Protein AF-0000000065783404 (afdb_homodimer)

pLDDT: mean 97.27, std 7.36, range [25.34, 99.0]

InterPro domains:
  IPR004636 Acetylornithine/Succinylornithine transaminase family [MF_01107] (13-390)
  IPR004636 Acetylornithine/Succinylornithine transaminase family [TIGR00707] (14-387)
  IPR005814 Aminotransferase class-III [PF00202] (21-384)
  IPR005814 Aminotransferase class-III [PIRSF000521] (29-388)
  IPR005814 Aminotransferase class-III [cd00610] (14-383)
  IPR015421 Pyridoxal phosphate-dependent transferase, major domain [G3DSA:3.40.640.10] (57-297)
  IPR015422 Pyridoxal phosphate-dependent transferase, small domain [G3DSA:3.90.1150.10] (25-379)
  IPR015424 Pyridoxal phosphate-dependent transferase [SSF53383] (15-388)
  IPR049704 Aminotransferases class-III pyridoxal-phosphate attachment site [PS00600] (214-252)
  IPR050103 Class-III Pyridoxal-phosphate-dependent Aminotransferase [PTHR11986] (2-390)

Structure (mmCIF, N/CA/C/O backbone):
data_AF-0000000065783404-model_v1
#
loop_
_entity.id
_entity.type
_entity.pdbx_description
1 polymer 'Acetylornithine aminotransferase'
#
loop_
_atom_site.group_PDB
_atom_site.id
_atom_site.type_symbol
_atom_site.label_atom_id
_atom_site.label_alt_id
_atom_site.label_comp_id
_atom_site.label_asym_id
_atom_site.label_entity_id
_atom_site.label_seq_id
_atom_site.pdbx_PDB_ins_code
_atom_site.Cartn_x
_atom_site.Cartn_y
_atom_site.Cartn_z
_atom_site.occupancy
_atom_site.B_iso_or_equiv
_atom_site.auth_seq_id
_atom_site.auth_comp_id
_atom_site.auth_asym_id
_atom_site.auth_atom_id
_atom_site.pdbx_PDB_model_num
ATOM 1 N N . MET A 1 1 ? 21.812 1.948 -21.391 1 88.81 1 MET A N 1
ATOM 2 C CA . MET A 1 1 ? 21.922 1.255 -20.094 1 88.81 1 MET A CA 1
ATOM 3 C C . MET A 1 1 ? 21.859 -0.256 -20.297 1 88.81 1 MET A C 1
ATOM 5 O O . MET A 1 1 ? 20.984 -0.761 -21 1 88.81 1 MET A O 1
ATOM 9 N N . SER A 1 2 ? 22.844 -0.973 -19.828 1 96.5 2 SER A N 1
ATOM 10 C CA . SER A 1 2 ? 22.938 -2.42 -20 1 96.5 2 SER A CA 1
ATOM 11 C C . SER A 1 2 ? 22.375 -3.158 -18.797 1 96.5 2 SER A C 1
ATOM 13 O O . SER A 1 2 ? 22.094 -2.547 -17.766 1 96.5 2 SER A O 1
ATOM 15 N N . ASN A 1 3 ? 22.188 -4.441 -19 1 98.06 3 ASN A N 1
ATOM 16 C CA . ASN A 1 3 ? 21.812 -5.293 -17.875 1 98.06 3 ASN A CA 1
ATOM 17 C C . ASN A 1 3 ? 22.797 -5.168 -16.719 1 98.06 3 ASN A C 1
ATOM 19 O O . ASN A 1 3 ? 22.406 -5.039 -15.562 1 98.06 3 ASN A O 1
ATOM 23 N N . GLU A 1 4 ? 24.062 -5.152 -17.062 1 97.88 4 GLU A N 1
ATOM 24 C CA . GLU A 1 4 ? 25.125 -5.078 -16.062 1 97.88 4 GLU A CA 1
ATOM 25 C C . GLU A 1 4 ? 25.062 -3.758 -15.305 1 97.88 4 GLU A C 1
ATOM 27 O O . GLU A 1 4 ? 25.125 -3.742 -14.07 1 97.88 4 GLU A O 1
ATOM 32 N N . GLU A 1 5 ? 24.906 -2.705 -15.969 1 98.12 5 GLU A N 1
ATOM 33 C CA . GLU A 1 5 ? 24.906 -1.375 -15.359 1 98.12 5 GLU A CA 1
ATOM 34 C C . GLU A 1 5 ? 23.719 -1.201 -14.414 1 98.12 5 GLU A C 1
ATOM 36 O O . GLU A 1 5 ? 23.875 -0.729 -13.289 1 98.12 5 GLU A O 1
ATOM 41 N N . LEU A 1 6 ? 22.547 -1.568 -14.828 1 98.31 6 LEU A N 1
ATOM 42 C CA . LEU A 1 6 ? 21.359 -1.394 -14.008 1 98.31 6 LEU A CA 1
ATOM 43 C C . LEU A 1 6 ? 21.406 -2.2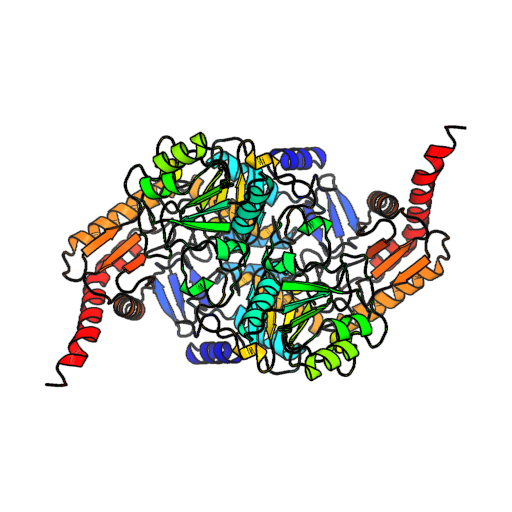99 -12.781 1 98.31 6 LEU A C 1
ATOM 45 O O . LEU A 1 6 ? 20.938 -1.916 -11.711 1 98.31 6 LEU A O 1
ATOM 49 N N . THR A 1 7 ? 21.984 -3.49 -12.93 1 98.5 7 THR A N 1
ATOM 50 C CA . THR A 1 7 ? 22.141 -4.406 -11.805 1 98.5 7 THR A CA 1
ATOM 51 C C . THR A 1 7 ? 23.078 -3.814 -10.758 1 98.5 7 THR A C 1
ATOM 53 O O . THR A 1 7 ? 22.797 -3.875 -9.555 1 98.5 7 THR A O 1
ATOM 56 N N . GLU A 1 8 ? 24.141 -3.184 -11.203 1 98.31 8 GLU A N 1
ATOM 57 C CA . GLU A 1 8 ? 25.094 -2.555 -10.297 1 98.31 8 GLU A CA 1
ATOM 58 C C . GLU A 1 8 ? 24.453 -1.383 -9.555 1 98.31 8 GLU A C 1
ATOM 60 O O . GLU A 1 8 ? 24.688 -1.196 -8.359 1 98.31 8 GLU A O 1
ATOM 65 N N . ARG A 1 9 ? 23.734 -0.661 -10.289 1 98.38 9 ARG A N 1
ATOM 66 C CA . ARG A 1 9 ? 23.031 0.474 -9.688 1 98.38 9 ARG A CA 1
ATOM 67 C C . ARG A 1 9 ? 22.016 0.008 -8.648 1 98.38 9 ARG A C 1
ATOM 69 O O . ARG A 1 9 ? 21.891 0.613 -7.582 1 98.38 9 ARG A O 1
ATOM 76 N N . TRP A 1 10 ? 21.344 -1.089 -8.922 1 98.31 10 TRP A N 1
ATOM 77 C CA . TRP A 1 10 ? 20.438 -1.686 -7.957 1 98.31 10 TRP A CA 1
ATOM 78 C C . TRP A 1 10 ? 21.172 -2.102 -6.688 1 98.31 10 TRP A C 1
ATOM 80 O O . TRP A 1 10 ? 20.75 -1.756 -5.578 1 98.31 10 TRP A O 1
ATOM 90 N N . GLN A 1 11 ? 22.234 -2.777 -6.816 1 98 11 GLN A N 1
ATOM 91 C CA . GLN A 1 11 ? 23.016 -3.289 -5.691 1 98 11 GLN A CA 1
ATOM 92 C C . GLN A 1 11 ? 23.547 -2.15 -4.828 1 98 11 GLN A C 1
ATOM 94 O O . GLN A 1 11 ? 23.703 -2.307 -3.615 1 98 11 GLN A O 1
ATOM 99 N N . GLY A 1 12 ? 23.672 -0.974 -5.426 1 97.88 12 GLY A N 1
ATOM 100 C CA . GLY A 1 12 ? 24.281 0.149 -4.73 1 97.88 12 GLY A CA 1
ATOM 101 C C . GLY A 1 12 ? 23.281 0.995 -3.971 1 97.88 12 GLY A C 1
ATOM 102 O O . GLY A 1 12 ? 23.656 1.738 -3.061 1 97.88 12 GLY A O 1
ATOM 103 N N . THR A 1 13 ? 21.938 0.778 -4.277 1 98.31 13 THR A N 1
ATOM 104 C CA . THR A 1 13 ? 21.047 1.797 -3.748 1 98.31 13 THR A CA 1
ATOM 105 C C . THR A 1 13 ? 19.844 1.153 -3.047 1 98.31 13 THR A C 1
ATOM 107 O O . THR A 1 13 ? 19.234 1.765 -2.172 1 98.31 13 THR A O 1
ATOM 110 N N . LEU A 1 14 ? 19.5 -0.01 -3.414 1 98.56 14 LEU A N 1
ATOM 111 C CA . LEU A 1 14 ? 18.344 -0.651 -2.807 1 98.56 14 LEU A CA 1
ATOM 112 C C . LEU A 1 14 ? 18.766 -1.578 -1.672 1 98.56 14 LEU A C 1
ATOM 114 O O . LEU A 1 14 ? 19.875 -2.125 -1.688 1 98.56 14 LEU A O 1
ATOM 118 N N . MET A 1 15 ? 17.922 -1.775 -0.7 1 98.38 15 MET A N 1
ATOM 119 C CA . MET A 1 15 ? 18.172 -2.709 0.396 1 98.38 15 MET A CA 1
ATOM 120 C C . MET A 1 15 ? 18.203 -4.145 -0.113 1 98.38 15 MET A C 1
ATOM 122 O O . MET A 1 15 ? 17.656 -4.453 -1.169 1 98.38 15 MET A O 1
ATOM 126 N N . ASN A 1 16 ? 18.75 -5.066 0.642 1 98.19 16 ASN A N 1
ATOM 127 C CA . ASN A 1 16 ? 19.047 -6.426 0.193 1 98.19 16 ASN A CA 1
ATOM 128 C C . ASN A 1 16 ? 17.906 -7.383 0.517 1 98.19 16 ASN A C 1
ATOM 130 O O . ASN A 1 16 ? 18.094 -8.602 0.515 1 98.19 16 ASN A O 1
ATOM 134 N N . ASN A 1 17 ? 16.734 -6.887 0.836 1 97.38 17 ASN A N 1
ATOM 135 C CA . ASN A 1 17 ? 15.617 -7.707 1.289 1 97.38 17 ASN A CA 1
ATOM 136 C C . ASN A 1 17 ? 15.156 -8.68 0.205 1 97.38 17 ASN A C 1
ATOM 138 O O . ASN A 1 17 ? 14.609 -9.742 0.508 1 97.38 17 ASN A O 1
ATOM 142 N N . TYR A 1 18 ? 15.484 -8.406 -1.097 1 96.69 18 TYR A N 1
ATOM 143 C CA . TYR A 1 18 ? 15.109 -9.297 -2.188 1 96.69 18 TYR A CA 1
ATOM 144 C C . TYR A 1 18 ? 16.328 -10.023 -2.744 1 96.69 18 TYR A C 1
ATOM 146 O O . TYR A 1 18 ? 16.203 -10.891 -3.613 1 96.69 18 TYR A O 1
ATOM 154 N N . GLY A 1 19 ? 17.516 -9.648 -2.344 1 97.12 19 GLY A N 1
ATOM 155 C CA . GLY A 1 19 ? 18.719 -9.992 -3.102 1 97.12 19 GLY A CA 1
ATOM 156 C C . GLY A 1 19 ? 18.797 -9.273 -4.434 1 97.12 19 GLY A C 1
ATOM 157 O O . GLY A 1 19 ? 18.156 -8.25 -4.637 1 97.12 19 GLY A O 1
ATOM 158 N N . THR A 1 20 ? 19.688 -9.766 -5.281 1 97.12 20 THR A N 1
ATOM 159 C CA . THR A 1 20 ? 19.766 -9.172 -6.609 1 97.12 20 THR A CA 1
ATOM 160 C C . THR A 1 20 ? 18.781 -9.844 -7.566 1 97.12 20 THR A C 1
ATOM 162 O O . THR A 1 20 ? 18.875 -11.047 -7.809 1 97.12 20 THR A O 1
ATOM 165 N N . PRO A 1 21 ? 17.891 -9.094 -8.148 1 96.31 21 PRO A N 1
ATOM 166 C CA . PRO A 1 21 ? 16.938 -9.688 -9.086 1 96.31 21 PRO A CA 1
ATOM 167 C C . PRO A 1 21 ? 17.609 -10.227 -10.344 1 96.31 21 PRO A C 1
ATOM 169 O O . PRO A 1 21 ? 18.734 -9.844 -10.664 1 96.31 21 PRO A O 1
ATOM 172 N N . ARG A 1 22 ? 17 -11.008 -11.055 1 93.19 22 ARG A N 1
ATOM 173 C CA . ARG A 1 22 ? 17.562 -11.867 -12.094 1 93.19 22 ARG A CA 1
ATOM 174 C C . ARG A 1 22 ? 17.969 -11.055 -13.312 1 93.19 22 ARG A C 1
ATOM 176 O O . ARG A 1 22 ? 18.969 -11.367 -13.961 1 93.19 22 ARG A O 1
ATOM 183 N N . LEU A 1 23 ? 17 -10.109 -13.656 1 94.94 23 LEU A N 1
ATOM 184 C CA . LEU A 1 23 ? 17.141 -9.469 -14.961 1 94.94 23 LEU A CA 1
ATOM 185 C C . LEU A 1 23 ? 16.516 -8.078 -14.961 1 94.94 23 LEU A C 1
ATOM 187 O O . LEU A 1 23 ? 15.445 -7.875 -14.383 1 94.94 23 LEU A O 1
ATOM 191 N N . PRO A 1 24 ? 17.234 -7.117 -15.578 1 98.19 24 PRO A N 1
ATOM 192 C CA . PRO A 1 24 ? 16.609 -5.816 -15.836 1 98.19 24 PRO A CA 1
ATOM 193 C C . PRO A 1 24 ? 15.641 -5.848 -17.016 1 98.19 24 PRO A C 1
ATOM 195 O O . PRO A 1 24 ? 16.016 -6.281 -18.109 1 98.19 24 PRO A O 1
ATOM 198 N N . LEU A 1 25 ? 14.422 -5.395 -16.781 1 98.75 25 LEU A N 1
ATOM 199 C CA . LEU A 1 25 ? 13.414 -5.273 -17.844 1 98.75 25 LEU A CA 1
ATOM 200 C C . LEU A 1 25 ? 13.094 -3.811 -18.125 1 98.75 25 LEU A C 1
ATOM 202 O O . LEU A 1 25 ? 12.883 -3.027 -17.188 1 98.75 25 LEU A O 1
ATOM 206 N N . VAL A 1 26 ? 12.961 -3.41 -19.453 1 98.25 26 VAL A N 1
ATOM 207 C CA . VAL A 1 26 ? 12.852 -1.987 -19.766 1 98.25 26 VAL A CA 1
ATOM 208 C C . VAL A 1 26 ? 11.602 -1.734 -20.594 1 98.25 26 VAL A C 1
ATOM 210 O O . VAL A 1 26 ? 11.164 -0.591 -20.734 1 98.25 26 VAL A O 1
ATOM 213 N N . ARG A 1 27 ? 11.031 -2.852 -21.125 1 98.44 27 ARG A N 1
ATOM 214 C CA . ARG A 1 27 ? 9.852 -2.691 -21.969 1 98.44 27 ARG A CA 1
ATOM 215 C C . ARG A 1 27 ? 8.961 -3.932 -21.906 1 98.44 27 ARG A C 1
ATOM 217 O O . ARG A 1 27 ? 9.461 -5.051 -21.781 1 98.44 27 ARG A O 1
ATOM 224 N N . GLY A 1 28 ? 7.617 -3.721 -21.969 1 98.62 28 GLY A N 1
ATOM 225 C CA . GLY A 1 28 ? 6.648 -4.801 -22.078 1 98.62 28 GLY A CA 1
ATOM 226 C C . GLY A 1 28 ? 5.512 -4.484 -23.031 1 98.62 28 GLY A C 1
ATOM 227 O O . GLY A 1 28 ? 5.082 -3.334 -23.141 1 98.62 28 GLY A O 1
ATOM 228 N N . GLU A 1 29 ? 5.012 -5.5 -23.719 1 98.38 29 GLU A N 1
ATOM 229 C CA . GLU A 1 29 ? 3.875 -5.41 -24.625 1 98.38 29 GLU A CA 1
ATOM 230 C C . GLU A 1 29 ? 3.148 -6.746 -24.734 1 98.38 29 GLU A C 1
ATOM 232 O O . GLU A 1 29 ? 3.729 -7.742 -25.172 1 98.38 29 GLU A O 1
ATOM 237 N N . GLY A 1 30 ? 1.93 -6.719 -24.312 1 98 30 GLY A N 1
ATOM 238 C CA . GLY A 1 30 ? 1.223 -7.988 -24.312 1 98 30 GLY A CA 1
ATOM 239 C C . GLY A 1 30 ? 1.892 -9.047 -23.453 1 98 30 GLY A C 1
ATOM 240 O O . GLY A 1 30 ? 2.162 -8.805 -22.266 1 98 30 GLY A O 1
ATOM 241 N N . ALA A 1 31 ? 2.27 -10.141 -24.109 1 98.56 31 ALA A N 1
ATOM 242 C CA . ALA A 1 31 ? 2.885 -11.25 -23.375 1 98.56 31 ALA A CA 1
ATOM 243 C C . ALA A 1 31 ? 4.406 -11.188 -23.469 1 98.56 31 ALA A C 1
ATOM 245 O O . ALA A 1 31 ? 5.098 -12.133 -23.094 1 98.56 31 ALA A O 1
ATOM 246 N N . ARG A 1 32 ? 4.965 -10.016 -23.875 1 98.75 32 ARG A N 1
ATOM 247 C CA . ARG A 1 32 ? 6.395 -9.945 -24.156 1 98.75 32 ARG A CA 1
ATOM 248 C C . ARG A 1 32 ? 7.074 -8.898 -23.281 1 98.75 32 ARG A C 1
ATOM 250 O O . ARG A 1 32 ? 6.473 -7.875 -22.953 1 98.75 32 ARG A O 1
ATOM 257 N N . LEU A 1 33 ? 8.32 -9.195 -22.953 1 98.81 33 LEU A N 1
ATOM 258 C CA . LEU A 1 33 ? 9.211 -8.312 -22.203 1 98.81 33 LEU A CA 1
ATOM 259 C C . LEU A 1 33 ? 10.562 -8.195 -22.906 1 98.81 33 LEU A C 1
ATOM 261 O O . LEU A 1 33 ? 10.992 -9.125 -23.594 1 98.81 33 LEU A O 1
ATOM 265 N N . TRP A 1 34 ? 11.219 -7.094 -22.672 1 98.81 34 TRP A N 1
ATOM 266 C CA . TRP A 1 34 ? 12.57 -6.879 -23.188 1 98.81 34 TRP A CA 1
ATOM 267 C C . TRP A 1 34 ? 13.5 -6.422 -22.062 1 98.81 34 TRP A C 1
ATOM 269 O O . TRP A 1 34 ? 13.125 -5.594 -21.234 1 98.81 34 TRP A O 1
ATOM 279 N N . ASP A 1 35 ? 14.719 -7 -22.062 1 98.56 35 ASP A N 1
ATOM 280 C CA . ASP A 1 35 ? 15.695 -6.562 -21.062 1 98.56 35 ASP A CA 1
ATOM 281 C C . ASP A 1 35 ? 16.531 -5.398 -21.609 1 98.56 35 ASP A C 1
ATOM 283 O O . ASP A 1 35 ? 16.281 -4.902 -22.703 1 98.56 35 ASP A O 1
ATOM 287 N N . ALA A 1 36 ? 17.438 -4.938 -20.844 1 98.19 36 ALA A N 1
ATOM 288 C CA . ALA A 1 36 ? 18.188 -3.732 -21.156 1 98.19 36 ALA A CA 1
ATOM 289 C C . ALA A 1 36 ? 19.172 -3.984 -22.297 1 98.19 36 ALA A C 1
ATOM 291 O O . ALA A 1 36 ? 19.641 -3.043 -22.938 1 98.19 36 ALA A O 1
ATOM 292 N N . ASP A 1 37 ? 19.469 -5.242 -22.625 1 98.44 37 ASP A N 1
ATOM 293 C CA . ASP A 1 37 ? 20.359 -5.582 -23.734 1 98.44 37 ASP A CA 1
ATOM 294 C C . ASP A 1 37 ? 19.578 -5.855 -25.016 1 98.44 37 ASP A C 1
ATOM 296 O O . ASP A 1 37 ? 20.172 -6.152 -26.047 1 98.44 37 ASP A O 1
ATOM 300 N N . GLY A 1 38 ? 18.266 -5.91 -24.953 1 98.25 38 GLY A N 1
ATOM 301 C CA . GLY A 1 38 ? 17.438 -6 -26.141 1 98.25 38 GLY A CA 1
ATOM 302 C C . GLY A 1 38 ? 16.859 -7.387 -26.375 1 98.25 38 GLY A C 1
ATOM 303 O O . GLY A 1 38 ? 16.141 -7.613 -27.344 1 98.25 38 GLY A O 1
ATOM 304 N N . LYS A 1 39 ? 17.109 -8.336 -25.5 1 98.44 39 LYS A N 1
ATOM 305 C CA . LYS A 1 39 ? 16.562 -9.68 -25.641 1 98.44 39 LYS A CA 1
ATOM 306 C C . LYS A 1 39 ? 15.086 -9.711 -25.281 1 98.44 39 LYS A C 1
ATOM 308 O O . LYS A 1 39 ? 14.664 -9.07 -24.312 1 98.44 39 LYS A O 1
ATOM 313 N N . GLU A 1 40 ? 14.367 -10.477 -26.062 1 98.56 40 GLU A N 1
ATOM 314 C CA . GLU A 1 40 ? 12.93 -10.625 -25.875 1 98.56 40 GLU A CA 1
ATOM 315 C C . GLU A 1 40 ? 12.602 -11.883 -25.078 1 98.56 40 GLU A C 1
ATOM 317 O O . GLU A 1 40 ? 13.258 -12.914 -25.25 1 98.56 40 GLU A O 1
ATOM 322 N N . TYR A 1 41 ? 11.508 -11.773 -24.219 1 98.88 41 TYR A N 1
ATOM 323 C CA . TYR A 1 41 ? 11.031 -12.906 -23.422 1 98.88 41 TYR A CA 1
ATOM 324 C C . TYR A 1 41 ? 9.516 -13.023 -23.5 1 98.88 41 TYR A C 1
ATOM 326 O O . TYR A 1 41 ? 8.805 -12.023 -23.469 1 98.88 41 TYR A O 1
ATOM 334 N N . LEU A 1 42 ? 9.039 -14.273 -23.562 1 98.88 42 LEU A N 1
ATOM 335 C CA . LEU A 1 42 ? 7.641 -14.547 -23.266 1 98.88 42 LEU A CA 1
ATOM 336 C C . LEU A 1 42 ? 7.414 -14.602 -21.75 1 98.88 42 LEU A C 1
ATOM 338 O O . LEU A 1 42 ? 8.188 -15.219 -21.031 1 98.88 42 LEU A O 1
ATOM 342 N N . ASP A 1 43 ? 6.375 -13.945 -21.281 1 98.81 43 ASP A N 1
ATOM 343 C CA . ASP A 1 43 ? 6.168 -13.766 -19.844 1 98.81 43 ASP A CA 1
ATOM 344 C C . ASP A 1 43 ? 5.141 -14.758 -19.312 1 98.81 43 ASP A C 1
ATOM 346 O O . ASP A 1 43 ? 3.943 -14.625 -19.562 1 98.81 43 ASP A O 1
ATOM 350 N N . PHE A 1 44 ? 5.582 -15.727 -18.516 1 98.94 44 PHE A N 1
ATOM 351 C CA . PHE A 1 44 ? 4.703 -16.656 -17.812 1 98.94 44 PHE A CA 1
ATOM 352 C C . PHE A 1 44 ? 4.781 -16.438 -16.297 1 98.94 44 PHE A C 1
ATOM 354 O O . PHE A 1 44 ? 4.375 -17.297 -15.523 1 98.94 44 PHE A O 1
ATOM 361 N N . VAL A 1 45 ? 5.316 -15.258 -15.898 1 98.62 45 VAL A N 1
ATOM 362 C CA . VAL A 1 45 ? 5.398 -14.867 -14.5 1 98.62 45 VAL A CA 1
ATOM 363 C C . VAL A 1 45 ? 4.281 -13.883 -14.172 1 98.62 45 VAL A C 1
ATOM 365 O O . VAL A 1 45 ? 3.734 -13.898 -13.062 1 98.62 45 VAL A O 1
ATOM 368 N N . GLY A 1 46 ? 3.994 -12.938 -15.125 1 98.12 46 GLY A N 1
ATOM 369 C CA . GLY A 1 46 ? 2.938 -11.953 -14.961 1 98.12 46 GLY A CA 1
ATOM 370 C C . GLY A 1 46 ? 3.146 -11.039 -13.766 1 98.12 46 GLY A C 1
ATOM 371 O O . GLY A 1 46 ? 2.188 -10.68 -13.086 1 98.12 46 GLY A O 1
ATOM 372 N N . GLY A 1 47 ? 4.383 -10.781 -13.383 1 98.12 47 GLY A N 1
ATOM 373 C CA . GLY A 1 47 ? 4.645 -10 -12.188 1 98.12 47 GLY A CA 1
ATOM 374 C C . GLY A 1 47 ? 4.227 -10.695 -10.914 1 98.12 47 GLY A C 1
ATOM 375 O O . GLY A 1 47 ? 3.879 -10.047 -9.922 1 98.12 47 GLY A O 1
ATOM 376 N N . ILE A 1 48 ? 4.137 -12 -10.914 1 97.94 48 ILE A N 1
ATOM 377 C CA . ILE A 1 48 ? 3.607 -12.875 -9.875 1 97.94 48 ILE A CA 1
ATOM 378 C C . ILE A 1 48 ? 2.09 -12.719 -9.797 1 97.94 48 ILE A C 1
ATOM 380 O O . ILE A 1 48 ? 1.551 -12.336 -8.758 1 97.94 48 ILE A O 1
ATOM 384 N N . ALA A 1 49 ? 1.452 -12.945 -10.836 1 98.25 49 ALA A N 1
ATOM 385 C CA . ALA A 1 49 ? 0.003 -13 -11.008 1 98.25 49 ALA A CA 1
ATOM 386 C C . ALA A 1 49 ? -0.61 -11.602 -10.938 1 98.25 49 ALA A C 1
ATOM 388 O O . ALA A 1 49 ? -1.771 -11.445 -10.555 1 98.25 49 ALA A O 1
ATOM 389 N N . VAL A 1 50 ? 0.13 -10.562 -11.359 1 98.75 50 VAL A N 1
ATOM 390 C CA . VAL A 1 50 ? -0.33 -9.188 -11.219 1 98.75 50 VAL A CA 1
ATOM 391 C C . VAL A 1 50 ? -0.869 -8.68 -12.555 1 98.75 50 VAL A C 1
ATOM 393 O O . VAL A 1 50 ? -1.908 -8.016 -12.609 1 98.75 50 VAL A O 1
ATOM 396 N N . ASN A 1 51 ? -0.163 -9 -13.648 1 98.69 51 ASN A N 1
ATOM 397 C CA . ASN A 1 51 ? -0.485 -8.438 -14.961 1 98.69 51 ASN A CA 1
ATOM 398 C C . ASN A 1 51 ? -1.575 -9.242 -15.664 1 98.69 51 ASN A C 1
ATOM 400 O O . ASN A 1 51 ? -1.316 -9.898 -16.672 1 98.69 51 ASN A O 1
ATOM 404 N N . ALA A 1 52 ? -2.76 -9.039 -15.227 1 98.62 52 ALA A N 1
ATOM 405 C CA . ALA A 1 52 ? -3.904 -9.836 -15.656 1 98.62 52 ALA A CA 1
ATOM 406 C C . ALA A 1 52 ? -4.141 -9.68 -17.156 1 98.62 52 ALA A C 1
ATOM 408 O O . ALA A 1 52 ? -4.598 -10.617 -17.828 1 98.62 52 ALA A O 1
ATOM 409 N N . LEU A 1 53 ? -3.777 -8.461 -17.719 1 98.81 53 LEU A N 1
ATOM 410 C CA . LEU A 1 53 ? -4.047 -8.203 -19.125 1 98.81 53 LEU A CA 1
ATOM 411 C C . LEU A 1 53 ? -2.748 -8.078 -19.922 1 98.81 53 LEU A C 1
ATOM 413 O O . LEU A 1 53 ? -2.746 -7.586 -21.047 1 98.81 53 LEU A O 1
ATOM 417 N N . GLY A 1 54 ? -1.636 -8.445 -19.297 1 98.62 54 GLY A N 1
ATOM 418 C CA . GLY A 1 54 ? -0.339 -8.273 -19.922 1 98.62 54 GLY A CA 1
ATOM 419 C C . GLY A 1 54 ? 0.229 -6.879 -19.766 1 98.62 54 GLY A C 1
ATOM 420 O O . GLY A 1 54 ? -0.141 -6.16 -18.828 1 98.62 54 GLY A O 1
ATOM 421 N N . HIS A 1 55 ? 1.189 -6.594 -20.625 1 98.62 55 HIS A N 1
ATOM 422 C CA . HIS A 1 55 ? 1.941 -5.355 -20.484 1 98.62 55 HIS A CA 1
ATOM 423 C C . HIS A 1 55 ? 1.421 -4.281 -21.438 1 98.62 55 HIS A C 1
ATOM 425 O O . HIS A 1 55 ? 1.078 -4.582 -22.578 1 98.62 55 HIS A O 1
ATOM 431 N N . ALA A 1 56 ? 1.308 -3.09 -20.891 1 98.56 56 ALA A N 1
ATOM 432 C CA . ALA A 1 56 ? 0.949 -1.911 -21.672 1 98.56 56 ALA A CA 1
ATOM 433 C C . ALA A 1 56 ? -0.379 -2.115 -22.391 1 98.56 56 ALA A C 1
ATOM 435 O O . ALA A 1 56 ? -0.521 -1.745 -23.562 1 98.56 56 ALA A O 1
ATOM 436 N N . HIS A 1 57 ? -1.286 -2.758 -21.75 1 98.75 57 HIS A N 1
ATOM 437 C CA . HIS A 1 57 ? -2.59 -2.961 -22.375 1 98.75 57 HIS A CA 1
ATOM 438 C C . HIS A 1 57 ? -3.293 -1.632 -22.625 1 98.75 57 HIS A C 1
ATOM 440 O O . HIS A 1 57 ? -3.387 -0.793 -21.734 1 98.75 57 HIS A O 1
ATOM 446 N N . PRO A 1 58 ? -3.879 -1.412 -23.75 1 98.69 58 PRO A N 1
ATOM 447 C CA . PRO A 1 58 ? -4.418 -0.1 -24.109 1 98.69 58 PRO A CA 1
ATOM 448 C C . PRO A 1 58 ? -5.523 0.365 -23.156 1 98.69 58 PRO A C 1
ATOM 450 O O . PRO A 1 58 ? -5.609 1.554 -22.844 1 98.69 58 PRO A O 1
ATOM 453 N N . ALA A 1 59 ? -6.383 -0.505 -22.672 1 98.81 59 ALA A N 1
ATOM 454 C CA . ALA A 1 59 ? -7.477 -0.125 -21.781 1 98.81 59 ALA A CA 1
ATOM 455 C C . ALA A 1 59 ? -6.945 0.404 -20.453 1 98.81 59 ALA A C 1
ATOM 457 O O . ALA A 1 59 ? -7.484 1.363 -19.891 1 98.81 59 ALA A O 1
ATOM 458 N N . VAL A 1 60 ? -5.898 -0.194 -19.969 1 98.88 60 VAL A N 1
ATOM 459 C CA . VAL A 1 60 ? -5.305 0.225 -18.703 1 98.88 60 VAL A CA 1
ATOM 460 C C . VAL A 1 60 ? -4.547 1.536 -18.906 1 98.88 60 VAL A C 1
ATOM 462 O O . VAL A 1 60 ? -4.66 2.455 -18.078 1 98.88 60 VAL A O 1
ATOM 465 N N . VAL A 1 61 ? -3.777 1.61 -20 1 98.88 61 VAL A N 1
ATOM 466 C CA . VAL A 1 61 ? -3.01 2.812 -20.312 1 98.88 61 VAL A CA 1
ATOM 467 C C . VAL A 1 61 ? -3.947 4.012 -20.422 1 98.88 61 VAL A C 1
ATOM 469 O O . VAL A 1 61 ? -3.682 5.07 -19.844 1 98.88 61 VAL A O 1
ATOM 472 N N . ASP A 1 62 ? -5.047 3.812 -21.031 1 98.88 62 ASP A N 1
ATOM 473 C CA . ASP A 1 62 ? -6.012 4.887 -21.234 1 98.88 62 ASP A CA 1
ATOM 474 C C . ASP A 1 62 ? -6.645 5.305 -19.906 1 98.88 62 ASP A C 1
ATOM 476 O O . ASP A 1 62 ? -6.742 6.496 -19.609 1 98.88 62 ASP A O 1
ATOM 480 N N . ALA A 1 63 ? -7.07 4.375 -19.094 1 98.88 63 ALA A N 1
ATOM 481 C CA . ALA A 1 63 ? -7.738 4.645 -17.828 1 98.88 63 ALA A CA 1
ATOM 482 C C . ALA A 1 63 ? -6.816 5.406 -16.875 1 98.88 63 ALA A C 1
ATOM 484 O O . ALA A 1 63 ? -7.223 6.391 -16.25 1 98.88 63 ALA A O 1
ATOM 485 N N . VAL A 1 64 ? -5.574 4.957 -16.797 1 98.88 64 VAL A N 1
ATOM 486 C CA . VAL A 1 64 ? -4.594 5.551 -15.898 1 98.88 64 VAL A CA 1
ATOM 487 C C . VAL A 1 64 ? -4.25 6.965 -16.359 1 98.88 64 VAL A C 1
ATOM 489 O O . VAL A 1 64 ? -4.234 7.902 -15.562 1 98.88 64 VAL A O 1
ATOM 492 N N . SER A 1 65 ? -4.043 7.113 -17.672 1 98.88 65 SER A N 1
ATOM 493 C CA . SER A 1 65 ? -3.631 8.398 -18.219 1 98.88 65 SER A CA 1
ATOM 494 C C . SER A 1 65 ? -4.734 9.438 -18.094 1 98.88 65 SER A C 1
ATOM 496 O O . SER A 1 65 ? -4.469 10.586 -17.719 1 98.88 65 SER A O 1
ATOM 498 N N . ARG A 1 66 ? -5.949 9.055 -18.297 1 98.75 66 ARG A N 1
ATOM 499 C CA . ARG A 1 66 ? -7.074 9.977 -18.188 1 98.75 66 ARG A CA 1
ATOM 500 C C . ARG A 1 66 ? -7.309 10.375 -16.734 1 98.75 66 ARG A C 1
ATOM 502 O O . ARG A 1 66 ? -7.527 11.555 -16.438 1 98.75 66 ARG A O 1
ATOM 509 N N . GLN A 1 67 ? -7.223 9.453 -15.852 1 98.81 67 GLN A N 1
ATOM 510 C CA . GLN A 1 67 ? -7.555 9.719 -14.453 1 98.81 67 GLN A CA 1
ATOM 511 C C . GLN A 1 67 ? -6.504 10.617 -13.805 1 98.81 67 GLN A C 1
ATOM 513 O O . GLN A 1 67 ? -6.844 11.539 -13.062 1 98.81 67 GLN A O 1
ATOM 518 N N . ILE A 1 68 ? -5.191 10.344 -14.062 1 98.81 68 ILE A N 1
ATOM 519 C CA . ILE A 1 68 ? -4.125 11.117 -13.438 1 98.81 68 ILE A CA 1
ATOM 520 C C . ILE A 1 68 ? -4.176 12.562 -13.93 1 98.81 68 ILE A C 1
ATOM 522 O O . ILE A 1 68 ? -3.764 13.484 -13.211 1 98.81 68 ILE A O 1
ATOM 526 N N . ALA A 1 69 ? -4.766 12.758 -15.102 1 98.62 69 ALA A N 1
ATOM 527 C CA . ALA A 1 69 ? -4.852 14.094 -15.695 1 98.62 69 ALA A CA 1
ATOM 528 C C . ALA A 1 69 ? -6.086 14.836 -15.195 1 98.62 69 ALA A C 1
ATOM 530 O O . ALA A 1 69 ? -6.203 16.047 -15.375 1 98.62 69 ALA A O 1
ATOM 531 N N . SER A 1 70 ? -6.973 14.117 -14.477 1 98.19 70 SER A N 1
ATOM 532 C CA . SER A 1 70 ? -8.219 14.734 -14.031 1 98.19 70 SER A CA 1
ATOM 533 C C . SER A 1 70 ? -8.234 14.906 -12.516 1 98.19 70 SER A C 1
ATOM 535 O O . SER A 1 70 ? -8.594 15.969 -12.008 1 98.19 70 SER A O 1
ATOM 537 N N . LEU A 1 71 ? -7.93 13.852 -11.797 1 97.75 71 LEU A N 1
ATOM 538 C CA . LEU A 1 71 ? -7.965 13.82 -10.336 1 97.75 71 LEU A CA 1
ATOM 539 C C . LEU A 1 71 ? -7.137 12.656 -9.805 1 97.75 71 LEU A C 1
ATOM 541 O O . LEU A 1 71 ? -7.578 11.5 -9.836 1 97.75 71 LEU A O 1
ATOM 545 N N . GLY A 1 72 ? -6.016 12.984 -9.203 1 97.5 72 GLY A N 1
ATOM 546 C CA . GLY A 1 72 ? -5.066 11.961 -8.797 1 97.5 72 GLY A CA 1
ATOM 547 C C . GLY A 1 72 ? -5.355 11.391 -7.418 1 97.5 72 GLY A C 1
ATOM 548 O O . GLY A 1 72 ? -5.398 10.172 -7.242 1 97.5 72 GLY A O 1
ATOM 549 N N . HIS A 1 73 ? -5.543 12.25 -6.406 1 98.44 73 HIS A N 1
ATOM 550 C CA . HIS A 1 73 ? -5.727 11.844 -5.016 1 98.44 73 HIS A CA 1
ATOM 551 C C . HIS A 1 73 ? -6.57 12.859 -4.254 1 98.44 73 HIS A C 1
ATOM 553 O O . HIS A 1 73 ? -6.383 14.07 -4.41 1 98.44 73 HIS A O 1
ATOM 559 N N . VAL A 1 74 ? -7.52 12.289 -3.383 1 97.5 74 VAL A N 1
ATOM 560 C CA . VAL A 1 74 ? -8.383 13.219 -2.66 1 97.5 74 VAL A CA 1
ATOM 561 C C . VAL A 1 74 ? -8.453 12.812 -1.188 1 97.5 74 VAL A C 1
ATOM 563 O O . VAL A 1 74 ? -9.219 13.406 -0.415 1 97.5 74 VAL A O 1
ATOM 566 N N . SER A 1 75 ? -7.773 11.789 -0.75 1 95.75 75 SER A N 1
ATOM 567 C CA . SER A 1 75 ? -7.781 11.242 0.603 1 95.75 75 SER A CA 1
ATOM 568 C C . SER A 1 75 ? -9.125 10.602 0.931 1 95.75 75 SER A C 1
ATOM 570 O O . SER A 1 75 ? -9.922 10.32 0.033 1 95.75 75 SER A O 1
ATOM 572 N N . ASN A 1 76 ? -9.32 10.273 2.195 1 94.5 76 ASN A N 1
ATOM 573 C CA . ASN A 1 76 ? -10.57 9.695 2.668 1 94.5 76 ASN A CA 1
ATOM 574 C C . ASN A 1 76 ? -11.5 10.766 3.24 1 94.5 76 ASN A C 1
ATOM 576 O O . ASN A 1 76 ? -12.547 10.445 3.803 1 94.5 76 ASN A O 1
ATOM 580 N N . LEU A 1 77 ? -11.094 12.023 3.057 1 97.06 77 LEU A N 1
ATOM 581 C CA . LEU A 1 77 ? -11.922 13.141 3.498 1 97.06 77 LEU A CA 1
ATOM 582 C C . LEU A 1 77 ? -12.969 13.492 2.447 1 97.06 77 LEU A C 1
ATOM 584 O O . LEU A 1 77 ? -13.961 14.156 2.752 1 97.06 77 LEU A O 1
ATOM 588 N N . PHE A 1 78 ? -12.68 13.008 1.201 1 98.5 78 PHE A N 1
ATOM 589 C CA . PHE A 1 78 ? -13.562 13.297 0.08 1 98.5 78 PHE A CA 1
ATOM 590 C C . PHE A 1 78 ? -13.867 12.031 -0.714 1 98.5 78 PHE A C 1
ATOM 592 O O . PHE A 1 78 ? -13.273 10.977 -0.462 1 98.5 78 PHE A O 1
ATOM 599 N N . ILE A 1 79 ? -14.867 12.141 -1.672 1 98.31 79 ILE A N 1
ATOM 600 C CA . ILE A 1 79 ? -15.273 11.023 -2.516 1 98.31 79 ILE A CA 1
ATOM 601 C C . ILE A 1 79 ? -14.781 11.25 -3.943 1 98.31 79 ILE A C 1
ATOM 603 O O . ILE A 1 79 ? -14.867 12.359 -4.469 1 98.31 79 ILE A O 1
ATOM 607 N N . ALA A 1 80 ? -14.188 10.289 -4.5 1 98.38 80 ALA A N 1
ATOM 608 C CA . ALA A 1 80 ? -13.961 10.219 -5.941 1 98.38 80 ALA A CA 1
ATOM 609 C C . ALA A 1 80 ? -14.805 9.117 -6.578 1 98.38 80 ALA A C 1
ATOM 611 O O . ALA A 1 80 ? -15.148 8.133 -5.922 1 98.38 80 ALA A O 1
ATOM 612 N N . GLU A 1 81 ? -15.07 9.188 -7.777 1 98.56 81 GLU A N 1
ATOM 613 C CA . GLU A 1 81 ? -16 8.281 -8.438 1 98.56 81 GLU A CA 1
ATOM 614 C C . GLU A 1 81 ? -15.367 6.914 -8.672 1 98.56 81 GLU A C 1
ATOM 616 O O . GLU A 1 81 ? -16.016 5.883 -8.492 1 98.56 81 GLU A O 1
ATOM 621 N N . PRO A 1 82 ? -14.102 6.809 -9 1 98.81 82 PRO A N 1
ATOM 622 C CA . PRO A 1 82 ? -13.562 5.512 -9.414 1 98.81 82 PRO A CA 1
ATOM 623 C C . PRO A 1 82 ? -13.625 4.461 -8.312 1 98.81 82 PRO A C 1
ATOM 625 O O . PRO A 1 82 ? -14.008 3.316 -8.57 1 98.81 82 PRO A O 1
ATOM 628 N N . PRO A 1 83 ? -13.352 4.812 -7.043 1 98.81 83 PRO A N 1
ATOM 629 C CA . PRO A 1 83 ? -13.492 3.773 -6.02 1 98.81 83 PRO A CA 1
ATOM 630 C C . PRO A 1 83 ? -14.938 3.324 -5.824 1 98.81 83 PRO A C 1
ATOM 632 O O . PRO A 1 83 ? -15.188 2.148 -5.547 1 98.81 83 PRO A O 1
ATOM 635 N N . VAL A 1 84 ? -15.867 4.203 -5.992 1 98.81 84 VAL A N 1
ATOM 636 C CA . VAL A 1 84 ? -17.281 3.852 -5.879 1 98.81 84 VAL A CA 1
ATOM 637 C C . VAL A 1 84 ? -17.672 2.904 -7.012 1 98.81 84 VAL A C 1
ATOM 639 O O . VAL A 1 84 ? -18.266 1.848 -6.77 1 98.81 84 VAL A O 1
ATOM 642 N N . ALA A 1 85 ? -17.266 3.258 -8.203 1 98.88 85 ALA A N 1
ATOM 643 C CA . ALA A 1 85 ? -17.594 2.451 -9.375 1 98.88 85 ALA A CA 1
ATOM 644 C C . ALA A 1 85 ? -16.938 1.076 -9.297 1 98.88 85 ALA A C 1
ATOM 646 O O . ALA A 1 85 ? -17.531 0.069 -9.672 1 98.88 85 ALA A O 1
ATOM 647 N N . LEU A 1 86 ? -15.727 1.023 -8.828 1 98.94 86 LEU A N 1
ATOM 648 C CA . LEU A 1 86 ? -15.023 -0.251 -8.711 1 98.94 86 LEU A CA 1
ATOM 649 C C . LEU A 1 86 ? -15.688 -1.144 -7.672 1 98.94 86 LEU A C 1
ATOM 651 O O . LEU A 1 86 ? -15.82 -2.354 -7.871 1 98.94 86 LEU A O 1
ATOM 655 N N . ALA A 1 87 ? -16.062 -0.555 -6.539 1 98.94 87 ALA A N 1
ATOM 656 C CA . ALA A 1 87 ? -16.75 -1.318 -5.508 1 98.94 87 ALA A CA 1
ATOM 657 C C . ALA A 1 87 ? -18.047 -1.914 -6.051 1 98.94 87 ALA A C 1
ATOM 659 O O . ALA A 1 87 ? -18.344 -3.092 -5.828 1 98.94 87 ALA A O 1
ATOM 660 N N . GLU A 1 88 ? -18.781 -1.104 -6.781 1 98.88 88 GLU A N 1
ATOM 661 C CA . GLU A 1 88 ? -20.016 -1.566 -7.383 1 98.88 88 GLU A CA 1
ATOM 662 C C . GLU A 1 88 ? -19.766 -2.723 -8.344 1 98.88 88 GLU A C 1
ATOM 664 O O . GLU A 1 88 ? -20.5 -3.715 -8.336 1 98.88 88 GLU A O 1
ATOM 669 N N . ARG A 1 89 ? -18.75 -2.596 -9.156 1 98.88 89 ARG A N 1
ATOM 670 C CA . ARG A 1 89 ? -18.438 -3.633 -10.133 1 98.88 89 ARG A CA 1
ATOM 671 C C . ARG A 1 89 ? -18.031 -4.93 -9.445 1 98.88 89 ARG A C 1
ATOM 673 O O . ARG A 1 89 ? -18.422 -6.016 -9.867 1 98.88 89 ARG A O 1
ATOM 680 N N . LEU A 1 90 ? -17.25 -4.844 -8.391 1 98.94 90 LEU A N 1
ATOM 681 C CA . LEU A 1 90 ? -16.844 -6.023 -7.629 1 98.94 90 LEU A CA 1
ATOM 682 C C . LEU A 1 90 ? -18.062 -6.734 -7.047 1 98.94 90 LEU A C 1
ATOM 684 O O . LEU A 1 90 ? -18.203 -7.949 -7.188 1 98.94 90 LEU A O 1
ATOM 688 N N . LEU A 1 91 ? -18.922 -5.957 -6.441 1 98.81 91 LEU A N 1
ATOM 689 C CA . LEU A 1 91 ? -20.078 -6.547 -5.789 1 98.81 91 LEU A CA 1
ATOM 690 C C . LEU A 1 91 ? -21.016 -7.184 -6.816 1 98.81 91 LEU A C 1
ATOM 692 O O . LEU A 1 91 ? -21.641 -8.211 -6.543 1 98.81 91 LEU A O 1
ATOM 696 N N . GLN A 1 92 ? -21.062 -6.605 -7.977 1 98.69 92 GLN A N 1
ATOM 697 C CA . GLN A 1 92 ? -21.812 -7.219 -9.062 1 98.69 92 GLN A CA 1
ATOM 698 C C . GLN A 1 92 ? -21.266 -8.602 -9.406 1 98.69 92 GLN A C 1
ATOM 700 O O . GLN A 1 92 ? -22.031 -9.555 -9.578 1 98.69 92 GLN A O 1
ATOM 705 N N . HIS A 1 93 ? -19.969 -8.75 -9.453 1 98.69 93 HIS A N 1
ATOM 706 C CA . HIS A 1 93 ? -19.359 -10.023 -9.828 1 98.69 93 HIS A CA 1
ATOM 707 C C . HIS A 1 93 ? -19.422 -11.023 -8.68 1 98.69 93 HIS A C 1
ATOM 709 O O . HIS A 1 93 ? -19.438 -12.234 -8.906 1 98.69 93 HIS A O 1
ATOM 715 N N . PHE A 1 94 ? -19.516 -10.5 -7.453 1 98.38 94 PHE A N 1
ATOM 716 C CA . PHE A 1 94 ? -19.75 -11.391 -6.32 1 98.38 94 PHE A CA 1
ATOM 717 C C . PHE A 1 94 ? -21.188 -11.898 -6.32 1 98.38 94 PHE A C 1
ATOM 719 O O . PHE A 1 94 ? -21.453 -13 -5.832 1 98.38 94 PHE A O 1
ATOM 726 N N . GLY A 1 95 ? -22.125 -11.07 -6.793 1 97.31 95 GLY A N 1
ATOM 727 C CA . GLY A 1 95 ? -23.531 -11.438 -6.879 1 97.31 95 GLY A CA 1
ATOM 728 C C . GLY A 1 95 ? -24.25 -11.414 -5.539 1 97.31 95 GLY A C 1
ATOM 729 O O . GLY A 1 95 ? -25.203 -12.148 -5.324 1 97.31 95 GLY A O 1
ATOM 730 N N . ARG A 1 96 ? -23.719 -10.68 -4.578 1 95.19 96 ARG A N 1
ATOM 731 C CA . ARG A 1 96 ? -24.266 -10.57 -3.234 1 95.19 96 ARG A CA 1
ATOM 732 C C . ARG A 1 96 ? -24.031 -9.172 -2.66 1 95.19 96 ARG A C 1
ATOM 734 O O . ARG A 1 96 ? -23.094 -8.484 -3.055 1 95.19 96 ARG A O 1
ATOM 741 N N . ASP A 1 97 ? -24.906 -8.797 -1.68 1 97.44 97 ASP A N 1
ATOM 742 C CA . ASP A 1 97 ? -24.703 -7.535 -0.975 1 97.44 97 ASP A CA 1
ATOM 743 C C . ASP A 1 97 ? -23.469 -7.598 -0.069 1 97.44 97 ASP A C 1
ATOM 745 O O . ASP A 1 97 ? -23.234 -8.609 0.592 1 97.44 97 ASP A O 1
ATOM 749 N N . GLY A 1 98 ? -22.688 -6.551 -0.144 1 98.62 98 GLY A N 1
ATOM 750 C CA . GLY A 1 98 ? -21.484 -6.441 0.672 1 98.62 98 GLY A CA 1
ATOM 751 C C . GLY A 1 98 ? -20.906 -5.039 0.699 1 98.62 98 GLY A C 1
ATOM 752 O O . GLY A 1 98 ? -21.547 -4.098 0.215 1 98.62 98 GLY A O 1
ATOM 753 N N . LYS A 1 99 ? -19.812 -4.902 1.397 1 98.88 99 LYS A N 1
ATOM 754 C CA . LYS A 1 99 ? -19.078 -3.645 1.481 1 98.88 99 LYS A CA 1
ATOM 755 C C . LYS A 1 99 ? -17.609 -3.85 1.176 1 98.88 99 LYS A C 1
ATOM 757 O O . LYS A 1 99 ? -17.047 -4.91 1.469 1 98.88 99 LYS A O 1
ATOM 762 N N . VAL A 1 100 ? -17.016 -2.787 0.595 1 98.94 100 VAL A N 1
ATOM 763 C CA . VAL A 1 100 ? -15.625 -2.895 0.155 1 98.94 100 VAL A CA 1
ATOM 764 C C . VAL A 1 100 ? -14.766 -1.882 0.906 1 98.94 100 VAL A C 1
ATOM 766 O O . VAL A 1 100 ? -15.141 -0.714 1.033 1 98.94 100 VAL A O 1
ATOM 769 N N . TYR A 1 101 ? -13.664 -2.301 1.445 1 98.88 101 TYR A N 1
ATOM 770 C CA . TYR A 1 101 ? -12.555 -1.466 1.883 1 98.88 101 TYR A CA 1
ATOM 771 C C . TYR A 1 101 ? -11.359 -1.604 0.939 1 98.88 101 TYR A C 1
ATOM 773 O O . TYR A 1 101 ? -10.836 -2.701 0.754 1 98.88 101 TYR A O 1
ATOM 781 N N . PHE A 1 102 ? -10.914 -0.458 0.325 1 98.88 102 PHE A N 1
ATOM 782 C CA . PHE A 1 102 ? -9.766 -0.486 -0.573 1 98.88 102 PHE A CA 1
ATOM 783 C C . PHE A 1 102 ? -8.484 -0.143 0.176 1 98.88 102 PHE A C 1
ATOM 785 O O . PHE A 1 102 ? -8.484 0.711 1.065 1 98.88 102 PHE A O 1
ATOM 792 N N . CYS A 1 103 ? -7.441 -0.834 -0.22 1 98.75 103 CYS A N 1
ATOM 793 C CA . CYS A 1 103 ? -6.094 -0.607 0.291 1 98.75 103 CYS A CA 1
ATOM 794 C C . CYS A 1 103 ? -5.062 -0.716 -0.825 1 98.75 103 CYS A C 1
ATOM 796 O O . CYS A 1 103 ? -5.387 -0.512 -1.996 1 98.75 103 CYS A O 1
ATOM 798 N N . ASN A 1 104 ? -3.738 -1.049 -0.49 1 98.69 104 ASN A N 1
ATOM 799 C CA . ASN A 1 104 ? -2.699 -0.865 -1.498 1 98.69 104 ASN A CA 1
ATOM 800 C C . ASN A 1 104 ? -2.025 -2.188 -1.854 1 98.69 104 ASN A C 1
ATOM 802 O O . ASN A 1 104 ? -1.211 -2.244 -2.777 1 98.69 104 ASN A O 1
ATOM 806 N N . SER A 1 105 ? -2.34 -3.262 -1.083 1 98.62 105 SER A N 1
ATOM 807 C CA . SER A 1 105 ? -1.666 -4.543 -1.277 1 98.62 105 SER A CA 1
ATOM 808 C C . SER A 1 105 ? -2.461 -5.688 -0.657 1 98.62 105 SER A C 1
ATOM 810 O O . SER A 1 105 ? -3.449 -5.453 0.044 1 98.62 105 SER A O 1
ATOM 812 N N . GLY A 1 106 ? -2.014 -6.906 -0.951 1 98.75 106 GLY A N 1
ATOM 813 C CA . GLY A 1 106 ? -2.598 -8.062 -0.29 1 98.75 106 GLY A CA 1
ATOM 814 C C . GLY A 1 106 ? -2.373 -8.07 1.21 1 98.75 106 GLY A C 1
ATOM 815 O O . GLY A 1 106 ? -3.262 -8.445 1.976 1 98.75 106 GLY A O 1
ATOM 816 N N . ALA A 1 107 ? -1.18 -7.629 1.619 1 98.81 107 ALA A N 1
ATOM 817 C CA . ALA A 1 107 ? -0.876 -7.547 3.045 1 98.81 107 ALA A CA 1
ATOM 818 C C . ALA A 1 107 ? -1.842 -6.602 3.758 1 98.81 107 ALA A C 1
ATOM 820 O O . ALA A 1 107 ? -2.375 -6.938 4.82 1 98.81 107 ALA A O 1
ATOM 821 N N . GLU A 1 108 ? -2.109 -5.496 3.156 1 98.81 108 GLU A N 1
ATOM 822 C CA . GLU A 1 108 ? -3.018 -4.539 3.779 1 98.81 108 GLU A CA 1
ATOM 823 C C . GLU A 1 108 ? -4.457 -5.047 3.754 1 98.81 108 GLU A C 1
ATOM 825 O O . GLU A 1 108 ? -5.23 -4.781 4.676 1 98.81 108 GLU A O 1
ATOM 830 N N . ALA A 1 109 ? -4.801 -5.773 2.725 1 98.94 109 ALA A N 1
ATOM 831 C CA . ALA A 1 109 ? -6.129 -6.379 2.691 1 98.94 109 ALA A CA 1
ATOM 832 C C . ALA A 1 109 ? -6.305 -7.383 3.828 1 98.94 109 ALA A C 1
ATOM 834 O O . ALA A 1 109 ? -7.344 -7.402 4.492 1 98.94 109 ALA A O 1
ATOM 835 N N . ASN A 1 110 ? -5.27 -8.141 4.074 1 98.94 110 ASN A N 1
ATOM 836 C CA . ASN A 1 110 ? -5.328 -9.141 5.137 1 98.94 110 ASN A CA 1
ATOM 837 C C . ASN A 1 110 ? -5.219 -8.5 6.516 1 98.94 110 ASN A C 1
ATOM 839 O O . ASN A 1 110 ? -5.781 -9.008 7.488 1 98.94 110 ASN A O 1
ATOM 843 N N . GLU A 1 111 ? -4.527 -7.336 6.609 1 98.88 111 GLU A N 1
ATOM 844 C CA . GLU A 1 111 ? -4.602 -6.531 7.824 1 98.88 111 GLU A CA 1
ATOM 845 C C . GLU A 1 111 ? -6.039 -6.102 8.117 1 98.88 111 GLU A C 1
ATOM 847 O O . GLU A 1 111 ? -6.469 -6.098 9.273 1 98.88 111 GLU A O 1
ATOM 852 N N . GLY A 1 112 ? -6.758 -5.734 7.051 1 98.81 112 GLY A N 1
ATOM 853 C CA . GLY A 1 112 ? -8.172 -5.426 7.211 1 98.81 112 GLY A CA 1
ATOM 854 C C . GLY A 1 112 ? -8.984 -6.598 7.738 1 98.81 112 GLY A C 1
ATOM 855 O O . GLY A 1 112 ? -9.789 -6.438 8.656 1 98.81 112 GLY A O 1
ATOM 856 N N . ALA A 1 113 ? -8.734 -7.785 7.215 1 98.94 113 ALA A N 1
ATOM 857 C CA . ALA A 1 113 ? -9.43 -8.984 7.668 1 98.94 113 ALA A CA 1
ATOM 858 C C . ALA A 1 113 ? -9.086 -9.305 9.125 1 98.94 113 ALA A C 1
ATOM 860 O O . ALA A 1 113 ? -9.969 -9.648 9.914 1 98.94 113 ALA A O 1
ATOM 861 N N . PHE A 1 114 ? -7.84 -9.188 9.453 1 98.81 114 PHE A N 1
ATOM 862 C CA . PHE A 1 114 ? -7.379 -9.414 10.82 1 98.81 114 PHE A CA 1
ATOM 863 C C . PHE A 1 114 ? -8.133 -8.523 11.797 1 98.81 114 PHE A C 1
ATOM 865 O O . PHE A 1 114 ? -8.625 -8.992 12.82 1 98.81 114 PHE A O 1
ATOM 872 N N . LYS A 1 115 ? -8.25 -7.312 11.477 1 98.62 115 LYS A N 1
ATOM 873 C CA . LYS A 1 115 ? -8.875 -6.348 12.383 1 98.62 115 LYS A CA 1
ATOM 874 C C . LYS A 1 115 ? -10.391 -6.539 12.438 1 98.62 115 LYS A C 1
ATOM 876 O O . LYS A 1 115 ? -11.008 -6.32 13.477 1 98.62 115 LYS A O 1
ATOM 881 N N . ILE A 1 116 ? -10.984 -6.934 11.344 1 98.81 116 ILE A N 1
ATOM 882 C CA . ILE A 1 116 ? -12.383 -7.332 11.367 1 98.81 116 ILE A CA 1
ATOM 883 C C . ILE A 1 116 ? -12.57 -8.492 12.344 1 98.81 116 ILE A C 1
ATOM 885 O O . ILE A 1 116 ? -13.523 -8.5 13.133 1 98.81 116 ILE A O 1
ATOM 889 N N . GLY A 1 117 ? -11.641 -9.43 12.32 1 98.62 117 GLY A N 1
ATOM 890 C CA . GLY A 1 117 ? -11.672 -10.523 13.273 1 98.62 117 GLY A CA 1
ATOM 891 C C . GLY A 1 117 ? -11.641 -10.055 14.719 1 98.62 117 GLY A C 1
ATOM 892 O O . GLY A 1 117 ? -12.422 -10.516 15.547 1 98.62 117 GLY A O 1
ATOM 893 N N . ARG A 1 118 ? -10.766 -9.133 15.016 1 98.25 118 ARG A N 1
ATOM 894 C CA . ARG A 1 118 ? -10.656 -8.609 16.375 1 98.25 118 ARG A CA 1
ATOM 895 C C . ARG A 1 118 ? -11.961 -7.961 16.828 1 98.25 118 ARG A C 1
ATOM 897 O O . ARG A 1 118 ? -12.328 -8.039 18 1 98.25 118 ARG A O 1
ATOM 904 N N . LEU A 1 119 ? -12.664 -7.395 15.938 1 98.5 119 LEU A N 1
ATOM 905 C CA . LEU A 1 119 ? -13.867 -6.637 16.25 1 98.5 119 LEU A CA 1
ATOM 906 C C . LEU A 1 119 ? -15.039 -7.57 16.547 1 98.5 119 LEU A C 1
ATOM 908 O O . LEU A 1 119 ? -16.094 -7.125 16.969 1 98.5 119 LEU A O 1
ATOM 912 N N . THR A 1 120 ? -14.844 -8.867 16.328 1 98.06 120 THR A N 1
ATOM 913 C CA . THR A 1 120 ? -15.852 -9.836 16.719 1 98.06 120 THR A CA 1
ATOM 914 C C . THR A 1 120 ? -15.883 -10 18.25 1 98.06 120 THR A C 1
ATOM 916 O O . THR A 1 120 ? -16.844 -10.523 18.797 1 98.06 120 THR A O 1
ATOM 919 N N . GLY A 1 121 ? -14.75 -9.625 18.891 1 97.25 121 GLY A N 1
ATOM 920 C CA . GLY A 1 121 ? -14.609 -9.805 20.328 1 97.25 121 GLY A CA 1
ATOM 921 C C . GLY A 1 121 ? -13.945 -11.117 20.703 1 97.25 121 GLY A C 1
ATOM 922 O O . GLY A 1 121 ? -13.688 -11.367 21.875 1 97.25 121 GLY A O 1
ATOM 923 N N . ARG A 1 122 ? -13.672 -11.922 19.688 1 96.94 122 ARG A N 1
ATOM 924 C CA . ARG A 1 122 ? -13 -13.203 19.891 1 96.94 122 ARG A CA 1
ATOM 925 C C . ARG A 1 122 ? -11.508 -13.094 19.594 1 96.94 122 ARG A C 1
ATOM 927 O O . ARG A 1 122 ? -11.109 -12.469 18.609 1 96.94 122 ARG A O 1
ATOM 934 N N . PRO A 1 123 ? -10.656 -13.695 20.297 1 93 123 PRO A N 1
ATOM 935 C CA . PRO A 1 123 ? -9.219 -13.414 20.203 1 93 123 PRO A CA 1
ATOM 936 C C . PRO A 1 123 ? -8.5 -14.352 19.234 1 93 123 PRO A C 1
ATOM 938 O O . PRO A 1 123 ? -7.484 -13.977 18.641 1 93 123 PRO A O 1
ATOM 941 N N . HIS A 1 124 ? -9.016 -15.547 19.062 1 97.94 124 HIS A N 1
ATOM 942 C CA . HIS A 1 124 ? -8.273 -16.609 18.391 1 97.94 124 HIS A CA 1
ATOM 943 C C . HIS A 1 124 ? -8.492 -16.578 16.891 1 97.94 124 HIS A C 1
ATOM 945 O O . HIS A 1 124 ? -9.602 -16.281 16.422 1 97.94 124 HIS A O 1
ATOM 951 N N . MET A 1 125 ? -7.434 -16.812 16.141 1 98.69 125 MET A N 1
ATOM 952 C CA . MET A 1 125 ? -7.527 -16.953 14.695 1 98.69 125 MET A CA 1
ATOM 953 C C . MET A 1 125 ? -6.863 -18.25 14.242 1 98.69 125 MET A C 1
ATOM 955 O O . MET A 1 125 ? -5.953 -18.75 14.906 1 98.69 125 MET A O 1
ATOM 959 N N . VAL A 1 126 ? -7.359 -18.797 13.133 1 98.94 126 VAL A N 1
ATOM 960 C CA . VAL A 1 126 ? -6.809 -20.016 12.578 1 98.94 126 VAL A CA 1
ATOM 961 C C . VAL A 1 126 ? -6.387 -19.797 11.133 1 98.94 126 VAL A C 1
ATOM 963 O O . VAL A 1 126 ? -7.129 -19.188 10.352 1 98.94 126 VAL A O 1
ATOM 966 N N . ALA A 1 127 ? -5.168 -20.188 10.797 1 98.94 127 ALA A N 1
ATOM 967 C CA . ALA A 1 127 ? -4.613 -20.188 9.445 1 98.94 127 ALA A CA 1
ATOM 968 C C . ALA A 1 127 ? -4.016 -21.547 9.094 1 98.94 127 ALA A C 1
ATOM 970 O O . ALA A 1 127 ? -4.234 -22.531 9.797 1 98.94 127 ALA A O 1
ATOM 971 N N . THR A 1 128 ? -3.383 -21.625 7.914 1 98.94 128 THR A N 1
ATOM 972 C CA . THR A 1 128 ? -2.908 -22.938 7.484 1 98.94 128 THR A CA 1
ATOM 973 C C . THR A 1 128 ? -1.399 -22.922 7.258 1 98.94 128 THR A C 1
ATOM 975 O O . THR A 1 128 ? -0.838 -21.891 6.863 1 98.94 128 THR A O 1
ATOM 978 N N . ARG A 1 129 ? -0.761 -24.094 7.465 1 98.81 129 ARG A N 1
ATOM 979 C CA . ARG A 1 129 ? 0.656 -24.25 7.156 1 98.81 129 ARG A CA 1
ATOM 980 C C . ARG A 1 129 ? 0.912 -24.094 5.66 1 98.81 129 ARG A C 1
ATOM 982 O O . ARG A 1 129 ? 0.121 -24.562 4.836 1 98.81 129 ARG A O 1
ATOM 989 N N . GLY A 1 130 ? 1.975 -23.328 5.332 1 98.62 130 GLY A N 1
ATOM 990 C CA . GLY A 1 130 ? 2.334 -23.094 3.943 1 98.62 130 GLY A CA 1
ATOM 991 C C . GLY A 1 130 ? 1.685 -21.859 3.355 1 98.62 130 GLY A C 1
ATOM 992 O O . GLY A 1 130 ? 2.1 -21.375 2.299 1 98.62 130 GLY A O 1
ATOM 993 N N . GLY A 1 131 ? 0.682 -21.328 4.059 1 98.81 131 GLY A N 1
ATOM 994 C CA . GLY A 1 131 ? -0.021 -20.141 3.564 1 98.81 131 GLY A CA 1
ATOM 995 C C . GLY A 1 131 ? 0.83 -18.891 3.582 1 98.81 131 GLY A C 1
ATOM 996 O O . GLY A 1 131 ? 1.742 -18.766 4.398 1 98.81 131 GLY A O 1
ATOM 997 N N . PHE A 1 132 ? 0.545 -17.969 2.662 1 98.69 132 PHE A N 1
ATOM 998 C CA . PHE A 1 132 ? 1.189 -16.656 2.6 1 98.69 132 PHE A CA 1
ATOM 999 C C . PHE A 1 132 ? 0.15 -15.539 2.559 1 98.69 132 PHE A C 1
ATOM 1001 O O . PHE A 1 132 ? -0.623 -15.438 1.604 1 98.69 132 PHE A O 1
ATOM 1008 N N . HIS A 1 133 ? 0.197 -14.633 3.564 1 98.88 133 HIS A N 1
ATOM 1009 C CA . HIS A 1 133 ? -0.831 -13.602 3.695 1 98.88 133 HIS A CA 1
ATOM 1010 C C . HIS A 1 133 ? -0.211 -12.211 3.787 1 98.88 133 HIS A C 1
ATOM 1012 O O . HIS A 1 133 ? -0.923 -11.227 3.963 1 98.88 133 HIS A O 1
ATOM 1018 N N . GLY A 1 134 ? 1.105 -12.148 3.676 1 98.56 134 GLY A N 1
ATOM 1019 C CA . GLY A 1 134 ? 1.795 -10.867 3.711 1 98.56 134 GLY A CA 1
ATOM 1020 C C . GLY A 1 134 ? 2.904 -10.82 4.742 1 98.56 134 GLY A C 1
ATOM 1021 O O . GLY A 1 134 ? 3.131 -11.789 5.469 1 98.56 134 GLY A O 1
ATOM 1022 N N . ARG A 1 135 ? 3.592 -9.68 4.793 1 98.5 135 ARG A N 1
ATOM 1023 C CA . ARG A 1 135 ? 4.785 -9.586 5.629 1 98.5 135 ARG A CA 1
ATOM 1024 C C . ARG A 1 135 ? 4.648 -8.469 6.652 1 98.5 135 ARG A C 1
ATOM 1026 O O . ARG A 1 135 ? 5.551 -8.242 7.465 1 98.5 135 ARG A O 1
ATOM 1033 N N . THR A 1 136 ? 3.566 -7.668 6.66 1 98.62 136 THR A N 1
ATOM 1034 C CA . THR A 1 136 ? 3.297 -6.785 7.789 1 98.62 136 THR A CA 1
ATOM 1035 C C . THR A 1 136 ? 2.971 -7.594 9.039 1 98.62 136 THR A C 1
ATOM 1037 O O . THR A 1 136 ? 2.504 -8.734 8.945 1 98.62 136 THR A O 1
ATOM 1040 N N . MET A 1 137 ? 3.096 -7.086 10.133 1 98.56 137 MET A N 1
ATOM 1041 C CA . MET A 1 137 ? 3.102 -7.871 11.367 1 98.56 137 MET A CA 1
ATOM 1042 C C . MET A 1 137 ? 1.782 -8.617 11.539 1 98.56 137 MET A C 1
ATOM 1044 O O . MET A 1 137 ? 1.77 -9.773 11.953 1 98.56 137 MET A O 1
ATOM 1048 N N . GLY A 1 138 ? 0.658 -7.984 11.266 1 98.62 138 GLY A N 1
ATOM 1049 C CA . GLY A 1 138 ? -0.622 -8.672 11.336 1 98.62 138 GLY A CA 1
ATOM 1050 C C . GLY A 1 138 ? -0.77 -9.758 10.281 1 98.62 138 GLY A C 1
ATOM 1051 O O . GLY A 1 138 ? -1.138 -10.891 10.602 1 98.62 138 GLY A O 1
ATOM 1052 N N . ALA A 1 139 ? -0.42 -9.445 9.07 1 98.81 139 ALA A N 1
ATOM 1053 C CA . ALA A 1 139 ? -0.474 -10.414 7.977 1 98.81 139 ALA A CA 1
ATOM 1054 C C . ALA A 1 139 ? 0.524 -11.547 8.195 1 98.81 139 ALA A C 1
ATOM 1056 O O . ALA A 1 139 ? 0.231 -12.711 7.902 1 98.81 139 ALA A O 1
ATOM 1057 N N . LEU A 1 140 ? 1.659 -11.211 8.742 1 98.75 140 LEU A N 1
ATOM 1058 C CA . LEU A 1 140 ? 2.711 -12.188 8.992 1 98.75 140 LEU A CA 1
ATOM 1059 C C . LEU A 1 140 ? 2.271 -13.203 10.047 1 98.75 140 LEU A C 1
ATOM 1061 O O . LEU A 1 140 ? 2.629 -14.375 9.961 1 98.75 140 LEU A O 1
ATOM 1065 N N . ALA A 1 141 ? 1.489 -12.758 10.977 1 98.69 141 ALA A N 1
ATOM 1066 C CA . ALA A 1 141 ? 0.966 -13.656 12 1 98.69 141 ALA A CA 1
ATOM 1067 C C . ALA A 1 141 ? 0.075 -14.734 11.383 1 98.69 141 ALA A C 1
ATOM 1069 O O . ALA A 1 141 ? 0.001 -15.852 11.891 1 98.69 141 ALA A O 1
ATOM 1070 N N . LEU A 1 142 ? -0.546 -14.406 10.266 1 98.88 142 LEU A N 1
ATOM 1071 C CA . LEU A 1 142 ? -1.44 -15.328 9.57 1 98.88 142 LEU A CA 1
ATOM 1072 C C . LEU A 1 142 ? -0.667 -16.203 8.586 1 98.88 142 LEU A C 1
ATOM 1074 O O . LEU A 1 142 ? -1.135 -17.266 8.195 1 98.88 142 LEU A O 1
ATOM 1078 N N . THR A 1 143 ? 0.508 -15.734 8.164 1 98.81 143 THR A N 1
ATOM 1079 C CA . THR A 1 143 ? 1.357 -16.469 7.238 1 98.81 143 THR A CA 1
ATOM 1080 C C . THR A 1 143 ? 1.9 -17.734 7.895 1 98.81 143 THR A C 1
ATOM 1082 O O . THR A 1 143 ? 2.479 -17.688 8.984 1 98.81 143 THR A O 1
ATOM 1085 N N . GLY A 1 144 ? 1.712 -18.922 7.246 1 98.69 144 GLY A N 1
ATOM 1086 C CA . GLY A 1 144 ? 2.084 -20.203 7.824 1 98.69 144 GLY A CA 1
ATOM 1087 C C . GLY A 1 144 ? 3.43 -20.703 7.336 1 98.69 144 GLY A C 1
ATOM 1088 O O . GLY A 1 144 ? 3.553 -21.859 6.934 1 98.69 144 GLY A O 1
ATOM 1089 N N . GLN A 1 145 ? 4.41 -19.828 7.285 1 98.06 145 GLN A N 1
ATOM 1090 C CA . GLN A 1 145 ? 5.785 -20.125 6.895 1 98.06 145 GLN A CA 1
ATOM 1091 C C . GLN A 1 145 ? 6.766 -19.703 7.977 1 98.06 145 GLN A C 1
ATOM 1093 O O . GLN A 1 145 ? 7.254 -18.562 7.973 1 98.06 145 GLN A O 1
ATOM 1098 N N . PRO A 1 146 ? 7.195 -20.562 8.875 1 97.44 146 PRO A N 1
ATOM 1099 C CA . PRO A 1 146 ? 7.977 -20.234 10.062 1 97.44 146 PRO A CA 1
ATOM 1100 C C . PRO A 1 146 ? 9.258 -19.469 9.734 1 97.44 146 PRO A C 1
ATOM 1102 O O . PRO A 1 146 ? 9.656 -18.578 10.492 1 97.44 146 PRO A O 1
ATOM 1105 N N . GLY A 1 147 ? 9.867 -19.797 8.617 1 96.94 147 GLY A N 1
ATOM 1106 C CA . GLY A 1 147 ? 11.078 -19.094 8.234 1 96.94 147 GLY A CA 1
ATOM 1107 C C . GLY A 1 147 ? 10.891 -17.594 8.086 1 96.94 147 GLY A C 1
ATOM 1108 O O . GLY A 1 147 ? 11.812 -16.812 8.344 1 96.94 147 GLY A O 1
ATOM 1109 N N . LYS A 1 148 ? 9.695 -17.156 7.773 1 97.5 148 LYS A N 1
ATOM 1110 C CA . LYS A 1 148 ? 9.398 -15.734 7.602 1 97.5 148 LYS A CA 1
ATOM 1111 C C . LYS A 1 148 ? 8.977 -15.102 8.922 1 97.5 148 LYS A C 1
ATOM 1113 O O . LYS A 1 148 ? 9.109 -13.891 9.109 1 97.5 148 LYS A O 1
ATOM 1118 N N . GLN A 1 149 ? 8.523 -15.891 9.891 1 97.5 149 GLN A N 1
ATOM 1119 C CA . GLN A 1 149 ? 7.988 -15.391 11.148 1 97.5 149 GLN A CA 1
ATOM 1120 C C . GLN A 1 149 ? 9.094 -15.242 12.195 1 97.5 149 GLN A C 1
ATOM 1122 O O . GLN A 1 149 ? 9.164 -14.234 12.891 1 97.5 149 GLN A O 1
ATOM 1127 N N . GLU A 1 150 ? 9.984 -16.125 12.25 1 97.5 150 GLU A N 1
ATOM 1128 C CA . GLU A 1 150 ? 10.859 -16.375 13.391 1 97.5 150 GLU A CA 1
ATOM 1129 C C . GLU A 1 150 ? 11.711 -15.141 13.711 1 97.5 150 GLU A C 1
ATOM 1131 O O . GLU A 1 150 ? 11.828 -14.75 14.867 1 97.5 150 GLU A O 1
ATOM 1136 N N . PRO A 1 151 ? 12.188 -14.445 12.727 1 97 151 PRO A N 1
ATOM 1137 C CA . PRO A 1 151 ? 13.062 -13.312 13.031 1 97 151 PRO A CA 1
ATOM 1138 C C . PRO A 1 151 ? 12.305 -12.133 13.633 1 97 151 PRO A C 1
ATOM 1140 O O . PRO A 1 151 ? 12.922 -11.195 14.148 1 97 151 PRO A O 1
ATOM 1143 N N . PHE A 1 152 ? 10.969 -12.234 13.711 1 97.62 152 PHE A N 1
ATOM 1144 C CA . PHE A 1 152 ? 10.219 -11.023 14.031 1 97.62 152 PHE A CA 1
ATOM 1145 C C . PHE A 1 152 ? 9.289 -11.258 15.219 1 97.62 152 PHE A C 1
ATOM 1147 O O . PHE A 1 152 ? 8.414 -10.438 15.5 1 97.62 152 PHE A O 1
ATOM 1154 N N . LEU A 1 153 ? 9.398 -12.352 15.898 1 95.38 153 LEU A N 1
ATOM 1155 C CA . LEU A 1 153 ? 8.602 -12.648 17.078 1 95.38 153 LEU A CA 1
ATOM 1156 C C . LEU A 1 153 ? 8.867 -11.633 18.188 1 95.38 153 LEU A C 1
ATOM 1158 O O . LEU A 1 153 ? 9.969 -11.086 18.281 1 95.38 153 LEU A O 1
ATOM 1162 N N . PRO A 1 154 ? 7.895 -11.312 18.984 1 95.5 154 PRO A N 1
ATOM 1163 C CA . PRO A 1 154 ? 6.527 -11.844 18.969 1 95.5 154 PRO A CA 1
ATOM 1164 C C . PRO A 1 154 ? 5.629 -11.141 17.953 1 95.5 154 PRO A C 1
ATOM 1166 O O . PRO A 1 154 ? 5.758 -9.93 17.75 1 95.5 154 PRO A O 1
ATOM 1169 N N . LEU A 1 155 ? 4.793 -11.875 17.344 1 96.62 155 LEU A N 1
ATOM 1170 C CA . LEU A 1 155 ? 3.766 -11.383 16.438 1 96.62 155 LEU A CA 1
ATOM 1171 C C . LEU A 1 155 ? 2.443 -11.18 17.172 1 96.62 155 LEU A C 1
ATOM 1173 O O . LEU A 1 155 ? 2.279 -11.641 18.297 1 96.62 155 LEU A O 1
ATOM 1177 N N . PRO A 1 156 ? 1.486 -10.422 16.562 1 94.56 156 PRO A N 1
ATOM 1178 C CA . PRO A 1 156 ? 0.181 -10.328 17.219 1 94.56 156 PRO A CA 1
ATOM 1179 C C . PRO A 1 156 ? -0.527 -11.672 17.312 1 94.56 156 PRO A C 1
ATOM 1181 O O . PRO A 1 156 ? -0.65 -12.391 16.312 1 94.56 156 PRO A O 1
ATOM 1184 N N . GLY A 1 157 ? -0.825 -12.109 18.5 1 86 157 GLY A N 1
ATOM 1185 C CA . GLY A 1 157 ? -1.502 -13.367 18.781 1 86 157 GLY A CA 1
ATOM 1186 C C . GLY A 1 157 ? -2.986 -13.195 19.047 1 86 157 GLY A C 1
ATOM 1187 O O . GLY A 1 157 ? -3.498 -12.078 19.047 1 86 157 GLY A O 1
ATOM 1188 N N . ASP A 1 158 ? -3.596 -14.367 19.094 1 90.5 158 ASP A N 1
ATOM 1189 C CA . ASP A 1 158 ? -3.254 -15.789 19.094 1 90.5 158 ASP A CA 1
ATOM 1190 C C . ASP A 1 158 ? -3.629 -16.438 17.766 1 90.5 158 ASP A C 1
ATOM 1192 O O . ASP A 1 158 ? -4.805 -16.484 17.391 1 90.5 158 ASP A O 1
ATOM 1196 N N . VAL A 1 159 ? -2.652 -17.031 17.016 1 98 159 VAL A N 1
ATOM 1197 C CA . VAL A 1 159 ? -2.906 -17.656 15.711 1 98 159 VAL A CA 1
ATOM 1198 C C . VAL A 1 159 ? -2.424 -19.109 15.727 1 98 159 VAL A C 1
ATOM 1200 O O . VAL A 1 159 ? -1.275 -19.375 16.078 1 98 159 VAL A O 1
ATOM 1203 N N . THR A 1 160 ? -3.344 -20.016 15.43 1 98.69 160 THR A N 1
ATOM 1204 C CA . THR A 1 160 ? -3.008 -21.422 15.242 1 98.69 160 THR A CA 1
ATOM 1205 C C . THR A 1 160 ? -2.904 -21.766 13.766 1 98.69 160 THR A C 1
ATOM 1207 O O . THR A 1 160 ? -3.781 -21.406 12.977 1 98.69 160 THR A O 1
ATOM 1210 N N . HIS A 1 161 ? -1.832 -22.484 13.391 1 98.81 161 HIS A N 1
ATOM 1211 C CA . HIS A 1 161 ? -1.679 -22.969 12.023 1 98.81 161 HIS A CA 1
ATOM 1212 C C . HIS A 1 161 ? -1.908 -24.469 11.945 1 98.81 161 HIS A C 1
ATOM 1214 O O . HIS A 1 161 ? -1.21 -25.25 12.609 1 98.81 161 HIS A O 1
ATOM 1220 N N . VAL A 1 162 ? -2.834 -24.891 11.117 1 98.94 162 VAL A N 1
ATOM 1221 C CA . VAL A 1 162 ? -3.162 -26.312 10.961 1 98.94 162 VAL A CA 1
ATOM 1222 C C . VAL A 1 162 ? -2.732 -26.781 9.578 1 98.94 162 VAL A C 1
ATOM 1224 O O . VAL A 1 162 ? -2.486 -25.969 8.68 1 98.94 162 VAL A O 1
ATOM 1227 N N . PRO A 1 163 ? -2.621 -28.109 9.336 1 98.88 163 PRO A N 1
ATOM 1228 C CA . PRO A 1 163 ? -2.262 -28.594 8 1 98.88 163 PRO A CA 1
ATOM 1229 C C . PRO A 1 163 ? -3.271 -28.188 6.934 1 98.88 163 PRO A C 1
ATOM 1231 O O . PRO A 1 163 ? -4.48 -28.328 7.133 1 98.88 163 PRO A O 1
ATOM 1234 N N . TYR A 1 164 ? -2.777 -27.75 5.863 1 98.88 164 TYR A N 1
ATOM 1235 C CA . TYR A 1 164 ? -3.609 -27.344 4.734 1 98.88 164 TYR A CA 1
ATOM 1236 C C . TYR A 1 164 ? -4.324 -28.547 4.125 1 98.88 164 TYR A C 1
ATOM 1238 O O . TYR A 1 164 ? -3.709 -29.594 3.898 1 98.88 164 TYR A O 1
ATOM 1246 N N . GLY A 1 165 ? -5.617 -28.391 3.963 1 98.69 165 GLY A N 1
ATOM 1247 C CA . GLY A 1 165 ? -6.379 -29.438 3.314 1 98.69 165 GLY A CA 1
ATOM 1248 C C . GLY A 1 165 ? -6.852 -30.516 4.277 1 98.69 165 GLY A C 1
ATOM 1249 O O . GLY A 1 165 ? -7.324 -31.578 3.854 1 98.69 165 GLY A O 1
ATOM 1250 N N . ASP A 1 166 ? -6.797 -30.312 5.59 1 98.75 166 ASP A N 1
ATOM 1251 C CA . ASP A 1 166 ? -7.188 -31.281 6.605 1 98.75 166 ASP A CA 1
ATOM 1252 C C . ASP A 1 166 ? -8.414 -30.797 7.387 1 98.75 166 ASP A C 1
ATOM 1254 O O . ASP A 1 166 ? -8.273 -30.141 8.414 1 98.75 166 ASP A O 1
ATOM 1258 N N . PRO A 1 167 ? -9.562 -31.266 7 1 98.44 167 PRO A N 1
ATOM 1259 C CA . PRO A 1 167 ? -10.773 -30.766 7.668 1 98.44 167 PRO A CA 1
ATOM 1260 C C . PRO A 1 167 ? -10.844 -31.188 9.133 1 98.44 167 PRO A C 1
ATOM 1262 O O . PRO A 1 167 ? -11.422 -30.469 9.961 1 98.44 167 PRO A O 1
ATOM 1265 N N . GLN A 1 168 ? -10.25 -32.281 9.5 1 98.62 168 GLN A N 1
ATOM 1266 C CA . GLN A 1 168 ? -10.273 -32.75 10.883 1 98.62 168 GLN A CA 1
ATOM 1267 C C . GLN A 1 168 ? -9.406 -31.844 11.766 1 98.62 168 GLN A C 1
ATOM 1269 O O . GLN A 1 168 ? -9.812 -31.469 12.867 1 98.62 168 GLN A O 1
ATOM 1274 N N . ALA A 1 169 ? -8.289 -31.5 11.25 1 98.88 169 ALA A N 1
ATOM 1275 C CA . ALA A 1 169 ? -7.414 -30.594 11.977 1 98.88 169 ALA A CA 1
ATOM 1276 C C . ALA A 1 169 ? -8.062 -29.219 12.125 1 98.88 169 ALA A C 1
ATOM 1278 O O . ALA A 1 169 ? -7.938 -28.578 13.172 1 98.88 169 ALA A O 1
ATOM 1279 N N . LEU A 1 170 ? -8.75 -28.828 11.086 1 98.81 170 LEU A N 1
ATOM 1280 C CA . LEU A 1 170 ? -9.461 -27.547 11.133 1 98.81 170 LEU A CA 1
ATOM 1281 C C . LEU A 1 170 ? -10.562 -27.578 12.188 1 98.81 170 LEU A C 1
ATOM 1283 O O . LEU A 1 170 ? -10.68 -26.656 12.992 1 98.81 170 LEU A O 1
ATOM 1287 N N . ALA A 1 171 ? -11.297 -28.625 12.203 1 98.81 171 ALA A N 1
ATOM 1288 C CA . ALA A 1 171 ? -12.406 -28.75 13.148 1 98.81 171 ALA A CA 1
ATOM 1289 C C . ALA A 1 171 ? -11.906 -28.766 14.586 1 98.81 171 ALA A C 1
ATOM 1291 O O . ALA A 1 171 ? -12.57 -28.25 15.484 1 98.81 171 ALA A O 1
ATOM 1292 N N . ALA A 1 172 ? -10.773 -29.297 14.812 1 98.81 172 ALA A N 1
ATOM 1293 C CA . ALA A 1 172 ? -10.203 -29.391 16.156 1 98.81 172 ALA A CA 1
ATOM 1294 C C . ALA A 1 172 ? -9.711 -28.031 16.641 1 98.81 172 ALA A C 1
ATOM 1296 O O . ALA A 1 172 ? -9.758 -27.734 17.844 1 98.81 172 ALA A O 1
ATOM 1297 N N . ALA A 1 173 ? -9.336 -27.188 15.719 1 98.81 173 ALA A N 1
ATOM 1298 C CA . ALA A 1 173 ? -8.711 -25.922 16.078 1 98.81 173 ALA A CA 1
ATOM 1299 C C . ALA A 1 173 ? -9.758 -24.812 16.219 1 98.81 173 ALA A C 1
ATOM 1301 O O . ALA A 1 173 ? -9.555 -23.844 16.953 1 98.81 173 ALA A O 1
ATOM 1302 N N . VAL A 1 174 ? -10.883 -24.938 15.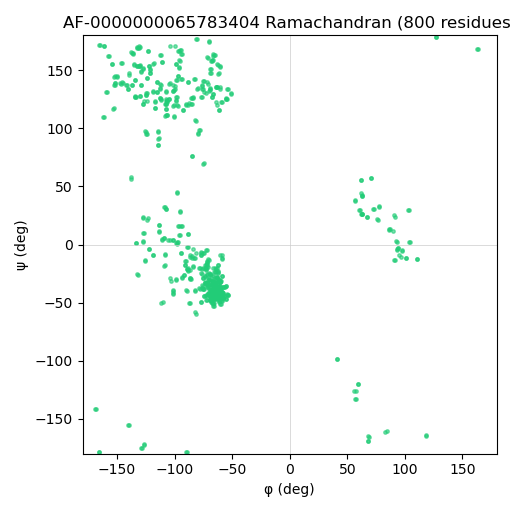523 1 98.81 174 VAL A N 1
ATOM 1303 C CA . VAL A 1 174 ? -11.898 -23.891 15.484 1 98.81 174 VAL A CA 1
ATOM 1304 C C . VAL A 1 174 ? -12.906 -24.109 16.625 1 98.81 174 VAL A C 1
ATOM 1306 O O . VAL A 1 174 ? -13.547 -25.156 16.703 1 98.81 174 VAL A O 1
ATOM 1309 N N . THR A 1 175 ? -12.992 -23.109 17.484 1 98.38 175 THR A N 1
ATOM 1310 C CA . THR A 1 175 ? -13.891 -23.141 18.641 1 98.38 175 THR A CA 1
ATOM 1311 C C . THR A 1 175 ? -14.789 -21.922 18.672 1 98.38 175 THR A C 1
ATOM 1313 O O . THR A 1 175 ? -14.766 -21.094 17.734 1 98.38 175 THR A O 1
ATOM 1316 N N . GLU A 1 176 ? -15.531 -21.734 19.766 1 97.69 176 GLU A N 1
ATOM 1317 C CA . GLU A 1 176 ? -16.406 -20.578 19.938 1 97.69 176 GLU A CA 1
ATOM 1318 C C . GLU A 1 176 ? -15.609 -19.328 20.25 1 97.69 176 GLU A C 1
ATOM 1320 O O . GLU A 1 176 ? -16.141 -18.219 20.172 1 97.69 176 GLU A O 1
ATOM 1325 N N . GLU A 1 177 ? -14.352 -19.516 20.453 1 97.88 177 GLU A N 1
ATOM 1326 C CA . GLU A 1 177 ? -13.477 -18.391 20.734 1 97.88 177 GLU A CA 1
ATOM 1327 C C . GLU A 1 177 ? -12.742 -17.922 19.484 1 97.88 177 GLU A C 1
ATOM 1329 O O . GLU A 1 177 ? -11.984 -16.953 19.531 1 97.88 177 GLU A O 1
ATOM 1334 N N . THR A 1 178 ? -13.016 -18.609 18.344 1 98.75 178 THR A N 1
ATOM 1335 C CA . THR A 1 178 ? -12.32 -18.297 17.109 1 98.75 178 THR A CA 1
ATOM 1336 C C . THR A 1 178 ? -13.008 -17.141 16.375 1 98.75 178 THR A C 1
ATOM 1338 O O . THR A 1 178 ? -14.211 -17.203 16.109 1 98.75 178 THR A O 1
ATOM 1341 N N . ALA A 1 179 ? -12.203 -16.125 16.078 1 98.69 179 ALA A N 1
ATOM 1342 C CA . ALA A 1 179 ? -12.711 -14.961 15.359 1 98.69 179 ALA A CA 1
ATOM 1343 C C . ALA A 1 179 ? -12.867 -15.258 13.875 1 98.69 179 ALA A C 1
ATOM 1345 O O . ALA A 1 179 ? -13.906 -14.961 13.273 1 98.69 179 ALA A O 1
ATOM 1346 N N . LEU A 1 180 ? -11.758 -15.836 13.32 1 98.81 180 LEU A N 1
ATOM 1347 C CA . LEU A 1 180 ? -11.805 -16.094 11.883 1 98.81 180 LEU A CA 1
ATOM 1348 C C . LEU A 1 180 ? -10.875 -17.25 11.508 1 98.81 180 LEU A C 1
ATOM 1350 O O . LEU A 1 180 ? -9.977 -17.594 12.273 1 98.81 180 LEU A O 1
ATOM 1354 N N . VAL A 1 181 ? -11.188 -17.891 10.406 1 98.94 181 VAL A N 1
ATOM 1355 C CA . VAL A 1 181 ? -10.352 -18.828 9.664 1 98.94 181 VAL A CA 1
ATOM 1356 C C . VAL A 1 181 ? -9.977 -18.234 8.305 1 98.94 181 VAL A C 1
ATOM 1358 O O . VAL A 1 181 ? -10.852 -17.812 7.547 1 98.94 181 VAL A O 1
ATOM 1361 N N . ILE A 1 182 ? -8.664 -18.188 8.023 1 99 182 ILE A N 1
ATOM 1362 C CA . ILE A 1 182 ? -8.25 -17.656 6.73 1 99 182 ILE A CA 1
ATOM 1363 C C . ILE A 1 182 ? -7.582 -18.75 5.91 1 99 182 ILE A C 1
ATOM 1365 O O . ILE A 1 182 ? -6.707 -19.469 6.41 1 99 182 ILE A O 1
ATOM 1369 N N . ILE A 1 183 ? -8.016 -18.891 4.625 1 98.94 183 ILE A N 1
ATOM 1370 C CA . ILE A 1 183 ? -7.551 -19.938 3.734 1 98.94 183 ILE A CA 1
ATOM 1371 C C . ILE A 1 183 ? -7.371 -19.391 2.324 1 98.94 183 ILE A C 1
ATOM 1373 O O . ILE A 1 183 ? -8.203 -18.609 1.842 1 98.94 183 ILE A O 1
ATOM 1377 N N . GLU A 1 184 ? -6.254 -19.703 1.702 1 98.94 184 GLU A N 1
ATOM 1378 C CA . GLU A 1 184 ? -6.18 -19.578 0.25 1 98.94 184 GLU A CA 1
ATOM 1379 C C . GLU A 1 184 ? -6.914 -20.719 -0.44 1 98.94 184 GLU A C 1
ATOM 1381 O O . GLU A 1 184 ? -6.691 -21.891 -0.123 1 98.94 184 GLU A O 1
ATOM 1386 N N . PRO A 1 185 ? -7.715 -20.422 -1.419 1 98.88 185 PRO A N 1
ATOM 1387 C CA . PRO A 1 185 ? -8.32 -21.547 -2.141 1 98.88 185 PRO A CA 1
ATOM 1388 C C . PRO A 1 185 ? -7.289 -22.453 -2.791 1 98.88 185 PRO A C 1
ATOM 1390 O O . PRO A 1 185 ? -7.5 -23.672 -2.881 1 98.88 185 PRO A O 1
ATOM 1393 N N . ILE A 1 186 ? -6.223 -21.844 -3.299 1 98.88 186 ILE A N 1
ATOM 1394 C CA . ILE A 1 186 ? -5.016 -22.5 -3.791 1 98.88 186 ILE A CA 1
ATOM 1395 C C . ILE A 1 186 ? -3.781 -21.781 -3.236 1 98.88 186 ILE A C 1
ATOM 1397 O O . ILE A 1 186 ? -3.689 -20.547 -3.291 1 98.88 186 ILE A O 1
ATOM 1401 N N . GLN A 1 187 ? -2.893 -22.578 -2.611 1 98.88 187 GLN A N 1
ATOM 1402 C CA . GLN A 1 187 ? -1.671 -21.938 -2.129 1 98.88 187 GLN A CA 1
ATOM 1403 C C . GLN A 1 187 ? -0.673 -21.734 -3.264 1 98.88 187 GLN A C 1
ATOM 1405 O O . GLN A 1 187 ? 0.117 -22.625 -3.574 1 98.88 187 GLN A O 1
ATOM 1410 N N . GLY A 1 188 ? -0.679 -20.547 -3.84 1 98.44 188 GLY A N 1
ATOM 1411 C CA . GLY A 1 188 ? 0.181 -20.234 -4.973 1 98.44 188 GLY A CA 1
ATOM 1412 C C . GLY A 1 188 ? 1.652 -20.188 -4.605 1 98.44 188 GLY A C 1
ATOM 1413 O O . GLY A 1 188 ? 2.482 -20.812 -5.266 1 98.44 188 GLY A O 1
ATOM 1414 N N . GLU A 1 189 ? 1.96 -19.516 -3.531 1 96.75 189 GLU A N 1
ATOM 1415 C CA . GLU A 1 189 ? 3.342 -19.297 -3.115 1 96.75 189 GLU A CA 1
ATOM 1416 C C . GLU A 1 189 ? 4.004 -20.594 -2.674 1 96.75 189 GLU A C 1
ATOM 1418 O O . GLU A 1 189 ? 5.215 -20.766 -2.826 1 96.75 189 GLU A O 1
ATOM 1423 N N . ASN A 1 190 ? 3.203 -21.547 -2.223 1 98.06 190 ASN A N 1
ATOM 1424 C CA . ASN A 1 190 ? 3.711 -22.812 -1.734 1 98.06 190 ASN A CA 1
ATOM 1425 C C . ASN A 1 190 ? 3.85 -23.844 -2.863 1 98.06 190 ASN A C 1
ATOM 1427 O O . ASN A 1 190 ? 4.047 -25.031 -2.613 1 98.06 190 ASN A O 1
ATOM 1431 N N . GLY A 1 191 ? 3.684 -23.391 -4.105 1 98.5 191 GLY A N 1
ATOM 1432 C CA . GLY A 1 191 ? 3.865 -24.266 -5.246 1 98.5 191 GLY A CA 1
ATOM 1433 C C . GLY A 1 191 ? 2.557 -24.719 -5.859 1 98.5 191 GLY A C 1
ATOM 1434 O O . GLY A 1 191 ? 2.441 -25.875 -6.305 1 98.5 191 GLY A O 1
ATOM 1435 N N . VAL A 1 192 ? 1.578 -23.922 -5.754 1 98.81 192 VAL A N 1
ATOM 1436 C CA . VAL A 1 192 ? 0.276 -24.172 -6.359 1 98.81 192 VAL A CA 1
ATOM 1437 C C . VAL A 1 192 ? -0.321 -25.453 -5.766 1 98.81 192 VAL A C 1
ATOM 1439 O O . VAL A 1 192 ? -0.694 -26.375 -6.5 1 98.81 192 VAL A O 1
ATOM 1442 N N . VAL A 1 193 ? -0.43 -25.469 -4.469 1 98.88 193 VAL A N 1
ATOM 1443 C CA . VAL A 1 193 ? -0.985 -26.625 -3.77 1 98.88 193 VAL A CA 1
ATOM 1444 C C . VAL A 1 193 ? -2.508 -26.516 -3.734 1 98.88 193 VAL A C 1
ATOM 1446 O O . VAL A 1 193 ? -3.061 -25.547 -3.205 1 98.88 193 VAL A O 1
ATOM 1449 N N . VAL A 1 194 ? -3.188 -27.516 -4.293 1 98.62 194 VAL A N 1
ATOM 1450 C CA . VAL A 1 194 ? -4.645 -27.562 -4.352 1 98.62 194 VAL A CA 1
ATOM 1451 C C . VAL A 1 194 ? -5.176 -28.453 -3.225 1 98.62 194 VAL A C 1
ATOM 1453 O O . VAL A 1 194 ? -4.715 -29.578 -3.047 1 98.62 194 VAL A O 1
ATOM 1456 N N . PRO A 1 195 ? -6.094 -27.922 -2.428 1 98.19 195 PRO A N 1
ATOM 1457 C CA . PRO A 1 195 ? -6.645 -28.781 -1.383 1 98.19 195 PRO A CA 1
ATOM 1458 C C . PRO A 1 195 ? -7.562 -29.875 -1.938 1 98.19 195 PRO A C 1
ATOM 1460 O O . PRO A 1 195 ? -8.031 -29.766 -3.074 1 98.19 195 PRO A O 1
ATOM 1463 N N . PRO A 1 196 ? -7.801 -30.938 -1.151 1 97.75 196 PRO A N 1
ATOM 1464 C CA . PRO A 1 196 ? -8.727 -31.969 -1.61 1 97.75 196 PRO A CA 1
ATOM 1465 C C . PRO A 1 196 ? -10.133 -31.438 -1.862 1 97.75 196 PRO A C 1
ATOM 1467 O O . PRO A 1 196 ? -10.555 -30.469 -1.233 1 97.75 196 PRO A O 1
ATOM 1470 N N . PRO A 1 197 ? -10.836 -32.156 -2.781 1 96.56 197 PRO A N 1
ATOM 1471 C CA . PRO A 1 197 ? -12.227 -31.75 -3.012 1 96.56 197 PRO A CA 1
ATOM 1472 C C . PRO A 1 197 ? -13.047 -31.703 -1.726 1 96.56 197 PRO A C 1
ATOM 1474 O O . PRO A 1 197 ? -12.898 -32.562 -0.86 1 96.56 197 PRO A O 1
ATOM 1477 N N . GLY A 1 198 ? -13.805 -30.641 -1.536 1 97.62 198 GLY A N 1
ATOM 1478 C CA . GLY A 1 198 ? -14.711 -30.531 -0.401 1 97.62 198 GLY A CA 1
ATOM 1479 C C . GLY A 1 198 ? -14.102 -29.781 0.772 1 97.62 198 GLY A C 1
ATOM 1480 O O . GLY A 1 198 ? -14.805 -29.438 1.722 1 97.62 198 GLY A O 1
ATOM 1481 N N . TYR A 1 199 ? -12.859 -29.484 0.761 1 98.31 199 TYR A N 1
ATOM 1482 C CA . TYR A 1 199 ? -12.172 -28.844 1.882 1 98.31 199 TYR A CA 1
ATOM 1483 C C . TYR A 1 199 ? -12.789 -27.484 2.199 1 98.31 199 TYR A C 1
ATOM 1485 O O . TYR A 1 199 ? -13.07 -27.188 3.361 1 98.31 199 TYR A O 1
ATOM 1493 N N . LEU A 1 200 ? -13.055 -26.609 1.187 1 98.75 200 LEU A N 1
ATOM 1494 C CA . LEU A 1 200 ? -13.617 -25.281 1.421 1 98.75 200 LEU A CA 1
ATOM 1495 C C . LEU A 1 200 ? -15.055 -25.391 1.93 1 98.75 200 LEU A C 1
ATOM 1497 O O . LEU A 1 200 ? -15.484 -24.578 2.76 1 98.75 200 LEU A O 1
ATOM 1501 N N . LYS A 1 201 ? -15.758 -26.406 1.408 1 98.31 201 LYS A N 1
ATOM 1502 C CA . LYS A 1 201 ? -17.109 -26.641 1.915 1 98.31 201 LYS A CA 1
ATOM 1503 C C . LYS A 1 201 ? -17.078 -27.047 3.389 1 98.31 201 LYS A C 1
ATOM 1505 O O . LYS A 1 201 ? -17.906 -26.578 4.18 1 98.31 201 LYS A O 1
ATOM 1510 N N . ALA A 1 202 ? -16.125 -27.875 3.732 1 98.62 202 ALA A N 1
ATOM 1511 C CA . ALA A 1 202 ? -15.961 -28.266 5.129 1 98.62 202 ALA A CA 1
ATOM 1512 C C . ALA A 1 202 ? -15.594 -27.078 6 1 98.62 202 ALA A C 1
ATOM 1514 O O . ALA A 1 202 ? -16.094 -26.938 7.117 1 98.62 202 ALA A O 1
ATOM 1515 N N . ALA A 1 203 ? -14.75 -26.234 5.5 1 98.88 203 ALA A N 1
ATOM 1516 C CA . ALA A 1 203 ? -14.359 -25.031 6.23 1 98.88 203 ALA A CA 1
ATOM 1517 C C . ALA A 1 203 ? -15.57 -24.141 6.512 1 98.88 203 ALA A C 1
ATOM 1519 O O . ALA A 1 203 ? -15.703 -23.609 7.613 1 98.88 203 ALA A O 1
ATOM 1520 N N . ARG A 1 204 ? -16.438 -23.969 5.531 1 98.81 204 ARG A N 1
ATOM 1521 C CA . ARG A 1 204 ? -17.656 -23.188 5.703 1 98.81 204 ARG A CA 1
ATOM 1522 C C . ARG A 1 204 ? -18.547 -23.781 6.781 1 98.81 204 ARG A C 1
ATOM 1524 O O . ARG A 1 204 ? -19.047 -23.062 7.645 1 98.81 204 ARG A O 1
ATOM 1531 N N . ALA A 1 205 ? -18.688 -25.109 6.707 1 98.62 205 ALA A N 1
ATOM 1532 C CA . ALA A 1 205 ? -19.531 -25.781 7.691 1 98.62 205 ALA A CA 1
ATOM 1533 C C . ALA A 1 205 ? -18.969 -25.625 9.102 1 98.62 205 ALA A C 1
ATOM 1535 O O . ALA A 1 205 ? -19.703 -25.359 10.047 1 98.62 205 ALA A O 1
ATOM 1536 N N . ILE A 1 206 ? -17.703 -25.766 9.258 1 98.81 206 ILE A N 1
ATOM 1537 C CA . ILE A 1 206 ? -17.016 -25.688 10.547 1 98.81 206 ILE A CA 1
ATOM 1538 C C . ILE A 1 206 ? -17.156 -24.281 11.117 1 98.81 206 ILE A C 1
ATOM 1540 O O . ILE A 1 206 ? -17.5 -24.109 12.289 1 98.81 206 ILE A O 1
ATOM 1544 N N . THR A 1 207 ? -16.953 -23.234 10.297 1 98.75 207 THR A N 1
ATOM 1545 C CA . THR A 1 207 ? -17.031 -21.859 10.766 1 98.75 207 THR A CA 1
ATOM 1546 C C . THR A 1 207 ? -18.484 -21.484 11.078 1 98.75 207 THR A C 1
ATOM 1548 O O . THR A 1 207 ? -18.75 -20.781 12.055 1 98.75 207 THR A O 1
ATOM 1551 N N . ALA A 1 208 ? -19.438 -21.969 10.305 1 98.12 208 ALA A N 1
ATOM 1552 C CA . ALA A 1 208 ? -20.844 -21.688 10.547 1 98.12 208 ALA A CA 1
ATOM 1553 C C . ALA A 1 208 ? -21.312 -22.281 11.883 1 98.12 208 ALA A C 1
ATOM 1555 O O . ALA A 1 208 ? -22.078 -21.656 12.609 1 98.12 208 ALA A O 1
ATOM 1556 N N . ALA A 1 209 ? -20.781 -23.391 12.188 1 98.31 209 ALA A N 1
ATOM 1557 C CA . ALA A 1 209 ? -21.203 -24.094 13.398 1 98.31 209 ALA A CA 1
ATOM 1558 C C . ALA A 1 209 ? -20.703 -23.375 14.648 1 98.31 209 ALA A C 1
ATOM 1560 O O . ALA A 1 209 ? -21.344 -23.438 15.703 1 98.31 209 ALA A O 1
ATOM 1561 N N . THR A 1 210 ? -19.641 -22.625 14.578 1 98.12 210 THR A N 1
ATOM 1562 C CA . THR A 1 210 ? -19.016 -22.016 15.758 1 98.12 210 THR A CA 1
ATOM 1563 C C . THR A 1 210 ? -19.234 -20.516 15.766 1 98.12 210 THR A C 1
ATOM 1565 O O . THR A 1 210 ? -19.016 -19.844 16.781 1 98.12 210 THR A O 1
ATOM 1568 N N . GLY A 1 211 ? -19.578 -19.984 14.602 1 98.06 211 GLY A N 1
ATOM 1569 C CA . GLY A 1 211 ? -19.766 -18.547 14.484 1 98.06 211 GLY A CA 1
ATOM 1570 C C . GLY A 1 211 ? -18.5 -17.812 14.047 1 98.06 211 GLY A C 1
ATOM 1571 O O . GLY A 1 211 ? -18.5 -16.578 13.945 1 98.06 211 GLY A O 1
ATOM 1572 N N . ALA A 1 212 ? -17.422 -18.516 13.766 1 98.81 212 ALA A N 1
ATOM 1573 C CA . ALA A 1 212 ? -16.188 -17.906 13.25 1 98.81 212 ALA A CA 1
ATOM 1574 C C . ALA A 1 212 ? -16.391 -17.391 11.828 1 98.81 212 ALA A C 1
ATOM 1576 O O . ALA A 1 212 ? -17.203 -17.938 11.07 1 98.81 212 ALA A O 1
ATOM 1577 N N . LEU A 1 213 ? -15.719 -16.297 11.445 1 98.94 213 LEU A N 1
ATOM 1578 C CA . LEU A 1 213 ? -15.758 -15.805 10.078 1 98.94 213 LEU A CA 1
ATOM 1579 C C . LEU A 1 213 ? -14.883 -16.656 9.164 1 98.94 213 LEU A C 1
ATOM 1581 O O . LEU A 1 213 ? -13.773 -17.031 9.531 1 98.94 213 LEU A O 1
ATOM 1585 N N . LEU A 1 214 ? -15.375 -16.969 7.992 1 98.94 214 LEU A N 1
ATOM 1586 C CA . LEU A 1 214 ? -14.562 -17.562 6.941 1 98.94 214 LEU A CA 1
ATOM 1587 C C . LEU A 1 214 ? -13.984 -16.5 6.023 1 98.94 214 LEU A C 1
ATOM 1589 O O . LEU A 1 214 ? -14.727 -15.789 5.344 1 98.94 214 LEU A O 1
ATOM 1593 N N . VAL A 1 215 ? -12.688 -16.406 6.027 1 99 215 VAL A N 1
ATOM 1594 C CA . VAL A 1 215 ? -11.961 -15.492 5.148 1 99 215 VAL A CA 1
ATOM 1595 C C . VAL A 1 215 ? -11.266 -16.281 4.047 1 99 215 VAL A C 1
ATOM 1597 O O . VAL A 1 215 ? -10.461 -17.172 4.324 1 99 215 VAL A O 1
ATOM 1600 N N . LEU A 1 216 ? -11.562 -15.93 2.816 1 99 216 LEU A N 1
ATOM 1601 C CA . LEU A 1 216 ? -10.82 -16.516 1.701 1 99 216 LEU A CA 1
ATOM 1602 C C . LEU A 1 216 ? -9.875 -15.484 1.085 1 99 216 LEU A C 1
ATOM 1604 O O . LEU A 1 216 ? -10.32 -14.453 0.581 1 99 216 LEU A O 1
ATOM 1608 N N . ASP A 1 217 ? -8.586 -15.812 1.199 1 98.94 217 ASP A N 1
ATOM 1609 C CA . ASP A 1 217 ? -7.543 -15.008 0.576 1 98.94 217 ASP A CA 1
ATOM 1610 C C . ASP A 1 217 ? -7.434 -15.305 -0.917 1 98.94 217 ASP A C 1
ATOM 1612 O O . ASP A 1 217 ? -6.77 -16.266 -1.315 1 98.94 217 ASP A O 1
ATOM 1616 N N . GLU A 1 218 ? -8.047 -14.445 -1.717 1 98.94 218 GLU A N 1
ATOM 1617 C CA . GLU A 1 218 ? -8.086 -14.625 -3.164 1 98.94 218 GLU A CA 1
ATOM 1618 C C . GLU A 1 218 ? -7.172 -13.625 -3.869 1 98.94 218 GLU A C 1
ATOM 1620 O O . GLU A 1 218 ? -7.434 -13.234 -5.008 1 98.94 218 GLU A O 1
ATOM 1625 N N . VAL A 1 219 ? -6.129 -13.258 -3.188 1 98.94 219 VAL A N 1
ATOM 1626 C CA . VAL A 1 219 ? -5.16 -12.305 -3.73 1 98.94 219 VAL A CA 1
ATOM 1627 C C . VAL A 1 219 ? -4.578 -12.852 -5.031 1 98.94 219 VAL A C 1
ATOM 1629 O O . VAL A 1 219 ? -4.445 -12.125 -6.016 1 98.94 219 VAL A O 1
ATOM 1632 N N . GLN A 1 220 ? -4.289 -14.148 -5.094 1 98.75 220 GLN A N 1
ATOM 1633 C CA . GLN A 1 220 ? -3.711 -14.719 -6.305 1 98.75 220 GLN A CA 1
ATOM 1634 C C . GLN A 1 220 ? -4.781 -15.391 -7.164 1 98.75 220 GLN A C 1
ATOM 1636 O O . GLN A 1 220 ? -4.688 -15.391 -8.391 1 98.75 220 GLN A O 1
ATOM 1641 N N . THR A 1 221 ? -5.852 -15.914 -6.535 1 98.88 221 THR A N 1
ATOM 1642 C CA . THR A 1 221 ? -6.801 -16.75 -7.25 1 98.88 221 THR A CA 1
ATOM 1643 C C . THR A 1 221 ? -7.938 -15.914 -7.828 1 98.88 221 THR A C 1
ATOM 1645 O O . THR A 1 221 ? -8.672 -16.375 -8.711 1 98.88 221 THR A O 1
ATOM 1648 N N . GLY A 1 222 ? -8.102 -14.688 -7.324 1 98.75 222 GLY A N 1
ATOM 1649 C CA . GLY A 1 222 ? -9.242 -13.883 -7.734 1 98.75 222 GLY A CA 1
ATOM 1650 C C . GLY A 1 222 ? -9.031 -13.18 -9.062 1 98.75 222 GLY A C 1
ATOM 1651 O O . GLY A 1 222 ? -8.016 -13.398 -9.727 1 98.75 222 GLY A O 1
ATOM 1652 N N . VAL A 1 223 ? -10.023 -12.523 -9.469 1 98.81 223 VAL A N 1
ATOM 1653 C CA . VAL A 1 223 ? -10.031 -11.648 -10.633 1 98.81 223 VAL A CA 1
ATOM 1654 C C . VAL A 1 223 ? -9.75 -12.461 -11.898 1 98.81 223 VAL A C 1
ATOM 1656 O O . VAL A 1 223 ? -8.844 -12.133 -12.664 1 98.81 223 VAL A O 1
ATOM 1659 N N . GLY A 1 224 ? -10.32 -13.617 -12.008 1 98.88 224 GLY A N 1
ATOM 1660 C CA . GLY A 1 224 ? -10.352 -14.375 -13.25 1 98.88 224 GLY A CA 1
ATOM 1661 C C . GLY A 1 224 ? -9.219 -15.375 -13.367 1 98.88 224 GLY A C 1
ATOM 1662 O O . GLY A 1 224 ? -9.188 -16.188 -14.297 1 98.88 224 GLY A O 1
ATOM 1663 N N . ARG A 1 225 ? -8.281 -15.453 -12.422 1 98.94 225 ARG A N 1
ATOM 1664 C CA . ARG A 1 225 ? -7.043 -16.219 -12.508 1 98.94 225 ARG A CA 1
ATOM 1665 C C . ARG A 1 225 ? -7.332 -17.703 -12.703 1 98.94 225 ARG A C 1
ATOM 1667 O O . ARG A 1 225 ? -6.625 -18.375 -13.453 1 98.94 225 ARG A O 1
ATOM 1674 N N . THR A 1 226 ? -8.508 -18.188 -12.125 1 98.81 226 THR A N 1
ATOM 1675 C CA . THR A 1 226 ? -8.781 -19.625 -12.125 1 98.81 226 THR A CA 1
ATOM 1676 C C . THR A 1 226 ? -9.914 -19.953 -13.086 1 98.81 226 THR A C 1
ATOM 1678 O O . THR A 1 226 ? -10.414 -21.078 -13.102 1 98.81 226 THR A O 1
ATOM 1681 N N . GLY A 1 227 ? -10.352 -18.969 -13.812 1 98.75 227 GLY A N 1
ATOM 1682 C CA . GLY A 1 227 ? -11.438 -19.203 -14.75 1 98.75 227 GLY A CA 1
ATOM 1683 C C . GLY A 1 227 ? -12.797 -18.812 -14.203 1 98.75 227 GLY A C 1
ATOM 1684 O O . GLY A 1 227 ? -13.805 -18.859 -14.914 1 98.75 227 GLY A O 1
ATOM 1685 N N . HIS A 1 228 ? -12.828 -18.422 -12.953 1 98.62 228 HIS A N 1
ATOM 1686 C CA . HIS A 1 228 ? -13.945 -17.781 -12.258 1 98.62 228 HIS A CA 1
ATOM 1687 C C . HIS A 1 228 ? -13.562 -16.391 -11.766 1 98.62 228 HIS A C 1
ATOM 1689 O O . HIS A 1 228 ? -12.383 -16.078 -11.625 1 98.62 228 HIS A O 1
ATOM 1695 N N . TRP A 1 229 ? -14.578 -15.516 -11.586 1 98.81 229 TRP A N 1
ATOM 1696 C CA . TRP A 1 229 ? -14.219 -14.227 -11 1 98.81 229 TRP A CA 1
ATOM 1697 C C . TRP A 1 229 ? -13.453 -14.406 -9.695 1 98.81 229 TRP A C 1
ATOM 1699 O O . TRP A 1 229 ? -12.438 -13.75 -9.469 1 98.81 229 TRP A O 1
ATOM 1709 N N . PHE A 1 230 ? -13.992 -15.352 -8.898 1 98.81 230 PHE A N 1
ATOM 1710 C CA . PHE A 1 230 ? -13.391 -15.758 -7.633 1 98.81 230 PHE A CA 1
ATOM 1711 C C . PHE A 1 230 ? -13.43 -17.281 -7.484 1 98.81 230 PHE A C 1
ATOM 1713 O O . PHE A 1 230 ? -14.438 -17.906 -7.797 1 98.81 230 PHE A O 1
ATOM 1720 N N . GLU A 1 231 ? -12.367 -17.828 -7.02 1 98.75 231 GLU A N 1
ATOM 1721 C CA . GLU A 1 231 ? -12.172 -19.281 -7.043 1 98.75 231 GLU A CA 1
ATOM 1722 C C . GLU A 1 231 ? -13.258 -20 -6.242 1 98.75 231 GLU A C 1
ATOM 1724 O O . GLU A 1 231 ? -13.727 -21.062 -6.633 1 98.75 231 GLU A O 1
ATOM 1729 N N . TYR A 1 232 ? -13.695 -19.406 -5.156 1 98.25 232 TYR A N 1
ATOM 1730 C CA . TYR A 1 232 ? -14.656 -20.109 -4.305 1 98.25 232 TYR A CA 1
ATOM 1731 C C . TYR A 1 232 ? -15.953 -20.375 -5.055 1 98.25 232 TYR A C 1
ATOM 1733 O O . TYR A 1 232 ? -16.703 -21.281 -4.691 1 98.25 232 TYR A O 1
ATOM 1741 N N . GLN A 1 233 ? -16.172 -19.656 -6.152 1 98.19 233 GLN A N 1
ATOM 1742 C CA . GLN A 1 233 ? -17.406 -19.812 -6.938 1 98.19 233 GLN A CA 1
ATOM 1743 C C . GLN A 1 233 ? -17.406 -21.141 -7.691 1 98.19 233 GLN A C 1
ATOM 1745 O O . GLN A 1 233 ? -18.453 -21.578 -8.18 1 98.19 233 GLN A O 1
ATOM 1750 N N . ALA A 1 234 ? -16.266 -21.766 -7.793 1 97.31 234 ALA A N 1
ATOM 1751 C CA . ALA A 1 234 ? -16.156 -23.078 -8.414 1 97.31 234 ALA A CA 1
ATOM 1752 C C . ALA A 1 234 ? -16.656 -24.172 -7.465 1 97.31 234 ALA A C 1
ATOM 1754 O O . ALA A 1 234 ? -16.875 -25.312 -7.883 1 97.31 234 ALA A O 1
ATOM 1755 N N . HIS A 1 235 ? -16.922 -23.812 -6.195 1 96.25 235 HIS A N 1
ATOM 1756 C CA . HIS A 1 235 ? -17.281 -24.781 -5.156 1 96.25 235 HIS A CA 1
ATOM 1757 C C . HIS A 1 235 ? -18.688 -24.531 -4.633 1 96.25 235 HIS A C 1
ATOM 1759 O O . HIS A 1 235 ? -18.969 -23.469 -4.07 1 96.25 235 HIS A O 1
ATOM 1765 N N . GLU A 1 236 ? -19.484 -25.484 -4.711 1 92.62 236 GLU A N 1
ATOM 1766 C CA . GLU A 1 236 ? -20.859 -25.344 -4.242 1 92.62 236 GLU A CA 1
ATOM 1767 C C . GLU A 1 236 ? -20.922 -25.234 -2.723 1 92.62 236 GLU A C 1
ATOM 1769 O O . GLU A 1 236 ? -20.203 -25.953 -2.016 1 92.62 236 GLU A O 1
ATOM 1774 N N . GLY A 1 237 ? -21.656 -24.312 -2.256 1 91.94 237 GLY A N 1
ATOM 1775 C CA . GLY A 1 237 ? -21.922 -24.234 -0.831 1 91.94 237 GLY A CA 1
ATOM 1776 C C . GLY A 1 237 ? -20.875 -23.453 -0.059 1 91.94 237 GLY A C 1
ATOM 1777 O O . GLY A 1 237 ? -20.812 -23.547 1.168 1 91.94 237 GLY A O 1
ATOM 1778 N N . VAL A 1 238 ? -20.062 -22.75 -0.792 1 96.06 238 VAL A N 1
ATOM 1779 C CA . VAL A 1 238 ? -19.016 -21.969 -0.124 1 96.06 238 VAL A CA 1
ATOM 1780 C C . VAL A 1 238 ? -19.359 -20.484 -0.206 1 96.06 238 VAL A C 1
ATOM 1782 O O . VAL A 1 238 ? -19.422 -19.906 -1.299 1 96.06 238 VAL A O 1
ATOM 1785 N N . LEU A 1 239 ? -19.703 -19.844 0.917 1 97 239 LEU A N 1
ATOM 1786 C CA . LEU A 1 239 ? -19.953 -18.406 1.003 1 97 239 LEU A CA 1
ATOM 1787 C C . LEU A 1 239 ? -19.094 -17.781 2.082 1 97 239 LEU A C 1
ATOM 1789 O O . LEU A 1 239 ? -19.453 -17.781 3.26 1 97 239 LEU A O 1
ATOM 1793 N N . PRO A 1 240 ? -18 -17.219 1.681 1 98.75 240 PRO A N 1
ATOM 1794 C CA . PRO A 1 240 ? -17.141 -16.594 2.68 1 98.75 240 PRO A CA 1
ATOM 1795 C C . PRO A 1 240 ? -17.766 -15.344 3.297 1 98.75 240 PRO A C 1
ATOM 1797 O O . PRO A 1 240 ? -18.641 -14.727 2.688 1 98.75 240 PRO A O 1
ATOM 1800 N N . ASP A 1 241 ? -17.312 -14.953 4.484 1 98.88 241 ASP A N 1
ATOM 1801 C CA . ASP A 1 241 ? -17.719 -13.711 5.141 1 98.88 241 ASP A CA 1
ATOM 1802 C C . ASP A 1 241 ? -16.844 -12.547 4.684 1 98.88 241 ASP A C 1
ATOM 1804 O O . ASP A 1 241 ? -17.281 -11.391 4.695 1 98.88 241 ASP A O 1
ATOM 1808 N N . VAL A 1 242 ? -15.617 -12.883 4.328 1 98.94 242 VAL A N 1
ATOM 1809 C CA . VAL A 1 242 ? -14.656 -11.898 3.857 1 98.94 242 VAL A CA 1
ATOM 1810 C C . VAL A 1 242 ? -13.812 -12.484 2.729 1 98.94 242 VAL A C 1
ATOM 1812 O O . VAL A 1 242 ? -13.406 -13.648 2.793 1 98.94 242 VAL A O 1
ATOM 1815 N N . VAL A 1 243 ? -13.578 -11.688 1.671 1 98.94 243 VAL A N 1
ATOM 1816 C CA . VAL A 1 243 ? -12.664 -12.023 0.588 1 98.94 243 VAL A CA 1
ATOM 1817 C C . VAL A 1 243 ? -11.625 -10.914 0.417 1 98.94 243 VAL A C 1
ATOM 1819 O O . VAL A 1 243 ? -11.984 -9.734 0.367 1 98.94 243 VAL A O 1
ATOM 1822 N N . THR A 1 244 ? -10.359 -11.305 0.396 1 98.94 244 THR A N 1
ATOM 1823 C CA . THR A 1 244 ? -9.312 -10.32 0.153 1 98.94 244 THR A CA 1
ATOM 1824 C C . THR A 1 244 ? -8.766 -10.445 -1.267 1 98.94 244 THR A C 1
ATOM 1826 O O . THR A 1 244 ? -8.625 -11.555 -1.783 1 98.94 244 THR A O 1
ATOM 1829 N N . LEU A 1 245 ? -8.531 -9.281 -1.918 1 98.94 245 LEU A N 1
ATOM 1830 C CA . LEU A 1 245 ? -8.07 -9.188 -3.299 1 98.94 245 LEU A CA 1
ATOM 1831 C C . LEU A 1 245 ? -6.867 -8.258 -3.412 1 98.94 245 LEU A C 1
ATOM 1833 O O . LEU A 1 245 ? -6.676 -7.379 -2.574 1 98.94 245 LEU A O 1
ATOM 1837 N N . ALA A 1 246 ? -6.074 -8.477 -4.41 1 98.88 246 ALA A N 1
ATOM 1838 C CA . ALA A 1 246 ? -5 -7.594 -4.863 1 98.88 246 ALA A CA 1
ATOM 1839 C C . ALA A 1 246 ? -4.461 -8.039 -6.219 1 98.88 246 ALA A C 1
ATOM 1841 O O . ALA A 1 246 ? -5.23 -8.297 -7.148 1 98.88 246 ALA A O 1
ATOM 1842 N N . LYS A 1 247 ? -3.242 -7.953 -6.398 1 98.5 247 LYS A N 1
ATOM 1843 C CA . LYS A 1 247 ? -2.502 -8.422 -7.566 1 98.5 247 LYS A CA 1
ATOM 1844 C C . LYS A 1 247 ? -3.26 -8.125 -8.859 1 98.5 247 LYS A C 1
ATOM 1846 O O . LYS A 1 247 ? -3.291 -6.977 -9.312 1 98.5 247 LYS A O 1
ATOM 1851 N N . GLY A 1 248 ? -3.945 -9.055 -9.391 1 98.75 248 GLY A N 1
ATOM 1852 C CA . GLY A 1 248 ? -4.605 -8.898 -10.68 1 98.75 248 GLY A CA 1
ATOM 1853 C C . GLY A 1 248 ? -5.594 -7.746 -10.703 1 98.75 248 GLY A C 1
ATOM 1854 O O . GLY A 1 248 ? -5.918 -7.227 -11.773 1 98.75 248 GLY A O 1
ATOM 1855 N N . LEU A 1 249 ? -5.953 -7.164 -9.648 1 98.81 249 LEU A N 1
ATOM 1856 C CA . LEU A 1 249 ? -7.031 -6.191 -9.523 1 98.81 249 LEU A CA 1
ATOM 1857 C C . LEU A 1 249 ? -6.613 -4.84 -10.094 1 98.81 249 LEU A C 1
ATOM 1859 O O . LEU A 1 249 ? -7.391 -4.195 -10.805 1 98.81 249 LEU A O 1
ATOM 1863 N N . GLY A 1 250 ? -5.367 -4.445 -9.883 1 98 250 GLY A N 1
ATOM 1864 C CA . GLY A 1 250 ? -4.969 -3.068 -10.125 1 98 250 GLY A CA 1
ATOM 1865 C C . GLY A 1 250 ? -4.301 -2.875 -11.477 1 98 250 GLY A C 1
ATOM 1866 O O . GLY A 1 250 ? -3.781 -1.797 -11.766 1 98 250 GLY A O 1
ATOM 1867 N N . GLY A 1 251 ? -4.203 -3.936 -12.289 1 95.06 251 GLY A N 1
ATOM 1868 C CA . GLY A 1 251 ? -3.6 -3.799 -13.609 1 95.06 251 GLY A CA 1
ATOM 1869 C C . GLY A 1 251 ? -2.141 -3.391 -13.555 1 95.06 251 GLY A C 1
ATOM 1870 O O . GLY A 1 251 ? -1.672 -2.629 -14.398 1 95.06 251 GLY A O 1
ATOM 1871 N N . GLY A 1 252 ? -1.51 -3.709 -12.516 1 97.94 252 GLY A N 1
ATOM 1872 C CA . GLY A 1 252 ? -0.102 -3.375 -12.375 1 97.94 252 GLY A CA 1
ATOM 1873 C C . GLY A 1 252 ? 0.155 -2.307 -11.328 1 97.94 252 GLY A C 1
ATOM 1874 O O . GLY A 1 252 ? 1.294 -2.111 -10.898 1 97.94 252 GLY A O 1
ATOM 1875 N N . LEU A 1 253 ? -0.889 -1.665 -10.891 1 98.81 253 LEU A N 1
ATOM 1876 C CA . LEU A 1 253 ? -0.74 -0.614 -9.891 1 98.81 253 LEU A CA 1
ATOM 1877 C C . LEU A 1 253 ? -1.062 -1.141 -8.492 1 98.81 253 LEU A C 1
ATOM 1879 O O . LEU A 1 253 ? -1.813 -2.107 -8.352 1 98.81 253 LEU A O 1
ATOM 1883 N N . PRO A 1 254 ? -0.51 -0.511 -7.449 1 98.75 254 PRO A N 1
ATOM 1884 C CA . PRO A 1 254 ? -0.83 -0.922 -6.082 1 98.75 254 PRO A CA 1
ATOM 1885 C C . PRO A 1 254 ? -2.314 -0.775 -5.754 1 98.75 254 PRO A C 1
ATOM 1887 O O . PRO A 1 254 ? -2.852 0.334 -5.793 1 98.75 254 PRO A O 1
ATOM 1890 N N . LEU A 1 255 ? -2.951 -1.914 -5.496 1 98.88 255 LEU A N 1
ATOM 1891 C CA . LEU A 1 255 ? -4.367 -1.949 -5.145 1 98.88 255 LEU A CA 1
ATOM 1892 C C . LEU A 1 255 ? -4.715 -3.246 -4.422 1 98.88 255 LEU A C 1
ATOM 1894 O O . LEU A 1 255 ? -4.242 -4.32 -4.805 1 98.88 255 LEU A O 1
ATOM 1898 N N . GLY A 1 256 ? -5.402 -3.158 -3.324 1 98.88 256 GLY A N 1
ATOM 1899 C CA . GLY A 1 256 ? -6.008 -4.27 -2.607 1 98.88 256 GLY A CA 1
ATOM 1900 C C . GLY A 1 256 ? -7.422 -3.977 -2.135 1 98.88 256 GLY A C 1
ATOM 1901 O O . GLY A 1 256 ? -7.855 -2.824 -2.141 1 98.88 256 GLY A O 1
ATOM 1902 N N . ALA A 1 257 ? -8.133 -4.988 -1.768 1 98.94 257 ALA A N 1
ATOM 1903 C CA . ALA A 1 257 ? -9.5 -4.836 -1.275 1 98.94 257 ALA A CA 1
ATOM 1904 C C . ALA A 1 257 ? -9.82 -5.895 -0.226 1 98.94 257 ALA A C 1
ATOM 1906 O O . ALA A 1 257 ? -9.398 -7.047 -0.343 1 98.94 257 ALA A O 1
ATOM 1907 N N . THR A 1 258 ? -10.469 -5.5 0.758 1 98.94 258 THR A N 1
ATOM 1908 C CA . THR A 1 258 ? -11.188 -6.375 1.685 1 98.94 258 THR A CA 1
ATOM 1909 C C . THR A 1 258 ? -12.695 -6.262 1.48 1 98.94 258 THR A C 1
ATOM 1911 O O . THR A 1 258 ? -13.281 -5.207 1.726 1 98.94 258 THR A O 1
ATOM 1914 N N . VAL A 1 259 ? -13.289 -7.316 0.985 1 98.94 259 VAL A N 1
ATOM 1915 C CA . VAL A 1 259 ? -14.727 -7.332 0.725 1 98.94 259 VAL A CA 1
ATOM 1916 C C . VAL A 1 259 ? -15.438 -8.164 1.791 1 98.94 259 VAL A C 1
ATOM 1918 O O . VAL A 1 259 ? -15.094 -9.328 2.006 1 98.94 259 VAL A O 1
ATOM 1921 N N . ALA A 1 260 ? -16.406 -7.594 2.441 1 98.94 260 ALA A N 1
ATOM 1922 C CA . ALA A 1 260 ? -17.094 -8.273 3.543 1 98.94 260 ALA A CA 1
ATOM 1923 C C . ALA A 1 260 ? -18.594 -8.391 3.277 1 98.94 260 ALA A C 1
ATOM 1925 O O . ALA A 1 260 ? -19.172 -7.559 2.57 1 98.94 260 ALA A O 1
ATOM 1926 N N . PHE A 1 261 ? -19.188 -9.391 3.875 1 98.69 261 PHE A N 1
ATOM 1927 C CA . PHE A 1 261 ? -20.594 -9.727 3.668 1 98.69 261 PHE A CA 1
ATOM 1928 C C . PHE A 1 261 ? -21.297 -9.953 5 1 98.69 261 PHE A C 1
ATOM 1930 O O . PHE A 1 261 ? -20.656 -10.297 5.996 1 98.69 261 PHE A O 1
ATOM 1937 N N . GLY A 1 262 ? -22.578 -9.727 5.012 1 97.81 262 GLY A N 1
ATOM 1938 C CA . GLY A 1 262 ? -23.359 -9.961 6.215 1 97.81 262 GLY A CA 1
ATOM 1939 C C . GLY A 1 262 ? -22.859 -9.18 7.414 1 97.81 262 GLY A C 1
ATOM 1940 O O . GLY A 1 262 ? -22.594 -7.98 7.316 1 97.81 262 GLY A O 1
ATOM 1941 N N . ARG A 1 263 ? -22.703 -9.789 8.547 1 97.75 263 ARG A N 1
ATOM 1942 C CA . ARG A 1 263 ? -22.344 -9.117 9.797 1 97.75 263 ARG A CA 1
ATOM 1943 C C . ARG A 1 263 ? -20.922 -8.555 9.734 1 97.75 263 ARG A C 1
ATOM 1945 O O . ARG A 1 263 ? -20.625 -7.547 10.375 1 97.75 263 ARG A O 1
ATOM 1952 N N . ALA A 1 264 ? -20.062 -9.25 8.984 1 98.62 264 ALA A N 1
ATOM 1953 C CA . ALA A 1 264 ? -18.672 -8.797 8.891 1 98.62 264 ALA A CA 1
ATOM 1954 C C . ALA A 1 264 ? -18.594 -7.418 8.242 1 98.62 264 ALA A C 1
ATOM 1956 O O . ALA A 1 264 ? -17.703 -6.633 8.547 1 98.62 264 ALA A O 1
ATOM 1957 N N . ALA A 1 265 ? -19.547 -7.07 7.359 1 98.56 265 ALA A N 1
ATOM 1958 C CA . ALA A 1 265 ? -19.547 -5.828 6.594 1 98.56 265 ALA A CA 1
ATOM 1959 C C . ALA A 1 265 ? -19.844 -4.629 7.492 1 98.56 265 ALA A C 1
ATOM 1961 O O . ALA A 1 265 ? -19.578 -3.482 7.109 1 98.56 265 ALA A O 1
ATOM 1962 N N . ASP A 1 266 ? -20.297 -4.906 8.727 1 97.62 266 ASP A N 1
ATOM 1963 C CA . ASP A 1 266 ? -20.781 -3.824 9.586 1 97.62 266 ASP A CA 1
ATOM 1964 C C . ASP A 1 266 ? -19.828 -3.604 10.766 1 97.62 266 ASP A C 1
ATOM 1966 O O . ASP A 1 266 ? -20.062 -2.73 11.602 1 97.62 266 ASP A O 1
ATOM 1970 N N . LEU A 1 267 ? -18.734 -4.324 10.773 1 98.56 267 LEU A N 1
ATOM 1971 C CA . LEU A 1 267 ? -17.906 -4.32 11.984 1 98.56 267 LEU A CA 1
ATOM 1972 C C . LEU A 1 267 ? -17 -3.1 12.016 1 98.56 267 LEU A C 1
ATOM 1974 O O . LEU A 1 267 ? -16.828 -2.48 13.07 1 98.56 267 LEU A O 1
ATOM 1978 N N . LEU A 1 268 ? -16.453 -2.732 10.914 1 98.44 268 LEU A N 1
ATOM 1979 C CA . LEU A 1 268 ? -15.578 -1.565 10.891 1 98.44 268 LEU A CA 1
ATOM 1980 C C . LEU A 1 268 ? -16.391 -0.278 11.023 1 98.44 268 LEU A C 1
ATOM 1982 O O . LEU A 1 268 ? -17.344 -0.065 10.281 1 98.44 268 LEU A O 1
ATOM 1986 N N . GLN A 1 269 ? -15.969 0.545 11.914 1 98 269 GLN A N 1
ATOM 1987 C CA . GLN A 1 269 ? -16.594 1.841 12.156 1 98 269 GLN A CA 1
ATOM 1988 C C . GLN A 1 269 ? -15.586 2.977 11.992 1 98 269 GLN A C 1
ATOM 1990 O O . GLN A 1 269 ? -14.383 2.738 11.938 1 98 269 GLN A O 1
ATOM 1995 N N . PRO A 1 270 ? -16.078 4.215 11.914 1 96.81 270 PRO A N 1
ATOM 1996 C CA . PRO A 1 270 ? -15.172 5.34 11.688 1 96.81 270 PRO A CA 1
ATOM 1997 C C . PRO A 1 270 ? -14.047 5.406 12.719 1 96.81 270 PRO A C 1
ATOM 1999 O O . PRO A 1 270 ? -14.305 5.328 13.922 1 96.81 270 PRO A O 1
ATOM 2002 N N . GLY A 1 271 ? -12.828 5.422 12.18 1 95.12 271 GLY A N 1
ATOM 2003 C CA . GLY A 1 271 ? -11.664 5.527 13.047 1 95.12 271 GLY A CA 1
ATOM 2004 C C . GLY A 1 271 ? -10.969 4.199 13.281 1 95.12 271 GLY A C 1
ATOM 2005 O O . GLY A 1 271 ? -9.812 4.16 13.703 1 95.12 271 GLY A O 1
ATOM 2006 N N . HIS A 1 272 ? -11.531 3.07 12.922 1 96.88 272 HIS A N 1
ATOM 2007 C CA . HIS A 1 272 ? -11.008 1.745 13.234 1 96.88 272 HIS A CA 1
ATOM 2008 C C . HIS A 1 272 ? -9.859 1.38 12.305 1 96.88 272 HIS A C 1
ATOM 2010 O O . HIS A 1 272 ? -8.898 0.721 12.719 1 96.88 272 HIS A O 1
ATOM 2016 N N . HIS A 1 273 ? -10 1.787 11.055 1 97.31 273 HIS A N 1
ATOM 2017 C CA . HIS A 1 273 ? -9.023 1.38 10.055 1 97.31 273 HIS A CA 1
ATOM 2018 C C . HIS A 1 273 ? -9.016 2.34 8.867 1 97.31 273 HIS A C 1
ATOM 2020 O O . HIS A 1 273 ? -9.875 3.223 8.773 1 97.31 273 HIS A O 1
ATOM 2026 N N . GLY A 1 274 ? -7.934 2.277 8.102 1 97 274 GLY A N 1
ATOM 2027 C CA . GLY A 1 274 ? -7.797 3.143 6.945 1 97 274 GLY A CA 1
ATOM 2028 C C . GLY A 1 274 ? -6.367 3.24 6.441 1 97 274 GLY A C 1
ATOM 2029 O O . GLY A 1 274 ? -5.441 2.75 7.086 1 97 274 GLY A O 1
ATOM 2030 N N . THR A 1 275 ? -6.238 3.789 5.297 1 97.62 275 THR A N 1
ATOM 2031 C CA . THR A 1 275 ? -4.965 4.125 4.672 1 97.62 275 THR A CA 1
ATOM 2032 C C . THR A 1 275 ? -5.113 5.344 3.764 1 97.62 275 THR A C 1
ATOM 2034 O O . THR A 1 275 ? -6.141 5.516 3.109 1 97.62 275 THR A O 1
ATOM 2037 N N . THR A 1 276 ? -4.102 6.125 3.73 1 96.94 276 THR A N 1
ATOM 2038 C CA . THR A 1 276 ? -4.137 7.379 2.99 1 96.94 276 THR A CA 1
ATOM 2039 C C . THR A 1 276 ? -4.48 7.137 1.523 1 96.94 276 THR A C 1
ATOM 2041 O O . THR A 1 276 ? -5.293 7.859 0.943 1 96.94 276 THR A O 1
ATOM 2044 N N . PHE A 1 277 ? -4.012 6.086 0.957 1 98.06 277 PHE A N 1
ATOM 2045 C CA . PHE A 1 277 ? -4.129 5.863 -0.48 1 98.06 277 PHE A CA 1
ATOM 2046 C C . PHE A 1 277 ? -5.258 4.887 -0.788 1 98.06 277 PHE A C 1
ATOM 2048 O O . PHE A 1 277 ? -5.418 4.461 -1.933 1 98.06 277 PHE A O 1
ATOM 2055 N N . GLY A 1 278 ? -5.984 4.473 0.276 1 97.31 278 GLY A N 1
ATOM 2056 C CA . GLY A 1 278 ? -7.074 3.545 0.035 1 97.31 278 GLY A CA 1
ATOM 2057 C C . GLY A 1 278 ? -8.125 4.094 -0.912 1 97.31 278 GLY A C 1
ATOM 2058 O O . GLY A 1 278 ? -8.672 5.18 -0.686 1 97.31 278 GLY A O 1
ATOM 2059 N N . GLY A 1 279 ? -8.391 3.42 -1.982 1 97.94 279 GLY A N 1
ATOM 2060 C CA . GLY A 1 279 ? -9.312 3.918 -2.99 1 97.94 279 GLY A CA 1
ATOM 2061 C C . GLY A 1 279 ? -8.703 4.988 -3.879 1 97.94 279 GLY A C 1
ATOM 2062 O O . GLY A 1 279 ? -9.375 5.949 -4.254 1 97.94 279 GLY A O 1
ATOM 2063 N N . ASN A 1 280 ? -7.445 4.891 -4.129 1 98.69 280 ASN A N 1
ATOM 2064 C CA . ASN A 1 280 ? -6.793 5.84 -5.023 1 98.69 280 ASN A CA 1
ATOM 2065 C C . ASN A 1 280 ? -7.48 5.891 -6.383 1 98.69 280 ASN A C 1
ATOM 2067 O O . ASN A 1 280 ? -7.629 4.863 -7.047 1 98.69 280 ASN A O 1
ATOM 2071 N N . PRO A 1 281 ? -7.871 7.031 -6.816 1 98.81 281 PRO A N 1
ATOM 2072 C CA . PRO A 1 281 ? -8.672 7.133 -8.039 1 98.81 281 PRO A CA 1
ATOM 2073 C C . PRO A 1 281 ? -7.965 6.531 -9.258 1 98.81 281 PRO A C 1
ATOM 2075 O O . PRO A 1 281 ? -8.602 5.875 -10.078 1 98.81 281 PRO A O 1
ATOM 2078 N N . VAL A 1 282 ? -6.707 6.668 -9.359 1 98.94 282 VAL A N 1
ATOM 2079 C CA . VAL A 1 282 ? -5.949 6.203 -10.523 1 98.94 282 VAL A CA 1
ATOM 2080 C C . VAL A 1 282 ? -5.879 4.68 -10.516 1 98.94 282 VAL A C 1
ATOM 2082 O O . VAL A 1 282 ? -6.148 4.035 -11.531 1 98.94 282 VAL A O 1
ATOM 2085 N N . ALA A 1 283 ? -5.543 4.09 -9.375 1 98.94 283 ALA A N 1
ATOM 2086 C CA . ALA A 1 283 ? -5.488 2.633 -9.25 1 98.94 283 ALA A CA 1
ATOM 2087 C C . ALA A 1 283 ? -6.867 2.014 -9.461 1 98.94 283 ALA A C 1
ATOM 2089 O O . ALA A 1 283 ? -6.992 0.962 -10.094 1 98.94 283 ALA A O 1
ATOM 2090 N N . CYS A 1 284 ? -7.891 2.693 -8.969 1 98.94 284 CYS A N 1
ATOM 2091 C CA . CYS A 1 284 ? -9.242 2.166 -9.109 1 98.94 284 CYS A CA 1
ATOM 2092 C C . CYS A 1 284 ? -9.719 2.254 -10.555 1 98.94 284 CYS A C 1
ATOM 2094 O O . CYS A 1 284 ? -10.453 1.386 -11.023 1 98.94 284 CYS A O 1
ATOM 2096 N N . ALA A 1 285 ? -9.297 3.293 -11.227 1 98.94 285 ALA A N 1
ATOM 2097 C CA . ALA A 1 285 ? -9.609 3.375 -12.656 1 98.94 285 ALA A CA 1
ATOM 2098 C C . ALA A 1 285 ? -8.969 2.223 -13.422 1 98.94 285 ALA A C 1
ATOM 2100 O O . ALA A 1 285 ? -9.586 1.645 -14.32 1 98.94 285 ALA A O 1
ATOM 2101 N N . ALA A 1 286 ? -7.762 1.93 -13.078 1 98.94 286 ALA A N 1
ATOM 2102 C CA . ALA A 1 286 ? -7.098 0.773 -13.672 1 98.94 286 ALA A CA 1
ATOM 2103 C C . ALA A 1 286 ? -7.859 -0.514 -13.367 1 98.94 286 ALA A C 1
ATOM 2105 O O . ALA A 1 286 ? -8.047 -1.355 -14.25 1 98.94 286 ALA A O 1
ATOM 2106 N N . GLY A 1 287 ? -8.305 -0.631 -12.109 1 98.94 287 GLY A N 1
ATOM 2107 C CA . GLY A 1 287 ? -9.07 -1.805 -11.719 1 98.94 287 GLY A CA 1
ATOM 2108 C C . GLY A 1 287 ? -10.359 -1.967 -12.508 1 98.94 287 GLY A C 1
ATOM 2109 O O . GLY A 1 287 ? -10.711 -3.078 -12.906 1 98.94 287 GLY A O 1
ATOM 2110 N N . LEU A 1 288 ? -11.031 -0.861 -12.766 1 98.94 288 LEU A N 1
ATOM 2111 C CA . LEU A 1 288 ? -12.242 -0.888 -13.578 1 98.94 288 LEU A CA 1
ATOM 2112 C C . LEU A 1 288 ? -11.945 -1.359 -14.992 1 98.94 288 LEU A C 1
ATOM 2114 O O . LEU A 1 288 ? -12.688 -2.166 -15.555 1 98.94 288 LEU A O 1
ATOM 2118 N N . ALA A 1 289 ? -10.844 -0.872 -15.516 1 98.94 289 ALA A N 1
ATOM 2119 C CA . ALA A 1 289 ? -10.445 -1.278 -16.859 1 98.94 289 ALA A CA 1
ATOM 2120 C C . ALA A 1 289 ? -10.18 -2.779 -16.922 1 98.94 289 ALA A C 1
ATOM 2122 O O . ALA A 1 289 ? -10.547 -3.441 -17.891 1 98.94 289 ALA A O 1
ATOM 2123 N N . VAL A 1 290 ? -9.617 -3.311 -15.898 1 98.94 290 VAL A N 1
ATOM 2124 C CA . VAL A 1 290 ? -9.312 -4.738 -15.836 1 98.94 290 VAL A CA 1
ATOM 2125 C C . VAL A 1 290 ? -10.609 -5.539 -15.812 1 98.94 290 VAL A C 1
ATOM 2127 O O . VAL A 1 290 ? -10.812 -6.426 -16.641 1 98.94 290 VAL A O 1
ATOM 2130 N N . LEU A 1 291 ? -11.5 -5.195 -14.883 1 98.94 291 LEU A N 1
ATOM 2131 C CA . LEU A 1 291 ? -12.727 -5.961 -14.719 1 98.94 291 LEU A CA 1
ATOM 2132 C C . LEU A 1 291 ? -13.586 -5.875 -15.977 1 98.94 291 LEU A C 1
ATOM 2134 O O . LEU A 1 291 ? -14.141 -6.883 -16.422 1 98.94 291 LEU A O 1
ATOM 2138 N N . ASP A 1 292 ? -13.641 -4.707 -16.531 1 98.88 292 ASP A N 1
ATOM 2139 C CA . ASP A 1 292 ? -14.461 -4.523 -17.734 1 98.88 292 ASP A CA 1
ATOM 2140 C C . ASP A 1 292 ? -13.883 -5.289 -18.922 1 98.88 292 ASP A C 1
ATOM 2142 O O . ASP A 1 292 ? -14.625 -5.898 -19.688 1 98.88 292 ASP A O 1
ATOM 2146 N N . THR A 1 293 ? -12.594 -5.312 -19.062 1 98.94 293 THR A N 1
ATOM 2147 C CA . THR A 1 293 ? -11.953 -6.023 -20.172 1 98.94 293 THR A CA 1
ATOM 2148 C C . THR A 1 293 ? -12.172 -7.531 -20.031 1 98.94 293 THR A C 1
ATOM 2150 O O . THR A 1 293 ? -12.477 -8.211 -21.016 1 98.94 293 THR A O 1
ATOM 2153 N N . ILE A 1 294 ? -12.047 -8.055 -18.844 1 98.94 294 ILE A N 1
ATOM 2154 C CA . ILE A 1 294 ? -12.258 -9.477 -18.609 1 98.94 294 ILE A CA 1
ATOM 2155 C C . ILE A 1 294 ? -13.68 -9.867 -19.031 1 98.94 294 ILE A C 1
ATOM 2157 O O . ILE A 1 294 ? -13.875 -10.867 -19.719 1 98.94 294 ILE A O 1
ATOM 2161 N N . ALA A 1 295 ? -14.617 -9.047 -18.641 1 98.75 295 ALA A N 1
ATOM 2162 C CA . ALA A 1 295 ? -16.016 -9.32 -18.953 1 98.75 295 ALA A CA 1
ATOM 2163 C C . ALA A 1 295 ? -16.297 -9.18 -20.438 1 98.75 295 ALA A C 1
ATOM 2165 O O . ALA A 1 295 ? -16.891 -10.062 -21.062 1 98.75 295 ALA A O 1
ATOM 2166 N N . ASP A 1 296 ? -15.836 -8.102 -21.031 1 98.62 296 ASP A N 1
ATOM 2167 C CA . ASP A 1 296 ? -16.188 -7.734 -22.406 1 98.62 296 ASP A CA 1
ATOM 2168 C C . ASP A 1 296 ? -15.547 -8.688 -23.406 1 98.62 296 ASP A C 1
ATOM 2170 O O . ASP A 1 296 ? -16.125 -8.953 -24.469 1 98.62 296 ASP A O 1
ATOM 2174 N N . GLU A 1 297 ? -14.383 -9.242 -23.031 1 98.44 297 GLU A N 1
ATOM 2175 C CA . GLU A 1 297 ? -13.648 -10.055 -24 1 98.44 297 GLU A CA 1
ATOM 2176 C C . GLU A 1 297 ? -13.797 -11.547 -23.688 1 98.44 297 GLU A C 1
ATOM 2178 O O . GLU A 1 297 ? -13.164 -12.383 -24.344 1 98.44 297 GLU A O 1
ATOM 2183 N N . GLY A 1 298 ? -14.578 -11.906 -22.719 1 98.31 298 GLY A N 1
ATOM 2184 C CA . GLY A 1 298 ? -14.797 -13.305 -22.375 1 98.31 298 GLY A CA 1
ATOM 2185 C C . GLY A 1 298 ? -13.539 -14.016 -21.922 1 98.31 298 GLY A C 1
ATOM 2186 O O . GLY A 1 298 ? -13.266 -15.141 -22.359 1 98.31 298 GLY A O 1
ATOM 2187 N N . LEU A 1 299 ? -12.781 -13.375 -21.125 1 98.88 299 LEU A N 1
ATOM 2188 C CA . LEU A 1 299 ? -11.453 -13.891 -20.812 1 98.88 299 LEU A CA 1
ATOM 2189 C C . LEU A 1 299 ? -11.539 -15.07 -19.859 1 98.88 299 LEU A C 1
ATOM 2191 O O . LEU A 1 299 ? -10.617 -15.883 -19.781 1 98.88 299 LEU A O 1
ATOM 2195 N N . LEU A 1 300 ? -12.641 -15.227 -19.141 1 98.88 300 LEU A N 1
ATOM 2196 C CA . LEU A 1 300 ? -12.781 -16.391 -18.266 1 98.88 300 LEU A CA 1
ATOM 2197 C C . LEU A 1 300 ? -12.812 -17.672 -19.078 1 98.88 300 LEU A C 1
ATOM 2199 O O . LEU A 1 300 ? -12.211 -18.672 -18.688 1 98.88 300 LEU A O 1
ATOM 2203 N N . ASP A 1 301 ? -13.461 -17.594 -20.188 1 98.75 301 ASP A N 1
ATOM 2204 C CA . ASP A 1 301 ? -13.492 -18.75 -21.078 1 98.75 301 ASP A CA 1
ATOM 2205 C C . ASP A 1 301 ? -12.109 -19.016 -21.672 1 98.75 301 ASP A C 1
ATOM 2207 O O . ASP A 1 301 ? -11.711 -20.172 -21.828 1 98.75 301 ASP A O 1
ATOM 2211 N N . ASN A 1 302 ? -11.453 -17.969 -22.016 1 98.88 302 ASN A N 1
ATOM 2212 C CA . ASN A 1 302 ? -10.102 -18.125 -22.531 1 98.88 302 ASN A CA 1
ATOM 2213 C C . ASN A 1 302 ? -9.18 -18.781 -21.5 1 98.88 302 ASN A C 1
ATOM 2215 O O . ASN A 1 302 ? -8.359 -19.625 -21.844 1 98.88 302 ASN A O 1
ATOM 2219 N N . VAL A 1 303 ? -9.32 -18.391 -20.25 1 98.94 303 VAL A N 1
ATOM 2220 C CA . VAL A 1 303 ? -8.523 -18.938 -19.172 1 98.94 303 VAL A CA 1
ATOM 2221 C C . VAL A 1 303 ? -8.75 -20.438 -19.062 1 98.94 303 VAL A C 1
ATOM 2223 O O . VAL A 1 303 ? -7.801 -21.219 -18.938 1 98.94 303 VAL A O 1
ATOM 2226 N N . LYS A 1 304 ? -9.969 -20.875 -19.172 1 98.69 304 LYS A N 1
ATOM 2227 C CA . LYS A 1 304 ? -10.297 -22.281 -19.094 1 98.69 304 LYS A CA 1
ATOM 2228 C C . LYS A 1 304 ? -9.719 -23.047 -20.281 1 98.69 304 LYS A C 1
ATOM 2230 O O . LYS A 1 304 ? -9.141 -24.125 -20.125 1 98.69 304 LYS A O 1
ATOM 2235 N N . ARG A 1 305 ? -9.82 -22.484 -21.438 1 98.69 305 ARG A N 1
ATOM 2236 C CA . ARG A 1 305 ? -9.336 -23.125 -22.641 1 98.69 305 ARG A CA 1
ATOM 2237 C C . ARG A 1 305 ? -7.82 -23.266 -22.625 1 98.69 305 ARG A C 1
ATOM 2239 O O . ARG A 1 305 ? -7.293 -24.344 -22.906 1 98.69 305 ARG A O 1
ATOM 2246 N N . GLN A 1 306 ? -7.145 -22.172 -22.344 1 98.81 306 GLN A N 1
ATOM 2247 C CA . GLN A 1 306 ? -5.684 -22.188 -22.344 1 98.81 306 GLN A CA 1
ATOM 2248 C C . GLN A 1 306 ? -5.148 -23.078 -21.219 1 98.81 306 GLN A C 1
ATOM 2250 O O . GLN A 1 306 ? -4.098 -23.703 -21.375 1 98.81 306 GLN A O 1
ATOM 2255 N N . SER A 1 307 ? -5.887 -23.125 -20.141 1 98.75 307 SER A N 1
ATOM 2256 C CA . SER A 1 307 ? -5.523 -24.031 -19.047 1 98.75 307 SER A CA 1
ATOM 2257 C C . SER A 1 307 ? -5.484 -25.484 -19.516 1 98.75 307 SER A C 1
ATOM 2259 O O . SER A 1 307 ? -4.52 -26.203 -19.25 1 98.75 307 SER A O 1
ATOM 2261 N N . GLU A 1 308 ? -6.512 -25.875 -20.203 1 98.5 308 GLU A N 1
ATOM 2262 C CA . GLU A 1 308 ? -6.598 -27.25 -20.719 1 98.5 308 GLU A CA 1
ATOM 2263 C C . GLU A 1 308 ? -5.48 -27.531 -21.719 1 98.5 308 GLU A C 1
ATOM 2265 O O . GLU A 1 308 ? -4.871 -28.594 -21.703 1 98.5 308 GLU A O 1
ATOM 2270 N N . THR A 1 309 ? -5.219 -26.562 -22.547 1 98.81 309 THR A N 1
ATOM 2271 C CA . THR A 1 309 ? -4.188 -26.719 -23.578 1 98.81 309 THR A CA 1
ATOM 2272 C C . THR A 1 309 ? -2.811 -26.859 -22.938 1 98.81 309 THR A C 1
ATOM 2274 O O . THR A 1 309 ? -2.023 -27.719 -23.328 1 98.81 309 THR A O 1
ATOM 2277 N N . LEU A 1 310 ? -2.533 -26.078 -21.969 1 98.88 310 LEU A N 1
ATOM 2278 C CA . LEU A 1 310 ? -1.238 -26.125 -21.297 1 98.88 310 LEU A CA 1
ATOM 2279 C C . LEU A 1 310 ? -1.067 -27.422 -20.516 1 98.88 310 LEU A C 1
ATOM 2281 O O . LEU A 1 310 ? -0.033 -28.078 -20.625 1 98.88 310 LEU A O 1
ATOM 2285 N N . ARG A 1 311 ? -2.072 -27.766 -19.734 1 98.38 311 ARG A N 1
ATOM 2286 C CA . ARG A 1 311 ? -2.01 -28.984 -18.922 1 98.38 311 ARG A CA 1
ATOM 2287 C C . ARG A 1 311 ? -1.849 -30.219 -19.812 1 98.38 311 ARG A C 1
ATOM 2289 O O . ARG A 1 311 ? -0.946 -31.031 -19.609 1 98.38 311 ARG A O 1
ATOM 2296 N N . GLY A 1 312 ? -2.717 -30.312 -20.797 1 98.31 312 GLY A N 1
ATOM 2297 C CA . GLY A 1 312 ? -2.65 -31.422 -21.719 1 98.31 312 GLY A CA 1
ATOM 2298 C C . GLY A 1 312 ? -1.345 -31.484 -22.484 1 98.31 312 GLY A C 1
ATOM 2299 O O . GLY A 1 312 ? -0.77 -32.562 -22.656 1 98.31 312 GLY A O 1
ATOM 2300 N N . GLY A 1 313 ? -0.865 -30.328 -22.953 1 98.69 313 GLY A N 1
ATOM 2301 C CA . GLY A 1 313 ? 0.373 -30.266 -23.703 1 98.69 313 GLY A CA 1
ATOM 2302 C C . GLY A 1 313 ? 1.591 -30.672 -22.906 1 98.69 313 GLY A C 1
ATOM 2303 O O . GLY A 1 313 ? 2.467 -31.375 -23.406 1 98.69 313 GLY A O 1
ATOM 2304 N N . VAL A 1 314 ? 1.648 -30.281 -21.656 1 98.81 314 VAL A N 1
ATOM 2305 C CA . VAL A 1 314 ? 2.775 -30.625 -20.797 1 98.81 314 VAL A CA 1
ATOM 2306 C C . VAL A 1 314 ? 2.764 -32.125 -20.5 1 98.81 314 VAL A C 1
ATOM 2308 O O . VAL A 1 314 ? 3.799 -32.781 -20.578 1 98.81 314 VAL A O 1
ATOM 2311 N N . GLU A 1 315 ? 1.633 -32.656 -20.203 1 97.75 315 GLU A N 1
ATOM 2312 C CA . GLU A 1 315 ? 1.519 -34.062 -19.859 1 97.75 315 GLU A CA 1
ATOM 2313 C C . GLU A 1 315 ? 1.755 -34.969 -21.078 1 97.75 315 GLU A C 1
ATOM 2315 O O . GLU A 1 315 ? 2.332 -36.031 -20.953 1 97.75 315 GLU A O 1
ATOM 2320 N N . ALA A 1 316 ? 1.406 -34.469 -22.203 1 97.81 316 ALA A N 1
ATOM 2321 C CA . ALA A 1 316 ? 1.539 -35.219 -23.438 1 97.81 316 ALA A CA 1
ATOM 2322 C C . ALA A 1 316 ? 3.004 -35.375 -23.844 1 97.81 316 ALA A C 1
ATOM 2324 O O . ALA A 1 316 ? 3.354 -36.281 -24.625 1 97.81 316 ALA A O 1
ATOM 2325 N N . LEU A 1 317 ? 3.863 -34.531 -23.312 1 97.5 317 LEU A N 1
ATOM 2326 C CA . LEU A 1 317 ? 5.289 -34.656 -23.609 1 97.5 317 LEU A CA 1
ATOM 2327 C C . LEU A 1 317 ? 5.844 -35.969 -23.125 1 97.5 317 LEU A C 1
ATOM 2329 O O . LEU A 1 317 ? 6.82 -36.5 -23.672 1 97.5 317 LEU A O 1
ATOM 2333 N N . GLY A 1 318 ? 5.324 -36.5 -22.016 1 97.62 318 GLY A N 1
ATOM 2334 C CA . GLY A 1 318 ? 5.836 -37.719 -21.422 1 97.62 318 GLY A CA 1
ATOM 2335 C C . GLY A 1 318 ? 7.281 -37.594 -20.969 1 97.62 318 GLY A C 1
ATOM 2336 O O . GLY A 1 318 ? 8.023 -38.594 -21.016 1 97.62 318 GLY A O 1
ATOM 2337 N N . HIS A 1 319 ? 7.648 -36.438 -20.688 1 98 319 HIS A N 1
ATOM 2338 C CA . HIS A 1 319 ? 9.031 -36.219 -20.281 1 98 319 HIS A CA 1
ATOM 2339 C C . HIS A 1 319 ? 9.289 -36.781 -18.891 1 98 319 HIS A C 1
ATOM 2341 O O . HIS A 1 319 ? 8.484 -36.594 -17.969 1 98 319 HIS A O 1
ATOM 2347 N N . PRO A 1 320 ? 10.398 -37.438 -18.625 1 97.81 320 PRO A N 1
ATOM 2348 C CA . PRO A 1 320 ? 10.664 -38.094 -17.344 1 97.81 320 PRO A CA 1
ATOM 2349 C C . PRO A 1 320 ? 10.773 -37.094 -16.172 1 97.81 320 PRO A C 1
ATOM 2351 O O . PRO A 1 320 ? 10.5 -37.469 -15.031 1 97.81 320 PRO A O 1
ATOM 2354 N N . LEU A 1 321 ? 11.023 -35.844 -16.469 1 98.31 321 LEU A N 1
ATOM 2355 C CA . LEU A 1 321 ? 11.211 -34.844 -15.414 1 98.31 321 LEU A CA 1
ATOM 2356 C C . LEU A 1 321 ? 9.867 -34.281 -14.953 1 98.31 321 LEU A C 1
ATOM 2358 O O . LEU A 1 321 ? 9.797 -33.625 -13.93 1 98.31 321 LEU A O 1
ATOM 2362 N N . VAL A 1 322 ? 8.797 -34.625 -15.711 1 98.81 322 VAL A N 1
ATOM 2363 C CA . VAL A 1 322 ? 7.484 -34.094 -15.352 1 98.81 322 VAL A CA 1
ATOM 2364 C C . VAL A 1 322 ? 6.684 -35.156 -14.617 1 98.81 322 VAL A C 1
ATOM 2366 O O . VAL A 1 322 ? 6.418 -36.25 -15.164 1 98.81 322 VAL A O 1
ATOM 2369 N N . ALA A 1 323 ? 6.305 -34.875 -13.391 1 98.69 323 ALA A N 1
ATOM 2370 C CA . ALA A 1 323 ? 5.434 -35.781 -12.641 1 98.69 323 ALA A CA 1
ATOM 2371 C C . ALA A 1 323 ? 3.969 -35.562 -13.016 1 98.69 323 ALA A C 1
ATOM 2373 O O . ALA A 1 323 ? 3.285 -36.5 -13.438 1 98.69 323 ALA A O 1
ATOM 2374 N N . HIS A 1 324 ? 3.463 -34.312 -12.828 1 98.5 324 HIS A N 1
ATOM 2375 C CA . HIS A 1 324 ? 2.104 -33.906 -13.188 1 98.5 324 HIS A CA 1
ATOM 2376 C C . HIS A 1 324 ? 1.943 -32.406 -13.188 1 98.5 324 HIS A C 1
ATOM 2378 O O . HIS A 1 324 ? 2.883 -31.672 -12.852 1 98.5 324 HIS A O 1
ATOM 2384 N N . VAL A 1 325 ? 0.839 -31.984 -13.648 1 98.81 325 VAL A N 1
ATOM 2385 C CA . VAL A 1 325 ? 0.465 -30.578 -13.594 1 98.81 325 VAL A CA 1
ATOM 2386 C C . VAL A 1 325 ? -0.719 -30.391 -12.648 1 98.81 325 VAL A C 1
ATOM 2388 O O . VAL A 1 325 ? -1.647 -31.203 -12.641 1 98.81 325 VAL A O 1
ATOM 2391 N N . ARG A 1 326 ? -0.648 -29.375 -11.758 1 98.62 326 ARG A N 1
ATOM 2392 C CA . ARG A 1 326 ? -1.756 -29.078 -10.852 1 98.62 326 ARG A CA 1
ATOM 2393 C C . ARG A 1 326 ? -2.105 -27.594 -10.875 1 98.62 326 ARG A C 1
ATOM 2395 O O . ARG A 1 326 ? -1.381 -26.797 -11.469 1 98.62 326 ARG A O 1
ATOM 2402 N N . GLY A 1 327 ? -3.299 -27.234 -10.234 1 98.62 327 GLY A N 1
ATOM 2403 C CA . GLY A 1 327 ? -3.789 -25.875 -10.18 1 98.62 327 GLY A CA 1
ATOM 2404 C C . GLY A 1 327 ? -5.137 -25.703 -10.859 1 98.62 327 GLY A C 1
ATOM 2405 O O . GLY A 1 327 ? -5.879 -26.672 -11.039 1 98.62 327 GLY A O 1
ATOM 2406 N N . ALA A 1 328 ? -5.453 -24.422 -11.102 1 98.75 328 ALA A N 1
ATOM 2407 C CA . ALA A 1 328 ? -6.703 -24.047 -11.758 1 98.75 328 ALA A CA 1
ATOM 2408 C C . ALA A 1 328 ? -6.508 -22.828 -12.664 1 98.75 328 ALA A C 1
ATOM 2410 O O . ALA A 1 328 ? -5.781 -21.906 -12.312 1 98.75 328 ALA A O 1
ATOM 2411 N N . GLY A 1 329 ? -7.164 -22.891 -13.859 1 98.88 329 GLY A N 1
ATOM 2412 C CA . GLY A 1 329 ? -7.008 -21.797 -14.812 1 98.88 329 GLY A CA 1
ATOM 2413 C C . GLY A 1 329 ? -5.562 -21.547 -15.203 1 98.88 329 GLY A C 1
ATOM 2414 O O . GLY A 1 329 ? -4.848 -22.469 -15.602 1 98.88 329 GLY A O 1
ATOM 2415 N N . LEU A 1 330 ? -5.129 -20.312 -15.047 1 98.94 330 LEU A N 1
ATOM 2416 C CA . LEU A 1 330 ? -3.77 -19.938 -15.422 1 98.94 330 LEU A CA 1
ATOM 2417 C C . LEU A 1 330 ? -2.922 -19.672 -14.188 1 98.94 330 LEU A C 1
ATOM 2419 O O . LEU A 1 330 ? -2.117 -18.734 -14.172 1 98.94 330 LEU A O 1
ATOM 2423 N N . LEU A 1 331 ? -3.242 -20.406 -13.141 1 98.94 331 LEU A N 1
ATOM 2424 C CA . LEU A 1 331 ? -2.375 -20.672 -12 1 98.94 331 LEU A CA 1
ATOM 2425 C C . LEU A 1 331 ? -1.998 -22.141 -11.938 1 98.94 331 LEU A C 1
ATOM 2427 O O . LEU A 1 331 ? -2.697 -22.938 -11.305 1 98.94 331 LEU A O 1
ATOM 2431 N N . LEU A 1 332 ? -0.84 -22.438 -12.602 1 98.94 332 LEU A N 1
ATOM 2432 C CA . LEU A 1 332 ? -0.474 -23.844 -12.797 1 98.94 332 LEU A CA 1
ATOM 2433 C C . LEU A 1 332 ? 0.916 -24.125 -12.234 1 98.94 332 LEU A C 1
ATOM 2435 O O . LEU A 1 332 ? 1.794 -23.266 -12.281 1 98.94 332 LEU A O 1
ATOM 2439 N N . GLY A 1 333 ? 1.055 -25.297 -11.664 1 98.94 333 GLY A N 1
ATOM 2440 C CA . GLY A 1 333 ? 2.346 -25.812 -11.234 1 98.94 333 GLY A CA 1
ATOM 2441 C C . GLY A 1 333 ? 2.76 -27.078 -11.961 1 98.94 333 GLY A C 1
ATOM 2442 O O . GLY A 1 333 ? 2.047 -28.078 -11.93 1 98.94 333 GLY A O 1
ATOM 2443 N N . ILE A 1 334 ? 3.855 -27.047 -12.703 1 98.94 334 ILE A N 1
ATOM 2444 C CA . ILE A 1 334 ? 4.488 -28.25 -13.234 1 98.94 334 ILE A CA 1
ATOM 2445 C C . ILE A 1 334 ? 5.375 -28.875 -12.164 1 98.94 334 ILE A C 1
ATOM 2447 O O . ILE A 1 334 ? 6.441 -28.359 -11.844 1 98.94 334 ILE A O 1
ATOM 2451 N N . VAL A 1 335 ? 4.918 -29.984 -11.625 1 98.94 335 VAL A N 1
ATOM 2452 C CA . VAL A 1 335 ? 5.656 -30.688 -10.578 1 98.94 335 VAL A CA 1
ATOM 2453 C C . VAL A 1 335 ? 6.707 -31.594 -11.211 1 98.94 335 VAL A C 1
ATOM 2455 O O . VAL A 1 335 ? 6.391 -32.406 -12.086 1 98.94 335 VAL A O 1
ATOM 2458 N N . LEU A 1 336 ? 7.914 -31.438 -10.789 1 98.88 336 LEU A N 1
ATOM 2459 C CA . LEU A 1 336 ? 9.031 -32.188 -11.336 1 98.88 336 LEU A CA 1
ATOM 2460 C C . LEU A 1 336 ? 9.32 -33.438 -10.484 1 98.88 336 LEU A C 1
ATOM 2462 O O . LEU A 1 336 ? 8.992 -33.469 -9.297 1 98.88 336 LEU A O 1
ATOM 2466 N N . THR A 1 337 ? 9.961 -34.406 -11.055 1 98.69 337 THR A N 1
ATOM 2467 C CA . THR A 1 337 ? 10.328 -35.625 -10.359 1 98.69 337 THR A CA 1
ATOM 2468 C C . THR A 1 337 ? 11.617 -35.438 -9.562 1 98.69 337 THR A C 1
ATOM 2470 O O . THR A 1 337 ? 11.961 -36.281 -8.727 1 98.69 337 THR A O 1
ATOM 2473 N N . GLU A 1 338 ? 12.352 -34.281 -9.812 1 98.38 338 GLU A N 1
ATOM 2474 C CA . GLU A 1 338 ? 13.578 -33.906 -9.133 1 98.38 338 GLU A CA 1
ATOM 2475 C C . GLU A 1 338 ? 13.547 -32.406 -8.734 1 98.38 338 GLU A C 1
ATOM 2477 O O . GLU A 1 338 ? 12.805 -31.625 -9.312 1 98.38 338 GLU A O 1
ATOM 2482 N N . PRO A 1 339 ? 14.305 -32.094 -7.715 1 98.56 339 PRO A N 1
ATOM 2483 C CA . PRO A 1 339 ? 14.359 -30.688 -7.293 1 98.56 339 PRO A CA 1
ATOM 2484 C C . PRO A 1 339 ? 15.188 -29.828 -8.234 1 98.56 339 PRO A C 1
ATOM 2486 O O . PRO A 1 339 ? 16.203 -29.266 -7.832 1 98.56 339 PRO A O 1
ATOM 2489 N N . LEU A 1 340 ? 14.656 -29.578 -9.5 1 98.69 340 LEU A N 1
ATOM 2490 C CA . LEU A 1 340 ? 15.422 -28.906 -10.547 1 98.69 340 LEU A CA 1
ATOM 2491 C C . LEU A 1 340 ? 14.688 -27.672 -11.047 1 98.69 340 LEU A C 1
ATOM 2493 O O . LEU A 1 340 ? 14.898 -27.234 -12.18 1 98.69 340 LEU A O 1
ATOM 2497 N N . ALA A 1 341 ? 13.805 -27.203 -10.219 1 98.75 341 ALA A N 1
ATOM 2498 C CA . ALA A 1 341 ? 12.977 -26.078 -10.664 1 98.75 341 ALA A CA 1
ATOM 2499 C C . ALA A 1 341 ? 13.844 -24.859 -11 1 98.75 341 ALA A C 1
ATOM 2501 O O . ALA A 1 341 ? 13.57 -24.156 -11.977 1 98.75 341 ALA A O 1
ATOM 2502 N N . ALA A 1 342 ? 14.883 -24.609 -10.242 1 98.25 342 ALA A N 1
ATOM 2503 C CA . ALA A 1 342 ? 15.758 -23.469 -10.492 1 98.25 342 ALA A CA 1
ATOM 2504 C C . ALA A 1 342 ? 16.484 -23.625 -11.82 1 98.25 342 ALA A C 1
ATOM 2506 O O . ALA A 1 342 ? 16.656 -22.641 -12.562 1 98.25 342 ALA A O 1
ATOM 2507 N N . GLN A 1 343 ? 16.922 -24.812 -12.102 1 98.5 343 GLN A N 1
ATOM 2508 C CA . GLN A 1 343 ? 17.609 -25.094 -13.359 1 98.5 343 GLN A CA 1
ATOM 2509 C C . GLN A 1 343 ? 16.656 -24.953 -14.547 1 98.5 343 GLN A C 1
ATOM 2511 O O . GLN A 1 343 ? 17.047 -24.438 -15.594 1 98.5 343 GLN A O 1
ATOM 2516 N N . VAL A 1 344 ? 15.445 -25.375 -14.336 1 98.88 344 VAL A N 1
ATOM 2517 C CA . VAL A 1 344 ? 14.453 -25.25 -15.398 1 98.88 344 VAL A CA 1
ATOM 2518 C C . VAL A 1 344 ? 14.156 -23.766 -15.641 1 98.88 344 VAL A C 1
ATOM 2520 O O . VAL A 1 344 ? 14.031 -23.328 -16.797 1 98.88 344 VAL A O 1
ATOM 2523 N N . GLN A 1 345 ? 14.008 -23.031 -14.586 1 98.75 345 GLN A N 1
ATOM 2524 C CA . GLN A 1 345 ? 13.781 -21.594 -14.695 1 98.75 345 GLN A CA 1
ATOM 2525 C C . GLN A 1 345 ? 14.906 -20.922 -15.477 1 98.75 345 GLN A C 1
ATOM 2527 O O . GLN A 1 345 ? 14.641 -20.078 -16.344 1 98.75 345 GLN A O 1
ATOM 2532 N N . GLN A 1 346 ? 16.156 -21.266 -15.211 1 98.38 346 GLN A N 1
ATOM 2533 C CA . GLN A 1 346 ? 17.297 -20.688 -15.906 1 98.38 346 GLN A CA 1
ATOM 2534 C C . GLN A 1 346 ? 17.312 -21.094 -17.375 1 98.38 346 GLN A C 1
ATOM 2536 O O . GLN A 1 346 ? 17.547 -20.266 -18.25 1 98.38 346 GLN A O 1
ATOM 2541 N N . ALA A 1 347 ? 17.062 -22.328 -17.609 1 98.75 347 ALA A N 1
ATOM 2542 C CA . ALA A 1 347 ? 17.031 -22.828 -18.984 1 98.75 347 ALA A CA 1
ATOM 2543 C C . ALA A 1 347 ? 15.93 -22.125 -19.781 1 98.75 347 ALA A C 1
ATOM 2545 O O . ALA A 1 347 ? 16.125 -21.812 -20.969 1 98.75 347 ALA A O 1
ATOM 2546 N N . ALA A 1 348 ? 14.82 -21.953 -19.156 1 98.88 348 ALA A N 1
ATOM 2547 C CA . ALA A 1 348 ? 13.719 -21.25 -19.812 1 98.88 348 ALA A CA 1
ATOM 2548 C C . ALA A 1 348 ? 14.102 -19.812 -20.141 1 98.88 348 ALA A C 1
ATOM 2550 O O . ALA A 1 348 ? 13.828 -19.328 -21.234 1 98.88 348 ALA A O 1
ATOM 2551 N N . GLN A 1 349 ? 14.719 -19.156 -19.188 1 98.69 349 GLN A N 1
ATOM 2552 C CA . GLN A 1 349 ? 15.18 -17.797 -19.406 1 98.69 349 GLN A CA 1
ATOM 2553 C C . GLN A 1 349 ? 16.172 -17.719 -20.578 1 98.69 349 GLN A C 1
ATOM 2555 O O . GLN A 1 349 ? 16.094 -16.812 -21.406 1 98.69 349 GLN A O 1
ATOM 2560 N N . ASP A 1 350 ? 17.078 -18.688 -20.656 1 98.19 350 ASP A N 1
ATOM 2561 C CA . ASP A 1 350 ? 18.047 -18.766 -21.75 1 98.19 350 ASP A CA 1
ATOM 2562 C C . ASP A 1 350 ? 17.328 -18.922 -23.094 1 98.19 350 ASP A C 1
ATOM 2564 O O . ASP A 1 350 ? 17.781 -18.406 -24.109 1 98.19 350 ASP A O 1
ATOM 2568 N N . ALA A 1 351 ? 16.203 -19.562 -23 1 98.69 351 ALA A N 1
ATOM 2569 C CA . ALA A 1 351 ? 15.445 -19.844 -24.203 1 98.69 351 ALA A CA 1
ATOM 2570 C C . ALA A 1 351 ? 14.492 -18.703 -24.531 1 98.69 351 ALA A C 1
ATOM 2572 O O . ALA A 1 351 ? 13.75 -18.781 -25.516 1 98.69 351 ALA A O 1
ATOM 2573 N N . GLY A 1 352 ? 14.43 -17.672 -23.703 1 98.69 352 GLY A N 1
ATOM 2574 C CA . GLY A 1 352 ? 13.57 -16.516 -23.969 1 98.69 352 GLY A CA 1
ATOM 2575 C C . GLY A 1 352 ? 12.188 -16.656 -23.375 1 98.69 352 GLY A C 1
ATOM 2576 O O . GLY A 1 352 ? 11.227 -16.078 -23.891 1 98.69 352 GLY A O 1
ATOM 2577 N N . ILE A 1 353 ? 12.055 -17.453 -22.312 1 98.94 353 ILE A N 1
ATOM 2578 C CA . ILE A 1 353 ? 10.789 -17.641 -21.609 1 98.94 353 ILE A CA 1
ATOM 2579 C C . ILE A 1 353 ? 11 -17.453 -20.109 1 98.94 353 ILE A C 1
ATOM 2581 O O . ILE A 1 353 ? 11.906 -18.047 -19.531 1 98.94 353 ILE A O 1
ATOM 2585 N N . LEU A 1 354 ? 10.188 -16.594 -19.484 1 98.88 354 LEU A N 1
ATOM 2586 C CA . LEU A 1 354 ? 10.289 -16.375 -18.047 1 98.88 354 LEU A CA 1
ATOM 2587 C C . LEU A 1 354 ? 9.242 -17.188 -17.312 1 98.88 354 LEU A C 1
ATOM 2589 O O . LEU A 1 354 ? 8.047 -17.109 -17.609 1 98.88 354 LEU A O 1
ATOM 2593 N N . VAL A 1 355 ? 9.688 -18 -16.375 1 98.81 355 VAL A N 1
ATOM 2594 C CA . VAL A 1 355 ? 8.828 -18.781 -15.492 1 98.81 355 VAL A CA 1
ATOM 2595 C C . VAL A 1 355 ? 9.281 -18.594 -14.047 1 98.81 355 VAL A C 1
ATOM 2597 O O . VAL A 1 355 ? 10.297 -17.953 -13.781 1 98.81 355 VAL A O 1
ATOM 2600 N N . ASN A 1 356 ? 8.469 -19.094 -13.086 1 98.62 356 ASN A N 1
ATOM 2601 C CA . ASN A 1 356 ? 8.734 -18.938 -11.664 1 98.62 356 ASN A CA 1
ATOM 2602 C C . ASN A 1 356 ? 8.992 -20.281 -10.992 1 98.62 356 ASN A C 1
ATOM 2604 O O . ASN A 1 356 ? 8.344 -21.281 -11.312 1 98.62 356 ASN A O 1
ATOM 2608 N N . ALA A 1 357 ? 9.977 -20.328 -10.07 1 98.38 357 ALA A N 1
ATOM 2609 C CA . ALA A 1 357 ? 10.266 -21.516 -9.273 1 98.38 357 ALA A CA 1
ATOM 2610 C C . ALA A 1 357 ? 9.992 -21.281 -7.793 1 98.38 357 ALA A C 1
ATOM 2612 O O . ALA A 1 357 ? 10.914 -21.031 -7.016 1 98.38 357 ALA A O 1
ATOM 2613 N N . PRO A 1 358 ? 8.789 -21.453 -7.32 1 96.94 358 PRO A N 1
ATOM 2614 C CA . PRO A 1 358 ? 8.438 -21.141 -5.938 1 96.94 358 PRO A CA 1
ATOM 2615 C C . PRO A 1 358 ? 8.891 -22.219 -4.949 1 96.94 358 PRO A C 1
ATOM 2617 O O . PRO A 1 358 ? 8.93 -21.969 -3.742 1 96.94 358 PRO A O 1
ATOM 2620 N N . ALA A 1 359 ? 9.141 -23.406 -5.461 1 97.69 359 ALA A N 1
ATOM 2621 C CA . ALA A 1 359 ? 9.609 -24.562 -4.691 1 97.69 359 ALA A CA 1
ATOM 2622 C C . ALA A 1 359 ? 10.703 -25.312 -5.445 1 97.69 359 ALA A C 1
ATOM 2624 O O . ALA A 1 359 ? 10.883 -25.125 -6.648 1 97.69 359 ALA A O 1
ATOM 2625 N N . PRO A 1 360 ? 11.398 -26.156 -4.805 1 98.12 360 PRO A N 1
ATOM 2626 C CA . PRO A 1 360 ? 12.539 -26.812 -5.445 1 98.12 360 PRO A CA 1
ATOM 2627 C C . PRO A 1 360 ? 12.117 -27.688 -6.625 1 98.12 360 PRO A C 1
ATOM 2629 O O . PRO A 1 360 ? 12.914 -27.906 -7.543 1 98.12 360 PRO A O 1
ATOM 2632 N N . ASP A 1 361 ? 10.836 -28.141 -6.621 1 98.75 361 ASP A N 1
ATOM 2633 C CA . ASP A 1 361 ? 10.438 -29.109 -7.637 1 98.75 361 ASP A CA 1
ATOM 2634 C C . ASP A 1 361 ? 9.188 -28.641 -8.383 1 98.75 361 ASP A C 1
ATOM 2636 O O . ASP A 1 361 ? 8.445 -29.453 -8.938 1 98.75 361 ASP A O 1
ATOM 2640 N N . VAL A 1 362 ? 8.922 -27.328 -8.391 1 98.94 362 VAL A N 1
ATOM 2641 C CA . VAL A 1 362 ? 7.707 -26.859 -9.062 1 98.94 362 VAL A CA 1
ATOM 2642 C C . VAL A 1 362 ? 8.031 -25.656 -9.93 1 98.94 362 VAL A C 1
ATOM 2644 O O . VAL A 1 362 ? 8.672 -24.703 -9.469 1 98.94 362 VAL A O 1
ATOM 2647 N N . VAL A 1 363 ? 7.664 -25.688 -11.195 1 98.94 363 VAL A N 1
ATOM 2648 C CA . VAL A 1 363 ? 7.641 -24.531 -12.078 1 98.94 363 VAL A CA 1
ATOM 2649 C C . VAL A 1 363 ? 6.227 -23.953 -12.148 1 98.94 363 VAL A C 1
ATOM 2651 O O . VAL A 1 363 ? 5.289 -24.656 -12.539 1 98.94 363 VAL A O 1
ATOM 2654 N N . ARG A 1 364 ? 6.059 -22.734 -11.75 1 98.88 364 ARG A N 1
ATOM 2655 C CA . ARG A 1 364 ? 4.75 -22.094 -11.672 1 98.88 364 ARG A CA 1
ATOM 2656 C C . ARG A 1 364 ? 4.516 -21.172 -12.859 1 98.88 364 ARG A C 1
ATOM 2658 O O . ARG A 1 364 ? 5.391 -20.391 -13.227 1 98.88 364 ARG A O 1
ATOM 2665 N N . LEU A 1 365 ? 3.357 -21.297 -13.492 1 98.94 365 LEU A N 1
ATOM 2666 C CA . LEU A 1 365 ? 2.932 -20.484 -14.625 1 98.94 365 LEU A CA 1
ATOM 2667 C C . LEU A 1 365 ? 1.763 -19.578 -14.242 1 98.94 365 LEU A C 1
ATOM 2669 O O . LEU A 1 365 ? 0.739 -20.062 -13.75 1 98.94 365 LEU A O 1
ATOM 2673 N N . MET A 1 366 ? 1.931 -18.266 -14.461 1 98.81 366 MET A N 1
ATOM 2674 C CA . MET A 1 366 ? 0.905 -17.25 -14.188 1 98.81 366 MET A CA 1
ATOM 2675 C C . MET A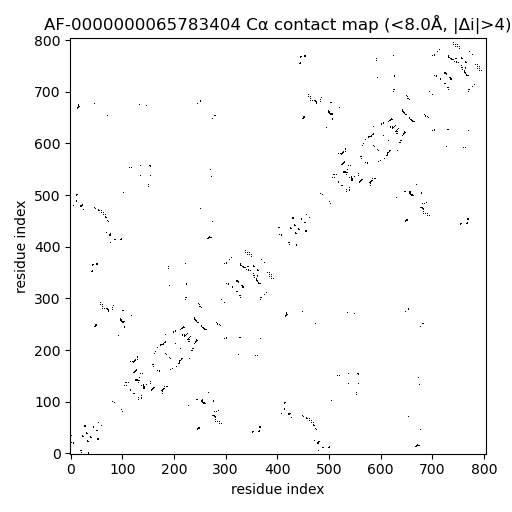 1 366 ? 0.836 -16.234 -15.312 1 98.81 366 MET A C 1
ATOM 2677 O O . MET A 1 366 ? 0.958 -15.031 -15.062 1 98.81 366 MET A O 1
ATOM 2681 N N . PRO A 1 367 ? 0.611 -16.656 -16.547 1 98.81 367 PRO A N 1
ATOM 2682 C CA . PRO A 1 367 ? 0.568 -15.695 -17.656 1 98.81 367 PRO A CA 1
ATOM 2683 C C . PRO A 1 367 ? -0.666 -14.797 -17.625 1 98.81 367 PRO A C 1
ATOM 2685 O O . PRO A 1 367 ? -1.553 -15 -16.781 1 98.81 367 PRO A O 1
ATOM 2688 N N . ALA A 1 368 ? -0.711 -13.852 -18.531 1 98.81 368 ALA A N 1
ATOM 2689 C CA . ALA A 1 368 ? -1.876 -12.984 -18.672 1 98.81 368 ALA A CA 1
ATOM 2690 C C . ALA A 1 368 ? -3.117 -13.789 -19.047 1 98.81 368 ALA A C 1
ATOM 2692 O O . ALA A 1 368 ? -3.014 -14.836 -19.688 1 98.81 368 ALA A O 1
ATOM 2693 N N . LEU A 1 369 ? -4.258 -13.242 -18.703 1 98.94 369 LEU A N 1
ATOM 2694 C CA . LEU A 1 369 ? -5.52 -13.945 -18.922 1 98.94 369 LEU A CA 1
ATOM 2695 C C . LEU A 1 369 ? -5.883 -13.961 -20.406 1 98.94 369 LEU A C 1
ATOM 2697 O O . LEU A 1 369 ? -6.664 -14.805 -20.844 1 98.94 369 LEU A O 1
ATOM 2701 N N . ASN A 1 370 ? -5.309 -13.07 -21.172 1 98.75 370 ASN A N 1
ATOM 2702 C CA . ASN A 1 370 ? -5.547 -13.016 -22.609 1 98.75 370 ASN A CA 1
ATOM 2703 C C . ASN A 1 370 ? -4.465 -13.766 -23.375 1 98.75 370 ASN A C 1
ATOM 2705 O O . ASN A 1 370 ? -4.148 -13.406 -24.516 1 98.75 370 ASN A O 1
ATOM 2709 N N . LEU A 1 371 ? -3.877 -14.727 -22.781 1 98.56 371 LEU A N 1
ATOM 2710 C CA . LEU A 1 371 ? -2.848 -15.578 -23.375 1 98.56 371 LEU A CA 1
ATOM 2711 C C . LEU A 1 371 ? -3.307 -16.141 -24.719 1 98.56 371 LEU A C 1
ATOM 2713 O O . LEU A 1 371 ? -4.391 -16.719 -24.812 1 98.56 371 LEU A O 1
ATOM 2717 N N . GLY A 1 372 ? -2.484 -16 -25.734 1 98.25 372 GLY A N 1
ATOM 2718 C CA . GLY A 1 372 ? -2.838 -16.453 -27.078 1 98.25 372 GLY A CA 1
ATOM 2719 C C . GLY A 1 372 ? -2.312 -17.828 -27.406 1 98.25 372 GLY A C 1
ATOM 2720 O O . GLY A 1 372 ? -1.4 -18.328 -26.734 1 98.25 372 GLY A O 1
ATOM 2721 N N . ASP A 1 373 ? -2.838 -18.375 -28.469 1 98.44 373 ASP A N 1
ATOM 2722 C CA . ASP A 1 373 ? -2.443 -19.703 -28.922 1 98.44 373 ASP A CA 1
ATOM 2723 C C . ASP A 1 373 ? -0.979 -19.719 -29.359 1 98.44 373 ASP A C 1
ATOM 2725 O O . ASP A 1 373 ? -0.281 -20.719 -29.141 1 98.44 373 ASP A O 1
ATOM 2729 N N . ASP A 1 374 ? -0.558 -18.688 -29.891 1 98.31 374 ASP A N 1
ATOM 2730 C CA . ASP A 1 374 ? 0.81 -18.609 -30.406 1 98.31 374 ASP A CA 1
ATOM 2731 C C . ASP A 1 374 ? 1.822 -18.703 -29.266 1 98.31 374 ASP A C 1
ATOM 2733 O O . ASP A 1 374 ? 2.848 -19.375 -29.375 1 98.31 374 ASP A O 1
ATOM 2737 N N . VAL A 1 375 ? 1.508 -18.016 -28.188 1 98.62 375 VAL A N 1
ATOM 2738 C CA . VAL A 1 375 ? 2.4 -18.016 -27.031 1 98.62 375 VAL A CA 1
ATOM 2739 C C . VAL A 1 375 ? 2.404 -19.391 -26.375 1 98.62 375 VAL A C 1
ATOM 2741 O O . VAL A 1 375 ? 3.457 -19.891 -25.969 1 98.62 375 VAL A O 1
ATOM 2744 N N . VAL A 1 376 ? 1.247 -20.031 -26.312 1 98.69 376 VAL A N 1
ATOM 2745 C CA . VAL A 1 376 ? 1.13 -21.359 -25.734 1 98.69 376 VAL A CA 1
ATOM 2746 C C . VAL A 1 376 ? 1.928 -22.359 -26.578 1 98.69 376 VAL A C 1
ATOM 2748 O O . VAL A 1 376 ? 2.666 -23.188 -26.031 1 98.69 376 VAL A O 1
ATOM 2751 N N . GLU A 1 377 ? 1.817 -22.25 -27.859 1 98.38 377 GLU A N 1
ATOM 2752 C CA . GLU A 1 377 ? 2.539 -23.141 -28.766 1 98.38 377 GLU A CA 1
ATOM 2753 C C . GLU A 1 377 ? 4.047 -22.953 -28.641 1 98.38 377 GLU A C 1
ATOM 2755 O O . GLU A 1 377 ? 4.801 -23.922 -28.656 1 98.38 377 GLU A O 1
ATOM 2760 N N . ALA A 1 378 ? 4.445 -21.75 -28.5 1 98.69 378 ALA A N 1
ATOM 2761 C CA . ALA A 1 378 ? 5.867 -21.469 -28.344 1 98.69 378 ALA A CA 1
ATOM 2762 C C . ALA A 1 378 ? 6.41 -22.078 -27.047 1 98.69 378 ALA A C 1
ATOM 2764 O O . ALA A 1 378 ? 7.508 -22.641 -27.047 1 98.69 378 ALA A O 1
ATOM 2765 N N . PHE A 1 379 ? 5.691 -22 -26.062 1 98.81 379 PHE A N 1
ATOM 2766 C CA . PHE A 1 379 ? 6.102 -22.547 -24.766 1 98.81 379 PHE A CA 1
ATOM 2767 C C . PHE A 1 379 ? 6.195 -24.062 -24.844 1 98.81 379 PHE A C 1
ATOM 2769 O O . PHE A 1 379 ? 7.215 -24.656 -24.453 1 98.81 379 PHE A O 1
ATOM 2776 N N . LEU A 1 380 ? 5.109 -24.688 -25.344 1 98.75 380 LEU A N 1
ATOM 2777 C CA . LEU A 1 380 ? 5.055 -26.156 -25.391 1 98.75 380 LEU A CA 1
ATOM 2778 C C . LEU A 1 380 ? 6.125 -26.703 -26.328 1 98.75 380 LEU A C 1
ATOM 2780 O O . LEU A 1 380 ? 6.668 -27.781 -26.094 1 98.75 380 LEU A O 1
ATOM 2784 N N . GLY A 1 381 ? 6.441 -25.953 -27.359 1 98.69 381 GLY A N 1
ATOM 2785 C CA . GLY A 1 381 ? 7.484 -26.344 -28.281 1 98.69 381 GLY A CA 1
ATOM 2786 C C . GLY A 1 381 ? 8.875 -26.297 -27.672 1 98.69 381 GLY A C 1
ATOM 2787 O O . GLY A 1 381 ? 9.727 -27.125 -27.984 1 98.69 381 GLY A O 1
ATOM 2788 N N . ALA A 1 382 ? 9.117 -25.375 -26.812 1 98.81 382 ALA A N 1
ATOM 2789 C CA . ALA A 1 382 ? 10.438 -25.156 -26.219 1 98.81 382 ALA A CA 1
ATOM 2790 C C . ALA A 1 382 ? 10.641 -26.031 -24.984 1 98.81 382 ALA A C 1
ATOM 2792 O O . ALA A 1 382 ? 11.781 -26.328 -24.625 1 98.81 382 ALA A O 1
ATOM 2793 N N . LEU A 1 383 ? 9.594 -26.484 -24.375 1 98.81 383 LEU A N 1
ATOM 2794 C CA . LEU A 1 383 ? 9.617 -27.094 -23.031 1 98.81 383 LEU A CA 1
ATOM 2795 C C . LEU A 1 383 ? 10.484 -28.344 -23.016 1 98.81 383 LEU A C 1
ATOM 2797 O O . LEU A 1 383 ? 11.281 -28.547 -22.094 1 98.81 383 LEU A O 1
ATOM 2801 N N . PRO A 1 384 ? 10.438 -29.25 -24.062 1 98.56 384 PRO A N 1
ATOM 2802 C CA . PRO A 1 384 ? 11.305 -30.438 -24.016 1 98.56 384 PRO A CA 1
ATOM 2803 C C . PRO A 1 384 ? 12.789 -30.078 -23.984 1 98.56 384 PRO A C 1
ATOM 2805 O O . PRO A 1 384 ? 13.547 -30.656 -23.203 1 98.56 384 PRO A O 1
ATOM 2808 N N . GLY A 1 385 ? 13.164 -29.094 -24.781 1 98.62 385 GLY A N 1
ATOM 2809 C CA . GLY A 1 385 ? 14.555 -28.656 -24.766 1 98.62 385 GLY A CA 1
ATOM 2810 C C . GLY A 1 385 ? 14.969 -28.016 -23.453 1 98.62 385 GLY A C 1
ATOM 2811 O O . GLY A 1 385 ? 16.094 -28.203 -23 1 98.62 385 GLY A O 1
ATOM 2812 N N . ILE A 1 386 ? 14.094 -27.297 -22.859 1 98.81 386 ILE A N 1
ATOM 2813 C CA . ILE A 1 386 ? 14.328 -26.641 -21.578 1 98.81 386 ILE A CA 1
ATOM 2814 C C . ILE A 1 386 ? 14.555 -27.688 -20.5 1 98.81 386 ILE A C 1
ATOM 2816 O O . ILE A 1 386 ? 15.508 -27.578 -19.719 1 98.81 386 ILE A O 1
ATOM 2820 N N . LEU A 1 387 ? 13.695 -28.688 -20.484 1 98.75 387 LEU A N 1
ATOM 2821 C CA . LEU A 1 387 ? 13.797 -29.75 -19.484 1 98.75 387 LEU A CA 1
ATOM 2822 C C . LEU A 1 387 ? 15.078 -30.562 -19.672 1 98.75 387 LEU A C 1
ATOM 2824 O O . LEU A 1 387 ? 15.758 -30.891 -18.703 1 98.75 387 LEU A O 1
ATOM 2828 N N . ASP A 1 388 ? 15.453 -30.797 -20.922 1 98.44 388 ASP A N 1
ATOM 2829 C CA . ASP A 1 388 ? 16.688 -31.531 -21.219 1 98.44 388 ASP A CA 1
ATOM 2830 C C . ASP A 1 388 ? 17.906 -30.75 -20.75 1 98.44 388 ASP A C 1
ATOM 2832 O O . ASP A 1 388 ? 18.812 -31.328 -20.141 1 98.44 388 ASP A O 1
ATOM 2836 N N . GLN A 1 389 ? 17.906 -29.531 -21.031 1 98.25 389 GLN A N 1
ATOM 2837 C CA . GLN A 1 389 ? 19.031 -28.688 -20.625 1 98.25 389 GLN A CA 1
ATOM 2838 C C . GLN A 1 389 ? 19.188 -28.641 -19.109 1 98.25 389 GLN A C 1
ATOM 2840 O O . GLN A 1 389 ? 20.297 -28.688 -18.578 1 98.25 389 GLN A O 1
ATOM 2845 N N . ALA A 1 390 ? 18.062 -28.531 -18.422 1 98 390 ALA A N 1
ATOM 2846 C CA . ALA A 1 390 ? 18.094 -28.5 -16.969 1 98 390 ALA A CA 1
ATOM 2847 C C . ALA A 1 390 ? 18.672 -29.797 -16.406 1 98 390 ALA A C 1
ATOM 2849 O O . ALA A 1 390 ? 19.484 -29.781 -15.484 1 98 390 ALA A O 1
ATOM 2850 N N . ALA A 1 391 ? 18.297 -30.875 -16.984 1 96.62 391 ALA A N 1
ATOM 2851 C CA . ALA A 1 391 ? 18.766 -32.188 -16.547 1 96.62 391 ALA A CA 1
ATOM 2852 C C . ALA A 1 391 ? 20.266 -32.344 -16.812 1 96.62 391 ALA A C 1
ATOM 2854 O O . ALA A 1 391 ? 21 -32.875 -15.984 1 96.62 391 ALA A O 1
ATOM 2855 N N . GLU A 1 392 ? 20.688 -31.859 -17.953 1 96.19 392 GLU A N 1
ATOM 2856 C CA . GLU A 1 392 ? 22.094 -31.953 -18.328 1 96.19 392 GLU A CA 1
ATOM 2857 C C . GLU A 1 392 ? 22.969 -31.109 -17.391 1 96.19 392 GLU A C 1
ATOM 2859 O O . GLU A 1 392 ? 24.062 -31.547 -17 1 96.19 392 GLU A O 1
ATOM 2864 N N . THR A 1 393 ? 22.562 -29.953 -17.109 1 93.62 393 THR A N 1
ATOM 2865 C CA . THR A 1 393 ? 23.297 -29.062 -16.219 1 93.62 393 THR A CA 1
ATOM 2866 C C . THR A 1 393 ? 23.438 -29.672 -14.82 1 93.62 393 THR A C 1
ATOM 2868 O O . THR A 1 393 ? 24.469 -29.531 -14.172 1 93.62 393 THR A O 1
ATOM 2871 N N . ALA A 1 394 ? 22.391 -30.297 -14.383 1 91.12 394 ALA A N 1
ATOM 2872 C CA . ALA A 1 394 ? 22.375 -30.859 -13.039 1 91.12 394 ALA A CA 1
ATOM 2873 C C . ALA A 1 394 ? 23.203 -32.125 -12.961 1 91.12 394 ALA A C 1
ATOM 2875 O O . ALA A 1 394 ? 23.891 -32.375 -11.969 1 91.12 394 ALA A O 1
ATOM 2876 N N . HIS A 1 395 ? 23.188 -32.906 -14.023 1 88 395 HIS A N 1
ATOM 2877 C CA . HIS A 1 395 ? 23.812 -34.25 -13.992 1 88 395 HIS A CA 1
ATOM 2878 C C . HIS A 1 395 ? 25.156 -34.219 -14.703 1 88 395 HIS A C 1
ATOM 2880 O O . HIS A 1 395 ? 25.938 -35.156 -14.57 1 88 395 HIS A O 1
ATOM 2886 N N . GLY A 1 396 ? 25.438 -33.438 -15.711 1 74.44 396 GLY A N 1
ATOM 2887 C CA . GLY A 1 396 ? 26.703 -33.375 -16.422 1 74.44 396 GLY A CA 1
ATOM 2888 C C . GLY A 1 396 ? 27.844 -32.906 -15.555 1 74.44 396 GLY A C 1
ATOM 2889 O O . GLY A 1 396 ? 29 -33.219 -15.82 1 74.44 396 GLY A O 1
ATOM 2890 N N . ASP A 1 397 ? 27.672 -31.953 -14.719 1 54.06 397 ASP A N 1
ATOM 2891 C CA . ASP A 1 397 ? 28.797 -31.625 -13.867 1 54.06 397 ASP A CA 1
ATOM 2892 C C . ASP A 1 397 ? 29.234 -32.812 -13.023 1 54.06 397 ASP A C 1
ATOM 2894 O O . ASP A 1 397 ? 30.219 -32.75 -12.289 1 54.06 397 ASP A O 1
ATOM 2898 N N . GLY A 1 398 ? 28.516 -33.906 -12.969 1 45.59 398 GLY A N 1
ATOM 2899 C CA . GLY A 1 398 ? 28.969 -35.094 -12.266 1 45.59 398 GLY A CA 1
ATOM 2900 C C . GLY A 1 398 ? 29.859 -36 -13.109 1 45.59 398 GLY A C 1
ATOM 2901 O O . GLY A 1 398 ? 30.391 -37 -12.617 1 45.59 398 GLY A O 1
ATOM 2902 N N . ARG A 1 399 ? 29.875 -36.188 -14.422 1 44.31 399 ARG A N 1
ATOM 2903 C CA . ARG A 1 399 ? 30.75 -37.094 -15.148 1 44.31 399 ARG A CA 1
ATOM 2904 C C . ARG A 1 399 ? 32.188 -36.594 -15.117 1 44.31 399 ARG A C 1
ATOM 2906 O O . ARG A 1 399 ? 33.094 -37.281 -15.578 1 44.31 399 ARG A O 1
ATOM 2913 N N . SER A 1 400 ? 32.406 -35.375 -14.969 1 39.59 400 SER A N 1
ATOM 2914 C CA . SER A 1 400 ? 33.844 -35.062 -15.055 1 39.59 400 SER A CA 1
ATOM 2915 C C . SER A 1 400 ? 34.594 -35.531 -13.805 1 39.59 400 SER A C 1
ATOM 2917 O O . SER A 1 400 ? 35.812 -35.375 -13.711 1 39.59 400 SER A O 1
ATOM 2919 N N . GLY A 1 401 ? 33.781 -35.781 -12.711 1 32.31 401 GLY A N 1
ATOM 2920 C CA . GLY A 1 401 ? 34.625 -36.281 -11.625 1 32.31 401 GLY A CA 1
ATOM 2921 C C . GLY A 1 401 ? 34.875 -37.781 -11.727 1 32.31 401 GLY A C 1
ATOM 2922 O O . GLY A 1 401 ? 35.406 -38.406 -10.812 1 32.31 401 GLY A O 1
ATOM 2923 N N . GLU A 1 402 ? 34.25 -38.5 -12.727 1 25.34 402 GLU A N 1
ATOM 2924 C CA . GLU A 1 402 ? 34.906 -39.812 -12.703 1 25.34 402 GLU A CA 1
ATOM 2925 C C . GLU A 1 402 ? 36.219 -39.781 -13.484 1 25.34 402 GLU A C 1
ATOM 2927 O O . GLU A 1 402 ? 36.312 -39.094 -14.508 1 25.34 402 GLU A O 1
ATOM 2932 N N . MET B 1 1 ? -23.875 13.273 -12.664 1 88.75 1 MET B N 1
ATOM 2933 C CA . MET B 1 1 ? -23.781 12.75 -11.305 1 88.75 1 MET B CA 1
ATOM 2934 C C . MET B 1 1 ? -23.656 13.883 -10.289 1 88.75 1 MET B C 1
ATOM 2936 O O . MET B 1 1 ? -22.844 14.797 -10.477 1 88.75 1 MET B O 1
ATOM 2940 N N . SER B 1 2 ? -24.531 13.945 -9.336 1 96.5 2 SER B N 1
ATOM 2941 C CA . SER B 1 2 ? -24.562 15.008 -8.328 1 96.5 2 SER B CA 1
ATOM 2942 C C . SER B 1 2 ? -23.812 14.602 -7.07 1 96.5 2 SER B C 1
ATOM 2944 O O . SER B 1 2 ? -23.438 13.438 -6.91 1 96.5 2 SER B O 1
ATOM 2946 N N . ASN B 1 3 ? -23.578 15.586 -6.254 1 98.06 3 ASN B N 1
ATOM 2947 C CA . ASN B 1 3 ? -23.016 15.312 -4.938 1 98.06 3 ASN B CA 1
ATOM 2948 C C . ASN B 1 3 ? -23.859 14.297 -4.168 1 98.06 3 ASN B C 1
ATOM 2950 O O . ASN B 1 3 ? -23.328 13.359 -3.578 1 98.06 3 ASN B O 1
ATOM 2954 N N . GLU B 1 4 ? -25.156 14.477 -4.242 1 97.88 4 GLU B N 1
ATOM 2955 C CA . GLU B 1 4 ? -26.078 13.609 -3.523 1 97.88 4 GLU B CA 1
ATOM 2956 C C . GLU B 1 4 ? -26.016 12.18 -4.043 1 97.88 4 GLU B C 1
ATOM 2958 O O . GLU B 1 4 ? -25.922 11.227 -3.262 1 97.88 4 GLU B O 1
ATOM 2963 N N . GLU B 1 5 ? -26 12.016 -5.281 1 98.06 5 GLU B N 1
ATOM 2964 C CA . GLU B 1 5 ? -26 10.695 -5.906 1 98.06 5 GLU B CA 1
ATOM 2965 C C . GLU B 1 5 ? -24.703 9.93 -5.586 1 98.06 5 GLU B C 1
ATOM 2967 O O . GLU B 1 5 ? -24.75 8.766 -5.199 1 98.06 5 GLU B O 1
ATOM 2972 N N . LEU B 1 6 ? -23.594 10.555 -5.727 1 98.31 6 LEU B N 1
ATOM 2973 C CA . LEU B 1 6 ? -22.312 9.891 -5.488 1 98.31 6 LEU B CA 1
ATOM 2974 C C . LEU B 1 6 ? -22.156 9.547 -4.012 1 98.31 6 LEU B C 1
ATOM 2976 O O . LEU B 1 6 ? -21.578 8.508 -3.672 1 98.31 6 LEU B O 1
ATOM 2980 N N . THR B 1 7 ? -22.672 10.391 -3.121 1 98.5 7 THR B N 1
ATOM 2981 C CA . THR B 1 7 ? -22.641 10.125 -1.688 1 98.5 7 THR B CA 1
ATOM 2982 C C . THR B 1 7 ? -23.469 8.891 -1.348 1 98.5 7 THR B C 1
ATOM 2984 O O . THR B 1 7 ? -23.031 8.039 -0.57 1 98.5 7 THR B O 1
ATOM 2987 N N . GLU B 1 8 ? -24.625 8.758 -1.98 1 98.31 8 GLU B N 1
ATOM 2988 C CA . GLU B 1 8 ? -25.484 7.605 -1.753 1 98.31 8 GLU B CA 1
ATOM 2989 C C . GLU B 1 8 ? -24.828 6.32 -2.244 1 98.31 8 GLU B C 1
ATOM 2991 O O . GLU B 1 8 ? -24.938 5.277 -1.592 1 98.31 8 GLU B O 1
ATOM 2996 N N . ARG B 1 9 ? -24.25 6.445 -3.354 1 98.38 9 ARG B N 1
ATOM 2997 C CA . ARG B 1 9 ? -23.562 5.289 -3.914 1 98.38 9 ARG B CA 1
ATOM 2998 C C . ARG B 1 9 ? -22.391 4.867 -3.025 1 98.38 9 ARG B C 1
ATOM 3000 O O . ARG B 1 9 ? -22.172 3.676 -2.818 1 98.38 9 ARG B O 1
ATOM 3007 N N . TRP B 1 10 ? -21.703 5.828 -2.461 1 98.31 10 TRP B N 1
ATOM 3008 C CA . TRP B 1 10 ? -20.641 5.539 -1.506 1 98.31 10 TRP B CA 1
ATOM 3009 C C . TRP B 1 10 ? -21.188 4.805 -0.285 1 98.31 10 TRP B C 1
ATOM 3011 O O . TRP B 1 10 ? -20.656 3.766 0.11 1 98.31 10 TRP B O 1
ATOM 3021 N N . GLN B 1 11 ? -22.219 5.285 0.282 1 98 11 GLN B N 1
ATOM 3022 C CA . GLN B 1 11 ? -22.812 4.719 1.489 1 98 11 GLN B CA 1
ATOM 3023 C C . GLN B 1 11 ? -23.312 3.295 1.245 1 98 11 GLN B C 1
ATOM 3025 O O . GLN B 1 11 ? -23.312 2.469 2.16 1 98 11 GLN B O 1
ATOM 3030 N N . GLY B 1 12 ? -23.578 2.986 -0.011 1 97.88 12 GLY B N 1
ATOM 3031 C CA . GLY B 1 12 ? -24.172 1.695 -0.342 1 97.88 12 GLY B CA 1
ATOM 3032 C C . GLY B 1 12 ? -23.125 0.626 -0.623 1 97.88 12 GLY B C 1
ATOM 3033 O O . GLY B 1 12 ? -23.422 -0.568 -0.561 1 97.88 12 GLY B O 1
ATOM 3034 N N . THR B 1 13 ? -21.812 1.08 -0.822 1 98.31 13 THR B N 1
ATOM 3035 C CA . THR B 1 13 ? -20.922 0.068 -1.367 1 98.31 13 THR B CA 1
ATOM 3036 C C . THR B 1 13 ? -19.625 0.021 -0.578 1 98.31 13 THR B C 1
ATOM 3038 O O . THR B 1 13 ? -18.938 -1.007 -0.552 1 98.31 13 THR B O 1
ATOM 3041 N N . LEU B 1 14 ? -19.25 1.073 0.025 1 98.62 14 LEU B N 1
ATOM 3042 C CA . LEU B 1 14 ? -17.984 1.096 0.755 1 98.62 14 LEU B CA 1
ATOM 3043 C C . LEU B 1 14 ? -18.219 0.815 2.238 1 98.62 14 LEU B C 1
ATOM 3045 O O . LEU B 1 14 ? -19.281 1.119 2.777 1 98.62 14 LEU B O 1
ATOM 3049 N N . MET B 1 15 ? -17.234 0.265 2.906 1 98.38 15 MET B N 1
ATOM 3050 C CA . MET B 1 15 ? -17.297 0.027 4.344 1 98.38 15 MET B CA 1
ATOM 3051 C C . MET B 1 15 ? -17.328 1.345 5.113 1 98.38 15 MET B C 1
ATOM 3053 O O . MET B 1 15 ? -16.891 2.377 4.598 1 98.38 15 MET B O 1
ATOM 3057 N N . ASN B 1 16 ? -17.703 1.342 6.359 1 98.19 16 ASN B N 1
ATOM 3058 C CA . ASN B 1 16 ? -17.969 2.547 7.137 1 98.19 16 ASN B CA 1
ATOM 3059 C C . ASN B 1 16 ? -16.75 2.99 7.934 1 98.19 16 ASN B C 1
ATOM 3061 O O . ASN B 1 16 ? -16.875 3.77 8.883 1 98.19 16 ASN B O 1
ATOM 3065 N N . ASN B 1 17 ? -15.586 2.494 7.613 1 97.38 17 ASN B N 1
ATOM 3066 C CA . ASN B 1 17 ? -14.375 2.746 8.391 1 97.38 17 ASN B CA 1
ATOM 3067 C C . ASN B 1 17 ? -14 4.227 8.375 1 97.38 17 ASN B C 1
ATOM 3069 O O . ASN B 1 17 ? -13.352 4.715 9.305 1 97.38 17 ASN B O 1
ATOM 3073 N N . TYR B 1 18 ? -14.492 5.016 7.375 1 96.69 18 TYR B N 1
ATOM 3074 C CA . TYR B 1 18 ? -14.203 6.441 7.309 1 96.69 18 TYR B CA 1
ATOM 3075 C C . TYR B 1 18 ? -15.445 7.262 7.648 1 96.69 18 TYR B C 1
ATOM 3077 O O . TYR B 1 18 ? -15.375 8.492 7.73 1 96.69 18 TYR B O 1
ATOM 3085 N N . GLY B 1 19 ? -16.594 6.645 7.785 1 97.12 19 GLY B N 1
ATOM 3086 C CA . GLY B 1 19 ? -17.844 7.375 7.711 1 97.12 19 GLY B CA 1
ATOM 3087 C C . GLY B 1 19 ? -18.141 7.91 6.324 1 97.12 19 GLY B C 1
ATOM 3088 O O . GLY B 1 19 ? -17.578 7.434 5.336 1 97.12 19 GLY B O 1
ATOM 3089 N N . THR B 1 20 ? -19.078 8.828 6.262 1 97.06 20 THR B N 1
ATOM 3090 C CA . THR B 1 20 ? -19.375 9.445 4.973 1 97.06 20 THR B CA 1
ATOM 3091 C C . THR B 1 20 ? -18.484 10.664 4.742 1 97.06 20 THR B C 1
ATOM 3093 O O . THR B 1 20 ? -18.531 11.633 5.508 1 97.06 20 THR B O 1
ATOM 3096 N N . PRO B 1 21 ? -17.703 10.656 3.699 1 96.25 21 PRO B N 1
ATOM 3097 C CA . PRO B 1 21 ? -16.844 11.805 3.424 1 96.25 21 PRO B CA 1
ATOM 3098 C C . PRO B 1 21 ? -17.641 13.078 3.105 1 96.25 21 PRO B C 1
ATOM 3100 O O . PRO B 1 21 ? -18.812 13 2.74 1 96.25 21 PRO B O 1
ATOM 3103 N N . ARG B 1 22 ? -17.062 14.156 3.172 1 93.06 22 ARG B N 1
ATOM 3104 C CA . ARG B 1 22 ? -17.703 15.469 3.232 1 93.06 22 ARG B CA 1
ATOM 3105 C C . ARG B 1 22 ? -18.297 15.844 1.883 1 93.06 22 ARG B C 1
ATOM 3107 O O . ARG B 1 22 ? -19.359 16.484 1.824 1 93.06 22 ARG B O 1
ATOM 3114 N N . LEU B 1 23 ? -17.438 15.547 0.828 1 94.81 23 LEU B N 1
ATOM 3115 C CA . LEU B 1 23 ? -17.766 16.125 -0.473 1 94.81 23 LEU B CA 1
ATOM 3116 C C . LEU B 1 23 ? -17.234 15.242 -1.603 1 94.81 23 LEU B C 1
ATOM 3118 O O . LEU B 1 23 ? -16.109 14.734 -1.523 1 94.81 23 LEU B O 1
ATOM 3122 N N . PRO B 1 24 ? -18.078 15.047 -2.66 1 98.19 24 PRO B N 1
ATOM 3123 C CA . PRO B 1 24 ? -17.562 14.43 -3.887 1 98.19 24 PRO B CA 1
ATOM 3124 C C . PRO B 1 24 ? -16.75 15.398 -4.734 1 98.19 24 PRO B C 1
ATOM 3126 O O . PRO B 1 24 ? -17.219 16.484 -5.062 1 98.19 24 PRO B O 1
ATOM 3129 N N . LEU B 1 25 ? -15.531 15 -5.078 1 98.75 25 LEU B N 1
ATOM 3130 C CA . LEU B 1 25 ? -14.672 15.773 -5.965 1 98.75 25 LEU B CA 1
ATOM 3131 C C . LEU B 1 25 ? -14.469 15.055 -7.293 1 98.75 25 LEU B C 1
ATOM 3133 O O . LEU B 1 25 ? -14.188 13.852 -7.316 1 98.75 25 LEU B O 1
ATOM 3137 N N . VAL B 1 26 ? -14.531 15.805 -8.477 1 98.25 26 VAL B N 1
ATOM 3138 C CA . VAL B 1 26 ? -14.547 15.117 -9.766 1 98.25 26 VAL B CA 1
ATOM 3139 C C . VAL B 1 26 ? -13.43 15.656 -10.648 1 98.25 26 VAL B C 1
ATOM 3141 O O . VAL B 1 26 ? -13.07 15.039 -11.656 1 98.25 26 VAL B O 1
ATOM 3144 N N . ARG B 1 27 ? -12.852 16.812 -10.219 1 98.44 27 ARG B N 1
ATOM 3145 C CA . ARG B 1 27 ? -11.797 17.422 -11.023 1 98.44 27 ARG B CA 1
ATOM 3146 C C . ARG B 1 27 ? -10.844 18.234 -10.164 1 98.44 27 ARG B C 1
ATOM 3148 O O . ARG B 1 27 ? -11.25 18.828 -9.164 1 98.44 27 ARG B O 1
ATOM 3155 N N . GLY B 1 28 ? -9.523 18.219 -10.523 1 98.62 28 GLY B N 1
ATOM 3156 C CA . GLY B 1 28 ? -8.516 19.062 -9.898 1 98.62 28 GLY B CA 1
ATOM 3157 C C . GLY B 1 28 ? -7.523 19.641 -10.891 1 98.62 28 GLY B C 1
ATOM 3158 O O . GLY B 1 28 ? -7.18 18.984 -11.883 1 98.62 28 GLY B O 1
ATOM 3159 N N . GLU B 1 29 ? -7.051 20.828 -10.617 1 98.38 29 GLU B N 1
ATOM 3160 C CA . GLU B 1 29 ? -6.039 21.531 -11.406 1 98.38 29 GLU B CA 1
ATOM 3161 C C . GLU B 1 29 ? -5.254 22.516 -10.555 1 98.38 29 GLU B C 1
ATOM 3163 O O . GLU B 1 29 ? -5.824 23.469 -10.016 1 98.38 29 GLU B O 1
ATOM 3168 N N . GLY B 1 30 ? -4.004 22.25 -10.461 1 98 30 GLY B N 1
ATOM 3169 C CA . GLY B 1 30 ? -3.23 23.109 -9.586 1 98 30 GLY B CA 1
ATOM 3170 C C . GLY B 1 30 ? -3.729 23.109 -8.148 1 98 30 GLY B C 1
ATOM 3171 O O . GLY B 1 30 ? -3.867 22.062 -7.535 1 98 30 GLY B O 1
ATOM 3172 N N . ALA B 1 31 ? -4.113 24.312 -7.691 1 98.5 31 ALA B N 1
ATOM 3173 C CA . ALA B 1 31 ? -4.57 24.453 -6.312 1 98.5 31 ALA B CA 1
ATOM 3174 C C . ALA B 1 31 ? -6.094 24.391 -6.227 1 98.5 31 ALA B C 1
ATOM 3176 O O . ALA B 1 31 ? -6.676 24.672 -5.18 1 98.5 31 ALA B O 1
ATOM 3177 N N . ARG B 1 32 ? -6.762 23.906 -7.305 1 98.75 32 ARG B N 1
ATOM 3178 C CA . ARG B 1 32 ? -8.219 24 -7.359 1 98.75 32 ARG B CA 1
ATOM 3179 C C . ARG B 1 32 ? -8.844 22.609 -7.508 1 98.75 32 ARG B C 1
ATOM 3181 O O . ARG B 1 32 ? -8.258 21.734 -8.141 1 98.75 32 ARG B O 1
ATOM 3188 N N . LEU B 1 33 ? -10.016 22.484 -6.926 1 98.81 33 LEU B N 1
ATOM 3189 C CA . LEU B 1 33 ? -10.859 21.297 -7.004 1 98.81 33 LEU B CA 1
ATOM 3190 C C . LEU B 1 33 ? -12.297 21.672 -7.367 1 98.81 33 LEU B C 1
ATOM 3192 O O . LEU B 1 33 ? -12.75 22.781 -7.055 1 98.81 33 LEU B O 1
ATOM 3196 N N . TRP B 1 34 ? -12.984 20.75 -7.965 1 98.81 34 TRP B N 1
ATOM 3197 C CA . TRP B 1 34 ? -14.398 20.906 -8.289 1 98.81 34 TRP B CA 1
ATOM 3198 C C . TRP B 1 34 ? -15.211 19.719 -7.801 1 98.81 34 TRP B C 1
ATOM 3200 O O . TRP B 1 34 ? -14.781 18.562 -7.938 1 98.81 34 TRP B O 1
ATOM 3210 N N . ASP B 1 35 ? -16.391 20.016 -7.215 1 98.56 35 ASP B N 1
ATOM 3211 C CA . ASP B 1 35 ? -17.266 18.922 -6.793 1 98.56 35 ASP B CA 1
ATOM 3212 C C . ASP B 1 35 ? -18.219 18.516 -7.91 1 98.56 35 ASP B C 1
ATOM 3214 O O . ASP B 1 35 ? -18.141 19.031 -9.023 1 98.56 35 ASP B O 1
ATOM 3218 N N . ALA B 1 36 ? -19.047 17.594 -7.648 1 98.19 36 ALA B N 1
ATOM 3219 C CA . ALA B 1 36 ? -19.906 17.016 -8.672 1 98.19 36 ALA B CA 1
ATOM 3220 C C . ALA B 1 36 ? -21 17.984 -9.094 1 98.19 36 ALA B C 1
ATOM 3222 O O . ALA B 1 36 ? -21.609 17.828 -10.156 1 98.19 36 ALA B O 1
ATOM 3223 N N . ASP B 1 37 ? -21.266 19.031 -8.312 1 98.44 37 ASP B N 1
ATOM 3224 C CA . ASP B 1 37 ? -22.266 20.031 -8.656 1 98.44 37 ASP B CA 1
ATOM 3225 C C . ASP B 1 37 ? -21.641 21.219 -9.367 1 98.44 37 ASP B C 1
ATOM 3227 O O . ASP B 1 37 ? -22.328 22.172 -9.75 1 98.44 37 ASP B O 1
ATOM 3231 N N . GLY B 1 38 ? -20.312 21.281 -9.453 1 98.25 38 GLY B N 1
ATOM 3232 C CA . GLY B 1 38 ? -19.625 22.297 -10.25 1 98.25 38 GLY B CA 1
ATOM 3233 C C . GLY B 1 38 ? -19.016 23.406 -9.422 1 98.25 38 GLY B C 1
ATOM 3234 O O . GLY B 1 38 ? -18.406 24.328 -9.961 1 98.25 38 GLY B O 1
ATOM 3235 N N . LYS B 1 39 ? -19.109 23.344 -8.109 1 98.44 39 LYS B N 1
ATOM 3236 C CA . LYS B 1 39 ? -18.5 24.359 -7.25 1 98.44 39 LYS B CA 1
ATOM 3237 C C . LYS B 1 39 ? -16.984 24.188 -7.176 1 98.44 39 LYS B C 1
ATOM 3239 O O . LYS B 1 39 ? -16.484 23.062 -7.094 1 98.44 39 LYS B O 1
ATOM 3244 N N . GLU B 1 40 ? -16.344 25.328 -7.184 1 98.56 40 GLU B N 1
ATOM 3245 C CA . GLU B 1 40 ? -14.883 25.359 -7.133 1 98.56 40 GLU B CA 1
ATOM 3246 C C . GLU B 1 40 ? -14.383 25.594 -5.707 1 98.56 40 GLU B C 1
ATOM 3248 O O . GLU B 1 40 ? -14.992 26.344 -4.949 1 98.56 40 GLU B O 1
ATOM 3253 N N . TYR B 1 41 ? -13.195 24.938 -5.379 1 98.88 41 TYR B N 1
ATOM 3254 C CA . TYR B 1 41 ? -12.562 25.109 -4.074 1 98.88 41 TYR B CA 1
ATOM 3255 C C . TYR B 1 41 ? -11.062 25.328 -4.219 1 98.88 41 TYR B C 1
ATOM 3257 O O . TYR B 1 41 ? -10.414 24.703 -5.059 1 98.88 41 TYR B O 1
ATOM 3265 N N . LEU B 1 42 ? -10.523 26.219 -3.373 1 98.88 42 LEU B N 1
ATOM 3266 C CA . LEU B 1 42 ? -9.086 26.234 -3.145 1 98.88 42 LEU B CA 1
ATOM 3267 C C . LEU B 1 42 ? -8.672 25.141 -2.164 1 98.88 42 LEU B C 1
ATOM 3269 O O . LEU B 1 42 ? -9.32 24.953 -1.13 1 98.88 42 LEU B O 1
ATOM 3273 N N . ASP B 1 43 ? -7.621 24.422 -2.486 1 98.81 43 ASP B N 1
ATOM 3274 C CA . ASP B 1 43 ? -7.246 23.234 -1.731 1 98.81 43 ASP B CA 1
ATOM 3275 C C . ASP B 1 43 ? -6.109 23.531 -0.76 1 98.81 43 ASP B C 1
ATOM 3277 O O . ASP B 1 43 ? -4.961 23.703 -1.175 1 98.81 43 ASP B O 1
ATOM 3281 N N . PHE B 1 44 ? -6.395 23.531 0.541 1 98.94 44 PHE B N 1
ATOM 3282 C CA . PHE B 1 44 ? -5.383 23.656 1.583 1 98.94 44 PHE B CA 1
ATOM 3283 C C . PHE B 1 44 ? -5.281 22.359 2.393 1 98.94 44 PHE B C 1
ATOM 3285 O O . PHE B 1 44 ? -4.738 22.359 3.498 1 98.94 44 PHE B O 1
ATOM 3292 N N . VAL B 1 45 ? -5.836 21.266 1.821 1 98.62 45 VAL B N 1
ATOM 3293 C CA . VAL B 1 45 ? -5.766 19.953 2.438 1 98.62 45 VAL B CA 1
ATOM 3294 C C . VAL B 1 45 ? -4.676 19.125 1.76 1 98.62 45 VAL B C 1
ATOM 3296 O O . VAL B 1 45 ? -3.988 18.328 2.414 1 98.62 45 VAL B O 1
ATOM 3299 N N . GLY B 1 46 ? -4.566 19.25 0.4 1 98.12 46 GLY B N 1
ATOM 3300 C CA . GLY B 1 46 ? -3.562 18.547 -0.381 1 98.12 46 GLY B CA 1
ATOM 3301 C C . GLY B 1 46 ? -3.674 17.031 -0.276 1 98.12 46 GLY B C 1
ATOM 3302 O O . GLY B 1 46 ? -2.66 16.328 -0.232 1 98.12 46 GLY B O 1
ATOM 3303 N N . GLY B 1 47 ? -4.867 16.516 -0.07 1 98.06 47 GLY B N 1
ATOM 3304 C CA . GLY B 1 47 ? -5.023 15.078 0.136 1 98.06 47 GLY B CA 1
ATOM 3305 C C . GLY B 1 47 ? -4.406 14.594 1.435 1 98.06 47 GLY B C 1
ATOM 3306 O O . GLY B 1 47 ? -3.977 13.445 1.531 1 98.06 47 GLY B O 1
ATOM 3307 N N . ILE B 1 48 ? -4.25 15.445 2.41 1 97.94 48 ILE B N 1
ATOM 3308 C CA . ILE B 1 48 ? -3.547 15.258 3.674 1 97.94 48 ILE B CA 1
ATOM 3309 C C . ILE B 1 48 ? -2.043 15.188 3.424 1 97.94 48 ILE B C 1
ATOM 3311 O O . ILE B 1 48 ? -1.401 14.188 3.74 1 97.94 48 ILE B O 1
ATOM 3315 N N . ALA B 1 49 ? -1.529 16.156 2.85 1 98.25 49 ALA B N 1
ATOM 3316 C CA . ALA B 1 49 ? -0.113 16.406 2.6 1 98.25 49 ALA B CA 1
ATOM 3317 C C . ALA B 1 49 ? 0.425 15.484 1.511 1 98.25 49 ALA B C 1
ATOM 3319 O O . ALA B 1 49 ? 1.615 15.156 1.494 1 98.25 49 ALA B O 1
ATOM 3320 N N . VAL B 1 50 ? -0.416 15.078 0.542 1 98.75 50 VAL B N 1
ATOM 3321 C CA . VAL B 1 50 ? -0.021 14.102 -0.468 1 98.75 50 VAL B CA 1
ATOM 3322 C C . VAL B 1 50 ? 0.319 14.82 -1.773 1 98.75 50 VAL B C 1
ATOM 3324 O O . VAL B 1 50 ? 1.306 14.484 -2.434 1 98.75 50 VAL B O 1
ATOM 3327 N N . ASN B 1 51 ? -0.488 15.812 -2.152 1 98.69 51 ASN B N 1
ATOM 3328 C CA . ASN B 1 51 ? -0.363 16.453 -3.457 1 98.69 51 ASN B CA 1
ATOM 3329 C C . ASN B 1 51 ? 0.679 17.578 -3.436 1 98.69 51 ASN B C 1
ATOM 3331 O O . ASN B 1 51 ? 0.337 18.75 -3.561 1 98.69 51 ASN B O 1
ATOM 3335 N N . ALA B 1 52 ? 1.892 17.172 -3.453 1 98.62 52 ALA B N 1
ATOM 3336 C CA . ALA B 1 52 ? 3.021 18.078 -3.277 1 98.62 52 ALA B CA 1
ATOM 3337 C C . ALA B 1 52 ? 3.059 19.125 -4.383 1 98.62 52 ALA B C 1
ATOM 3339 O O . ALA B 1 52 ? 3.486 20.266 -4.156 1 98.62 52 ALA B O 1
ATOM 3340 N N . LEU B 1 53 ? 2.557 18.734 -5.613 1 98.81 53 LEU B N 1
ATOM 3341 C CA . LEU B 1 53 ? 2.629 19.656 -6.746 1 98.81 53 LEU B CA 1
ATOM 3342 C C . LEU B 1 53 ? 1.235 20.094 -7.188 1 98.81 53 LEU B C 1
ATOM 3344 O O . LEU B 1 53 ? 1.062 20.609 -8.289 1 98.81 53 LEU B O 1
ATOM 3348 N N . GLY B 1 54 ? 0.237 19.781 -6.375 1 98.56 54 GLY B N 1
ATOM 3349 C CA . GLY B 1 54 ? -1.138 20.078 -6.75 1 98.56 54 GLY B CA 1
ATOM 3350 C C . GLY B 1 54 ? -1.759 19.016 -7.629 1 98.56 54 GLY B C 1
ATOM 3351 O O . GLY B 1 54 ? -1.327 17.859 -7.609 1 98.56 54 GLY B O 1
ATOM 3352 N N . HIS B 1 55 ? -2.811 19.438 -8.297 1 98.62 55 HIS B N 1
ATOM 3353 C CA . HIS B 1 55 ? -3.609 18.469 -9.055 1 98.62 55 HIS B CA 1
ATOM 3354 C C . HIS B 1 55 ? -3.277 18.531 -10.539 1 98.62 55 HIS B C 1
ATOM 3356 O O . HIS B 1 55 ? -3.059 19.609 -11.086 1 98.62 55 HIS B O 1
ATOM 3362 N N . ALA B 1 56 ? -3.178 17.344 -11.102 1 98.56 56 ALA B N 1
ATOM 3363 C CA . ALA B 1 56 ? -2.986 17.203 -12.539 1 98.56 56 ALA B CA 1
ATOM 3364 C C . ALA B 1 56 ? -1.749 17.953 -13.008 1 98.56 56 ALA B C 1
ATOM 3366 O O . ALA B 1 56 ? -1.774 18.609 -14.055 1 98.56 56 ALA B O 1
ATOM 3367 N N . HIS B 1 57 ? -0.735 17.938 -12.219 1 98.75 57 HIS B N 1
ATOM 3368 C CA . HIS B 1 57 ? 0.491 18.625 -12.625 1 98.75 57 HIS B CA 1
ATOM 3369 C C . HIS B 1 57 ? 1.08 17.984 -13.875 1 98.75 57 HIS B C 1
ATOM 3371 O O . HIS B 1 57 ? 1.24 16.766 -13.945 1 98.75 57 HIS B O 1
ATOM 3377 N N . PRO B 1 58 ? 1.511 18.719 -14.836 1 98.69 58 PRO B N 1
ATOM 3378 C CA . PRO B 1 58 ? 1.925 18.172 -16.125 1 98.69 58 PRO B CA 1
ATOM 3379 C C . PRO B 1 58 ? 3.109 17.219 -16.016 1 98.69 58 PRO B C 1
ATOM 3381 O O . PRO B 1 58 ? 3.168 16.203 -16.719 1 98.69 58 PRO B O 1
ATOM 3384 N N . ALA B 1 59 ? 4.074 17.469 -15.148 1 98.81 59 ALA B N 1
ATOM 3385 C CA . ALA B 1 59 ? 5.246 16.609 -15 1 98.81 59 ALA B CA 1
ATOM 3386 C C . ALA B 1 59 ? 4.855 15.227 -14.492 1 98.81 59 ALA B C 1
ATOM 3388 O O . ALA B 1 59 ? 5.402 14.211 -14.93 1 98.81 59 ALA B O 1
ATOM 3389 N N . VAL B 1 60 ? 3.914 15.18 -13.602 1 98.88 60 VAL B N 1
ATOM 3390 C CA . VAL B 1 60 ? 3.457 13.914 -13.031 1 98.88 60 VAL B CA 1
ATOM 3391 C C . VAL B 1 60 ? 2.605 13.172 -14.062 1 98.88 60 VAL B C 1
ATOM 3393 O O . VAL B 1 60 ? 2.768 11.961 -14.25 1 98.88 60 VAL B O 1
ATOM 3396 N N . VAL B 1 61 ? 1.71 13.922 -14.727 1 98.88 61 VAL B N 1
ATOM 3397 C CA . VAL B 1 61 ? 0.841 13.328 -15.742 1 98.88 61 VAL B CA 1
ATOM 3398 C C . VAL B 1 61 ? 1.688 12.688 -16.828 1 98.88 61 VAL B C 1
ATOM 3400 O O . VAL B 1 61 ? 1.436 11.547 -17.234 1 98.88 61 VAL B O 1
ATOM 3403 N N . ASP B 1 62 ? 2.705 13.359 -17.203 1 98.88 62 ASP B N 1
ATOM 3404 C CA . ASP B 1 62 ? 3.578 12.859 -18.266 1 98.88 62 ASP B CA 1
ATOM 3405 C C . ASP B 1 62 ? 4.344 11.617 -17.812 1 98.88 62 ASP B C 1
ATOM 3407 O O . ASP B 1 62 ? 4.406 10.617 -18.531 1 98.88 62 ASP B O 1
ATOM 3411 N N . ALA B 1 63 ? 4.918 11.625 -16.641 1 98.88 63 ALA B N 1
ATOM 3412 C CA . ALA B 1 63 ? 5.715 10.523 -16.125 1 98.88 63 ALA B CA 1
ATOM 3413 C C . ALA B 1 63 ? 4.875 9.258 -15.969 1 98.88 63 ALA B C 1
ATOM 3415 O O . ALA B 1 63 ? 5.301 8.172 -16.375 1 98.88 63 ALA B O 1
ATOM 3416 N N . VAL B 1 64 ? 3.686 9.422 -15.438 1 98.88 64 VAL B N 1
ATOM 3417 C CA . VAL B 1 64 ? 2.791 8.297 -15.188 1 98.88 64 VAL B CA 1
ATOM 3418 C C . VAL B 1 64 ? 2.312 7.715 -16.516 1 98.88 64 VAL B C 1
ATOM 3420 O O . VAL B 1 64 ? 2.346 6.5 -16.719 1 98.88 64 VAL B O 1
ATOM 3423 N N . SER B 1 65 ? 1.933 8.594 -17.438 1 98.88 65 SER B N 1
ATOM 3424 C CA . SER B 1 65 ? 1.383 8.156 -18.719 1 98.88 65 SER B CA 1
ATOM 3425 C C . SER B 1 65 ? 2.436 7.441 -19.547 1 98.88 65 SER B C 1
ATOM 3427 O O . SER B 1 65 ? 2.156 6.398 -20.141 1 98.88 65 SER B O 1
ATOM 3429 N N . ARG B 1 66 ? 3.635 7.926 -19.547 1 98.75 66 ARG B N 1
ATOM 3430 C CA . ARG B 1 66 ? 4.711 7.305 -20.312 1 98.75 66 ARG B CA 1
ATOM 3431 C C . ARG B 1 66 ? 5.102 5.957 -19.719 1 98.75 66 ARG B C 1
ATOM 3433 O O . ARG B 1 66 ? 5.289 4.98 -20.438 1 98.75 66 ARG B O 1
ATOM 3440 N N . GLN B 1 67 ? 5.176 5.879 -18.438 1 98.81 67 GLN B N 1
ATOM 3441 C CA . GLN B 1 67 ? 5.664 4.668 -17.781 1 98.81 67 GLN B CA 1
ATOM 3442 C C . GLN B 1 67 ? 4.652 3.531 -17.906 1 98.81 67 GLN B C 1
ATOM 3444 O O . GLN B 1 67 ? 5.031 2.389 -18.188 1 98.81 67 GLN B O 1
ATOM 3449 N N . ILE B 1 68 ? 3.34 3.83 -17.719 1 98.81 68 ILE B N 1
ATOM 3450 C CA . ILE B 1 68 ? 2.316 2.791 -17.766 1 98.81 68 ILE B CA 1
ATOM 3451 C C . ILE B 1 68 ? 2.229 2.225 -19.188 1 98.81 68 ILE B C 1
ATOM 3453 O O . ILE B 1 68 ? 1.857 1.062 -19.375 1 98.81 68 ILE B O 1
ATOM 3457 N N . ALA B 1 69 ? 2.654 3.023 -20.156 1 98.62 69 ALA B N 1
ATOM 3458 C CA . ALA B 1 69 ? 2.59 2.613 -21.562 1 98.62 69 ALA B CA 1
ATOM 3459 C C . ALA B 1 69 ? 3.83 1.818 -21.953 1 98.62 69 ALA B C 1
ATOM 3461 O O . ALA B 1 69 ? 3.85 1.164 -23 1 98.62 69 ALA B O 1
ATOM 3462 N N . SER B 1 70 ? 4.84 1.809 -21.078 1 98.25 70 SER B N 1
ATOM 3463 C CA . SER B 1 70 ? 6.094 1.143 -21.406 1 98.25 70 SER B CA 1
ATOM 3464 C C . SER B 1 70 ? 6.293 -0.116 -20.578 1 98.25 70 SER B C 1
ATOM 3466 O O . SER B 1 70 ? 6.656 -1.169 -21.094 1 98.25 70 SER B O 1
ATOM 3468 N N . LEU B 1 71 ? 6.129 0.001 -19.281 1 97.81 71 LEU B N 1
ATOM 3469 C CA . LEU B 1 71 ? 6.348 -1.076 -18.328 1 97.81 71 LEU B CA 1
ATOM 3470 C C . LEU B 1 71 ? 5.66 -0.772 -17 1 97.81 71 LEU B C 1
ATOM 3472 O O . LEU B 1 71 ? 6.16 0.031 -16.203 1 97.81 71 LEU B O 1
ATOM 3476 N N . GLY B 1 72 ? 4.609 -1.512 -16.719 1 97.56 72 GLY B N 1
ATOM 3477 C CA . GLY B 1 72 ? 3.779 -1.209 -15.562 1 97.56 72 GLY B CA 1
ATOM 3478 C C . GLY B 1 72 ? 4.27 -1.862 -14.281 1 97.56 72 GLY B C 1
ATOM 3479 O O . GLY B 1 72 ? 4.418 -1.197 -13.258 1 97.56 72 GLY B O 1
ATOM 3480 N N . HIS B 1 73 ? 4.527 -3.166 -14.305 1 98.44 73 HIS B N 1
ATOM 3481 C CA . HIS B 1 73 ? 4.906 -3.947 -13.133 1 98.44 73 HIS B CA 1
ATOM 3482 C C . HIS B 1 73 ? 5.777 -5.137 -13.523 1 98.44 73 HIS B C 1
ATOM 3484 O O . HIS B 1 73 ? 5.508 -5.812 -14.523 1 98.44 73 HIS B O 1
ATOM 3490 N N . VAL B 1 74 ? 6.855 -5.375 -12.641 1 97.5 74 VAL B N 1
ATOM 3491 C CA . VAL B 1 74 ? 7.75 -6.477 -12.984 1 97.5 74 VAL B CA 1
ATOM 3492 C C . VAL B 1 74 ? 8.023 -7.328 -11.75 1 97.5 74 VAL B C 1
ATOM 3494 O O . VAL B 1 74 ? 8.828 -8.258 -11.797 1 97.5 74 VAL B O 1
ATOM 3497 N N . SER B 1 75 ? 7.461 -7.043 -10.602 1 95.75 75 SER B N 1
ATOM 3498 C CA . SER B 1 75 ? 7.668 -7.711 -9.328 1 95.75 75 SER B CA 1
ATOM 3499 C C . SER B 1 75 ? 9.07 -7.465 -8.789 1 95.75 75 SER B C 1
ATOM 3501 O O . SER B 1 75 ? 9.766 -6.559 -9.258 1 95.75 75 SER B O 1
ATOM 3503 N N . ASN B 1 76 ? 9.445 -8.188 -7.762 1 94.56 76 ASN B N 1
ATOM 3504 C CA . ASN B 1 76 ? 10.773 -8.102 -7.18 1 94.56 76 ASN B CA 1
ATOM 3505 C C . ASN B 1 76 ? 11.703 -9.18 -7.734 1 94.56 76 ASN B C 1
ATOM 3507 O O . ASN B 1 76 ? 12.828 -9.344 -7.254 1 94.56 76 ASN B O 1
ATOM 3511 N N . LEU B 1 77 ? 11.203 -9.883 -8.758 1 97.12 77 LEU B N 1
ATOM 3512 C CA . LEU B 1 77 ? 12.016 -10.898 -9.43 1 97.12 77 LEU B CA 1
ATOM 3513 C C . LEU B 1 77 ? 12.898 -10.266 -10.5 1 97.12 77 LEU B C 1
ATOM 3515 O O . LEU B 1 77 ? 13.883 -10.875 -10.93 1 97.12 77 LEU B O 1
ATOM 3519 N N . PHE B 1 78 ? 12.477 -9.031 -10.891 1 98.5 78 PHE B N 1
ATOM 3520 C CA . PHE B 1 78 ? 13.195 -8.32 -11.938 1 98.5 78 PHE B CA 1
ATOM 3521 C C . PHE B 1 78 ? 13.469 -6.875 -11.531 1 98.5 78 PHE B C 1
ATOM 3523 O O . PHE B 1 78 ? 12.984 -6.418 -10.492 1 98.5 78 PHE B O 1
ATOM 3530 N N . ILE B 1 79 ? 14.336 -6.168 -12.344 1 98.38 79 ILE B N 1
ATOM 3531 C CA . ILE B 1 79 ? 14.695 -4.777 -12.086 1 98.38 79 ILE B CA 1
ATOM 3532 C C . ILE B 1 79 ? 14.016 -3.871 -13.109 1 98.38 79 ILE B C 1
ATOM 3534 O O . ILE B 1 79 ? 13.977 -4.188 -14.305 1 98.38 79 ILE B O 1
ATOM 3538 N N . ALA B 1 80 ? 13.414 -2.859 -12.672 1 98.44 80 ALA B N 1
ATOM 3539 C CA . ALA B 1 80 ? 13.016 -1.733 -13.516 1 98.44 80 ALA B CA 1
ATOM 3540 C C . ALA B 1 80 ? 13.844 -0.489 -13.188 1 98.44 80 ALA B C 1
ATOM 3542 O O . ALA B 1 80 ? 14.312 -0.326 -12.062 1 98.44 80 ALA B O 1
ATOM 3543 N N . GLU B 1 81 ? 13.953 0.39 -14.039 1 98.56 81 GLU B N 1
ATOM 3544 C CA . GLU B 1 81 ? 14.844 1.537 -13.898 1 98.56 81 GLU B CA 1
ATOM 3545 C C . GLU B 1 81 ? 14.266 2.564 -12.922 1 98.56 81 GLU B C 1
ATOM 3547 O O . GLU B 1 81 ? 14.992 3.137 -12.109 1 98.56 81 GLU B O 1
ATOM 3552 N N . PRO B 1 82 ? 12.977 2.807 -12.898 1 98.81 82 PRO B N 1
ATOM 3553 C CA . PRO B 1 82 ? 12.461 3.934 -12.117 1 98.81 82 PRO B CA 1
ATOM 3554 C C . PRO B 1 82 ? 12.727 3.785 -10.625 1 98.81 82 PRO B C 1
ATOM 3556 O O . PRO B 1 82 ? 13.133 4.746 -9.969 1 98.81 82 PRO B O 1
ATOM 3559 N N . PRO B 1 83 ? 12.586 2.58 -10.039 1 98.81 83 PRO B N 1
ATOM 3560 C CA . PRO B 1 83 ? 12.906 2.49 -8.609 1 98.81 83 PRO B CA 1
ATOM 3561 C C . PRO B 1 83 ? 14.391 2.719 -8.32 1 98.81 83 PRO B C 1
ATOM 3563 O O . PRO B 1 83 ? 14.742 3.287 -7.285 1 98.81 83 PRO B O 1
ATOM 3566 N N . VAL B 1 84 ? 15.242 2.324 -9.219 1 98.81 84 VAL B N 1
ATOM 3567 C CA . VAL B 1 84 ? 16.672 2.547 -9.047 1 98.81 84 VAL B CA 1
ATOM 3568 C C . VAL B 1 84 ? 16.969 4.043 -9.102 1 98.81 84 VAL B C 1
ATOM 3570 O O . VAL B 1 84 ? 17.641 4.582 -8.219 1 98.81 84 VAL B O 1
ATOM 3573 N N . ALA B 1 85 ? 16.391 4.691 -10.078 1 98.88 85 ALA B N 1
ATOM 3574 C CA . ALA B 1 85 ? 16.625 6.125 -10.258 1 98.88 85 ALA B CA 1
ATOM 3575 C C . ALA B 1 85 ? 16.047 6.922 -9.086 1 98.88 85 ALA B C 1
ATOM 3577 O O . ALA B 1 85 ? 16.656 7.895 -8.641 1 98.88 85 ALA B O 1
ATOM 3578 N N . LEU B 1 86 ? 14.922 6.531 -8.602 1 98.94 86 LEU B N 1
ATOM 3579 C CA . LEU B 1 86 ? 14.32 7.234 -7.473 1 98.94 86 LEU B CA 1
ATOM 3580 C C . LEU B 1 86 ? 15.156 7.062 -6.211 1 98.94 86 LEU B C 1
ATOM 3582 O O . LEU B 1 86 ? 15.328 8.008 -5.441 1 98.94 86 LEU B O 1
ATOM 3586 N N . ALA B 1 87 ? 15.625 5.844 -5.988 1 98.94 87 ALA B N 1
ATOM 3587 C CA . ALA B 1 87 ? 16.484 5.602 -4.836 1 98.94 87 ALA B CA 1
ATOM 3588 C C . ALA B 1 87 ? 17.75 6.473 -4.895 1 98.94 87 ALA B C 1
ATOM 3590 O O . ALA B 1 87 ? 18.125 7.086 -3.895 1 98.94 87 ALA B O 1
ATOM 3591 N N . GLU B 1 88 ? 18.312 6.535 -6.066 1 98.88 88 GLU B N 1
ATOM 3592 C CA . GLU B 1 88 ? 19.5 7.363 -6.258 1 98.88 88 GLU B CA 1
ATOM 3593 C C . GLU B 1 88 ? 19.203 8.828 -5.969 1 98.88 88 GLU B C 1
ATOM 3595 O O . GLU B 1 88 ? 19.984 9.508 -5.301 1 98.88 88 GLU B O 1
ATOM 3600 N N . ARG B 1 89 ? 18.078 9.305 -6.449 1 98.88 89 ARG B N 1
ATOM 3601 C CA . ARG B 1 89 ? 17.703 10.703 -6.246 1 98.88 89 ARG B CA 1
ATOM 3602 C C . ARG B 1 89 ? 17.469 11 -4.77 1 98.88 89 ARG B C 1
ATOM 3604 O O . ARG B 1 89 ? 17.875 12.047 -4.27 1 98.88 89 ARG B O 1
ATOM 3611 N N . LEU B 1 90 ? 16.828 10.102 -4.066 1 98.94 90 LEU B N 1
ATOM 3612 C CA . LEU B 1 90 ? 16.578 10.266 -2.637 1 98.94 90 LEU B CA 1
ATOM 3613 C C . LEU B 1 90 ? 17.906 10.352 -1.874 1 98.94 90 LEU B C 1
ATOM 3615 O O . LEU B 1 90 ? 18.094 11.258 -1.062 1 98.94 90 LEU B O 1
ATOM 3619 N N . LEU B 1 91 ? 18.766 9.438 -2.184 1 98.81 91 LEU B N 1
ATOM 3620 C CA . LEU B 1 91 ? 20.047 9.398 -1.465 1 98.81 91 LEU B CA 1
ATOM 3621 C C . LEU B 1 91 ? 20.875 10.641 -1.755 1 98.81 91 LEU B C 1
ATOM 3623 O O . LEU B 1 91 ? 21.578 11.133 -0.878 1 98.81 91 LEU B O 1
ATOM 3627 N N . GLN B 1 92 ? 20.75 11.141 -2.936 1 98.75 92 GLN B N 1
ATOM 3628 C CA . GLN B 1 92 ? 21.391 12.406 -3.264 1 98.75 92 GLN B CA 1
ATOM 3629 C C . GLN B 1 92 ? 20.891 13.531 -2.367 1 98.75 92 GLN B C 1
ATOM 3631 O O . GLN B 1 92 ? 21.688 14.32 -1.847 1 98.75 92 GLN B O 1
ATOM 3636 N N . HIS B 1 93 ? 19.609 13.602 -2.121 1 98.69 93 HIS B N 1
ATOM 3637 C CA . HIS B 1 93 ? 19.031 14.672 -1.321 1 98.69 93 HIS B CA 1
ATOM 3638 C C . HIS B 1 93 ? 19.297 14.461 0.165 1 98.69 93 HIS B C 1
ATOM 3640 O O . HIS B 1 93 ? 19.344 15.422 0.934 1 98.69 93 HIS B O 1
ATOM 3646 N N . PHE B 1 94 ? 19.5 13.203 0.544 1 98.38 94 PHE B N 1
ATOM 3647 C CA . PHE B 1 94 ? 19.922 12.938 1.915 1 98.38 94 PHE B CA 1
ATOM 3648 C C . PHE B 1 94 ? 21.375 13.352 2.127 1 98.38 94 PHE B C 1
ATOM 3650 O O . PHE B 1 94 ? 21.766 13.711 3.238 1 98.38 94 PHE B O 1
ATOM 3657 N N . GLY B 1 95 ? 22.203 13.219 1.08 1 97.31 95 GLY B N 1
ATOM 3658 C CA . GLY B 1 95 ? 23.594 13.609 1.133 1 97.31 95 GLY B CA 1
ATOM 3659 C C . GLY B 1 95 ? 24.469 12.609 1.885 1 97.31 95 GLY B C 1
ATOM 3660 O O . GLY B 1 95 ? 25.484 12.984 2.471 1 97.31 95 GLY B O 1
ATOM 3661 N N . ARG B 1 96 ? 24.016 11.375 2.012 1 95.19 96 ARG B N 1
ATOM 3662 C CA . ARG B 1 96 ? 24.719 10.312 2.725 1 95.19 96 ARG B CA 1
ATOM 3663 C C . ARG B 1 96 ? 24.484 8.961 2.059 1 95.19 96 ARG B C 1
ATOM 3665 O O . ARG B 1 96 ? 23.453 8.758 1.395 1 95.19 96 ARG B O 1
ATOM 3672 N N . ASP B 1 97 ? 25.438 8.023 2.285 1 97.38 97 ASP B N 1
ATOM 3673 C CA . ASP B 1 97 ? 25.266 6.656 1.804 1 97.38 97 ASP B CA 1
ATOM 3674 C C . ASP B 1 97 ? 24.156 5.941 2.582 1 97.38 97 ASP B C 1
ATOM 3676 O O . ASP B 1 97 ? 24.062 6.086 3.803 1 97.38 97 ASP B O 1
ATOM 3680 N N . GLY B 1 98 ? 23.312 5.277 1.836 1 98.62 98 GLY B N 1
ATOM 3681 C CA . GLY B 1 98 ? 22.219 4.52 2.422 1 98.62 98 GLY B CA 1
ATOM 3682 C C . GLY B 1 98 ? 21.562 3.557 1.447 1 98.62 98 GLY B C 1
ATOM 3683 O O . GLY B 1 98 ? 22.078 3.35 0.342 1 98.62 98 GLY B O 1
ATOM 3684 N N . LYS B 1 99 ? 20.562 2.885 1.935 1 98.88 99 LYS B N 1
ATOM 3685 C CA . LYS B 1 99 ? 19.781 1.961 1.122 1 98.88 99 LYS B CA 1
ATOM 3686 C C . LYS B 1 99 ? 18.297 2.238 1.265 1 98.88 99 LYS B C 1
ATOM 3688 O O . LYS B 1 99 ? 17.828 2.672 2.324 1 98.88 99 LYS B O 1
ATOM 3693 N N . VAL B 1 100 ? 17.578 1.951 0.163 1 98.94 100 VAL B N 1
ATOM 3694 C CA . VAL B 1 100 ? 16.156 2.273 0.135 1 98.94 100 VAL B CA 1
ATOM 3695 C C . VAL B 1 100 ? 15.344 0.994 -0.042 1 98.94 100 VAL B C 1
ATOM 3697 O O . VAL B 1 100 ? 15.664 0.156 -0.888 1 98.94 100 VAL B O 1
ATOM 3700 N N . TYR B 1 101 ? 14.336 0.797 0.755 1 98.88 101 TYR B N 1
ATOM 3701 C CA . TYR B 1 101 ? 13.242 -0.142 0.545 1 98.88 101 TYR B CA 1
ATOM 3702 C C . TYR B 1 101 ? 11.953 0.592 0.191 1 98.88 101 TYR B C 1
ATOM 3704 O O . TYR B 1 101 ? 11.469 1.415 0.97 1 98.88 101 TYR B O 1
ATOM 3712 N N . PHE B 1 102 ? 11.375 0.288 -1.014 1 98.88 102 PHE B N 1
ATOM 3713 C CA . PHE B 1 102 ? 10.133 0.923 -1.428 1 98.88 102 PHE B CA 1
ATOM 3714 C C . PHE B 1 102 ? 8.93 0.061 -1.048 1 98.88 102 PHE B C 1
ATOM 3716 O O . PHE B 1 102 ? 8.992 -1.168 -1.124 1 98.88 102 PHE B O 1
ATOM 3723 N N . CYS B 1 103 ? 7.898 0.754 -0.646 1 98.75 103 CYS B N 1
ATOM 3724 C CA . CYS B 1 103 ? 6.613 0.144 -0.323 1 98.75 103 CYS B CA 1
ATOM 3725 C C . CYS B 1 103 ? 5.461 1.002 -0.83 1 98.75 103 CYS B C 1
ATOM 3727 O O . CYS B 1 103 ? 5.621 1.767 -1.782 1 98.75 103 CYS B O 1
ATOM 3729 N N . ASN B 1 104 ? 4.215 0.892 -0.195 1 98.75 104 ASN B N 1
ATOM 3730 C CA . ASN B 1 104 ? 3.049 1.475 -0.854 1 98.75 104 ASN B CA 1
ATOM 3731 C C . ASN B 1 104 ? 2.41 2.566 0 1 98.75 104 ASN B C 1
ATOM 3733 O O . ASN B 1 104 ? 1.492 3.254 -0.45 1 98.75 104 ASN B O 1
ATOM 3737 N N . SER B 1 105 ? 2.875 2.703 1.271 1 98.62 105 SER B N 1
ATOM 3738 C CA . SER B 1 105 ? 2.254 3.643 2.199 1 98.62 105 SER B CA 1
ATOM 3739 C C . SER B 1 105 ? 3.184 3.961 3.367 1 98.62 105 SER B C 1
ATOM 3741 O O . SER B 1 105 ? 4.234 3.336 3.52 1 98.62 105 SER B O 1
ATOM 3743 N N . GLY B 1 106 ? 2.77 4.953 4.152 1 98.75 106 GLY B N 1
ATOM 3744 C CA . GLY B 1 106 ? 3.496 5.234 5.379 1 98.75 106 GLY B CA 1
ATOM 3745 C C . GLY B 1 106 ? 3.455 4.094 6.375 1 98.75 106 GLY B C 1
ATOM 3746 O O . GLY B 1 106 ? 4.449 3.809 7.047 1 98.75 106 GLY B O 1
ATOM 3747 N N . ALA B 1 107 ? 2.295 3.432 6.453 1 98.81 107 ALA B N 1
ATOM 3748 C CA . ALA B 1 107 ? 2.164 2.281 7.344 1 98.81 107 ALA B CA 1
ATOM 3749 C C . ALA B 1 107 ? 3.152 1.181 6.969 1 98.81 107 ALA B C 1
ATOM 3751 O O . ALA B 1 107 ? 3.828 0.622 7.836 1 98.81 107 ALA B O 1
ATOM 3752 N N . GLU B 1 108 ? 3.287 0.937 5.711 1 98.81 108 GLU B N 1
ATOM 3753 C CA . GLU B 1 108 ? 4.207 -0.108 5.273 1 98.81 108 GLU B CA 1
ATOM 3754 C C . GLU B 1 108 ? 5.66 0.319 5.465 1 98.81 108 GLU B C 1
ATOM 3756 O O . GLU B 1 108 ? 6.523 -0.51 5.758 1 98.81 108 GLU B O 1
ATOM 3761 N N . ALA B 1 109 ? 5.918 1.596 5.316 1 98.94 109 ALA B N 1
ATOM 3762 C CA . ALA B 1 109 ? 7.266 2.09 5.59 1 98.94 109 ALA B CA 1
ATOM 3763 C C . ALA B 1 109 ? 7.637 1.889 7.055 1 98.94 109 ALA B C 1
ATOM 3765 O O . ALA B 1 109 ? 8.75 1.459 7.367 1 98.94 109 ALA B O 1
ATOM 3766 N N . ASN B 1 110 ? 6.68 2.137 7.918 1 98.94 110 ASN B N 1
ATOM 3767 C CA . ASN B 1 110 ? 6.926 1.983 9.352 1 98.94 110 ASN B CA 1
ATOM 3768 C C . ASN B 1 110 ? 6.949 0.514 9.758 1 98.94 110 ASN B C 1
ATOM 3770 O O . ASN B 1 110 ? 7.66 0.139 10.695 1 98.94 110 ASN B O 1
ATOM 3774 N N . GLU B 1 111 ? 6.211 -0.349 9.023 1 98.88 111 GLU B N 1
ATOM 3775 C CA . GLU B 1 111 ? 6.387 -1.789 9.18 1 98.88 111 GLU B CA 1
ATOM 3776 C C . GLU B 1 111 ? 7.82 -2.209 8.867 1 98.88 111 GLU B C 1
ATOM 3778 O O . GLU B 1 111 ? 8.383 -3.066 9.547 1 98.88 111 GLU B O 1
ATOM 3783 N N . GLY B 1 112 ? 8.383 -1.599 7.812 1 98.81 112 GLY B N 1
ATOM 3784 C CA . GLY B 1 112 ? 9.781 -1.843 7.504 1 98.81 112 GLY B CA 1
ATOM 3785 C C . GLY B 1 112 ? 10.719 -1.437 8.625 1 98.81 112 GLY B C 1
ATOM 3786 O O . GLY B 1 112 ? 11.617 -2.193 8.992 1 98.81 112 GLY B O 1
ATOM 3787 N N . ALA B 1 113 ? 10.477 -0.275 9.219 1 98.94 113 ALA B N 1
ATOM 3788 C CA . ALA B 1 113 ? 11.289 0.202 10.336 1 98.94 113 ALA B CA 1
ATOM 3789 C C . ALA B 1 113 ? 11.148 -0.715 11.547 1 98.94 113 ALA B C 1
ATOM 3791 O O . ALA B 1 113 ? 12.141 -1.036 12.203 1 98.94 113 ALA B O 1
ATOM 3792 N N . PHE B 1 114 ? 9.953 -1.11 11.828 1 98.81 114 PHE B N 1
ATOM 3793 C CA . PHE B 1 114 ? 9.68 -2.025 12.93 1 98.81 114 PHE B CA 1
ATOM 3794 C C . PHE B 1 114 ? 10.5 -3.305 12.789 1 98.81 114 PHE B C 1
ATOM 3796 O O . PHE B 1 114 ? 11.141 -3.748 13.742 1 98.81 114 PHE B O 1
ATOM 3803 N N . LYS B 1 115 ? 10.508 -3.846 11.648 1 98.62 115 LYS B N 1
ATOM 3804 C CA . LYS B 1 115 ? 11.18 -5.121 11.422 1 98.62 115 LYS B CA 1
ATOM 3805 C C . LYS B 1 115 ? 12.695 -4.953 11.414 1 98.62 115 LYS B C 1
ATOM 3807 O O . LYS B 1 115 ? 13.422 -5.848 11.836 1 98.62 115 LYS B O 1
ATOM 3812 N N . ILE B 1 116 ? 13.164 -3.828 10.938 1 98.81 116 ILE B N 1
ATOM 3813 C CA . ILE B 1 116 ? 14.578 -3.508 11.078 1 98.81 116 ILE B CA 1
ATOM 3814 C C . ILE B 1 116 ? 14.953 -3.49 12.562 1 98.81 116 ILE B C 1
ATOM 3816 O O . ILE B 1 116 ? 15.992 -4.027 12.953 1 98.81 116 ILE B O 1
ATOM 3820 N N . GLY B 1 117 ? 14.086 -2.916 13.383 1 98.62 117 GLY B N 1
ATOM 3821 C CA . GLY B 1 117 ? 14.297 -2.93 14.82 1 98.62 117 GLY B CA 1
ATOM 3822 C C . GLY B 1 117 ? 14.414 -4.328 15.391 1 98.62 117 GLY B C 1
ATOM 3823 O O . GLY B 1 117 ? 15.32 -4.613 16.172 1 98.62 117 GLY B O 1
ATOM 3824 N N . ARG B 1 118 ? 13.531 -5.203 14.992 1 98.25 118 ARG B N 1
ATOM 3825 C CA . ARG B 1 118 ? 13.555 -6.582 15.484 1 98.25 118 ARG B CA 1
ATOM 3826 C C . ARG B 1 118 ? 14.867 -7.266 15.117 1 98.25 118 ARG B C 1
ATOM 3828 O O . ARG B 1 118 ? 15.383 -8.086 15.883 1 98.25 118 ARG B O 1
ATOM 3835 N N . LEU B 1 119 ? 15.422 -6.922 14.023 1 98.5 119 LEU B N 1
ATOM 3836 C CA . LEU B 1 119 ? 16.609 -7.59 13.508 1 98.5 119 LEU B CA 1
ATOM 3837 C C . LEU B 1 119 ? 17.859 -7.133 14.258 1 98.5 119 LEU B C 1
ATOM 3839 O O . LEU B 1 119 ? 18.938 -7.691 14.062 1 98.5 119 LEU B O 1
ATOM 3843 N N . THR B 1 120 ? 17.703 -6.137 15.133 1 98.06 120 THR B N 1
ATOM 3844 C CA . THR B 1 120 ? 18.812 -5.75 16 1 98.06 120 THR B CA 1
ATOM 3845 C C . THR B 1 120 ? 19.047 -6.793 17.094 1 98.06 120 THR B C 1
ATOM 3847 O O . THR B 1 120 ? 20.094 -6.816 17.719 1 98.06 120 THR B O 1
ATOM 3850 N N . GLY B 1 121 ? 17.984 -7.59 17.359 1 97.25 121 GLY B N 1
ATOM 3851 C CA . GLY B 1 121 ? 18.031 -8.57 18.438 1 97.25 121 GLY B CA 1
ATOM 3852 C C . GLY B 1 121 ? 17.484 -8.039 19.75 1 97.25 121 GLY B C 1
ATOM 3853 O O . GLY B 1 121 ? 17.391 -8.773 20.734 1 97.25 121 GLY B O 1
ATOM 3854 N N . ARG B 1 122 ? 17.141 -6.758 19.75 1 97 122 ARG B N 1
ATOM 3855 C CA . ARG B 1 122 ? 16.578 -6.121 20.938 1 97 122 ARG B CA 1
ATOM 3856 C C . ARG B 1 122 ? 15.055 -6.055 20.844 1 97 122 ARG B C 1
ATOM 3858 O O . ARG B 1 122 ? 14.508 -5.746 19.781 1 97 122 ARG B O 1
ATOM 3865 N N . PRO B 1 123 ? 14.336 -6.238 21.859 1 93.06 123 PRO B N 1
ATOM 3866 C CA . PRO B 1 123 ? 12.891 -6.434 21.766 1 93.06 123 PRO B CA 1
ATOM 3867 C C . PRO B 1 123 ? 12.102 -5.133 21.938 1 93.06 123 PRO B C 1
ATOM 3869 O O . PRO B 1 123 ? 10.992 -5.004 21.406 1 93.06 123 PRO B O 1
ATOM 3872 N N . HIS B 1 124 ? 12.656 -4.203 22.672 1 97.94 124 HIS B N 1
ATOM 3873 C CA . HIS B 1 124 ? 11.898 -3.053 23.141 1 97.94 124 HIS B CA 1
ATOM 3874 C C . HIS B 1 124 ? 11.93 -1.917 22.125 1 97.94 124 HIS B C 1
ATOM 3876 O O . HIS B 1 124 ? 12.953 -1.691 21.469 1 97.94 124 HIS B O 1
ATOM 3882 N N . MET B 1 125 ? 10.805 -1.269 21.953 1 98.69 125 MET B N 1
ATOM 3883 C CA . MET B 1 125 ? 10.727 -0.067 21.125 1 98.69 125 MET B CA 1
ATOM 3884 C C . MET B 1 125 ? 10.086 1.083 21.906 1 98.69 125 MET B C 1
ATOM 3886 O O . MET B 1 125 ? 9.305 0.858 22.828 1 98.69 125 MET B O 1
ATOM 3890 N N . VAL B 1 126 ? 10.469 2.303 21.531 1 98.94 126 VAL B N 1
ATOM 3891 C CA . VAL B 1 126 ? 9.93 3.496 22.188 1 98.94 126 VAL B CA 1
ATOM 3892 C C . VAL B 1 126 ? 9.32 4.422 21.141 1 98.94 126 VAL B C 1
ATOM 3894 O O . VAL B 1 126 ? 9.922 4.664 20.078 1 98.94 126 VAL B O 1
ATOM 3897 N N . ALA B 1 127 ? 8.109 4.863 21.375 1 98.94 127 ALA B N 1
ATOM 3898 C CA . ALA B 1 127 ? 7.395 5.852 20.578 1 98.94 127 ALA B CA 1
ATOM 3899 C C . ALA B 1 127 ? 6.84 6.969 21.453 1 98.94 127 ALA B C 1
ATOM 3901 O O . ALA B 1 127 ? 7.195 7.082 22.625 1 98.94 127 ALA B O 1
ATOM 3902 N N . THR B 1 128 ? 6.066 7.887 20.844 1 98.94 128 THR B N 1
ATOM 3903 C CA . THR B 1 128 ? 5.617 9.039 21.609 1 98.94 128 THR B CA 1
ATOM 3904 C C . THR B 1 128 ? 4.094 9.109 21.641 1 98.94 128 THR B C 1
ATOM 3906 O O . THR B 1 128 ? 3.428 8.711 20.688 1 98.94 128 THR B O 1
ATOM 3909 N N . ARG B 1 129 ? 3.566 9.664 22.734 1 98.81 129 ARG B N 1
ATOM 3910 C CA . ARG B 1 129 ? 2.135 9.922 22.828 1 98.81 129 ARG B CA 1
ATOM 3911 C C . ARG B 1 129 ? 1.688 10.938 21.797 1 98.81 129 ARG B C 1
ATOM 3913 O O . ARG B 1 129 ? 2.395 11.914 21.516 1 98.81 129 ARG B O 1
ATOM 3920 N N . GLY B 1 130 ? 0.54 10.633 21.141 1 98.62 130 GLY B N 1
ATOM 3921 C CA . GLY B 1 130 ? -0 11.516 20.125 1 98.62 130 GLY B CA 1
ATOM 3922 C C . GLY B 1 130 ? 0.504 11.195 18.719 1 98.62 130 GLY B C 1
ATOM 3923 O O . GLY B 1 130 ? -0.061 11.656 17.734 1 98.62 130 GLY B O 1
ATOM 3924 N N . GLY B 1 131 ? 1.557 10.367 18.641 1 98.81 131 GLY B N 1
ATOM 3925 C CA . GLY B 1 131 ? 2.127 10.016 17.344 1 98.81 131 GLY B CA 1
ATOM 3926 C C . GLY B 1 131 ? 1.213 9.141 16.516 1 98.81 131 GLY B C 1
ATOM 3927 O O . GLY B 1 131 ? 0.409 8.375 17.047 1 98.81 131 GLY B O 1
ATOM 3928 N N . PHE B 1 132 ? 1.324 9.258 15.188 1 98.69 132 PHE B N 1
ATOM 3929 C CA . PHE B 1 132 ? 0.603 8.422 14.234 1 98.69 132 PHE B CA 1
ATOM 3930 C C . PHE B 1 132 ? 1.562 7.789 13.234 1 98.69 132 PHE B C 1
ATOM 3932 O O . PHE B 1 132 ? 2.203 8.492 12.445 1 98.69 132 PHE B O 1
ATOM 3939 N N . HIS B 1 133 ? 1.575 6.43 13.188 1 98.88 133 HIS B N 1
ATOM 3940 C CA . HIS B 1 133 ? 2.549 5.719 12.367 1 98.88 133 HIS B CA 1
ATOM 3941 C C . HIS B 1 133 ? 1.865 4.711 11.445 1 98.88 133 HIS B C 1
ATOM 3943 O O . HIS B 1 133 ? 2.533 3.982 10.711 1 98.88 133 HIS B O 1
ATOM 3949 N N . GLY B 1 134 ? 0.549 4.668 11.492 1 98.56 134 GLY B N 1
ATOM 3950 C CA . GLY B 1 134 ? -0.204 3.773 10.625 1 98.56 134 GLY B CA 1
ATOM 3951 C C . GLY B 1 134 ? -1.181 2.895 11.383 1 98.56 134 GLY B C 1
ATOM 3952 O O . GLY B 1 134 ? -1.265 2.965 12.617 1 98.56 134 GLY B O 1
ATOM 3953 N N . ARG B 1 135 ? -1.915 2.08 10.648 1 98.5 135 ARG B N 1
ATOM 3954 C CA . ARG B 1 135 ? -3.002 1.318 11.25 1 98.5 135 ARG B CA 1
ATOM 3955 C C . ARG B 1 135 ? -2.805 -0.179 11.039 1 98.5 135 ARG B C 1
ATOM 3957 O O . ARG B 1 135 ? -3.613 -0.988 11.5 1 98.5 135 ARG B O 1
ATOM 3964 N N . THR B 1 136 ? -1.774 -0.643 10.312 1 98.62 136 THR B N 1
ATOM 3965 C CA . THR B 1 136 ? -1.421 -2.059 10.336 1 98.62 136 THR B CA 1
ATOM 3966 C C . THR B 1 136 ? -0.893 -2.465 11.711 1 98.62 136 THR B C 1
ATOM 3968 O O . THR B 1 136 ? -0.371 -1.629 12.453 1 98.62 136 THR B O 1
ATOM 3971 N N . MET B 1 137 ? -0.908 -3.621 12.039 1 98.56 137 MET B N 1
ATOM 3972 C CA . MET B 1 137 ? -0.715 -4.047 13.422 1 98.56 137 MET B CA 1
ATOM 3973 C C . MET B 1 137 ? 0.658 -3.623 13.938 1 98.56 137 MET B C 1
ATOM 3975 O O . MET B 1 137 ? 0.79 -3.188 15.086 1 98.56 137 MET B O 1
ATOM 3979 N N . GLY B 1 138 ? 1.703 -3.76 13.148 1 98.62 138 GLY B N 1
ATOM 3980 C CA . GLY B 1 138 ? 3.02 -3.293 13.547 1 98.62 138 GLY B CA 1
ATOM 3981 C C . GLY B 1 138 ? 3.102 -1.784 13.68 1 98.62 138 GLY B C 1
ATOM 3982 O O . GLY B 1 138 ? 3.57 -1.27 14.703 1 98.62 138 GLY B O 1
ATOM 3983 N N . ALA B 1 139 ? 2.576 -1.086 12.703 1 98.81 139 ALA B N 1
ATOM 3984 C CA . ALA B 1 139 ? 2.551 0.375 12.734 1 98.81 139 ALA B CA 1
ATOM 3985 C C . ALA B 1 139 ? 1.654 0.885 13.859 1 98.81 139 ALA B C 1
ATOM 3987 O O . ALA B 1 139 ? 1.976 1.879 14.516 1 98.81 139 ALA B O 1
ATOM 3988 N N . LEU B 1 140 ? 0.59 0.187 14.094 1 98.75 140 LEU B N 1
ATOM 3989 C CA . LEU B 1 140 ? -0.368 0.569 15.125 1 98.75 140 LEU B CA 1
ATOM 3990 C C . LEU B 1 140 ? 0.253 0.455 16.516 1 98.75 140 LEU B C 1
ATOM 3992 O O . LEU B 1 140 ? -0.047 1.258 17.406 1 98.75 140 LEU B O 1
ATOM 3996 N N . ALA B 1 141 ? 1.111 -0.49 16.672 1 98.62 141 ALA B N 1
ATOM 3997 C CA . ALA B 1 141 ? 1.806 -0.65 17.953 1 98.62 141 ALA B CA 1
ATOM 3998 C C . ALA B 1 141 ? 2.674 0.567 18.266 1 98.62 141 ALA B C 1
ATOM 4000 O O . ALA B 1 141 ? 2.871 0.916 19.422 1 98.62 141 ALA B O 1
ATOM 4001 N N . LEU B 1 142 ? 3.135 1.24 17.219 1 98.81 142 LEU B N 1
ATOM 4002 C CA . LEU B 1 142 ? 3.986 2.416 17.359 1 98.81 142 LEU B CA 1
ATOM 4003 C C . LEU B 1 142 ? 3.148 3.684 17.484 1 98.81 142 LEU B C 1
ATOM 4005 O O . LEU B 1 142 ? 3.623 4.699 18 1 98.81 142 LEU B O 1
ATOM 4009 N N . THR B 1 143 ? 1.911 3.639 17.016 1 98.81 143 THR B N 1
ATOM 4010 C CA . THR B 1 143 ? 0.998 4.773 17.094 1 98.81 143 THR B CA 1
ATOM 4011 C C . THR B 1 143 ? 0.612 5.062 18.531 1 98.81 143 THR B C 1
ATOM 4013 O O . THR B 1 143 ? 0.173 4.168 19.266 1 98.81 143 THR B O 1
ATOM 4016 N N . GLY B 1 144 ? 0.786 6.332 18.984 1 98.69 144 GLY B N 1
ATOM 4017 C CA . GLY B 1 144 ? 0.561 6.703 20.375 1 98.69 144 GLY B CA 1
ATOM 4018 C C . GLY B 1 144 ? -0.804 7.324 20.609 1 98.69 144 GLY B C 1
ATOM 4019 O O . GLY B 1 144 ? -0.912 8.375 21.25 1 98.69 144 GLY B O 1
ATOM 4020 N N . GLN B 1 145 ? -1.834 6.73 20.047 1 98.06 145 GLN B N 1
ATOM 4021 C CA . GLN B 1 145 ? -3.229 7.137 20.172 1 98.06 145 GLN B CA 1
ATOM 4022 C C . GLN B 1 145 ? -4.094 5.977 20.672 1 98.06 145 GLN B C 1
ATOM 4024 O O . GLN B 1 145 ? -4.641 5.219 19.859 1 98.06 145 GLN B O 1
ATOM 4029 N N . PRO B 1 146 ? -4.363 5.844 21.953 1 97.44 146 PRO B N 1
ATOM 4030 C CA . PRO B 1 146 ? -5.012 4.68 22.562 1 97.44 146 PRO B CA 1
ATOM 4031 C C . PRO B 1 146 ? -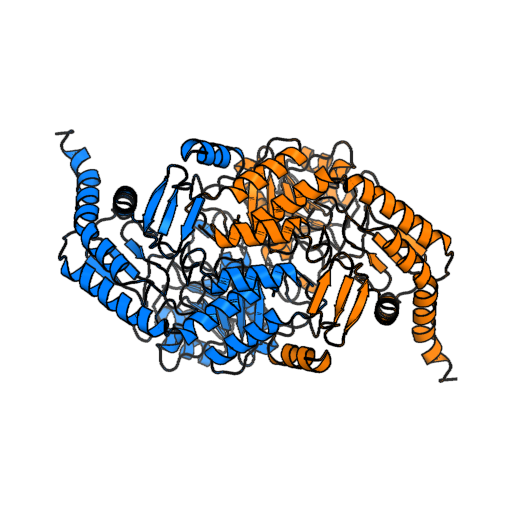6.363 4.355 21.922 1 97.44 146 PRO B C 1
ATOM 4033 O O . PRO B 1 146 ? -6.715 3.182 21.781 1 97.44 146 PRO B O 1
ATOM 4036 N N . GLY B 1 147 ? -7.086 5.383 21.531 1 96.88 147 GLY B N 1
ATOM 4037 C CA . GLY B 1 147 ? -8.375 5.148 20.906 1 96.88 147 GLY B CA 1
ATOM 4038 C C . GLY B 1 147 ? -8.289 4.297 19.656 1 96.88 147 GLY B C 1
ATOM 4039 O O . GLY B 1 147 ? -9.211 3.541 19.344 1 96.88 147 GLY B O 1
ATOM 4040 N N . LYS B 1 148 ? -7.172 4.32 18.969 1 97.44 148 LYS B N 1
ATOM 4041 C CA . LYS B 1 148 ? -6.977 3.543 17.734 1 97.44 148 LYS B CA 1
ATOM 4042 C C . LYS B 1 148 ? -6.43 2.152 18.047 1 97.44 148 LYS B C 1
ATOM 4044 O O . LYS B 1 148 ? -6.605 1.219 17.266 1 97.44 148 LYS B O 1
ATOM 4049 N N . GLN B 1 149 ? -5.816 1.965 19.219 1 97.44 149 GLN B N 1
ATOM 4050 C CA . GLN B 1 149 ? -5.16 0.711 19.578 1 97.44 149 GLN B CA 1
ATOM 4051 C C . GLN B 1 149 ? -6.133 -0.237 20.266 1 97.44 149 GLN B C 1
ATOM 4053 O O . GLN B 1 149 ? -6.184 -1.428 19.953 1 97.44 149 GLN B O 1
ATOM 4058 N N . GLU B 1 150 ? -6.957 0.241 21.094 1 97.44 150 GLU B N 1
ATOM 4059 C CA . GLU B 1 150 ? -7.676 -0.514 22.109 1 97.44 150 GLU B CA 1
ATOM 4060 C C . GLU B 1 150 ? -8.547 -1.601 21.5 1 97.44 150 GLU B C 1
ATOM 4062 O O . GLU B 1 150 ? -8.539 -2.746 21.953 1 97.44 150 GLU B O 1
ATOM 4067 N N . PRO B 1 151 ? -9.18 -1.34 20.391 1 97 151 PRO B N 1
ATOM 4068 C CA . PRO B 1 151 ? -10.07 -2.361 19.844 1 97 151 PRO B CA 1
ATOM 4069 C C . PRO B 1 151 ? -9.312 -3.541 19.234 1 97 151 PRO B C 1
ATOM 4071 O O . PRO B 1 151 ? -9.914 -4.574 18.938 1 97 151 PRO B O 1
ATOM 4074 N N . PHE B 1 152 ? -7.98 -3.469 19.188 1 97.56 152 PHE B N 1
ATOM 4075 C CA . PHE B 1 152 ? -7.27 -4.457 18.391 1 97.56 152 PHE B CA 1
ATOM 4076 C C . PHE B 1 152 ? -6.184 -5.145 19.219 1 97.56 152 PHE B C 1
ATOM 4078 O O . PHE B 1 152 ? -5.336 -5.848 18.656 1 97.56 152 PHE B O 1
ATOM 4085 N N . LEU B 1 153 ? -6.137 -4.949 20.484 1 95.12 153 LEU B N 1
ATOM 4086 C CA . LEU B 1 153 ? -5.18 -5.605 21.375 1 95.12 153 LEU B CA 1
ATOM 4087 C C . LEU B 1 153 ? -5.363 -7.117 21.344 1 95.12 153 LEU B C 1
ATOM 4089 O O . LEU B 1 153 ? -6.473 -7.609 21.125 1 95.12 153 LEU B O 1
ATOM 4093 N N . PRO B 1 154 ? -4.324 -7.879 21.5 1 95.38 154 PRO B N 1
ATOM 4094 C CA . PRO B 1 154 ? -2.945 -7.445 21.719 1 95.38 154 PRO B CA 1
ATOM 4095 C C . PRO B 1 154 ? -2.219 -7.086 20.438 1 95.38 154 PRO B C 1
ATOM 4097 O O . PRO B 1 154 ? -2.428 -7.73 19.406 1 95.38 154 PRO B O 1
ATOM 4100 N N . LEU B 1 155 ? -1.423 -6.086 20.484 1 96.56 155 LEU B N 1
ATOM 4101 C CA . LEU B 1 155 ? -0.541 -5.664 19.406 1 96.56 155 LEU B CA 1
ATOM 4102 C C . LEU B 1 155 ? 0.847 -6.273 19.562 1 96.56 155 LEU B C 1
ATOM 4104 O O . LEU B 1 155 ? 1.174 -6.816 20.625 1 96.56 155 LEU B O 1
ATOM 4108 N N . PRO B 1 156 ? 1.688 -6.246 18.469 1 94.75 156 PRO B N 1
ATOM 4109 C CA . PRO B 1 156 ? 3.057 -6.73 18.672 1 94.75 156 PRO B CA 1
ATOM 4110 C C . PRO B 1 156 ? 3.848 -5.875 19.656 1 94.75 156 PRO B C 1
ATOM 4112 O O . PRO B 1 156 ? 3.869 -4.648 19.531 1 94.75 156 PRO B O 1
ATOM 4115 N N . GLY B 1 157 ? 4.352 -6.477 20.719 1 85.88 157 GLY B N 1
ATOM 4116 C CA . GLY B 1 157 ? 5.117 -5.816 21.766 1 85.88 157 GLY B CA 1
ATOM 4117 C C . GLY B 1 157 ? 6.609 -6.094 21.672 1 85.88 157 GLY B C 1
ATOM 4118 O O . GLY B 1 157 ? 7.055 -6.84 20.797 1 85.88 157 GLY B O 1
ATOM 4119 N N . ASP B 1 158 ? 7.262 -5.344 22.5 1 90.5 158 ASP B N 1
ATOM 4120 C CA . ASP B 1 158 ? 6.961 -4.41 23.594 1 90.5 158 ASP B CA 1
ATOM 4121 C C . ASP B 1 158 ? 7.215 -2.969 23.156 1 90.5 158 ASP B C 1
ATOM 4123 O O . ASP B 1 158 ? 8.336 -2.617 22.766 1 90.5 158 ASP B O 1
ATOM 4127 N N . VAL B 1 159 ? 6.188 -2.043 23.281 1 98.06 159 VAL B N 1
ATOM 4128 C CA . VAL B 1 159 ? 6.324 -0.645 22.875 1 98.06 159 VAL B CA 1
ATOM 4129 C C . VAL B 1 159 ? 5.938 0.262 24.047 1 98.06 159 VAL B C 1
ATOM 4131 O O . VAL B 1 159 ? 4.852 0.118 24.625 1 98.06 159 VAL B O 1
ATOM 4134 N N . THR B 1 160 ? 6.859 1.143 24.438 1 98.75 160 THR B N 1
ATOM 4135 C CA . THR B 1 160 ? 6.586 2.176 25.438 1 98.75 160 THR B CA 1
ATOM 4136 C C . THR B 1 160 ? 6.32 3.518 24.766 1 98.75 160 THR B C 1
ATOM 4138 O O . THR B 1 160 ? 7.078 3.936 23.875 1 98.75 160 THR B O 1
ATOM 4141 N N . HIS B 1 161 ? 5.258 4.184 25.203 1 98.81 161 HIS B N 1
ATOM 4142 C CA . HIS B 1 161 ? 4.965 5.527 24.703 1 98.81 161 HIS B CA 1
ATOM 4143 C C . HIS B 1 161 ? 5.27 6.578 25.766 1 98.81 161 HIS B C 1
ATOM 4145 O O . HIS B 1 161 ? 4.703 6.543 26.859 1 98.81 161 HIS B O 1
ATOM 4151 N N . VAL B 1 162 ? 6.105 7.543 25.422 1 98.94 162 VAL B N 1
ATOM 4152 C CA . VAL B 1 162 ? 6.496 8.602 26.359 1 98.94 162 VAL B CA 1
ATOM 4153 C C . VAL B 1 162 ? 5.926 9.938 25.891 1 98.94 162 VAL B C 1
ATOM 4155 O O . VAL B 1 162 ? 5.523 10.078 24.734 1 98.94 162 VAL B O 1
ATOM 4158 N N . PRO B 1 163 ? 5.867 10.961 26.75 1 98.88 163 PRO B N 1
ATOM 4159 C CA . PRO B 1 163 ? 5.375 12.273 26.328 1 98.88 163 PRO B CA 1
ATOM 4160 C C . PRO B 1 163 ? 6.219 12.883 25.203 1 98.88 163 PRO B C 1
ATOM 4162 O O . PRO B 1 163 ? 7.449 12.891 25.281 1 98.88 163 PRO B O 1
ATOM 4165 N N . TYR B 1 164 ? 5.57 13.375 24.25 1 98.88 164 TYR B N 1
ATOM 4166 C CA . TYR B 1 164 ? 6.23 14.016 23.109 1 98.88 164 TYR B CA 1
ATOM 4167 C C . TYR B 1 164 ? 6.934 15.297 23.547 1 98.88 164 TYR B C 1
ATOM 4169 O O . TYR B 1 164 ? 6.359 16.109 24.266 1 98.88 164 TYR B O 1
ATOM 4177 N N . GLY B 1 165 ? 8.188 15.391 23.156 1 98.69 165 GLY B N 1
ATOM 4178 C CA . GLY B 1 165 ? 8.922 16.609 23.453 1 98.69 165 GLY B CA 1
ATOM 4179 C C . GLY B 1 165 ? 9.578 16.609 24.812 1 98.69 165 GLY B C 1
ATOM 4180 O O . GLY B 1 165 ? 10.062 17.641 25.281 1 98.69 165 GLY B O 1
ATOM 4181 N N . ASP B 1 166 ? 9.672 15.477 25.5 1 98.75 166 ASP B N 1
ATOM 4182 C CA . ASP B 1 166 ? 10.242 15.359 26.844 1 98.75 166 ASP B CA 1
ATOM 4183 C C . ASP B 1 166 ? 11.516 14.523 26.828 1 98.75 166 ASP B C 1
ATOM 4185 O O . ASP B 1 166 ? 11.469 13.305 27 1 98.75 166 ASP B O 1
ATOM 4189 N N . PRO B 1 167 ? 12.633 15.188 26.781 1 98.44 167 PRO B N 1
ATOM 4190 C CA . PRO B 1 167 ? 13.883 14.43 26.703 1 98.44 167 PRO B CA 1
ATOM 4191 C C . PRO B 1 167 ? 14.156 13.602 27.938 1 98.44 167 PRO B C 1
ATOM 4193 O O . PRO B 1 167 ? 14.789 12.539 27.859 1 98.44 167 PRO B O 1
ATOM 4196 N N . GLN B 1 168 ? 13.672 14 29.078 1 98.62 168 GLN B N 1
ATOM 4197 C CA . GLN B 1 168 ? 13.891 13.242 30.312 1 98.62 168 GLN B CA 1
ATOM 4198 C C . GLN B 1 168 ? 13.094 11.938 30.297 1 98.62 168 GLN B C 1
ATOM 4200 O O . GLN B 1 168 ? 13.609 10.883 30.672 1 98.62 168 GLN B O 1
ATOM 4205 N N . ALA B 1 169 ? 11.906 12.047 29.844 1 98.88 169 ALA B N 1
ATOM 4206 C CA . ALA B 1 169 ? 11.078 10.852 29.734 1 98.88 169 ALA B CA 1
ATOM 4207 C C . ALA B 1 169 ? 11.664 9.883 28.703 1 98.88 169 ALA B C 1
ATOM 4209 O O . ALA B 1 169 ? 11.625 8.664 28.906 1 98.88 169 ALA B O 1
ATOM 4210 N N . LEU B 1 170 ? 12.188 10.445 27.672 1 98.81 170 LEU B N 1
ATOM 4211 C CA . LEU B 1 170 ? 12.82 9.625 26.641 1 98.81 170 LEU B CA 1
ATOM 4212 C C . LEU B 1 170 ? 14.047 8.906 27.203 1 98.81 170 LEU B C 1
ATOM 4214 O O . LEU B 1 170 ? 14.211 7.703 27 1 98.81 170 LEU B O 1
ATOM 4218 N N . ALA B 1 171 ? 14.844 9.617 27.906 1 98.81 171 ALA B N 1
ATOM 4219 C CA . ALA B 1 171 ? 16.062 9.062 28.484 1 98.81 171 ALA B CA 1
ATOM 4220 C C . ALA B 1 171 ? 15.742 7.945 29.469 1 98.81 171 ALA B C 1
ATOM 4222 O O . ALA B 1 171 ? 16.484 6.969 29.578 1 98.81 171 ALA B O 1
ATOM 4223 N N . ALA B 1 172 ? 14.672 8.055 30.156 1 98.81 172 ALA B N 1
ATOM 4224 C CA . ALA B 1 172 ? 14.281 7.066 31.156 1 98.81 172 ALA B CA 1
ATOM 4225 C C . ALA B 1 172 ? 13.773 5.785 30.5 1 98.81 172 ALA B C 1
ATOM 4227 O O . ALA B 1 172 ? 13.945 4.691 31.047 1 98.81 172 ALA B O 1
ATOM 4228 N N . ALA B 1 173 ? 13.25 5.918 29.312 1 98.81 173 ALA B N 1
ATOM 4229 C CA . ALA B 1 173 ? 12.602 4.781 28.656 1 98.81 173 ALA B CA 1
ATOM 4230 C C . ALA B 1 173 ? 13.586 4.02 27.781 1 98.81 173 ALA B C 1
ATOM 4232 O O . ALA B 1 173 ? 13.43 2.818 27.547 1 98.81 173 ALA B O 1
ATOM 4233 N N . VAL B 1 174 ? 14.625 4.688 27.297 1 98.81 174 VAL B N 1
ATOM 4234 C CA . VAL B 1 174 ? 15.562 4.09 26.344 1 98.81 174 VAL B CA 1
ATOM 4235 C C . VAL B 1 174 ? 16.703 3.422 27.109 1 98.81 174 VAL B C 1
ATOM 4237 O O . VAL B 1 174 ? 17.406 4.074 27.875 1 98.81 174 VAL B O 1
ATOM 4240 N N . THR B 1 175 ? 16.844 2.123 26.891 1 98.38 175 THR B N 1
ATOM 4241 C CA . THR B 1 175 ? 17.859 1.324 27.547 1 98.38 175 THR B CA 1
ATOM 4242 C C . THR B 1 175 ? 18.688 0.554 26.516 1 98.38 175 THR B C 1
ATOM 4244 O O . THR B 1 175 ? 18.516 0.727 25.312 1 98.38 175 THR B O 1
ATOM 4247 N N . GLU B 1 176 ? 19.547 -0.342 27 1 97.69 176 GLU B N 1
ATOM 4248 C CA . GLU B 1 176 ? 20.359 -1.174 26.125 1 97.69 176 GLU B CA 1
ATOM 4249 C C . GLU B 1 176 ? 19.531 -2.279 25.469 1 97.69 176 GLU B C 1
ATOM 4251 O O . GLU B 1 176 ? 19.984 -2.914 24.516 1 97.69 176 GLU B O 1
ATOM 4256 N N . GLU B 1 177 ? 18.328 -2.373 25.906 1 97.94 177 GLU B N 1
ATOM 4257 C CA . GLU B 1 177 ? 17.438 -3.377 25.344 1 97.94 177 GLU B CA 1
ATOM 4258 C C . GLU B 1 177 ? 16.516 -2.766 24.281 1 97.94 177 GLU B C 1
ATOM 4260 O O . GLU B 1 177 ? 15.727 -3.473 23.656 1 97.94 177 GLU B O 1
ATOM 4265 N N . THR B 1 178 ? 16.688 -1.452 24.031 1 98.75 178 THR B N 1
ATOM 4266 C CA . THR B 1 178 ? 15.828 -0.759 23.078 1 98.75 178 THR B CA 1
ATOM 4267 C C . THR B 1 178 ? 16.359 -0.914 21.656 1 98.75 178 THR B C 1
ATOM 4269 O O . THR B 1 178 ? 17.516 -0.601 21.391 1 98.75 178 THR B O 1
ATOM 4272 N N . ALA B 1 179 ? 15.477 -1.392 20.797 1 98.69 179 ALA B N 1
ATOM 4273 C CA . ALA B 1 179 ? 15.82 -1.573 19.391 1 98.69 179 ALA B CA 1
ATOM 4274 C C . ALA B 1 179 ? 15.805 -0.242 18.641 1 98.69 179 ALA B C 1
ATOM 4276 O O . ALA B 1 179 ? 16.75 0.082 17.922 1 98.69 179 ALA B O 1
ATOM 4277 N N . LEU B 1 180 ? 14.672 0.488 18.859 1 98.81 180 LEU B N 1
ATOM 4278 C CA . LEU B 1 180 ? 14.562 1.748 18.141 1 98.81 180 LEU B CA 1
ATOM 4279 C C . LEU B 1 180 ? 13.664 2.727 18.875 1 98.81 180 LEU B C 1
ATOM 4281 O O . LEU B 1 180 ? 12.883 2.322 19.75 1 98.81 180 LEU B O 1
ATOM 4285 N N . VAL B 1 181 ? 13.875 4.004 18.625 1 98.94 181 VAL B N 1
ATOM 4286 C CA . VAL B 1 181 ? 13.008 5.129 18.969 1 98.94 181 VAL B CA 1
ATOM 4287 C C . VAL B 1 181 ? 12.438 5.746 17.688 1 98.94 181 VAL B C 1
ATOM 4289 O O . VAL B 1 181 ? 13.188 6.098 16.781 1 98.94 181 VAL B O 1
ATOM 4292 N N . ILE B 1 182 ? 11.109 5.859 17.641 1 99 182 ILE B N 1
ATOM 4293 C CA . ILE B 1 182 ? 10.508 6.473 16.453 1 99 182 ILE B CA 1
ATOM 4294 C C . ILE B 1 182 ? 9.812 7.773 16.844 1 99 182 ILE B C 1
ATOM 4296 O O . ILE B 1 182 ? 9.047 7.809 17.812 1 99 182 ILE B O 1
ATOM 4300 N N . ILE B 1 183 ? 10.094 8.852 16.078 1 98.94 183 ILE B N 1
ATOM 4301 C CA . ILE B 1 183 ? 9.578 10.188 16.359 1 98.94 183 ILE B CA 1
ATOM 4302 C C . ILE B 1 183 ? 9.195 10.883 15.055 1 98.94 183 ILE B C 1
ATOM 4304 O O . ILE B 1 183 ? 9.922 10.797 14.062 1 98.94 183 ILE B O 1
ATOM 4308 N N . GLU B 1 184 ? 8.039 11.484 15.031 1 98.94 184 GLU B N 1
ATOM 4309 C CA . GLU B 1 184 ? 7.781 12.508 14.016 1 98.94 184 GLU B CA 1
ATOM 4310 C C . GLU B 1 184 ? 8.492 13.812 14.359 1 98.94 184 GLU B C 1
ATOM 4312 O O . GLU B 1 184 ? 8.383 14.312 15.477 1 98.94 184 GLU B O 1
ATOM 4317 N N . PRO B 1 185 ? 9.141 14.414 13.406 1 98.88 185 PRO B N 1
ATOM 4318 C CA . PRO B 1 185 ? 9.711 15.719 13.719 1 98.88 185 PRO B CA 1
ATOM 4319 C C . PRO B 1 185 ? 8.656 16.75 14.125 1 98.88 185 PRO B C 1
ATOM 4321 O O . PRO B 1 185 ? 8.922 17.609 14.953 1 98.88 185 PRO B O 1
ATOM 4324 N N . ILE B 1 186 ? 7.512 16.656 13.461 1 98.88 186 ILE B N 1
ATOM 4325 C CA . ILE B 1 186 ? 6.289 17.391 13.789 1 98.88 186 ILE B CA 1
ATOM 4326 C C . ILE B 1 186 ? 5.098 16.438 13.758 1 98.88 186 ILE B C 1
ATOM 4328 O O . ILE B 1 186 ? 4.93 15.664 12.805 1 98.88 186 ILE B O 1
ATOM 4332 N N . GLN B 1 187 ? 4.332 16.438 14.867 1 98.88 187 GLN B N 1
ATOM 4333 C CA . GLN B 1 187 ? 3.145 15.586 14.852 1 98.88 187 GLN B CA 1
ATOM 4334 C C . GLN B 1 187 ? 2.004 16.25 14.086 1 98.88 187 GLN B C 1
ATOM 4336 O O . GLN B 1 187 ? 1.229 17.016 14.664 1 98.88 187 GLN B O 1
ATOM 4341 N N . GLY B 1 188 ? 1.889 15.922 12.82 1 98.44 188 GLY B N 1
ATOM 4342 C CA . GLY B 1 188 ? 0.879 16.531 11.961 1 98.44 188 GLY B CA 1
ATOM 4343 C C . GLY B 1 188 ? -0.536 16.125 12.344 1 98.44 188 GLY B C 1
ATOM 4344 O O . GLY B 1 188 ? -1.408 16.984 12.484 1 98.44 188 GLY B O 1
ATOM 4345 N N . GLU B 1 189 ? -0.744 14.867 12.578 1 96.69 189 GLU B N 1
ATOM 4346 C CA . GLU B 1 189 ? -2.074 14.328 12.844 1 96.69 189 GLU B CA 1
ATOM 4347 C C . GLU B 1 189 ? -2.602 14.797 14.195 1 96.69 189 GLU B C 1
ATOM 4349 O O . GLU B 1 189 ? -3.811 14.953 14.375 1 96.69 189 GLU B O 1
ATOM 4354 N N . ASN B 1 190 ? -1.695 15.125 15.102 1 98.06 190 ASN B N 1
ATOM 4355 C CA . ASN B 1 190 ? -2.066 15.555 16.453 1 98.06 190 ASN B CA 1
ATOM 4356 C C . ASN B 1 190 ? -2.285 17.062 16.516 1 98.06 190 ASN B C 1
ATOM 4358 O O . ASN B 1 190 ? -2.375 17.641 17.594 1 98.06 190 ASN B O 1
ATOM 4362 N N . GLY B 1 191 ? -2.305 17.719 15.352 1 98.5 191 GLY B N 1
ATOM 4363 C CA . GLY B 1 191 ? -2.572 19.141 15.312 1 98.5 191 GLY B CA 1
ATOM 4364 C C . GLY B 1 191 ? -1.325 19.984 15.102 1 98.5 191 GLY B C 1
ATOM 4365 O O . GLY B 1 191 ? -1.195 21.062 15.68 1 98.5 191 GLY B O 1
ATOM 4366 N N . VAL B 1 192 ? -0.394 19.422 14.438 1 98.81 192 VAL B N 1
ATOM 4367 C CA . VAL B 1 192 ? 0.836 20.125 14.086 1 98.81 192 VAL B CA 1
ATOM 4368 C C . VAL B 1 192 ? 1.574 20.547 15.352 1 98.81 192 VAL B C 1
ATOM 4370 O O . VAL B 1 192 ? 1.901 21.719 15.531 1 98.81 192 VAL B O 1
ATOM 4373 N N . VAL B 1 193 ? 1.849 19.578 16.188 1 98.88 193 VAL B N 1
ATOM 4374 C CA . VAL B 1 193 ? 2.553 19.844 17.438 1 98.88 193 VAL B CA 1
ATOM 4375 C C . VAL B 1 193 ? 4.059 19.828 17.188 1 98.88 193 VAL B C 1
ATOM 4377 O O . VAL B 1 193 ? 4.617 18.828 16.734 1 98.88 193 VAL B O 1
ATOM 4380 N N . VAL B 1 194 ? 4.715 20.938 17.484 1 98.62 194 VAL B N 1
ATOM 4381 C CA . VAL B 1 194 ? 6.156 21.094 17.312 1 98.62 194 VAL B CA 1
ATOM 4382 C C . VAL B 1 194 ? 6.867 20.859 18.641 1 98.62 194 VAL B C 1
ATOM 4384 O O . VAL B 1 194 ? 6.492 21.422 19.672 1 98.62 194 VAL B O 1
ATOM 4387 N N . PRO B 1 195 ? 7.848 19.969 18.625 1 98.19 195 PRO B N 1
ATOM 4388 C CA . PRO B 1 195 ? 8.57 19.766 19.891 1 98.19 195 PRO B CA 1
ATOM 4389 C C . PRO B 1 195 ? 9.469 20.953 20.25 1 98.19 195 PRO B C 1
ATOM 4391 O O . PRO B 1 195 ? 9.781 21.781 19.375 1 98.19 195 PRO B O 1
ATOM 4394 N N . PRO B 1 196 ? 9.859 21.062 21.516 1 97.75 196 PRO B N 1
ATOM 4395 C CA . PRO B 1 196 ? 10.781 22.141 21.906 1 97.75 196 PRO B CA 1
ATOM 4396 C C . PRO B 1 196 ? 12.117 22.062 21.172 1 97.75 196 PRO B C 1
ATOM 4398 O O . PRO B 1 196 ? 12.555 20.969 20.781 1 97.75 196 PRO B O 1
ATOM 4401 N N . PRO B 1 197 ? 12.727 23.266 21.031 1 96.56 197 PRO B N 1
ATOM 4402 C CA . PRO B 1 197 ? 14.055 23.25 20.406 1 96.56 197 PRO B CA 1
ATOM 4403 C C . PRO B 1 197 ? 15.023 22.297 21.094 1 96.56 197 PRO B C 1
ATOM 4405 O O . PRO B 1 197 ? 15.031 22.188 22.312 1 96.56 197 PRO B O 1
ATOM 4408 N N . GLY B 1 198 ? 15.727 21.5 20.312 1 97.62 198 GLY B N 1
ATOM 4409 C CA . GLY B 1 198 ? 16.766 20.625 20.844 1 97.62 198 GLY B CA 1
ATOM 4410 C C . GLY B 1 198 ? 16.266 19.219 21.094 1 97.62 198 GLY B C 1
ATOM 4411 O O . GLY B 1 198 ? 17.062 18.312 21.359 1 97.62 198 GLY B O 1
ATOM 4412 N N . TYR B 1 199 ? 15.008 18.953 21.031 1 98.38 199 TYR B N 1
ATOM 4413 C CA . TYR B 1 199 ? 14.438 17.656 21.344 1 98.38 199 TYR B CA 1
ATOM 4414 C C . TYR B 1 199 ? 15.008 16.562 20.453 1 98.38 199 TYR B C 1
ATOM 4416 O O . TYR B 1 199 ? 15.422 15.508 20.938 1 98.38 199 TYR B O 1
ATOM 4424 N N . LEU B 1 200 ? 15.102 16.781 19.109 1 98.75 200 LEU B N 1
ATOM 4425 C CA . LEU B 1 200 ? 15.609 15.766 18.188 1 98.75 200 LEU B CA 1
ATOM 4426 C C . LEU B 1 200 ? 17.094 15.531 18.406 1 98.75 200 LEU B C 1
ATOM 4428 O O . LEU B 1 200 ? 17.578 14.398 18.266 1 98.75 200 LEU B O 1
ATOM 4432 N N . LYS B 1 201 ? 17.797 16.625 18.75 1 98.31 201 LYS B N 1
ATOM 4433 C CA . LYS B 1 201 ? 19.203 16.469 19.094 1 98.31 201 LYS B CA 1
ATOM 4434 C C . LYS B 1 201 ? 19.375 15.609 20.344 1 98.31 201 LYS B C 1
ATOM 4436 O O . LYS B 1 201 ? 20.266 14.758 20.391 1 98.31 201 LYS B O 1
ATOM 4441 N N . ALA B 1 202 ? 18.531 15.844 21.297 1 98.62 202 ALA B N 1
ATOM 4442 C CA . ALA B 1 202 ? 18.547 15.031 22.516 1 98.62 202 ALA B CA 1
ATOM 4443 C C . ALA B 1 202 ? 18.219 13.57 22.219 1 98.62 202 ALA B C 1
ATOM 4445 O O . ALA B 1 202 ? 18.859 12.664 22.766 1 98.62 202 ALA B O 1
ATOM 4446 N N . ALA B 1 203 ? 17.281 13.352 21.375 1 98.88 203 ALA B N 1
ATOM 4447 C CA . ALA B 1 203 ? 16.922 12 20.969 1 98.88 203 ALA B CA 1
ATOM 4448 C C . ALA B 1 203 ? 18.109 11.273 20.328 1 98.88 203 ALA B C 1
ATOM 4450 O O . ALA B 1 203 ? 18.344 10.094 20.609 1 98.88 203 ALA B O 1
ATOM 4451 N N . ARG B 1 204 ? 18.828 11.961 19.469 1 98.81 204 ARG B N 1
ATOM 4452 C CA . ARG B 1 204 ? 20 11.383 18.828 1 98.81 204 ARG B CA 1
ATOM 4453 C C . ARG B 1 204 ? 21.062 11 19.859 1 98.81 204 ARG B C 1
ATOM 4455 O O . ARG B 1 204 ? 21.625 9.906 19.812 1 98.81 204 ARG B O 1
ATOM 4462 N N . ALA B 1 205 ? 21.266 11.93 20.797 1 98.62 205 ALA B N 1
ATOM 4463 C CA . ALA B 1 205 ? 22.25 11.664 21.828 1 98.62 205 ALA B CA 1
ATOM 4464 C C . ALA B 1 205 ? 21.859 10.461 22.688 1 98.62 205 ALA B C 1
ATOM 4466 O O . ALA B 1 205 ? 22.703 9.609 23 1 98.62 205 ALA B O 1
ATOM 4467 N N . ILE B 1 206 ? 20.641 10.367 23.062 1 98.81 206 ILE B N 1
ATOM 4468 C CA . ILE B 1 206 ? 20.109 9.305 23.906 1 98.81 206 ILE B CA 1
ATOM 4469 C C . ILE B 1 206 ? 20.234 7.965 23.188 1 98.81 206 ILE B C 1
ATOM 4471 O O . ILE B 1 206 ? 20.703 6.98 23.766 1 98.81 206 ILE B O 1
ATOM 4475 N N . THR B 1 207 ? 19.891 7.895 21.906 1 98.75 207 THR B N 1
ATOM 4476 C CA . THR B 1 207 ? 19.938 6.645 21.156 1 98.75 207 THR B CA 1
ATOM 4477 C C . THR B 1 207 ? 21.391 6.242 20.891 1 98.75 207 THR B C 1
ATOM 4479 O O . THR B 1 207 ? 21.734 5.059 20.938 1 98.75 207 THR B O 1
ATOM 4482 N N . ALA B 1 208 ? 22.266 7.203 20.641 1 98.12 208 ALA B N 1
ATOM 4483 C CA . ALA B 1 208 ? 23.688 6.91 20.406 1 98.12 208 ALA B CA 1
ATOM 4484 C C . ALA B 1 208 ? 24.328 6.305 21.656 1 98.12 208 ALA B C 1
ATOM 4486 O O . ALA B 1 208 ? 25.156 5.398 21.547 1 98.12 208 ALA B O 1
ATOM 4487 N N . ALA B 1 209 ? 23.891 6.762 22.766 1 98.31 209 ALA B N 1
ATOM 4488 C CA . ALA B 1 209 ? 24.5 6.328 24.016 1 98.31 209 ALA B CA 1
ATOM 4489 C C . ALA B 1 209 ? 24.125 4.879 24.328 1 98.31 209 ALA B C 1
ATOM 4491 O O . ALA B 1 209 ? 24.906 4.16 24.969 1 98.31 209 ALA B O 1
ATOM 4492 N N . THR B 1 210 ? 23.016 4.402 23.859 1 98.12 210 THR B N 1
ATOM 4493 C CA . THR B 1 210 ? 22.531 3.08 24.219 1 98.12 210 THR B CA 1
ATOM 4494 C C . THR B 1 210 ? 22.656 2.107 23.047 1 98.12 210 THR B C 1
ATOM 4496 O O . THR B 1 210 ? 22.531 0.895 23.234 1 98.12 210 THR B O 1
ATOM 4499 N N . GLY B 1 211 ? 22.812 2.662 21.875 1 98.06 211 GLY B N 1
ATOM 4500 C CA . GLY B 1 211 ? 22.891 1.826 20.688 1 98.06 211 GLY B CA 1
ATOM 4501 C C . GLY B 1 211 ? 21.547 1.614 20 1 98.06 211 GLY B C 1
ATOM 4502 O O . GLY B 1 211 ? 21.469 0.895 19 1 98.06 211 GLY B O 1
ATOM 4503 N N . ALA B 1 212 ? 20.484 2.223 20.5 1 98.81 212 ALA B N 1
ATOM 4504 C CA . ALA B 1 212 ? 19.188 2.146 19.859 1 98.81 212 ALA B CA 1
ATOM 4505 C C . ALA B 1 212 ? 19.172 2.893 18.516 1 98.81 212 ALA B C 1
ATOM 4507 O O . ALA B 1 212 ? 19.906 3.867 18.344 1 98.81 212 ALA B O 1
ATOM 4508 N N . LEU B 1 213 ? 18.391 2.438 17.531 1 98.94 213 LEU B N 1
ATOM 4509 C CA . LEU B 1 213 ? 18.234 3.15 16.281 1 98.94 213 LEU B CA 1
ATOM 4510 C C . LEU B 1 213 ? 17.312 4.352 16.438 1 98.94 213 LEU B C 1
ATOM 4512 O O . LEU B 1 213 ? 16.281 4.258 17.109 1 98.94 213 LEU B O 1
ATOM 4516 N N . LEU B 1 214 ? 17.672 5.473 15.867 1 98.94 214 LEU B N 1
ATOM 4517 C CA . LEU B 1 214 ? 16.781 6.613 15.75 1 98.94 214 LEU B CA 1
ATOM 4518 C C . LEU B 1 214 ? 16.031 6.578 14.422 1 98.94 214 LEU B C 1
ATOM 4520 O O . LEU B 1 214 ? 16.641 6.676 13.352 1 98.94 214 LEU B O 1
ATOM 4524 N N . VAL B 1 215 ? 14.742 6.438 14.5 1 99 215 VAL B N 1
ATOM 4525 C CA . VAL B 1 215 ? 13.859 6.473 13.344 1 99 215 VAL B CA 1
ATOM 4526 C C . VAL B 1 215 ? 13.086 7.785 13.32 1 99 215 VAL B C 1
ATOM 4528 O O . VAL B 1 215 ? 12.367 8.102 14.273 1 99 215 VAL B O 1
ATOM 4531 N N . LEU B 1 216 ? 13.219 8.508 12.234 1 99 216 LEU B N 1
ATOM 4532 C CA . LEU B 1 216 ? 12.375 9.688 12.055 1 99 216 LEU B CA 1
ATOM 4533 C C . LEU B 1 216 ? 11.305 9.438 10.992 1 99 216 LEU B C 1
ATOM 4535 O O . LEU B 1 216 ? 11.633 9.172 9.828 1 99 216 LEU B O 1
ATOM 4539 N N . ASP B 1 217 ? 10.062 9.484 11.469 1 98.94 217 ASP B N 1
ATOM 4540 C CA . ASP B 1 217 ? 8.906 9.375 10.594 1 98.94 217 ASP B CA 1
ATOM 4541 C C . ASP B 1 217 ? 8.633 10.688 9.875 1 98.94 217 ASP B C 1
ATOM 4543 O O . ASP B 1 217 ? 7.98 11.578 10.43 1 98.94 217 ASP B O 1
ATOM 4547 N N . GLU B 1 218 ? 9.094 10.766 8.633 1 98.94 218 GLU B N 1
ATOM 4548 C CA . GLU B 1 218 ? 8.953 11.977 7.832 1 98.94 218 GLU B CA 1
ATOM 4549 C C . GLU B 1 218 ? 7.906 11.805 6.738 1 98.94 218 GLU B C 1
ATOM 4551 O O . GLU B 1 218 ? 7.996 12.43 5.676 1 98.94 218 GLU B O 1
ATOM 4556 N N . VAL B 1 219 ? 6.945 10.992 7.031 1 98.94 219 VAL B N 1
ATOM 4557 C CA . VAL B 1 219 ? 5.863 10.727 6.086 1 98.94 219 VAL B CA 1
ATOM 4558 C C . VAL B 1 219 ? 5.156 12.031 5.734 1 98.94 219 VAL B C 1
ATOM 4560 O O . VAL B 1 219 ? 4.863 12.297 4.566 1 98.94 219 VAL B O 1
ATOM 4563 N N . GLN B 1 220 ? 4.941 12.898 6.711 1 98.69 220 GLN B N 1
ATOM 4564 C CA . GLN B 1 220 ? 4.246 14.156 6.438 1 98.69 220 GLN B CA 1
ATOM 4565 C C . GLN B 1 220 ? 5.238 15.305 6.262 1 98.69 220 GLN B C 1
ATOM 4567 O O . GLN B 1 220 ? 4.996 16.234 5.48 1 98.69 220 GLN B O 1
ATOM 4572 N N . THR B 1 221 ? 6.398 15.242 6.934 1 98.88 221 THR B N 1
ATOM 4573 C CA . THR B 1 221 ? 7.301 16.391 6.988 1 98.88 221 THR B CA 1
ATOM 4574 C C . THR B 1 221 ? 8.305 16.344 5.844 1 98.88 221 THR B C 1
ATOM 4576 O O . THR B 1 221 ? 8.945 17.344 5.527 1 98.88 221 THR B O 1
ATOM 4579 N N . GLY B 1 222 ? 8.469 15.164 5.219 1 98.75 222 GLY B N 1
ATOM 4580 C CA . GLY B 1 222 ? 9.492 15.016 4.203 1 98.75 222 GLY B CA 1
ATOM 4581 C C . GLY B 1 222 ? 9.086 15.555 2.848 1 98.75 222 GLY B C 1
ATOM 4582 O O . GLY B 1 222 ? 8.008 16.141 2.707 1 98.75 222 GLY B O 1
ATOM 4583 N N . VAL B 1 223 ? 9.984 15.492 1.974 1 98.81 223 VAL B N 1
ATOM 4584 C CA . VAL B 1 223 ? 9.805 15.805 0.56 1 98.81 223 VAL B CA 1
ATOM 4585 C C . VAL B 1 223 ? 9.414 17.266 0.403 1 98.81 223 VAL B C 1
ATOM 4587 O O . VAL B 1 223 ? 8.398 17.594 -0.225 1 98.81 223 VAL B O 1
ATOM 4590 N N . GLY B 1 224 ? 10.031 18.141 1.131 1 98.88 224 GLY B N 1
ATOM 4591 C CA . GLY B 1 224 ? 9.945 19.562 0.896 1 98.88 224 GLY B CA 1
ATOM 4592 C C . GLY B 1 224 ? 8.867 20.25 1.72 1 98.88 224 GLY B C 1
ATOM 4593 O O . GLY B 1 224 ? 8.773 21.469 1.731 1 98.88 224 GLY B O 1
ATOM 4594 N N . ARG B 1 225 ? 8.078 19.531 2.506 1 98.94 225 ARG B N 1
ATOM 4595 C CA . ARG B 1 225 ? 6.883 20.016 3.188 1 98.94 225 ARG B CA 1
ATOM 4596 C C . ARG B 1 225 ? 7.227 21.156 4.148 1 98.94 225 ARG B C 1
ATOM 4598 O O . ARG B 1 225 ? 6.473 22.125 4.273 1 98.94 225 ARG B O 1
ATOM 4605 N N . THR B 1 226 ? 8.484 21.094 4.738 1 98.81 226 THR B N 1
ATOM 4606 C CA . THR B 1 226 ? 8.836 22.047 5.793 1 98.81 226 THR B CA 1
ATOM 4607 C C . THR B 1 226 ? 9.867 23.062 5.293 1 98.81 226 THR B C 1
ATOM 4609 O O . THR B 1 226 ? 10.422 23.828 6.078 1 98.81 226 THR B O 1
ATOM 4612 N N . GLY B 1 227 ? 10.148 22.984 4.027 1 98.75 227 GLY B N 1
ATOM 4613 C CA . GLY B 1 227 ? 11.125 23.906 3.467 1 98.75 227 GLY B CA 1
ATOM 4614 C C . GLY B 1 227 ? 12.516 23.312 3.348 1 98.75 227 GLY B C 1
ATOM 4615 O O . GLY B 1 227 ? 13.422 23.938 2.799 1 98.75 227 GLY B O 1
ATOM 4616 N N . HIS B 1 228 ? 12.672 22.125 3.852 1 98.62 228 HIS B N 1
ATOM 4617 C CA . HIS B 1 228 ? 13.82 21.25 3.672 1 98.62 228 HIS B CA 1
ATOM 4618 C C . HIS B 1 228 ? 13.422 19.953 2.98 1 98.62 228 HIS B C 1
ATOM 4620 O O . HIS B 1 228 ? 12.25 19.578 2.984 1 98.62 228 HIS B O 1
ATOM 4626 N N . TRP B 1 229 ? 14.406 19.297 2.314 1 98.81 229 TRP B N 1
ATOM 4627 C CA . TRP B 1 229 ? 14.047 18 1.753 1 98.81 229 TRP B CA 1
ATOM 4628 C C . TRP B 1 229 ? 13.461 17.094 2.824 1 98.81 229 TRP B C 1
ATOM 4630 O O . TRP B 1 229 ? 12.438 16.438 2.598 1 98.81 229 TRP B O 1
ATOM 4640 N N . PHE B 1 230 ? 14.141 17.141 3.98 1 98.81 230 PHE B N 1
ATOM 4641 C CA . PHE B 1 230 ? 13.727 16.406 5.176 1 98.81 230 PHE B CA 1
ATOM 4642 C C . PHE B 1 230 ? 13.867 17.281 6.414 1 98.81 230 PHE B C 1
ATOM 4644 O O . PHE B 1 230 ? 14.867 18 6.566 1 98.81 230 PHE B O 1
ATOM 4651 N N . GLU B 1 231 ? 12.906 17.234 7.262 1 98.75 231 GLU B N 1
ATOM 4652 C CA . GLU B 1 231 ? 12.797 18.188 8.367 1 98.75 231 GLU B CA 1
ATOM 4653 C C . GLU B 1 231 ? 14.016 18.109 9.281 1 98.75 231 GLU B C 1
ATOM 4655 O O . GLU B 1 231 ? 14.492 19.125 9.781 1 98.75 231 GLU B O 1
ATOM 4660 N N . TYR B 1 232 ? 14.539 16.922 9.484 1 98.25 232 TYR B N 1
ATOM 4661 C CA . TYR B 1 232 ? 15.641 16.797 10.438 1 98.25 232 TYR B CA 1
ATOM 4662 C C . TYR B 1 232 ? 16.844 17.609 9.992 1 98.25 232 TYR B C 1
ATOM 4664 O O . TYR B 1 232 ? 17.688 17.969 10.82 1 98.25 232 TYR B O 1
ATOM 4672 N N . GLN B 1 233 ? 16.891 17.984 8.719 1 98.25 233 GLN B N 1
ATOM 4673 C CA . GLN B 1 233 ? 18.016 18.734 8.18 1 98.25 233 GLN B CA 1
ATOM 4674 C C . GLN B 1 233 ? 18 20.172 8.695 1 98.25 233 GLN B C 1
ATOM 4676 O O . GLN B 1 233 ? 19 20.891 8.586 1 98.25 233 GLN B O 1
ATOM 4681 N N . ALA B 1 234 ? 16.891 20.594 9.258 1 97.31 234 ALA B N 1
ATOM 4682 C CA . ALA B 1 234 ? 16.797 21.92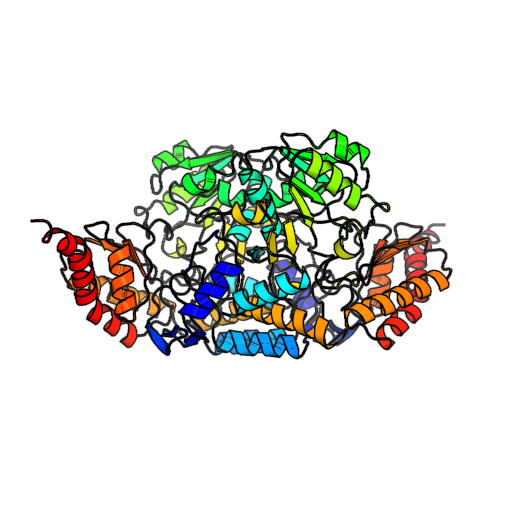2 9.875 1 97.31 234 ALA B CA 1
ATOM 4683 C C . ALA B 1 234 ? 17.469 21.938 11.242 1 97.31 234 ALA B C 1
ATOM 4685 O O . ALA B 1 234 ? 17.703 23 11.812 1 97.31 234 ALA B O 1
ATOM 4686 N N . HIS B 1 235 ? 17.859 20.766 11.75 1 96.25 235 HIS B N 1
ATOM 4687 C CA . HIS B 1 235 ? 18.391 20.625 13.102 1 96.25 235 HIS B CA 1
ATOM 4688 C C . HIS B 1 235 ? 19.844 20.141 13.078 1 96.25 235 HIS B C 1
ATOM 4690 O O . HIS B 1 235 ? 20.125 19.031 12.617 1 96.25 235 HIS B O 1
ATOM 4696 N N . GLU B 1 236 ? 20.672 20.875 13.656 1 92.62 236 GLU B N 1
ATOM 4697 C CA . GLU B 1 236 ? 22.078 20.5 13.68 1 92.62 236 GLU B CA 1
ATOM 4698 C C . GLU B 1 236 ? 22.328 19.281 14.57 1 92.62 236 GLU B C 1
ATOM 4700 O O . GLU B 1 236 ? 21.75 19.188 15.656 1 92.62 236 GLU B O 1
ATOM 4705 N N . GLY B 1 237 ? 23.031 18.359 14.07 1 92 237 GLY B N 1
ATOM 4706 C CA . GLY B 1 237 ? 23.484 17.25 14.898 1 92 237 GLY B CA 1
ATOM 4707 C C . GLY B 1 237 ? 22.5 16.094 14.922 1 92 237 GLY B C 1
ATOM 4708 O O . GLY B 1 237 ? 22.594 15.219 15.781 1 92 237 GLY B O 1
ATOM 4709 N N . VAL B 1 238 ? 21.547 16.172 14.031 1 96.12 238 VAL B N 1
ATOM 4710 C CA . VAL B 1 238 ? 20.562 15.094 14 1 96.12 238 VAL B CA 1
ATOM 4711 C C . VAL B 1 238 ? 20.812 14.203 12.781 1 96.12 238 VAL B C 1
ATOM 4713 O O . VAL B 1 238 ? 20.703 14.664 11.641 1 96.12 238 VAL B O 1
ATOM 4716 N N . LEU B 1 239 ? 21.25 12.969 12.969 1 97 239 LEU B N 1
ATOM 4717 C CA . LEU B 1 239 ? 21.438 11.977 11.914 1 97 239 LEU B CA 1
ATOM 4718 C C . LEU B 1 239 ? 20.672 10.695 12.227 1 97 239 LEU B C 1
ATOM 4720 O O . LEU B 1 239 ? 21.172 9.82 12.938 1 97 239 LEU B O 1
ATOM 4724 N N . PRO B 1 240 ? 19.516 10.57 11.688 1 98.75 240 PRO B N 1
ATOM 4725 C CA . PRO B 1 240 ? 18.75 9.352 11.953 1 98.75 240 PRO B CA 1
ATOM 4726 C C . PRO B 1 240 ? 19.375 8.109 11.328 1 98.75 240 PRO B C 1
ATOM 4728 O O . PRO B 1 240 ? 20.141 8.219 10.359 1 98.75 240 PRO B O 1
ATOM 4731 N N . ASP B 1 241 ? 19.047 6.934 11.852 1 98.88 241 ASP B N 1
ATOM 4732 C CA . ASP B 1 241 ? 19.453 5.652 11.281 1 98.88 241 ASP B CA 1
ATOM 4733 C C . ASP B 1 241 ? 18.469 5.188 10.211 1 98.88 241 ASP B C 1
ATOM 4735 O O . ASP B 1 241 ? 18.844 4.453 9.297 1 98.88 241 ASP B O 1
ATOM 4739 N N . VAL B 1 242 ? 17.219 5.602 10.391 1 98.94 242 VAL B N 1
ATOM 4740 C CA . VAL B 1 242 ? 16.156 5.262 9.453 1 98.94 242 VAL B CA 1
ATOM 4741 C C . VAL B 1 242 ? 15.227 6.457 9.281 1 98.94 242 VAL B C 1
ATOM 4743 O O . VAL B 1 242 ? 14.898 7.141 10.258 1 98.94 242 VAL B O 1
ATOM 4746 N N . VAL B 1 243 ? 14.82 6.734 8.023 1 98.94 243 VAL B N 1
ATOM 4747 C CA . VAL B 1 243 ? 13.797 7.723 7.703 1 98.94 243 VAL B CA 1
ATOM 4748 C C . VAL B 1 243 ? 12.688 7.074 6.879 1 98.94 243 VAL B C 1
ATOM 4750 O O . VAL B 1 243 ? 12.961 6.367 5.902 1 98.94 243 VAL B O 1
ATOM 4753 N N . THR B 1 244 ? 11.469 7.262 7.316 1 98.94 244 THR B N 1
ATOM 4754 C CA . THR B 1 244 ? 10.344 6.742 6.543 1 98.94 244 THR B CA 1
ATOM 4755 C C . THR B 1 244 ? 9.633 7.871 5.797 1 98.94 244 THR B C 1
ATOM 4757 O O . THR B 1 244 ? 9.492 8.977 6.324 1 98.94 244 THR B O 1
ATOM 4760 N N . LEU B 1 245 ? 9.25 7.598 4.531 1 98.94 245 LEU B N 1
ATOM 4761 C CA . LEU B 1 245 ? 8.625 8.555 3.631 1 98.94 245 LEU B CA 1
ATOM 4762 C C . LEU B 1 245 ? 7.363 7.969 3.002 1 98.94 245 LEU B C 1
ATOM 4764 O O . LEU B 1 245 ? 7.238 6.746 2.887 1 98.94 245 LEU B O 1
ATOM 4768 N N . ALA B 1 246 ? 6.465 8.82 2.635 1 98.88 246 ALA B N 1
ATOM 4769 C CA . ALA B 1 246 ? 5.297 8.523 1.81 1 98.88 246 ALA B CA 1
ATOM 4770 C C . ALA B 1 246 ? 4.617 9.812 1.339 1 98.88 246 ALA B C 1
ATOM 4772 O O . ALA B 1 246 ? 5.277 10.719 0.835 1 98.88 246 ALA B O 1
ATOM 4773 N N . LYS B 1 247 ? 3.385 9.82 1.311 1 98.5 247 LYS B N 1
ATOM 4774 C CA . LYS B 1 247 ? 2.535 10.969 1.008 1 98.5 247 LYS B CA 1
ATOM 4775 C C . LYS B 1 247 ? 3.109 11.789 -0.143 1 98.5 247 LYS B C 1
ATOM 4777 O O . LYS B 1 247 ? 3.027 11.383 -1.304 1 98.5 247 LYS B O 1
ATOM 4782 N N . GLY B 1 248 ? 3.779 12.836 0.141 1 98.69 248 GLY B N 1
ATOM 4783 C CA . GLY B 1 248 ? 4.262 13.742 -0.886 1 98.69 248 GLY B CA 1
ATOM 4784 C C . GLY B 1 248 ? 5.172 13.07 -1.898 1 98.69 248 GLY B C 1
ATOM 4785 O O . GLY B 1 248 ? 5.312 13.547 -3.025 1 98.69 248 GLY B O 1
ATOM 4786 N N . LEU B 1 249 ? 5.633 11.922 -1.697 1 98.81 249 LEU B N 1
ATOM 4787 C CA . LEU B 1 249 ? 6.656 11.258 -2.49 1 98.81 249 LEU B CA 1
ATOM 4788 C C . LEU B 1 249 ? 6.09 10.781 -3.824 1 98.81 249 LEU B C 1
ATOM 4790 O O . LEU B 1 249 ? 6.73 10.945 -4.867 1 98.81 249 LEU B O 1
ATOM 4794 N N . GLY B 1 250 ? 4.859 10.289 -3.826 1 97.94 250 GLY B N 1
ATOM 4795 C CA . GLY B 1 250 ? 4.352 9.562 -4.977 1 97.94 250 GLY B CA 1
ATOM 4796 C C . GLY B 1 250 ? 3.521 10.414 -5.914 1 97.94 250 GLY B C 1
ATOM 4797 O O . GLY B 1 250 ? 2.922 9.906 -6.859 1 97.94 250 GLY B O 1
ATOM 4798 N N . GLY B 1 251 ? 3.387 11.719 -5.625 1 94.88 251 GLY B N 1
ATOM 4799 C CA . GLY B 1 251 ? 2.623 12.586 -6.5 1 94.88 251 GLY B CA 1
ATOM 4800 C C . GLY B 1 251 ? 1.158 12.203 -6.594 1 94.88 251 GLY B C 1
ATOM 4801 O O . GLY B 1 251 ? 0.545 12.336 -7.656 1 94.88 251 GLY B O 1
ATOM 4802 N N . GLY B 1 252 ? 0.679 11.586 -5.605 1 97.88 252 GLY B N 1
ATOM 4803 C CA . GLY B 1 252 ? -0.718 11.188 -5.59 1 97.88 252 GLY B CA 1
ATOM 4804 C C . GLY B 1 252 ? -0.908 9.688 -5.703 1 97.88 252 GLY B C 1
ATOM 4805 O O . GLY B 1 252 ? -1.997 9.172 -5.445 1 97.88 252 GLY B O 1
ATOM 4806 N N . LEU B 1 253 ? 0.142 9 -6.047 1 98.75 253 LEU B N 1
ATOM 4807 C CA . LEU B 1 253 ? 0.056 7.547 -6.18 1 98.75 253 LEU B CA 1
ATOM 4808 C C . LEU B 1 253 ? 0.579 6.852 -4.926 1 98.75 253 LEU B C 1
ATOM 4810 O O . LEU B 1 253 ? 1.398 7.414 -4.195 1 98.75 253 LEU B O 1
ATOM 4814 N N . PRO B 1 254 ? 0.123 5.625 -4.668 1 98.75 254 PRO B N 1
ATOM 4815 C CA . PRO B 1 254 ? 0.63 4.875 -3.516 1 98.75 254 PRO B CA 1
ATOM 4816 C C . PRO B 1 254 ? 2.133 4.613 -3.596 1 98.75 254 PRO B C 1
ATOM 4818 O O . PRO B 1 254 ? 2.598 3.949 -4.523 1 98.75 254 PRO B O 1
ATOM 4821 N N . LEU B 1 255 ? 2.857 5.199 -2.645 1 98.88 255 LEU B N 1
ATOM 4822 C CA . LEU B 1 255 ? 4.305 5.039 -2.566 1 98.88 255 LEU B CA 1
ATOM 4823 C C . LEU B 1 255 ? 4.812 5.352 -1.163 1 98.88 255 LEU B C 1
ATOM 4825 O O . LEU B 1 255 ? 4.359 6.309 -0.533 1 98.88 255 LEU B O 1
ATOM 4829 N N . GLY B 1 256 ? 5.625 4.496 -0.613 1 98.88 256 GLY B N 1
ATOM 4830 C CA . GLY B 1 256 ? 6.379 4.707 0.614 1 98.88 256 GLY B CA 1
ATOM 4831 C C . GLY B 1 256 ? 7.82 4.242 0.519 1 98.88 256 GLY B C 1
ATOM 4832 O O . GLY B 1 256 ? 8.188 3.523 -0.415 1 98.88 256 GLY B O 1
ATOM 4833 N N . ALA B 1 257 ? 8.625 4.672 1.424 1 98.94 257 ALA B N 1
ATOM 4834 C CA . ALA B 1 257 ? 10.031 4.277 1.454 1 98.94 257 ALA B CA 1
ATOM 4835 C C . ALA B 1 257 ? 10.547 4.191 2.887 1 98.94 257 ALA B C 1
ATOM 4837 O O . ALA B 1 257 ? 10.172 5.004 3.736 1 98.94 257 ALA B O 1
ATOM 4838 N N . THR B 1 258 ? 11.281 3.225 3.145 1 98.94 258 THR B N 1
ATOM 4839 C CA . THR B 1 258 ? 12.156 3.131 4.309 1 98.94 258 THR B CA 1
ATOM 4840 C C . THR B 1 258 ? 13.617 3.299 3.906 1 98.94 258 THR B C 1
ATOM 4842 O O . THR B 1 258 ? 14.172 2.461 3.193 1 98.94 258 THR B O 1
ATOM 4845 N N . VAL B 1 259 ? 14.195 4.395 4.309 1 98.94 259 VAL B N 1
ATOM 4846 C CA . VAL B 1 259 ? 15.586 4.688 3.977 1 98.94 259 VAL B CA 1
ATOM 4847 C C . VAL B 1 259 ? 16.469 4.461 5.203 1 98.94 259 VAL B C 1
ATOM 4849 O O . VAL B 1 259 ? 16.219 5.035 6.266 1 98.94 259 VAL B O 1
ATOM 4852 N N . ALA B 1 260 ? 17.484 3.643 5.066 1 98.94 260 ALA B N 1
ATOM 4853 C CA . ALA B 1 260 ? 18.328 3.289 6.203 1 98.94 260 ALA B CA 1
ATOM 4854 C C . ALA B 1 260 ? 19.781 3.652 5.938 1 98.94 260 ALA B C 1
ATOM 4856 O O . ALA B 1 260 ? 20.219 3.686 4.785 1 98.94 260 ALA B O 1
ATOM 4857 N N . PHE B 1 261 ? 20.516 3.891 7.008 1 98.69 261 PHE B N 1
ATOM 4858 C CA . PHE B 1 261 ? 21.891 4.348 6.953 1 98.69 261 PHE B CA 1
ATOM 4859 C C . PHE B 1 261 ? 22.766 3.521 7.887 1 98.69 261 PHE B C 1
ATOM 4861 O O . PHE B 1 261 ? 22.281 2.943 8.859 1 98.69 261 PHE B O 1
ATOM 4868 N N . GLY B 1 262 ? 24.031 3.445 7.57 1 97.81 262 GLY B N 1
ATOM 4869 C CA . GLY B 1 262 ? 24.953 2.729 8.422 1 97.81 262 GLY B CA 1
ATOM 4870 C C . GLY B 1 262 ? 24.562 1.284 8.664 1 97.81 262 GLY B C 1
ATOM 4871 O O . GLY B 1 262 ? 24.234 0.563 7.719 1 97.81 262 GLY B O 1
ATOM 4872 N N . ARG B 1 263 ? 24.578 0.809 9.867 1 97.75 263 ARG B N 1
ATOM 4873 C CA . ARG B 1 263 ? 24.344 -0.593 10.203 1 97.75 263 ARG B CA 1
ATOM 4874 C C . ARG B 1 263 ? 22.906 -0.993 9.914 1 97.75 263 ARG B C 1
ATOM 4876 O O . ARG B 1 263 ? 22.625 -2.15 9.594 1 97.75 263 ARG B O 1
ATOM 4883 N N . ALA B 1 264 ? 21.984 -0.014 10.055 1 98.69 264 ALA B N 1
ATOM 4884 C CA . ALA B 1 264 ? 20.578 -0.314 9.82 1 98.69 264 ALA B CA 1
ATOM 4885 C C . ALA B 1 264 ? 20.344 -0.728 8.375 1 98.69 264 ALA B C 1
ATOM 4887 O O . ALA B 1 264 ? 19.438 -1.527 8.086 1 98.69 264 ALA B O 1
ATOM 4888 N N . ALA B 1 265 ? 21.156 -0.233 7.43 1 98.56 265 ALA B N 1
ATOM 4889 C CA . ALA B 1 265 ? 21 -0.459 5.996 1 98.56 265 ALA B CA 1
ATOM 4890 C C . ALA B 1 265 ? 21.328 -1.903 5.629 1 98.56 265 ALA B C 1
ATOM 4892 O O . ALA B 1 265 ? 20.969 -2.375 4.551 1 98.56 265 ALA B O 1
ATOM 4893 N N . ASP B 1 266 ? 21.953 -2.633 6.578 1 97.62 266 ASP B N 1
ATOM 4894 C CA . ASP B 1 266 ? 22.469 -3.959 6.246 1 97.62 266 ASP B CA 1
ATOM 4895 C C . ASP B 1 266 ? 21.672 -5.051 6.953 1 97.62 266 ASP B C 1
ATOM 4897 O O . ASP B 1 266 ? 21.953 -6.238 6.805 1 97.62 266 ASP B O 1
ATOM 4901 N N . LEU B 1 267 ? 20.625 -4.656 7.637 1 98.56 267 LEU B N 1
ATOM 4902 C CA . LEU B 1 267 ? 19.953 -5.617 8.516 1 98.56 267 LEU B CA 1
ATOM 4903 C C . LEU B 1 267 ? 18.984 -6.492 7.723 1 98.56 267 LEU B C 1
ATOM 4905 O O . LEU B 1 267 ? 18.922 -7.703 7.949 1 98.56 267 LEU B O 1
ATOM 4909 N N . LEU B 1 268 ? 18.297 -5.945 6.801 1 98.5 268 LEU B N 1
ATOM 4910 C CA . LEU B 1 268 ? 17.344 -6.738 6.016 1 98.5 268 LEU B CA 1
ATOM 4911 C C . LEU B 1 268 ? 18.094 -7.629 5.02 1 98.5 268 LEU B C 1
ATOM 4913 O O . LEU B 1 268 ? 18.938 -7.152 4.266 1 98.5 268 LEU B O 1
ATOM 4917 N N . GLN B 1 269 ? 17.734 -8.859 5.012 1 98 269 GLN B N 1
ATOM 4918 C CA . GLN B 1 269 ? 18.312 -9.852 4.109 1 98 269 GLN B CA 1
ATOM 4919 C C . GLN B 1 269 ? 17.219 -10.523 3.273 1 98 269 GLN B C 1
ATOM 4921 O O . GLN B 1 269 ? 16.031 -10.391 3.57 1 98 269 GLN B O 1
ATOM 4926 N N . PRO B 1 270 ? 17.641 -11.242 2.215 1 96.88 270 PRO B N 1
ATOM 4927 C CA . PRO B 1 270 ? 16.641 -11.852 1.334 1 96.88 270 PRO B CA 1
ATOM 4928 C C . PRO B 1 270 ? 15.656 -12.742 2.088 1 96.88 270 PRO B C 1
ATOM 4930 O O . PRO B 1 270 ? 16.062 -13.586 2.883 1 96.88 270 PRO B O 1
ATOM 4933 N N . GLY B 1 271 ? 14.375 -12.414 1.886 1 95.19 271 GLY B N 1
ATOM 4934 C CA . GLY B 1 271 ? 13.328 -13.203 2.514 1 95.19 271 GLY B CA 1
ATOM 4935 C C . GLY B 1 271 ? 12.75 -12.555 3.752 1 95.19 271 GLY B C 1
ATOM 4936 O O . GLY B 1 271 ? 11.656 -12.914 4.199 1 95.19 271 GLY B O 1
ATOM 4937 N N . HIS B 1 272 ? 13.336 -11.516 4.309 1 96.94 272 HIS B N 1
ATOM 4938 C CA . HIS B 1 272 ? 12.93 -10.914 5.574 1 96.94 272 HIS B CA 1
ATOM 4939 C C . HIS B 1 272 ? 11.695 -10.039 5.395 1 96.94 272 HIS B C 1
ATOM 4941 O O . HIS B 1 272 ? 10.828 -9.992 6.273 1 96.94 272 HIS B O 1
ATOM 4947 N N . HIS B 1 273 ? 11.664 -9.344 4.281 1 97.31 273 HIS B N 1
ATOM 4948 C CA . HIS B 1 273 ? 10.594 -8.375 4.059 1 97.31 273 HIS B CA 1
ATOM 4949 C C . HIS B 1 273 ? 10.391 -8.102 2.572 1 97.31 273 HIS B C 1
ATOM 4951 O O . HIS B 1 273 ? 11.188 -8.555 1.743 1 97.31 273 HIS B O 1
ATOM 4957 N N . GLY B 1 274 ? 9.242 -7.551 2.258 1 97.06 274 GLY B N 1
ATOM 4958 C CA . GLY B 1 274 ? 8.914 -7.242 0.875 1 97.06 274 GLY B CA 1
ATOM 4959 C C . GLY B 1 274 ? 7.43 -6.996 0.654 1 97.06 274 GLY B C 1
ATOM 4960 O O . GLY B 1 274 ? 6.621 -7.207 1.559 1 97.06 274 GLY B O 1
ATOM 4961 N N . THR B 1 275 ? 7.137 -6.5 -0.468 1 97.69 275 THR B N 1
ATOM 4962 C CA . THR B 1 275 ? 5.777 -6.312 -0.964 1 97.69 275 THR B CA 1
ATOM 4963 C C . THR B 1 275 ? 5.738 -6.402 -2.486 1 97.69 275 THR B C 1
ATOM 4965 O O . THR B 1 275 ? 6.668 -5.953 -3.164 1 97.69 275 THR B O 1
ATOM 4968 N N . THR B 1 276 ? 4.695 -6.953 -2.982 1 97.06 276 THR B N 1
ATOM 4969 C CA . THR B 1 276 ? 4.566 -7.211 -4.414 1 97.06 276 THR B CA 1
ATOM 4970 C C . THR B 1 276 ? 4.738 -5.918 -5.211 1 97.06 276 THR B C 1
ATOM 4972 O O . THR B 1 276 ? 5.43 -5.902 -6.23 1 97.06 276 THR B O 1
ATOM 4975 N N . PHE B 1 277 ? 4.262 -4.84 -4.719 1 98.12 277 PHE B N 1
ATOM 4976 C CA . PHE B 1 277 ? 4.211 -3.6 -5.484 1 98.12 277 PHE B CA 1
ATOM 4977 C C . PHE B 1 277 ? 5.344 -2.666 -5.078 1 98.12 277 PHE B C 1
ATOM 4979 O O . PHE B 1 277 ? 5.387 -1.51 -5.504 1 98.12 277 PHE B O 1
ATOM 4986 N N . GLY B 1 278 ? 6.219 -3.15 -4.168 1 97.38 278 GLY B N 1
ATOM 4987 C CA . GLY B 1 278 ? 7.324 -2.303 -3.754 1 97.38 278 GLY B CA 1
ATOM 4988 C C . GLY B 1 278 ? 8.219 -1.883 -4.906 1 97.38 278 GLY B C 1
ATOM 4989 O O . GLY B 1 278 ? 8.719 -2.73 -5.648 1 97.38 278 GLY B O 1
ATOM 4990 N N . GLY B 1 279 ? 8.383 -0.621 -5.121 1 98 279 GLY B N 1
ATOM 4991 C CA . GLY B 1 279 ? 9.141 -0.131 -6.262 1 98 279 GLY B CA 1
ATOM 4992 C C . GLY B 1 279 ? 8.367 -0.188 -7.562 1 98 279 GLY B C 1
ATOM 4993 O O . GLY B 1 279 ? 8.93 -0.491 -8.617 1 98 279 GLY B O 1
ATOM 4994 N N . ASN B 1 280 ? 7.094 -0.012 -7.492 1 98.69 280 ASN B N 1
ATOM 4995 C CA . ASN B 1 280 ? 6.285 0.009 -8.711 1 98.69 280 ASN B CA 1
ATOM 4996 C C . ASN B 1 280 ? 6.793 1.048 -9.703 1 98.69 280 ASN B C 1
ATOM 4998 O O . ASN B 1 280 ? 6.922 2.225 -9.367 1 98.69 280 ASN B O 1
ATOM 5002 N N . PRO B 1 281 ? 7.059 0.659 -10.891 1 98.81 281 PRO B N 1
ATOM 5003 C CA . PRO B 1 281 ? 7.691 1.564 -11.859 1 98.81 281 PRO B CA 1
ATOM 5004 C C . PRO B 1 281 ? 6.879 2.836 -12.094 1 98.81 281 PRO B C 1
ATOM 5006 O O . PRO B 1 281 ? 7.449 3.924 -12.203 1 98.81 281 PRO B O 1
ATOM 5009 N N . VAL B 1 282 ? 5.617 2.75 -12.102 1 98.94 282 VAL B N 1
ATOM 5010 C CA . VAL B 1 282 ? 4.75 3.887 -12.406 1 98.94 282 VAL B CA 1
ATOM 5011 C C . VAL B 1 282 ? 4.766 4.871 -11.234 1 98.94 282 VAL B C 1
ATOM 5013 O O . VAL B 1 282 ? 4.945 6.074 -11.43 1 98.94 282 VAL B O 1
ATOM 5016 N N . ALA B 1 283 ? 4.605 4.367 -10.016 1 98.94 283 ALA B N 1
ATOM 5017 C CA . ALA B 1 283 ? 4.652 5.215 -8.828 1 98.94 283 ALA B CA 1
ATOM 5018 C C . ALA B 1 283 ? 6.027 5.855 -8.656 1 98.94 283 ALA B C 1
ATOM 5020 O O . ALA B 1 283 ? 6.133 7.023 -8.289 1 98.94 283 ALA B O 1
ATOM 5021 N N . CYS B 1 284 ? 7.059 5.102 -8.992 1 98.94 284 CYS B N 1
ATOM 5022 C CA . CYS B 1 284 ? 8.414 5.625 -8.844 1 98.94 284 CYS B CA 1
ATOM 5023 C C . CYS B 1 284 ? 8.703 6.691 -9.898 1 98.94 284 CYS B C 1
ATOM 5025 O O . CYS B 1 284 ? 9.422 7.652 -9.633 1 98.94 284 CYS B O 1
ATOM 5027 N N . ALA B 1 285 ? 8.141 6.504 -11.07 1 98.94 285 ALA B N 1
ATOM 5028 C CA . ALA B 1 285 ? 8.266 7.547 -12.086 1 98.94 285 ALA B CA 1
ATOM 5029 C C . ALA B 1 285 ? 7.602 8.844 -11.625 1 98.94 285 ALA B C 1
ATOM 5031 O O . ALA B 1 285 ? 8.133 9.93 -11.836 1 98.94 285 ALA B O 1
ATOM 5032 N N . ALA B 1 286 ? 6.477 8.695 -11.031 1 98.94 286 ALA B N 1
ATOM 5033 C CA . ALA B 1 286 ? 5.809 9.859 -10.453 1 98.94 286 ALA B CA 1
ATOM 5034 C C . ALA B 1 286 ? 6.676 10.508 -9.375 1 98.94 286 ALA B C 1
ATOM 5036 O O . ALA B 1 286 ? 6.797 11.734 -9.328 1 98.94 286 ALA B O 1
ATOM 5037 N N . GLY B 1 287 ? 7.273 9.672 -8.539 1 98.94 287 GLY B N 1
ATOM 5038 C CA . GLY B 1 287 ? 8.148 10.18 -7.496 1 98.94 287 GLY B CA 1
ATOM 5039 C C . GLY B 1 287 ? 9.336 10.953 -8.039 1 98.94 287 GLY B C 1
ATOM 5040 O O . GLY B 1 287 ? 9.703 12 -7.492 1 98.94 287 GLY B O 1
ATOM 5041 N N . LEU B 1 288 ? 9.898 10.469 -9.117 1 98.94 288 LEU B N 1
ATOM 5042 C CA . LEU B 1 288 ? 11.008 11.164 -9.766 1 98.94 288 LEU B CA 1
ATOM 5043 C C . LEU B 1 288 ? 10.555 12.531 -10.281 1 98.94 288 LEU B C 1
ATOM 5045 O O . LEU B 1 288 ? 11.273 13.523 -10.125 1 98.94 288 LEU B O 1
ATOM 5049 N N . ALA B 1 289 ? 9.391 12.547 -10.852 1 98.94 289 ALA B N 1
ATOM 5050 C CA . ALA B 1 289 ? 8.844 13.812 -11.352 1 98.94 289 ALA B CA 1
ATOM 5051 C C . ALA B 1 289 ? 8.664 14.82 -10.219 1 98.94 289 ALA B C 1
ATOM 5053 O O . ALA B 1 289 ? 8.938 16.016 -10.391 1 98.94 289 ALA B O 1
ATOM 5054 N N . VAL B 1 290 ? 8.258 14.344 -9.094 1 98.94 290 VAL B N 1
ATOM 5055 C CA . VAL B 1 290 ? 8.055 15.203 -7.934 1 98.94 290 VAL B CA 1
ATOM 5056 C C . VAL B 1 290 ? 9.391 15.789 -7.473 1 98.94 290 VAL B C 1
ATOM 5058 O O . VAL B 1 290 ? 9.539 17 -7.363 1 98.94 290 VAL B O 1
ATOM 5061 N N . LEU B 1 291 ? 10.359 14.906 -7.25 1 98.94 291 LEU B N 1
ATOM 5062 C CA . LEU B 1 291 ? 11.641 15.359 -6.719 1 98.94 291 LEU B CA 1
ATOM 5063 C C . LEU B 1 291 ? 12.336 16.297 -7.699 1 98.94 291 LEU B C 1
ATOM 5065 O O . LEU B 1 291 ? 12.883 17.328 -7.293 1 98.94 291 LEU B O 1
ATOM 5069 N N . ASP B 1 292 ? 12.25 15.969 -8.945 1 98.88 292 ASP B N 1
ATOM 5070 C CA . ASP B 1 292 ? 12.906 16.797 -9.953 1 98.88 292 ASP B CA 1
ATOM 5071 C C . ASP B 1 292 ? 12.234 18.156 -10.062 1 98.88 292 ASP B C 1
ATOM 5073 O O . ASP B 1 292 ? 12.914 19.188 -10.195 1 98.88 292 ASP B O 1
ATOM 5077 N N . THR B 1 293 ? 10.938 18.219 -9.977 1 98.94 293 THR B N 1
ATOM 5078 C CA . THR B 1 293 ? 10.211 19.469 -10.062 1 98.94 293 THR B CA 1
ATOM 5079 C C . THR B 1 293 ? 10.523 20.359 -8.859 1 98.94 293 THR B C 1
ATOM 5081 O O . THR B 1 293 ? 10.742 21.562 -9.016 1 98.94 293 THR B O 1
ATOM 5084 N N . ILE B 1 294 ? 10.578 19.797 -7.684 1 98.94 294 ILE B N 1
ATOM 5085 C CA . ILE B 1 294 ? 10.898 20.547 -6.48 1 98.94 294 ILE B CA 1
ATOM 5086 C C . ILE B 1 294 ? 12.273 21.203 -6.629 1 98.94 294 ILE B C 1
ATOM 5088 O O . ILE B 1 294 ? 12.438 22.391 -6.34 1 98.94 294 ILE B O 1
ATOM 5092 N N . ALA B 1 295 ? 13.203 20.438 -7.125 1 98.75 295 ALA B N 1
ATOM 5093 C CA . ALA B 1 295 ? 14.57 20.922 -7.285 1 98.75 295 ALA B CA 1
ATOM 5094 C C . ALA B 1 295 ? 14.656 21.984 -8.383 1 98.75 295 ALA B C 1
ATOM 5096 O O . ALA B 1 295 ? 15.219 23.062 -8.18 1 98.75 295 ALA B O 1
ATOM 5097 N N . ASP B 1 296 ? 14.062 21.688 -9.516 1 98.62 296 ASP B N 1
ATOM 5098 C CA . ASP B 1 296 ? 14.227 22.5 -10.719 1 98.62 296 ASP B CA 1
ATOM 5099 C C . ASP B 1 296 ? 13.523 23.859 -10.57 1 98.62 296 ASP B C 1
ATOM 5101 O O . ASP B 1 296 ? 13.977 24.859 -11.117 1 98.62 296 ASP B O 1
ATOM 5105 N N . GLU B 1 297 ? 12.453 23.875 -9.75 1 98.44 297 GLU B N 1
ATOM 5106 C CA . GLU B 1 297 ? 11.648 25.094 -9.664 1 98.44 297 GLU B CA 1
ATOM 5107 C C . GLU B 1 297 ? 11.914 25.828 -8.359 1 98.44 297 GLU B C 1
ATOM 5109 O O . GLU B 1 297 ? 11.258 26.828 -8.062 1 98.44 297 GLU B O 1
ATOM 5114 N N . GLY B 1 298 ? 12.82 25.375 -7.562 1 98.31 298 GLY B N 1
ATOM 5115 C CA . GLY B 1 298 ? 13.164 26.031 -6.312 1 98.31 298 GLY B CA 1
ATOM 5116 C C . GLY B 1 298 ? 12.008 26.094 -5.332 1 98.31 298 GLY B C 1
ATOM 5117 O O . GLY B 1 298 ? 11.75 27.141 -4.727 1 98.31 298 GLY B O 1
ATOM 5118 N N . LEU B 1 299 ? 11.336 25.031 -5.203 1 98.88 299 LEU B N 1
ATOM 5119 C CA . LEU B 1 299 ? 10.086 25.047 -4.449 1 98.88 299 LEU B CA 1
ATOM 5120 C C . LEU B 1 299 ? 10.359 25.094 -2.949 1 98.88 299 LEU B C 1
ATOM 5122 O O . LEU B 1 299 ? 9.5 25.516 -2.17 1 98.88 299 LEU B O 1
ATOM 5126 N N . LEU B 1 300 ? 11.547 24.703 -2.51 1 98.88 300 LEU B N 1
ATOM 5127 C CA . LEU B 1 300 ? 11.867 24.812 -1.089 1 98.88 300 LEU B CA 1
ATOM 5128 C C . LEU B 1 300 ? 11.867 26.266 -0.64 1 98.88 300 LEU B C 1
ATOM 5130 O O . LEU B 1 300 ? 11.383 26.578 0.444 1 98.88 300 LEU B O 1
ATOM 5134 N N . ASP B 1 301 ? 12.367 27.094 -1.482 1 98.75 301 ASP B N 1
ATOM 5135 C CA . ASP B 1 301 ? 12.352 28.516 -1.181 1 98.75 301 ASP B CA 1
ATOM 5136 C C . ASP B 1 301 ? 10.93 29.062 -1.19 1 98.75 301 ASP B C 1
ATOM 5138 O O . ASP B 1 301 ? 10.578 29.906 -0.368 1 98.75 301 ASP B O 1
ATOM 5142 N N . ASN B 1 302 ? 10.172 28.594 -2.125 1 98.88 302 ASN B N 1
ATOM 5143 C CA . ASN B 1 302 ? 8.773 29.016 -2.17 1 98.88 302 ASN B CA 1
ATOM 5144 C C . ASN B 1 302 ? 8.031 28.609 -0.901 1 98.88 302 ASN B C 1
ATOM 5146 O O . ASN B 1 302 ? 7.227 29.391 -0.376 1 98.88 302 ASN B O 1
ATOM 5150 N N . VAL B 1 303 ? 8.312 27.422 -0.416 1 98.94 303 VAL B N 1
ATOM 5151 C CA . VAL B 1 303 ? 7.688 26.906 0.798 1 98.94 303 VAL B CA 1
ATOM 5152 C C . VAL B 1 303 ? 8.016 27.828 1.976 1 98.94 303 VAL B C 1
ATOM 5154 O O . VAL B 1 303 ? 7.133 28.188 2.754 1 98.94 303 VAL B O 1
ATOM 5157 N N . LYS B 1 304 ? 9.234 28.25 2.078 1 98.69 304 LYS B N 1
ATOM 5158 C CA . LYS B 1 304 ? 9.656 29.141 3.158 1 98.69 304 LYS B CA 1
ATOM 5159 C C . LYS B 1 304 ? 8.977 30.5 3.043 1 98.69 304 LYS B C 1
ATOM 5161 O O . LYS B 1 304 ? 8.484 31.047 4.035 1 98.69 304 LYS B O 1
ATOM 5166 N N . ARG B 1 305 ? 8.898 31 1.87 1 98.69 305 ARG B N 1
ATOM 5167 C CA . ARG B 1 305 ? 8.305 32.312 1.637 1 98.69 305 ARG B CA 1
ATOM 5168 C C . ARG B 1 305 ? 6.812 32.312 1.945 1 98.69 305 ARG B C 1
ATOM 5170 O O . ARG B 1 305 ? 6.312 33.188 2.648 1 98.69 305 ARG B O 1
ATOM 5177 N N . GLN B 1 306 ? 6.117 31.328 1.38 1 98.81 306 GLN B N 1
ATOM 5178 C CA . GLN B 1 306 ? 4.672 31.266 1.574 1 98.81 306 GLN B CA 1
ATOM 5179 C C . GLN B 1 306 ? 4.328 30.969 3.031 1 98.81 306 GLN B C 1
ATOM 5181 O O . GLN B 1 306 ? 3.307 31.438 3.539 1 98.81 306 GLN B O 1
ATOM 5186 N N . SER B 1 307 ? 5.195 30.219 3.674 1 98.75 307 SER B N 1
ATOM 5187 C CA . SER B 1 307 ? 5.02 29.953 5.098 1 98.75 307 SER B CA 1
ATOM 5188 C C . SER B 1 307 ? 5.008 31.25 5.898 1 98.75 307 SER B C 1
ATOM 5190 O O . SER B 1 307 ? 4.133 31.469 6.742 1 98.75 307 SER B O 1
ATOM 5192 N N . GLU B 1 308 ? 5.977 32.094 5.641 1 98.5 308 GLU B N 1
ATOM 5193 C CA . GLU B 1 308 ? 6.078 33.375 6.332 1 98.5 308 GLU B CA 1
ATOM 5194 C C . GLU B 1 308 ? 4.867 34.25 6.043 1 98.5 308 GLU B C 1
ATOM 5196 O O . GLU B 1 308 ? 4.328 34.906 6.949 1 98.5 308 GLU B O 1
ATOM 5201 N N . THR B 1 309 ? 4.441 34.25 4.82 1 98.81 309 THR B N 1
ATOM 5202 C CA . THR B 1 309 ? 3.303 35.062 4.414 1 98.81 309 THR B CA 1
ATOM 5203 C C . THR B 1 309 ? 2.025 34.594 5.102 1 98.81 309 THR B C 1
ATOM 5205 O O . THR B 1 309 ? 1.25 35.406 5.609 1 98.81 309 THR B O 1
ATOM 5208 N N . LEU B 1 310 ? 1.835 33.344 5.168 1 98.81 310 LEU B N 1
ATOM 5209 C CA . LEU B 1 310 ? 0.638 32.781 5.789 1 98.81 310 LEU B CA 1
ATOM 5210 C C . LEU B 1 310 ? 0.641 33.031 7.293 1 98.81 310 LEU B C 1
ATOM 5212 O O . LEU B 1 310 ? -0.358 33.5 7.855 1 98.81 310 LEU B O 1
ATOM 5216 N N . ARG B 1 311 ? 1.747 32.719 7.934 1 98.38 311 ARG B N 1
ATOM 5217 C CA . ARG B 1 311 ? 1.858 32.906 9.375 1 98.38 311 ARG B CA 1
ATOM 5218 C C . ARG B 1 311 ? 1.66 34.375 9.758 1 98.38 311 ARG B C 1
ATOM 5220 O O . ARG B 1 311 ? 0.838 34.688 10.625 1 98.38 311 ARG B O 1
ATOM 5227 N N . GLY B 1 312 ? 2.406 35.219 9.094 1 98.31 312 GLY B N 1
ATOM 5228 C CA . GLY B 1 312 ? 2.291 36.625 9.359 1 98.31 312 GLY B CA 1
ATOM 5229 C C . GLY B 1 312 ? 0.908 37.188 9.07 1 98.31 312 GLY B C 1
ATOM 5230 O O . GLY B 1 312 ? 0.38 38 9.852 1 98.31 312 GLY B O 1
ATOM 5231 N N . GLY B 1 313 ? 0.299 36.75 7.969 1 98.69 313 GLY B N 1
ATOM 5232 C CA . GLY B 1 313 ? -1.025 37.219 7.586 1 98.69 313 GLY B CA 1
ATOM 5233 C C . GLY B 1 313 ? -2.109 36.812 8.562 1 98.69 313 GLY B C 1
ATOM 5234 O O . GLY B 1 313 ? -3.002 37.594 8.883 1 98.69 313 GLY B O 1
ATOM 5235 N N . VAL B 1 314 ? -2.031 35.594 9.078 1 98.81 314 VAL B N 1
ATOM 5236 C CA . VAL B 1 314 ? -3.023 35.094 10.031 1 98.81 314 VAL B CA 1
ATOM 5237 C C . VAL B 1 314 ? -2.887 35.844 11.352 1 98.81 314 VAL B C 1
ATOM 5239 O O . VAL B 1 314 ? -3.885 36.281 11.938 1 98.81 314 VAL B O 1
ATOM 5242 N N . GLU B 1 315 ? -1.701 36.031 11.797 1 97.81 315 GLU B N 1
ATOM 5243 C CA . GLU B 1 315 ? -1.463 36.688 13.078 1 97.81 315 GLU B CA 1
ATOM 5244 C C . GLU B 1 315 ? -1.793 38.188 13.008 1 97.81 315 GLU B C 1
ATOM 5246 O O . GLU B 1 315 ? -2.287 38.781 13.977 1 97.81 315 GLU B O 1
ATOM 5251 N N . ALA B 1 316 ? -1.62 38.75 11.859 1 97.81 316 ALA B N 1
ATOM 5252 C CA . ALA B 1 316 ? -1.856 40.188 11.68 1 97.81 316 ALA B CA 1
ATOM 5253 C C . ALA B 1 316 ? -3.348 40.5 11.719 1 97.81 316 ALA B C 1
ATOM 5255 O O . ALA B 1 316 ? -3.738 41.656 11.93 1 97.81 316 ALA B O 1
ATOM 5256 N N . LEU B 1 317 ? -4.18 39.5 11.531 1 97.44 317 LEU B N 1
ATOM 5257 C CA . LEU B 1 317 ? -5.621 39.719 11.602 1 97.44 317 LEU B CA 1
ATOM 5258 C C . LEU B 1 317 ? -6.035 40.188 12.992 1 97.44 317 LEU B C 1
ATOM 5260 O O . LEU B 1 317 ? -7.043 40.875 13.133 1 97.44 317 LEU B O 1
ATOM 5264 N N . GLY B 1 318 ? -5.367 39.719 14.016 1 97.69 318 GLY B N 1
ATOM 5265 C CA . GLY B 1 318 ? -5.73 40.031 15.383 1 97.69 318 GLY B CA 1
ATOM 5266 C C . GLY B 1 318 ? -7.113 39.531 15.766 1 97.69 318 GLY B C 1
ATOM 5267 O O . GLY B 1 318 ? -7.801 40.156 16.578 1 97.69 318 GLY B O 1
ATOM 5268 N N . HIS B 1 319 ? -7.516 38.531 15.117 1 98 319 HIS B N 1
ATOM 5269 C CA . HIS B 1 319 ? -8.844 38 15.398 1 98 319 HIS B CA 1
ATOM 5270 C C . HIS B 1 319 ? -8.898 37.281 16.75 1 98 319 HIS B C 1
ATOM 5272 O O . HIS B 1 319 ? -8 36.531 17.094 1 98 319 HIS B O 1
ATOM 5278 N N . PRO B 1 320 ? -9.938 37.438 17.516 1 97.81 320 PRO B N 1
ATOM 5279 C CA . PRO B 1 320 ? -10.008 36.906 18.875 1 97.81 320 PRO B CA 1
ATOM 5280 C C . PRO B 1 320 ? -10.023 35.375 18.891 1 97.81 320 PRO B C 1
ATOM 5282 O O . PRO B 1 320 ? -9.594 34.75 19.875 1 97.81 320 PRO B O 1
ATOM 5285 N N . LEU B 1 321 ? -10.375 34.75 17.797 1 98.25 321 LEU B N 1
ATOM 5286 C CA . LEU B 1 321 ? -10.484 33.281 17.734 1 98.25 321 LEU B CA 1
ATOM 5287 C C . LEU B 1 321 ? -9.133 32.656 17.453 1 98.25 321 LEU B C 1
ATOM 5289 O O . LEU B 1 321 ? -8.969 31.438 17.594 1 98.25 321 LEU B O 1
ATOM 5293 N N . VAL B 1 322 ? -8.141 33.5 17.078 1 98.81 322 VAL B N 1
ATOM 5294 C CA . VAL B 1 322 ? -6.828 32.969 16.766 1 98.81 322 VAL B CA 1
ATOM 5295 C C . VAL B 1 322 ? -5.883 33.156 17.938 1 98.81 322 VAL B C 1
ATOM 5297 O O . VAL B 1 322 ? -5.629 34.281 18.375 1 98.81 322 VAL B O 1
ATOM 5300 N N . ALA B 1 323 ? -5.371 32.062 18.453 1 98.69 323 ALA B N 1
ATOM 5301 C CA . ALA B 1 323 ? -4.363 32.125 19.5 1 98.69 323 ALA B CA 1
ATOM 5302 C C . ALA B 1 323 ? -2.973 32.375 18.922 1 98.69 323 ALA B C 1
ATOM 5304 O O . ALA B 1 323 ? -2.297 33.344 19.266 1 98.69 323 ALA B O 1
ATOM 5305 N N . HIS B 1 324 ? -2.523 31.422 18.031 1 98.5 324 HIS B N 1
ATOM 5306 C CA . HIS B 1 324 ? -1.244 31.516 17.344 1 98.5 324 HIS B CA 1
ATOM 5307 C C . HIS B 1 324 ? -1.172 30.547 16.172 1 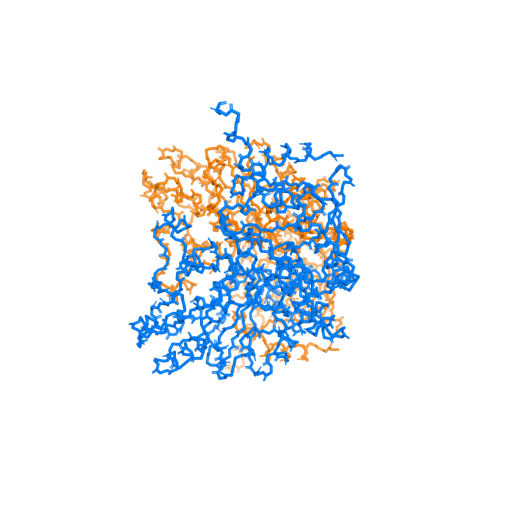98.5 324 HIS B C 1
ATOM 5309 O O . HIS B 1 324 ? -2.102 29.766 15.945 1 98.5 324 HIS B O 1
ATOM 5315 N N . VAL B 1 325 ? -0.159 30.688 15.422 1 98.81 325 VAL B N 1
ATOM 5316 C CA . VAL B 1 325 ? 0.138 29.75 14.344 1 98.81 325 VAL B CA 1
ATOM 5317 C C . VAL B 1 325 ? 1.417 28.984 14.664 1 98.81 325 VAL B C 1
ATOM 5319 O O . VAL B 1 325 ? 2.385 29.562 15.172 1 98.81 325 VAL B O 1
ATOM 5322 N N . ARG B 1 326 ? 1.398 27.641 14.453 1 98.69 326 ARG B N 1
ATOM 5323 C CA . ARG B 1 326 ? 2.59 26.828 14.672 1 98.69 326 ARG B CA 1
ATOM 5324 C C . ARG B 1 326 ? 2.846 25.906 13.484 1 98.69 326 ARG B C 1
ATOM 5326 O O . ARG B 1 326 ? 2.012 25.797 12.586 1 98.69 326 ARG B O 1
ATOM 5333 N N . GLY B 1 327 ? 4.082 25.25 13.477 1 98.62 327 GLY B N 1
ATOM 5334 C CA . GLY B 1 327 ? 4.496 24.359 12.414 1 98.62 327 GLY B CA 1
ATOM 5335 C C . GLY B 1 327 ? 5.738 24.828 11.68 1 98.62 327 GLY B C 1
ATOM 5336 O O . GLY B 1 327 ? 6.5 25.641 12.203 1 98.62 327 GLY B O 1
ATOM 5337 N N . ALA B 1 328 ? 5.934 24.203 10.5 1 98.75 328 ALA B N 1
ATOM 5338 C CA . ALA B 1 328 ? 7.07 24.531 9.641 1 98.75 328 ALA B CA 1
ATOM 5339 C C . ALA B 1 328 ? 6.695 24.422 8.172 1 98.75 328 ALA B C 1
ATOM 5341 O O . ALA B 1 328 ? 5.961 23.5 7.773 1 98.75 328 ALA B O 1
ATOM 5342 N N . GLY B 1 329 ? 7.207 25.391 7.371 1 98.88 329 GLY B N 1
ATOM 5343 C CA . GLY B 1 329 ? 6.875 25.406 5.957 1 98.88 329 GLY B CA 1
ATOM 5344 C C . GLY B 1 329 ? 5.383 25.438 5.695 1 98.88 329 GLY B C 1
ATOM 5345 O O . GLY B 1 329 ? 4.68 26.312 6.223 1 98.88 329 GLY B O 1
ATOM 5346 N N . LEU B 1 330 ? 4.914 24.5 4.906 1 98.94 330 LEU B N 1
ATOM 5347 C CA . LEU B 1 330 ? 3.5 24.453 4.547 1 98.94 330 LEU B CA 1
ATOM 5348 C C . LEU B 1 330 ? 2.797 23.297 5.246 1 98.94 330 LEU B C 1
ATOM 5350 O O . LEU B 1 330 ? 1.954 22.625 4.645 1 98.94 330 LEU B O 1
ATOM 5354 N N . LEU B 1 331 ? 3.279 23.016 6.43 1 98.94 331 LEU B N 1
ATOM 5355 C CA . LEU B 1 331 ? 2.58 22.266 7.473 1 98.94 331 LEU B CA 1
ATOM 5356 C C . LEU B 1 331 ? 2.299 23.156 8.68 1 98.94 331 LEU B C 1
ATOM 5358 O O . LEU B 1 331 ? 3.115 23.234 9.602 1 98.94 331 LEU B O 1
ATOM 5362 N N . LEU B 1 332 ? 1.085 23.797 8.625 1 98.94 332 LEU B N 1
ATOM 5363 C CA . LEU B 1 332 ? 0.779 24.828 9.609 1 98.94 332 LEU B CA 1
ATOM 5364 C C . LEU B 1 332 ? -0.51 24.5 10.352 1 98.94 332 LEU B C 1
ATOM 5366 O O . LEU B 1 332 ? -1.434 23.922 9.781 1 98.94 332 LEU B O 1
ATOM 5370 N N . GLY B 1 333 ? -0.513 24.828 11.633 1 98.94 333 GLY B N 1
ATOM 5371 C CA . GLY B 1 333 ? -1.706 24.766 12.461 1 98.94 333 GLY B CA 1
ATOM 5372 C C . GLY B 1 333 ? -2.133 26.109 13.008 1 98.94 333 GLY B C 1
ATOM 5373 O O . GLY B 1 333 ? -1.364 26.781 13.703 1 98.94 333 GLY B O 1
ATOM 5374 N N . ILE B 1 334 ? -3.312 26.594 12.648 1 98.94 334 ILE B N 1
ATOM 5375 C CA . ILE B 1 334 ? -3.938 27.734 13.289 1 98.94 334 ILE B CA 1
ATOM 5376 C C . ILE B 1 334 ? -4.645 27.297 14.57 1 98.94 334 ILE B C 1
ATOM 5378 O O . ILE B 1 334 ? -5.695 26.656 14.516 1 98.94 334 ILE B O 1
ATOM 5382 N N . VAL B 1 335 ? -4.059 27.625 15.695 1 98.88 335 VAL B N 1
ATOM 5383 C CA . VAL B 1 335 ? -4.621 27.25 16.984 1 98.88 335 VAL B CA 1
ATOM 5384 C C . VAL B 1 335 ? -5.688 28.266 17.406 1 98.88 335 VAL B C 1
ATOM 5386 O O . VAL B 1 335 ? -5.434 29.469 17.422 1 98.88 335 VAL B O 1
ATOM 5389 N N . LEU B 1 336 ? -6.836 27.766 17.719 1 98.88 336 LEU B N 1
ATOM 5390 C CA . LEU B 1 336 ? -7.965 28.609 18.078 1 98.88 336 LEU B CA 1
ATOM 5391 C C . LEU B 1 336 ? -8.078 28.75 19.594 1 98.88 336 LEU B C 1
ATOM 5393 O O . LEU B 1 336 ? -7.602 27.891 20.328 1 98.88 336 LEU B O 1
ATOM 5397 N N . THR B 1 337 ? -8.742 29.781 20.031 1 98.69 337 THR B N 1
ATOM 5398 C CA . THR B 1 337 ? -8.945 30.031 21.453 1 98.69 337 THR B CA 1
ATOM 5399 C C . THR B 1 337 ? -10.133 29.234 21.984 1 98.69 337 THR B C 1
ATOM 5401 O O . THR B 1 337 ? -10.32 29.109 23.188 1 98.69 337 THR B O 1
ATOM 5404 N N . GLU B 1 338 ? -10.953 28.625 21.031 1 98.38 338 GLU B N 1
ATOM 5405 C CA . GLU B 1 338 ? -12.109 27.781 21.328 1 98.38 338 GLU B CA 1
ATOM 5406 C C . GLU B 1 338 ? -12.109 26.531 20.453 1 98.38 338 GLU B C 1
ATOM 5408 O O . GLU B 1 338 ? -11.5 26.5 19.391 1 98.38 338 GLU B O 1
ATOM 5413 N N . PRO B 1 339 ? -12.758 25.5 20.953 1 98.56 339 PRO B N 1
ATOM 5414 C CA . PRO B 1 339 ? -12.836 24.266 20.172 1 98.56 339 PRO B CA 1
ATOM 5415 C C . PRO B 1 339 ? -13.82 24.375 19.016 1 98.56 339 PRO B C 1
ATOM 5417 O O . PRO B 1 339 ? -14.82 23.656 18.984 1 98.56 339 PRO B O 1
ATOM 5420 N N . LEU B 1 340 ? -13.469 25.219 17.953 1 98.69 340 LEU B N 1
ATOM 5421 C CA . LEU B 1 340 ? -14.398 25.516 16.859 1 98.69 340 LEU B CA 1
ATOM 5422 C C . LEU B 1 340 ? -13.805 25.141 15.516 1 98.69 340 LEU B C 1
ATOM 5424 O O . LEU B 1 340 ? -14.18 25.703 14.484 1 98.69 340 LEU B O 1
ATOM 5428 N N . ALA B 1 341 ? -12.859 24.25 15.57 1 98.75 341 ALA B N 1
ATOM 5429 C CA . ALA B 1 341 ? -12.156 23.906 14.336 1 98.75 341 ALA B CA 1
ATOM 5430 C C . ALA B 1 341 ? -13.125 23.312 13.312 1 98.75 341 ALA B C 1
ATOM 5432 O O . ALA B 1 341 ? -13.023 23.609 12.117 1 98.75 341 ALA B O 1
ATOM 5433 N N . ALA B 1 342 ? -14.078 22.516 13.742 1 98.25 342 ALA B N 1
ATOM 5434 C CA . ALA B 1 342 ? -15.039 21.922 12.82 1 98.25 342 ALA B CA 1
ATOM 5435 C C . ALA B 1 342 ? -15.922 22.984 12.18 1 98.25 342 ALA B C 1
ATOM 5437 O O . ALA B 1 342 ? -16.25 22.891 10.992 1 98.25 342 ALA B O 1
ATOM 5438 N N . GLN B 1 343 ? -16.328 23.938 12.953 1 98.56 343 GLN B N 1
ATOM 5439 C CA . GLN B 1 343 ? -17.141 25.031 12.438 1 98.56 343 GLN B CA 1
ATOM 5440 C C . GLN B 1 343 ? -16.359 25.891 11.453 1 98.56 343 GLN B C 1
ATOM 5442 O O . GLN B 1 343 ? -16.891 26.328 10.438 1 98.56 343 GLN B O 1
ATOM 5447 N N . VAL B 1 344 ? -15.102 26.094 11.758 1 98.88 344 VAL B N 1
ATOM 5448 C CA . VAL B 1 344 ? -14.258 26.859 10.852 1 98.88 344 VAL B CA 1
ATOM 5449 C C . VAL B 1 344 ? -14.078 26.094 9.539 1 98.88 344 VAL B C 1
ATOM 5451 O O . VAL B 1 344 ? -14.125 26.688 8.461 1 98.88 344 VAL B O 1
ATOM 5454 N N . GLN B 1 345 ? -13.852 24.844 9.641 1 98.75 345 GLN B N 1
ATOM 5455 C CA . GLN B 1 345 ? -13.719 24 8.461 1 98.75 345 GLN B CA 1
ATOM 5456 C C . GLN B 1 345 ? -14.961 24.078 7.582 1 98.75 345 GLN B C 1
ATOM 5458 O O . GLN B 1 345 ? -14.859 24.219 6.359 1 98.75 345 GLN B O 1
ATOM 5463 N N . GLN B 1 346 ? -16.141 24.031 8.172 1 98.38 346 GLN B N 1
ATOM 5464 C CA . GLN B 1 346 ? -17.391 24.109 7.422 1 98.38 346 GLN B CA 1
ATOM 5465 C C . GLN B 1 346 ? -17.562 25.484 6.789 1 98.38 346 GLN B C 1
ATOM 5467 O O . GLN B 1 346 ? -17.953 25.594 5.625 1 98.38 346 GLN B O 1
ATOM 5472 N N . ALA B 1 347 ? -17.281 26.484 7.543 1 98.75 347 ALA B N 1
ATOM 5473 C CA . ALA B 1 347 ? -17.391 27.844 7.027 1 98.75 347 ALA B CA 1
ATOM 5474 C C . ALA B 1 347 ? -16.438 28.062 5.852 1 98.75 347 ALA B C 1
ATOM 5476 O O . ALA B 1 347 ? -16.797 28.734 4.883 1 98.75 347 ALA B O 1
ATOM 5477 N N . ALA B 1 348 ? -15.266 27.547 5.996 1 98.88 348 ALA B N 1
ATOM 5478 C CA . ALA B 1 348 ? -14.297 27.641 4.906 1 98.88 348 ALA B CA 1
ATOM 5479 C C . ALA B 1 348 ? -14.805 26.922 3.656 1 98.88 348 ALA B C 1
ATOM 5481 O O . ALA B 1 348 ? -14.695 27.453 2.549 1 98.88 348 ALA B O 1
ATOM 5482 N N . GLN B 1 349 ? -15.328 25.75 3.834 1 98.69 349 GLN B N 1
ATOM 5483 C CA . GLN B 1 349 ? -15.898 25 2.719 1 98.69 349 GLN B CA 1
ATOM 5484 C C . GLN B 1 349 ? -17.016 25.781 2.045 1 98.69 349 GLN B C 1
ATOM 5486 O O . GLN B 1 349 ? -17.109 25.828 0.815 1 98.69 349 GLN B O 1
ATOM 5491 N N . ASP B 1 350 ? -17.875 26.406 2.838 1 98.19 350 ASP B N 1
ATOM 5492 C CA . ASP B 1 350 ? -18.953 27.234 2.307 1 98.19 350 ASP B CA 1
ATOM 5493 C C . ASP B 1 350 ? -18.406 28.391 1.486 1 98.19 350 ASP B C 1
ATOM 5495 O O . ASP B 1 350 ? -19.016 28.812 0.494 1 98.19 350 ASP B O 1
ATOM 5499 N N . ALA B 1 351 ? -17.25 28.797 1.893 1 98.69 351 ALA B N 1
ATOM 5500 C CA . ALA B 1 351 ? -16.641 29.953 1.238 1 98.69 351 ALA B CA 1
ATOM 5501 C C . ALA B 1 351 ? -15.797 29.516 0.041 1 98.69 351 ALA B C 1
ATOM 5503 O O . ALA B 1 351 ? -15.188 30.344 -0.634 1 98.69 351 ALA B O 1
ATOM 5504 N N . GLY B 1 352 ? -15.688 28.203 -0.228 1 98.69 352 GLY B N 1
ATOM 5505 C CA . GLY B 1 352 ? -14.938 27.719 -1.371 1 98.69 352 GLY B CA 1
ATOM 5506 C C . GLY B 1 352 ? -13.477 27.422 -1.054 1 98.69 352 GLY B C 1
ATOM 5507 O O . GLY B 1 352 ? -12.617 27.5 -1.934 1 98.69 352 GLY B O 1
ATOM 5508 N N . ILE B 1 353 ? -13.164 27.156 0.21 1 98.94 353 ILE B N 1
ATOM 5509 C CA . ILE B 1 353 ? -11.82 26.828 0.646 1 98.94 353 ILE B CA 1
ATOM 5510 C C . ILE B 1 353 ? -11.859 25.547 1.493 1 98.94 353 ILE B C 1
ATOM 5512 O O . ILE B 1 353 ? -12.648 25.453 2.432 1 98.94 353 ILE B O 1
ATOM 5516 N N . LEU B 1 354 ? -11.016 24.578 1.124 1 98.88 354 LEU B N 1
ATOM 5517 C CA . LEU B 1 354 ? -10.953 23.344 1.892 1 98.88 354 LEU B CA 1
ATOM 5518 C C . LEU B 1 354 ? -9.773 23.359 2.861 1 98.88 354 LEU B C 1
ATOM 5520 O O . LEU B 1 354 ? -8.633 23.609 2.455 1 98.88 354 LEU B O 1
ATOM 5524 N N . VAL B 1 355 ? -10.062 23.172 4.145 1 98.81 355 VAL B N 1
ATOM 5525 C CA . VAL B 1 355 ? -9.062 23.047 5.199 1 98.81 355 VAL B CA 1
ATOM 5526 C C . VAL B 1 355 ? -9.344 21.812 6.047 1 98.81 355 VAL B C 1
ATOM 5528 O O . VAL B 1 355 ? -10.359 21.141 5.844 1 98.81 355 VAL B O 1
ATOM 5531 N N . ASN B 1 356 ? -8.391 21.453 6.934 1 98.62 356 ASN B N 1
ATOM 5532 C CA . ASN B 1 356 ? -8.492 20.266 7.766 1 98.62 356 ASN B CA 1
ATOM 5533 C C . ASN B 1 356 ? -8.586 20.609 9.242 1 98.62 356 ASN B C 1
ATOM 5535 O O . ASN B 1 356 ? -7.922 21.547 9.711 1 98.62 356 ASN B O 1
ATOM 5539 N N . ALA B 1 357 ? -9.445 19.891 10 1 98.38 357 ALA B N 1
ATOM 5540 C CA . ALA B 1 357 ? -9.57 20.047 11.445 1 98.38 357 ALA B CA 1
ATOM 5541 C C . ALA B 1 357 ? -9.125 18.781 12.172 1 98.38 357 ALA B C 1
ATOM 5543 O O . ALA B 1 357 ? -9.953 17.969 12.602 1 98.38 357 ALA B O 1
ATOM 5544 N N . PRO B 1 358 ? -7.863 18.609 12.453 1 96.88 358 PRO B N 1
ATOM 5545 C CA . PRO B 1 358 ? -7.355 17.375 13.055 1 96.88 358 PRO B CA 1
ATOM 5546 C C . PRO B 1 358 ? -7.621 17.297 14.555 1 96.88 358 PRO B C 1
ATOM 5548 O O . PRO B 1 358 ? -7.531 16.219 15.148 1 96.88 358 PRO B O 1
ATOM 5551 N N . ALA B 1 359 ? -7.859 18.453 15.172 1 97.69 359 ALA B N 1
ATOM 5552 C CA . ALA B 1 359 ? -8.164 18.594 16.594 1 97.69 359 ALA B CA 1
ATOM 5553 C C . ALA B 1 359 ? -9.297 19.594 16.812 1 97.69 359 ALA B C 1
ATOM 5555 O O . ALA B 1 359 ? -9.633 20.375 15.922 1 97.69 359 ALA B O 1
ATOM 5556 N N . PRO B 1 360 ? -9.875 19.609 17.969 1 98.06 360 PRO B N 1
ATOM 5557 C CA . PRO B 1 360 ? -11.039 20.453 18.203 1 98.06 360 PRO B CA 1
ATOM 5558 C C . PRO B 1 360 ? -10.719 21.953 18.047 1 98.06 360 PRO B C 1
ATOM 5560 O O . PRO B 1 360 ? -11.609 22.75 17.734 1 98.06 360 PRO B O 1
ATOM 5563 N N . ASP B 1 361 ? -9.414 22.312 18.234 1 98.75 361 ASP B N 1
ATOM 5564 C CA . ASP B 1 361 ? -9.094 23.734 18.266 1 98.75 361 ASP B CA 1
ATOM 5565 C C . ASP B 1 361 ? -7.973 24.062 17.281 1 98.75 361 ASP B C 1
ATOM 5567 O O . ASP B 1 361 ? -7.266 25.062 17.453 1 98.75 361 ASP B O 1
ATOM 5571 N N . VAL B 1 362 ? -7.785 23.234 16.25 1 98.94 362 VAL B N 1
ATOM 5572 C CA . VAL B 1 362 ? -6.695 23.5 15.32 1 98.94 362 VAL B CA 1
ATOM 5573 C C . VAL B 1 362 ? -7.199 23.359 13.883 1 98.94 362 VAL B C 1
ATOM 5575 O O . VAL B 1 362 ? -7.828 22.359 13.539 1 98.94 362 VAL B O 1
ATOM 5578 N N . VAL B 1 363 ? -6.977 24.359 13.055 1 98.94 363 VAL B N 1
ATOM 5579 C CA . VAL B 1 363 ? -7.133 24.281 11.609 1 98.94 363 VAL B CA 1
ATOM 5580 C C . VAL B 1 363 ? -5.773 24.031 10.953 1 98.94 363 VAL B C 1
ATOM 5582 O O . VAL B 1 363 ? -4.848 24.828 11.109 1 98.94 363 VAL B O 1
ATOM 5585 N N . ARG B 1 364 ? -5.637 22.938 10.242 1 98.88 364 ARG B N 1
ATOM 5586 C CA . ARG B 1 364 ? -4.367 22.531 9.648 1 98.88 364 ARG B CA 1
ATOM 5587 C C . ARG B 1 364 ? -4.336 22.859 8.156 1 98.88 364 ARG B C 1
ATOM 5589 O O . ARG B 1 364 ? -5.297 22.578 7.438 1 98.88 364 ARG B O 1
ATOM 5596 N N . LEU B 1 365 ? -3.254 23.484 7.707 1 98.94 365 LEU B N 1
ATOM 5597 C CA . LEU B 1 365 ? -3.018 23.828 6.312 1 98.94 365 LEU B CA 1
ATOM 5598 C C . LEU B 1 365 ? -1.866 23.016 5.73 1 98.94 365 LEU B C 1
ATOM 5600 O O . LEU B 1 365 ? -0.763 23.016 6.281 1 98.94 365 LEU B O 1
ATOM 5604 N N . MET B 1 366 ? -2.137 22.312 4.605 1 98.81 366 MET B N 1
ATOM 5605 C CA . MET B 1 366 ? -1.147 21.516 3.896 1 98.81 366 MET B CA 1
ATOM 5606 C C . MET B 1 366 ? -1.275 21.703 2.389 1 98.81 366 MET B C 1
ATOM 5608 O O . MET B 1 366 ? -1.441 20.734 1.649 1 98.81 366 MET B O 1
ATOM 5612 N N . PRO B 1 367 ? -1.169 22.922 1.891 1 98.81 367 PRO B N 1
ATOM 5613 C CA . PRO B 1 367 ? -1.318 23.156 0.451 1 98.81 367 PRO B CA 1
ATOM 5614 C C . PRO B 1 367 ? -0.144 22.609 -0.357 1 98.81 367 PRO B C 1
ATOM 5616 O O . PRO B 1 367 ? 0.848 22.156 0.219 1 98.81 367 PRO B O 1
ATOM 5619 N N . ALA B 1 368 ? -0.265 22.688 -1.663 1 98.81 368 ALA B N 1
ATOM 5620 C CA . ALA B 1 368 ? 0.82 22.281 -2.559 1 98.81 368 ALA B CA 1
ATOM 5621 C C . ALA B 1 368 ? 2.049 23.172 -2.354 1 98.81 368 ALA B C 1
ATOM 5623 O O . ALA B 1 368 ? 1.927 24.328 -1.953 1 98.81 368 ALA B O 1
ATOM 5624 N N . LEU B 1 369 ? 3.189 22.625 -2.699 1 98.94 369 LEU B N 1
ATOM 5625 C CA . LEU B 1 369 ? 4.453 23.312 -2.467 1 98.94 369 LEU B CA 1
ATOM 5626 C C . LEU B 1 369 ? 4.633 24.469 -3.449 1 98.94 369 LEU B C 1
ATOM 5628 O O . LEU B 1 369 ? 5.402 25.391 -3.191 1 98.94 369 LEU B O 1
ATOM 5632 N N . ASN B 1 370 ? 3.92 24.422 -4.539 1 98.75 370 ASN B N 1
ATOM 5633 C CA . ASN B 1 370 ? 3.977 25.5 -5.531 1 98.75 370 ASN B CA 1
ATOM 5634 C C . ASN B 1 370 ? 2.854 26.5 -5.328 1 98.75 370 ASN B C 1
ATOM 5636 O O . ASN B 1 370 ? 2.383 27.109 -6.289 1 98.75 370 ASN B O 1
ATOM 5640 N N . LEU B 1 371 ? 2.41 26.641 -4.145 1 98.56 371 LEU B N 1
ATOM 5641 C CA . LEU B 1 371 ? 1.369 27.594 -3.75 1 98.56 371 LEU B CA 1
ATOM 5642 C C . LEU B 1 371 ? 1.69 28.984 -4.246 1 98.56 371 LEU B C 1
ATOM 5644 O O . LEU B 1 371 ? 2.789 29.5 -4.012 1 98.56 371 LEU B O 1
ATOM 5648 N N . GLY B 1 372 ? 0.738 29.625 -4.887 1 98.25 372 GLY B N 1
ATOM 5649 C CA . GLY B 1 372 ? 0.947 30.953 -5.449 1 98.25 372 GLY B CA 1
ATOM 5650 C C . GLY B 1 372 ? 0.463 32.062 -4.543 1 98.25 372 GLY B C 1
ATOM 5651 O O . GLY B 1 372 ? -0.333 31.844 -3.631 1 98.25 372 GLY B O 1
ATOM 5652 N N . ASP B 1 373 ? 0.875 33.25 -4.891 1 98.44 373 ASP B N 1
ATOM 5653 C CA . ASP B 1 373 ? 0.502 34.438 -4.121 1 98.44 373 ASP B CA 1
ATOM 5654 C C . ASP B 1 373 ? -1.001 34.688 -4.199 1 98.44 373 ASP B C 1
ATOM 5656 O O . ASP B 1 373 ? -1.612 35.156 -3.229 1 98.44 373 ASP B O 1
ATOM 5660 N N . ASP B 1 374 ? -1.535 34.406 -5.281 1 98.31 374 ASP B N 1
ATOM 5661 C CA . ASP B 1 374 ? -2.955 34.656 -5.492 1 98.31 374 ASP B CA 1
ATOM 5662 C C . ASP B 1 374 ? -3.814 33.781 -4.578 1 98.31 374 ASP B C 1
ATOM 5664 O O . ASP B 1 374 ? -4.809 34.25 -4.02 1 98.31 374 ASP B O 1
ATOM 5668 N N . VAL B 1 375 ? -3.408 32.562 -4.434 1 98.62 375 VAL B N 1
ATOM 5669 C CA . VAL B 1 375 ? -4.148 31.641 -3.59 1 98.62 375 VAL B CA 1
ATOM 5670 C C . VAL B 1 375 ? -3.994 32.031 -2.123 1 98.62 375 VAL B C 1
ATOM 5672 O O . VAL B 1 375 ? -4.957 31.984 -1.355 1 98.62 375 VAL B O 1
ATOM 5675 N N . VAL B 1 376 ? -2.803 32.469 -1.748 1 98.69 376 VAL B N 1
ATOM 5676 C CA . VAL B 1 376 ? -2.539 32.906 -0.381 1 98.69 376 VAL B CA 1
ATOM 5677 C C . VAL B 1 376 ? -3.375 34.156 -0.061 1 98.69 376 VAL B C 1
ATOM 5679 O O . VAL B 1 376 ? -3.992 34.219 1.004 1 98.69 376 VAL B O 1
ATOM 5682 N N . GLU B 1 377 ? -3.439 35.062 -0.998 1 98.38 377 GLU B N 1
ATOM 5683 C CA . GLU B 1 377 ? -4.215 36.281 -0.811 1 98.38 377 GLU B CA 1
ATOM 5684 C C . GLU B 1 377 ? -5.703 35.969 -0.683 1 98.38 377 GLU B C 1
ATOM 5686 O O . GLU B 1 377 ? -6.398 36.562 0.143 1 98.38 377 GLU B O 1
ATOM 5691 N N . ALA B 1 378 ? -6.148 35.062 -1.447 1 98.69 378 ALA B N 1
ATOM 5692 C CA . ALA B 1 378 ? -7.555 34.688 -1.389 1 98.69 378 ALA B CA 1
ATOM 5693 C C . ALA B 1 378 ? -7.895 34.062 -0.032 1 98.69 378 ALA B C 1
ATOM 5695 O O . ALA B 1 378 ? -8.945 34.375 0.54 1 98.69 378 ALA B O 1
ATOM 5696 N N . PHE B 1 379 ? -7.055 33.312 0.467 1 98.81 379 PHE B N 1
ATOM 5697 C CA . PHE B 1 379 ? -7.273 32.656 1.759 1 98.81 379 PHE B CA 1
ATOM 5698 C C . PHE B 1 379 ? -7.289 33.688 2.879 1 98.81 379 PHE B C 1
ATOM 5700 O O . PHE B 1 379 ? -8.219 33.75 3.688 1 98.81 379 PHE B O 1
ATOM 5707 N N . LEU B 1 380 ? -6.242 34.562 2.893 1 98.75 380 LEU B N 1
ATOM 5708 C CA . LEU B 1 380 ? -6.113 35.531 3.953 1 98.75 380 LEU B CA 1
ATOM 5709 C C . LEU B 1 380 ? -7.258 36.562 3.896 1 98.75 380 LEU B C 1
ATOM 5711 O O . LEU B 1 380 ? -7.703 37.031 4.934 1 98.75 380 LEU B O 1
ATOM 5715 N N . GLY B 1 381 ? -7.742 36.812 2.721 1 98.69 381 GLY B N 1
ATOM 5716 C CA . GLY B 1 381 ? -8.867 37.719 2.557 1 98.69 381 GLY B CA 1
ATOM 5717 C C . GLY B 1 381 ? -10.172 37.156 3.072 1 98.69 381 GLY B C 1
ATOM 5718 O O . GLY B 1 381 ? -11.016 37.875 3.605 1 98.69 381 GLY B O 1
ATOM 5719 N N . ALA B 1 382 ? -10.352 35.875 2.971 1 98.81 382 ALA B N 1
ATOM 5720 C CA . ALA B 1 382 ? -11.602 35.219 3.342 1 98.81 382 ALA B CA 1
ATOM 5721 C C . ALA B 1 382 ? -11.609 34.844 4.82 1 98.81 382 ALA B C 1
ATOM 5723 O O . ALA B 1 382 ? -12.672 34.688 5.426 1 98.81 382 ALA B O 1
ATOM 5724 N N . LEU B 1 383 ? -10.461 34.75 5.441 1 98.81 383 LEU B N 1
ATOM 5725 C CA . LEU B 1 383 ? -10.297 34.125 6.75 1 98.81 383 LEU B CA 1
ATOM 5726 C C . LEU B 1 383 ? -11.078 34.875 7.816 1 98.81 383 LEU B C 1
ATOM 5728 O O . LEU B 1 383 ? -11.742 34.25 8.656 1 98.81 383 LEU B O 1
ATOM 5732 N N . PRO B 1 384 ? -11.109 36.25 7.832 1 98.56 384 PRO B N 1
ATOM 5733 C CA . PRO B 1 384 ? -11.898 36.938 8.852 1 98.56 384 PRO B CA 1
ATOM 5734 C C . PRO B 1 384 ? -13.383 36.594 8.789 1 98.56 384 PRO B C 1
ATOM 5736 O O . PRO B 1 384 ? -14.008 36.344 9.82 1 98.56 384 PRO B O 1
ATOM 5739 N N . GLY B 1 385 ? -13.914 36.531 7.598 1 98.62 385 GLY B N 1
ATOM 5740 C CA . GLY B 1 385 ? -15.305 36.156 7.434 1 98.62 385 GLY B CA 1
ATOM 5741 C C . GLY B 1 385 ? -15.594 34.719 7.844 1 98.62 385 GLY B C 1
ATOM 5742 O O . GLY B 1 385 ? -16.641 34.438 8.43 1 98.62 385 GLY B O 1
ATOM 5743 N N . ILE B 1 386 ? -14.695 33.844 7.574 1 98.81 386 ILE B N 1
ATOM 5744 C CA . ILE B 1 386 ? -14.812 32.438 7.922 1 98.81 386 ILE B CA 1
ATOM 5745 C C . ILE B 1 386 ? -14.844 32.281 9.445 1 98.81 386 ILE B C 1
ATOM 5747 O O . ILE B 1 386 ? -15.688 31.578 9.984 1 98.81 386 ILE B O 1
ATOM 5751 N N . LEU B 1 387 ? -13.93 33 10.109 1 98.75 387 LEU B N 1
ATOM 5752 C CA . LEU B 1 387 ? -13.852 32.938 11.57 1 98.75 387 LEU B CA 1
ATOM 5753 C C . LEU B 1 387 ? -15.094 33.531 12.211 1 98.75 387 LEU B C 1
ATOM 5755 O O . LEU B 1 387 ? -15.633 32.969 13.172 1 98.75 387 LEU B O 1
ATOM 5759 N N . ASP B 1 388 ? -15.609 34.594 11.648 1 98.44 388 ASP B N 1
ATOM 5760 C CA . ASP B 1 388 ? -16.828 35.219 12.164 1 98.44 388 ASP B CA 1
ATOM 5761 C C . ASP B 1 388 ? -18.031 34.312 12.023 1 98.44 388 ASP B C 1
ATOM 5763 O O . ASP B 1 388 ? -18.828 34.156 12.961 1 98.44 388 ASP B O 1
ATOM 5767 N N . GLN B 1 389 ? -18.125 33.719 10.914 1 98.25 389 GLN B N 1
ATOM 5768 C CA . GLN B 1 389 ? -19.25 32.812 10.672 1 98.25 389 GLN B CA 1
ATOM 5769 C C . GLN B 1 389 ? -19.203 31.625 11.633 1 98.25 389 GLN B C 1
ATOM 5771 O O . GLN B 1 389 ? -20.25 31.188 12.141 1 98.25 389 GLN B O 1
ATOM 5776 N N . ALA B 1 390 ? -18.016 31.078 11.836 1 98 390 ALA B N 1
ATOM 5777 C CA . ALA B 1 390 ? -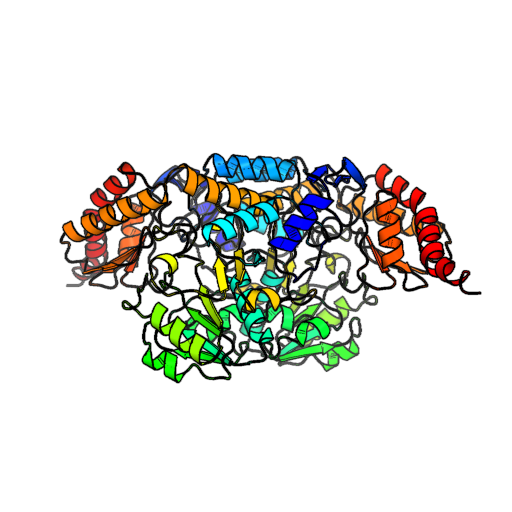17.875 29.953 12.766 1 98 390 ALA B CA 1
ATOM 5778 C C . ALA B 1 390 ? -18.297 30.359 14.172 1 98 390 ALA B C 1
ATOM 5780 O O . ALA B 1 390 ? -18.984 29.594 14.859 1 98 390 ALA B O 1
ATOM 5781 N N . ALA B 1 391 ? -17.938 31.516 14.578 1 96.56 391 ALA B N 1
ATOM 5782 C CA . ALA B 1 391 ? -18.281 32 15.906 1 96.56 391 ALA B CA 1
ATOM 5783 C C . ALA B 1 391 ? -19.781 32.25 16.031 1 96.56 391 ALA B C 1
ATOM 5785 O O . ALA B 1 391 ? -20.391 31.906 17.062 1 96.56 391 ALA B O 1
ATOM 5786 N N . GLU B 1 392 ? -20.359 32.75 14.992 1 96.19 392 GLU B N 1
ATOM 5787 C CA . GLU B 1 392 ? -21.797 33.031 14.992 1 96.19 392 GLU B CA 1
ATOM 5788 C C . GLU B 1 392 ? -22.594 31.719 15.062 1 96.19 392 GLU B C 1
ATOM 5790 O O . GLU B 1 392 ? -23.594 31.641 15.781 1 96.19 392 GLU B O 1
ATOM 5795 N N . THR B 1 393 ? -22.219 30.781 14.32 1 93.75 393 THR B N 1
ATOM 5796 C CA . THR B 1 393 ? -22.906 29.484 14.305 1 93.75 393 THR B CA 1
ATOM 5797 C C . THR B 1 393 ? -22.828 28.812 15.672 1 93.75 393 THR B C 1
ATOM 5799 O O . THR B 1 393 ? -23.781 28.188 16.109 1 93.75 393 THR B O 1
ATOM 5802 N N . ALA B 1 394 ? -21.703 28.953 16.297 1 91.12 394 ALA B N 1
ATOM 5803 C CA . ALA B 1 394 ? -21.484 28.297 17.578 1 91.12 394 ALA B CA 1
ATOM 5804 C C . ALA B 1 394 ? -22.219 29.031 18.703 1 91.12 394 ALA B C 1
ATOM 5806 O O . ALA B 1 394 ? -22.75 28.391 19.625 1 91.12 394 ALA B O 1
ATOM 5807 N N . HIS B 1 395 ? -22.297 30.328 18.609 1 87.94 395 HIS B N 1
ATOM 5808 C CA . HIS B 1 395 ? -22.828 31.125 19.703 1 87.94 395 HIS B CA 1
ATOM 5809 C C . HIS B 1 395 ? -24.25 31.594 19.406 1 87.94 395 HIS B C 1
ATOM 5811 O O . HIS B 1 395 ? -24.953 32.062 20.297 1 87.94 395 HIS B O 1
ATOM 5817 N N . GLY B 1 396 ? -24.703 31.812 18.188 1 74.31 396 GLY B N 1
ATOM 5818 C CA . GLY B 1 396 ? -26.047 32.25 17.844 1 74.31 396 GLY B CA 1
ATOM 5819 C C . GLY B 1 396 ? -27.094 31.203 18.188 1 74.31 396 GLY B C 1
ATOM 5820 O O . GLY B 1 396 ? -28.266 31.547 18.391 1 74.31 396 GLY B O 1
ATOM 5821 N N . ASP B 1 397 ? -26.844 29.969 18 1 53.88 397 ASP B N 1
ATOM 5822 C CA . ASP B 1 397 ? -27.875 29.031 18.438 1 53.88 397 ASP B CA 1
ATOM 5823 C C . ASP B 1 397 ? -28.125 29.156 19.938 1 53.88 397 ASP B C 1
ATOM 5825 O O . ASP B 1 397 ? -29.016 28.5 20.484 1 53.88 397 ASP B O 1
ATOM 5829 N N . GLY B 1 398 ? -27.375 29.875 20.703 1 45.53 398 GLY B N 1
ATOM 5830 C CA . GLY B 1 398 ? -27.672 30.094 22.109 1 45.53 398 GLY B CA 1
ATOM 5831 C C . GLY B 1 398 ? -28.594 31.266 22.359 1 45.53 398 GLY B C 1
ATOM 5832 O O . GLY B 1 398 ? -29.016 31.5 23.484 1 45.53 398 GLY B O 1
ATOM 5833 N N . ARG B 1 399 ? -28.766 32.375 21.672 1 44.31 399 ARG B N 1
ATOM 5834 C CA . ARG B 1 399 ? -29.672 33.469 22 1 44.31 399 ARG B CA 1
ATOM 5835 C C . ARG B 1 399 ? -31.125 33.031 21.812 1 44.31 399 ARG B C 1
ATOM 5837 O O . ARG B 1 399 ? -32.062 33.781 22.109 1 44.31 399 ARG B O 1
ATOM 5844 N N . SER B 1 400 ? -31.391 32.094 21.016 1 39.41 400 SER B N 1
ATOM 5845 C CA . SER B 1 400 ? -32.844 31.906 20.891 1 39.41 400 SER B CA 1
ATOM 5846 C C . SER B 1 400 ? -33.406 31.25 22.125 1 39.41 400 SER B C 1
ATOM 5848 O O . SER B 1 400 ? -34.625 31.016 22.219 1 39.41 400 SER B O 1
ATOM 5850 N N . GLY B 1 401 ? -32.531 30.625 22.953 1 32.09 401 GLY B N 1
ATOM 5851 C CA . GLY B 1 401 ? -33.188 30.109 24.125 1 32.09 401 GLY B CA 1
ATOM 5852 C C . GLY B 1 401 ? -33.406 31.156 25.203 1 32.09 401 GLY B C 1
ATOM 5853 O O . GLY B 1 401 ? -33.875 30.844 26.297 1 32.09 401 GLY B O 1
ATOM 5854 N N . GLU B 1 402 ? -32.844 32.406 25.047 1 25.88 402 GLU B N 1
ATOM 5855 C CA . GLU B 1 402 ? -33.469 33.219 26.094 1 25.88 402 GLU B CA 1
ATOM 5856 C C . GLU B 1 402 ? -34.812 33.719 25.656 1 25.88 402 GLU B C 1
ATOM 5858 O O . GLU B 1 402 ? -35 34.062 24.484 1 25.88 402 GLU B O 1
#

Solvent-accessible surface area (backbone atoms only — not comparable to full-atom values): 38059 Å² total; per-residue (Å²): 116,41,43,68,55,54,51,52,50,37,70,63,27,40,40,38,22,65,51,81,48,81,44,38,44,66,37,29,50,45,58,35,36,25,32,43,78,65,53,62,28,41,46,23,30,22,42,74,38,12,22,40,67,32,24,37,35,66,62,39,36,49,33,32,40,54,30,31,53,30,41,28,58,56,32,68,60,30,38,53,62,34,36,43,54,35,34,49,52,51,36,58,74,68,69,52,79,48,20,33,43,48,27,48,28,45,29,51,10,38,31,50,51,52,51,51,24,34,63,69,74,25,67,32,34,37,26,24,48,53,34,83,37,41,63,44,42,46,10,27,43,49,25,28,43,64,87,60,42,63,70,52,65,58,51,39,58,50,64,46,68,33,66,66,61,37,62,66,54,48,53,72,69,58,42,76,49,24,20,30,38,46,42,50,79,52,30,58,72,59,38,28,44,65,55,52,91,61,40,65,37,46,50,44,53,51,23,64,75,43,67,20,37,37,31,36,46,25,33,66,39,23,71,32,33,38,34,31,63,40,53,58,77,81,40,80,79,44,77,65,31,29,40,27,30,10,41,27,42,9,55,35,38,60,23,13,26,29,37,20,24,71,72,60,33,65,57,50,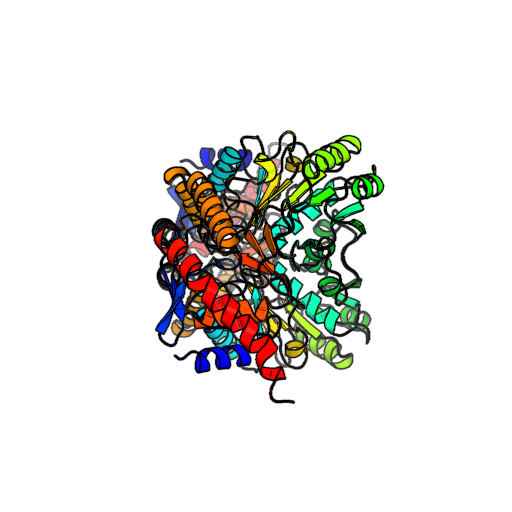39,63,67,66,52,74,55,72,53,31,46,30,31,26,33,23,30,12,23,41,35,41,56,49,48,39,63,77,67,46,28,34,59,44,15,44,52,52,27,51,50,50,49,51,51,58,60,68,63,67,47,84,56,56,68,51,70,44,59,44,27,41,39,32,16,44,30,36,70,50,78,45,16,63,42,32,33,51,34,27,45,76,71,30,30,42,53,34,52,64,34,54,30,18,39,36,37,20,39,29,43,74,66,50,69,66,61,51,49,52,48,63,67,46,44,64,60,22,52,51,50,23,50,44,63,70,52,51,74,57,60,74,75,104,117,41,43,68,55,54,50,51,51,36,69,63,27,40,41,37,23,67,50,81,47,81,44,39,43,68,36,28,48,45,58,33,36,25,32,44,77,66,53,63,27,41,46,23,30,23,42,74,38,13,22,40,66,32,22,37,34,66,60,40,36,49,32,32,40,54,28,30,51,30,38,28,56,56,32,67,60,30,39,52,62,34,35,43,53,34,37,49,52,51,36,59,73,68,71,50,79,47,19,34,42,48,29,48,28,43,30,52,10,37,31,50,52,51,49,50,23,34,65,69,74,26,66,31,34,38,27,24,46,54,33,83,38,40,62,44,40,44,11,29,44,49,25,28,43,63,87,60,40,63,70,52,63,57,51,39,57,50,63,48,67,34,65,66,60,36,62,67,54,47,52,73,68,60,41,75,50,25,19,29,38,48,43,51,78,52,31,58,72,60,38,27,46,64,53,54,91,60,40,64,37,46,50,43,53,51,23,64,74,43,66,21,39,37,30,36,47,25,32,67,40,22,71,32,33,38,33,31,62,38,53,59,76,80,40,81,79,45,77,64,31,29,41,27,30,10,41,27,42,9,56,34,39,60,23,14,26,30,35,19,24,71,74,61,33,65,58,49,38,63,68,68,52,74,56,73,50,30,47,30,30,27,32,24,29,12,23,40,35,43,56,49,47,40,63,76,66,47,27,34,59,44,17,45,51,51,27,52,51,52,49,51,52,58,61,69,63,66,47,84,56,54,68,52,71,44,61,43,26,41,40,32,15,44,31,37,70,50,76,45,16,64,42,32,33,50,34,27,45,76,71,30,29,42,52,38,52,64,34,55,30,18,37,34,39,18,40,28,43,73,66,49,70,67,58,51,48,52,48,64,68,45,45,65,61,23,52,51,50,23,49,44,62,70,53,51,74,57,60,73,76,104

Radius of gyration: 26.28 Å; Cα contacts (8 Å, |Δi|>4): 1963; chains: 2; bounding box: 68×80×62 Å

Secondary structure (DSSP, 8-state):
--HHHHHHHHHHHB-GGG-S-SEEEEEEEBTEEEETT--EEEESSHHHHT-TT-BS-HHHHHHHHHHHHH-----SSEE-HHHHHHHHHHHHHHTS--EEEEESSHHHHHHHHHHHHHTTT--EEEEETT----SSHHHHHH---HHHHGGGPSPSS-EEEE-TT-HHHHHHH--TTEEEEEE-SSBTTTTSBPPPTTHHHHHHHHHHHHTPEEEEE-TTTTTTTTSSSSGGGGSTT---SEEEE-GGGGTTS--EEEEE-GGGGGS--TTS---TTTT-HHHHHHHHHHHHHHHHTTHHHHHHHHHHHHHHHHHHT--TTEEEEEEETTEEEEEESSS-HHHHHHHHHHTTEE-EEEETTEEEE---TT--HHHHHHHHHHHHHHHHHHHHHHHHTTTTT-/--HHHHHHHHHHHB-GGG-S-SEEEEEEEBTEEEETT--EEEESSHHHHT-TT-BS-HHHHHHHHHHHHH-----SSEE-HHHHHHHHHHHHHHTS--EEEEESSHHHHHHHHHHHHHTTT--EEEEETT----SSHHHHHH---HHHHGGGPSPSS-EEEE-TT-HHHHHHH--TTEEEEEE-SSBTTTTSBPPPTTHHHHHHHHHHHHT-EEEEE-TTTTTTTTSSSSGGGGSTT---SEEEE-GGGGTTS--EEEEE-GGGGGS--TTS---TTTT-HHHHHHHHHHHHHHHHTTHHHHHHHHHHHHHHHHHHT--TTEEEEEEETTEEEEEESSS-HHHHHHHHHHTTEE-EEEETTEEEE---TT--HHHHHHHHHHHHHHHHHHHHHHHHTTTTT-

Nearest PDB structures (foldseek):
  7nn4-assembly2_C  TM=9.896E-01  e=6.129E-61  Mycobacterium tuberculosis H37Rv
  1wkh-assembly1_B  TM=9.554E-01  e=3.944E-45  Thermus thermophilus
  2byl-assembly1_B  TM=9.588E-01  e=1.700E-40  Homo sapiens
  6hx7-assembly3_C-3  TM=9.403E-01  e=4.097E-41  Homo sapiens
  6hx7-assembly2_B-2  TM=9.562E-01  e=2.426E-40  Homo sapiens

Foldseek 3Di:
DAFVVVQVVCVPPPDCPPPGDDFAWDDWDFQWTAGPVGFIFGEQCCVVQFQQRTPPDPLLVVLLVVCVVPPWADFPVDDDVLLVVLQVLVCVQVVADWDKWKDFAQLVLVVLVLLLLVLVVFFEEEEAALAQRDLPLSSVLRRNDCVSVVVPPPGRDDYHYYHPQDLVRVLVRDALRYSAYEYECFRLLSQGHHHDPCSLQSNQVSCVVNVHFYEYECQNVACLQQLGNGPCVVHPNHDGQWYKYFRHQQNPGGMIMIIGDDPSRVRDDPPSDDDRCGSGNSSSSSNVSSNCCCVVVVLSVVLQVLVCLLQCLVVVVVDQQFDHWDHGRQWIKGFGPFQLQVQLQVLSVVVRYHWDDSGSGITTGNTHSPDDPVSSVVCSVCNVVSVVRSVCVVCVVPVVVD/DAFVVVQVVCVVPPDCPPPGDDFAWDDWDFQWTAGPVGFIFGEQCCVVQFQQRTPPDPLLVVLLVVCVVPDWADFPVDDDVLLVVLQVLVCVQVVADWDKWKDFAQLVLVVLVLLLLVLVVFFEEEEEALAQRDLPLSSLLRRNDCVSVVVPPPGRDDYHYYHPQDLVRVLVRDALRYSAYEYECFRLLSQGHHHDPCSLQSVQVSCVVNVHFYEYECQNVACLQQLGNGPCVVHPNHDGQWYKYFRHQQNPGGMIMIIGDDPSRVRDDPPSDDDRCGSGNSSSSSNVSSNCCCVVVVLSVVLQVLVCLLQCLVVVVVDQQFDHWDHGRQWIKGFGPFQLQVQLQVLSVVVRYHWDDSGSGITTGNTHSPDDPVSSVVCSVCNVVSVVRSVCVVCVVPVVVD

Organism: Streptomyces coelicolor (strain ATCC BAA-471 / A3(2) / M145) (NCBI:txid100226)

Sequence (804 aa):
MSNEELTERWQGTLMNNYGTPRLPLVRGEGARLWDADGKEYLDFVGGIAVNALGHAHPAVVDAVSRQIASLGHVSNLFIAEPPVALAERLLQHFGRDGKVYFCNSGAEANEGAFKIGRLTGRPHMVATRGGFHGRTMGALALTGQPGKQEPFLPLPGDVTHVPYGDPQALAAAVTEETALVIIEPIQGENGVVVPPPGYLKAARAITAATGALLVLDEVQTGVGRTGHWFEYQAHEGVLPDVVTLAKGLGGGLPLGATVAFGRAADLLQPGHHGTTFGGNPVACAAGLAVLDTIADEGLLDNVKRQSETLRGGVEALGHPLVAHVRGAGLLLGIVLTEPLAAQVQQAAQDAGILVNAPAPDVVRLMPALNLGDDVVEAFLGALPGILDQAAETAHGDGRSGEMSNEELTERWQGTLMNNYGTPRLPLVRGEGARLWDADGKEYLDFVGGIAVNALGHAHPAVVDAVSRQIASLGHVSNLFIAEPPVALAERLLQHFGRDGKVYFCNSGAEANEGAFKIGRLTGRPHMVATRGGFHGRTMGALALTGQPGKQEPFLPLPGDVTHVPYGDPQALAAAVTEETALVIIEPIQGENGVVVPPPGYLKAARAITAATGALLVLDEVQTGVGRTGHWFEYQAHEGVLPDVVTLAKGLGGGLPLGATVAFGRAADLLQPGHHGTTFGGNPVACAAGLAVLDTIADEGLLDNVKRQSETLRGGVEALGHPLVAHVRGAGLLLGIVLTEPLAAQVQQAAQDAGILVNAPAPDVVRLMPALNLGDDVVEAFLGALPGILDQAAETAHGDGRSGE